Protein AF-0000000072933366 (afdb_homodimer)

Foldseek 3Di:
DPPCPDDPPDDPPDPPPDDPDPPCPDPPPPPCPPPPPPDQPQALAELLQAFWFFLFQQDTLQEPVVLVLLCVLLVHHQPCVSHHYHDNDPGDDDPPPLPPDQDDDPDLVLLVVLLVLLCVAVVCLLQVLDDPVCLVVLSCLLPVPPPPPLLRNLLSLLLSLLSCLSSLQPDPVVVSVDPDHSVVSLSNSVVSLVVNVPRADSSNLNSLSSSLVSCLLLSNSVVSVVSLLSSLVSLVQQPLQPLDPDPVPDDPSHDDDDPVVNLSSVLSNLLSLQVQLLSCLRHLDDGSDDVVRGPCPCLPVCVSHVLPLDRSVLSVLSNVLSCCQSDPVNVVDALVRLLVVLVVSVVVLVVVLVVDDPVQRADLADDALVRPDDDPPDDPSVSSSSLSHNLSSLSSLQSSLSSSSSHRRPVGFDDPVCVVSNVVSLVSNLRSLLRLLSSLQVVCVVNAQSSSSVCSNRNSNSLVSLLSVLSQAVPDPCNVVSLVSLLCLVVSLVSRDDPSGDPSSNVNSVSSNVSSVSSSSSSVSSNVCVVVVVDPNGPPPSPD/DPCCPDDPPDDPPDPPPDDPDPPCPDPPDPPCPPPPPPDQPQALAELLQAFWFFLFQQDTLQEPVVLVLLCVLLVHHFPCVSHHHHDNDPGDDDPPPLPPDQDDDPDLVLLVVLLVLLCVAVVCLLQVLDDPVCLVVLSCLLPVPPPPPLLRNLLSLLLSLLSCLSSLQPPPVVVSVDPDHSVVSLSNSVVSLVVNVPRADSSNLNSLSSSLVSCLLLSNSVVSVVSLLSSLVSLVQQPLQPLDPDPVPDDPSHDDDDPVVNLSSVLSNLLSLQVQLLSCLRHLDDGSDDVVRGPCPCLPVCVSHVSPLDRSLLSVLSNVLSCCCSDPVNVVDALVRLLVVLVVSVVVLVVVLVVDDPVQRADLADDALVRPDDDPPDDPSVSSSSLSHNLSSLSSLQSSLSSSSSHRRPVGFDDPVCPVSNVVSLVSNLRSLLRLLSSLQVVCVVNAQVSSSVCSNRNSNSLVSLLSVLSQAVPDPCNVVSLVSLLCLVVSLVSRDPPSGDPSSNVNSVSSNVSSVSSSSSSVSSNVCVVVVVDPNGPPPSPD

Sequence (1088 aa):
MSVGGPSPWSEPTSLRFASSPITRQPVISPIGVSPTTRSKPVYKLCRCHIGTNWYFKGIGILSNRGWQWISDGAGERVFLENFDIFGNPAPPLGSVSFSETPRVLPPRAICAHVVELFFKSKTAVIFPFLERGLFEGTLGRAFDEGVVDLGRRAPAEACLWAMIALIVRTIDAQQLGFSFEPGDCVNEASRLLGVVSGITSLDSLQGTLLLWASRKTRGQCREAAVSFASACRMVCDLGGHFPLSRPAIFPQHIPTFDDQTRLHLRRLFWICYCYDKDMSLRTDKPPLLTSDHCDISDAEDQTLWYSHPRDTNLARIKENASNILCSPRAFKYTEGELLAHVRQLDDELEEWRLSVDPRYRPRLSILSDLSFSLPAAMNLQDRTYLINLQLDYLFTIINIHTLVRKCGDLEENLPDDLHSVVHSSADLSIEASRSIFRILDTIVDLWKEDSLWIVSHYAPMAAMPLFMNILIHPLGSSADNDLHILSSISKITRKVPSDRLPMEEIEHIQEISEFVMELVRLSHSAAWKVKRGEREHDLDIIHTMSVGGPSPWSEPTSLRFASSPITRQPVISPIGVSPTTRSKPVYKLCRCHIGTNWYFKGIGILSNRGWQWISDGAGERVFLENFDIFGNPAPPLGSVSFSETPRVLPPRAICAHVVELFFKSKTAVIFPFLERGLFEGTLGRAFDEGVVDLGRRAPAEACLWAMIALIVRTIDAQQLGFSFEPGDCVNEASRLLGVVSGITSLDSLQGTLLLWASRKTRGQCREAAVSFASACRMVCDLGGHFPLSRPAIFPQHIPTFDDQTRLHLRRLFWICYCYDKDMSLRTDKPPLLTSDHCDISDAEDQTLWYSHPRDTNLARIKENASNILCSPRAFKYTEGELLAHVRQLDDELEEWRLSVDPRYRPRLSILSDLSFSLPAAMNLQDRTYLINLQLDYLFTIINIHTLVRKCGDLEENLPDDLHSVVHSSADLSIEASRSIFRILDTIVDLWKEDSLWIVSHYAPMAAMPLFMNILIHPLGSSADNDLHILSSISKITRKVPSDRLPMEEIEHIQEISEFVMELVRLSHSAAWKVKRGEREHDLDIIHT

InterPro domains:
  IPR007219 Xylanolytic transcriptional activator, regulatory domain [PF04082] (157-305)
  IPR007219 Xylanolytic transcriptional activator, regulatory domain [SM00906] (224-302)
  IPR050987 ABC-transporter-regulating transcription factor-like [PTHR46910] (63-524)

Secondary structure (DSSP, 8-state):
-------S--------------------------------------HHHH---EEETTEETTSHHHHHHHHHHHTS--GGGGSS-SS------------SSPPPPPPHHHHHHHHHHHHHSTHHHHS----HHHHHHHHHHHT-SS---HHHHHHHHHHHHHHHHHHTTTS-HHHHT--S-HHHHHHHHHHHHHHTTT---HHHHHHHHHHHHHHHHTT-HHHHHHHHHHHHHHHHHTTTT---S-GGG--TTSPP--HHHHHHHHHHHHHHHHHHHHHHHHH-PPPSS-TTTS--GGGG-HHHHTT-SS-HHHHHHHHHHHHHHTSGGGGG--HHHHHHHHHHHHHHHHHHHHHS-TTTPPPS----GGGSPPPTTS-HHHHHHHHHHHHHHHHHHHHHHHGGGG---SSSPPPHHHHHHHHHHHHHHHHHHHHHHHHHHHHHHHHGGGHHHHHHHHHHHHHHHHHHHHHH-TTSTTHHHHHHHHHTHHHHHHHS--TTS-HHHHHHHHHHHHHHHHHHHHHHHHHHHHHTTSS-SSSS----/-------S--------------------------------------HHHH---EEETTEETTSHHHHHHHHHHHTS--GGGGGT-SS------------SSPPPPPPHHHHHHHHHHHHHSSHHHHS----HHHHHHHHHHHT-SS---HHHHHHHHHHHHHHHHHHTTTS-HHHHT--S-HHHHHHHHHHHHHHTTT---HHHHHHHHHHHHHHHHTT-HHHHHHHHHHHHHHHHHTTTT---S-GGG--TTSPP--HHHHHHHHHHHHHHHHHHHHHHHHH-PPPSS-TTTS--GGGG-HHHHTT-SS-HHHHHHHHHHHHHHTSGGGGG--HHHHHHHHHHHHHHHHHHHHHS-TTTPPPS----GGGSPPPTTS-HHHHHHHHHHHHHHHHHHHHHHHGGGG---SSSPPPHHHHHHHHHHHHHHHHHHHHHHHHHHHHHHHHGGGHHHHHHHHHHHHHHHHHHHHHH-TTSTTHHHHHHHHHTHHHHHHHS--TTS-HHHHHHHHHHHHHHHHHHHHHHHHHHHHHTTSS-SSSS----

Radius of gyration: 31.81 Å; Cα contacts (8 Å, |Δi|>4): 1526; chains: 2; bounding box: 61×127×97 Å

Organism: Fusarium oxysporum f. sp. lycopersici (strain 4287 / CBS 123668 / FGSC 9935 / NRRL 34936) (NCBI:txid426428)

Structure (mmCIF, N/CA/C/O backbone):
data_AF-0000000072933366-model_v1
#
loop_
_entity.id
_entity.type
_entity.pdbx_description
1 polymer 'Transcription factor domain-containing protein'
#
loop_
_atom_site.group_PDB
_atom_site.id
_atom_site.type_symbol
_atom_site.label_atom_id
_atom_site.label_alt_id
_atom_site.label_comp_id
_atom_site.label_asym_id
_atom_site.label_entity_id
_atom_site.label_seq_id
_atom_site.pdbx_PDB_ins_code
_atom_site.Cartn_x
_atom_site.Cartn_y
_atom_site.Cartn_z
_atom_site.occupancy
_atom_site.B_iso_or_equiv
_atom_site.auth_seq_id
_atom_site.auth_comp_id
_atom_site.auth_asym_id
_atom_site.auth_atom_id
_atom_site.pdbx_PDB_model_num
ATOM 1 N N . MET A 1 1 ? -4.359 68.438 15.328 1 23.06 1 MET A N 1
ATOM 2 C CA . MET A 1 1 ? -3.955 67.938 16.625 1 23.06 1 MET A CA 1
ATOM 3 C C . MET A 1 1 ? -3.654 66.438 16.516 1 23.06 1 MET A C 1
ATOM 5 O O . MET A 1 1 ? -4.492 65.625 16.062 1 23.06 1 MET A O 1
ATOM 9 N N . SER A 1 2 ? -2.318 66.062 16.344 1 24.67 2 SER A N 1
ATOM 10 C CA . SER A 1 2 ? -1.59 64.875 15.875 1 24.67 2 SER A CA 1
ATOM 11 C C . SER A 1 2 ? -1.726 63.719 16.859 1 24.67 2 SER A C 1
ATOM 13 O O . SER A 1 2 ? -1.338 63.812 18.016 1 24.67 2 SER A O 1
ATOM 15 N N . VAL A 1 3 ? -2.826 63.062 16.984 1 27.72 3 VAL A N 1
ATOM 16 C CA . VAL A 1 3 ? -3.273 62.156 18.031 1 27.72 3 VAL A CA 1
ATOM 17 C C . VAL A 1 3 ? -2.348 60.938 18.078 1 27.72 3 VAL A C 1
ATOM 19 O O . VAL A 1 3 ? -2.295 60.156 17.125 1 27.72 3 VAL A O 1
ATOM 22 N N . GLY A 1 4 ? -1.086 61.125 18.562 1 25.27 4 GLY A N 1
ATOM 23 C CA . GLY A 1 4 ? 0.104 60.281 18.672 1 25.27 4 GLY A CA 1
ATOM 24 C C . GLY A 1 4 ? -0.117 59.031 19.469 1 25.27 4 GLY A C 1
ATOM 25 O O . GLY A 1 4 ? -0.176 59.062 20.703 1 25.27 4 GLY A O 1
ATOM 26 N N . GLY A 1 5 ? -1.077 58.219 19.25 1 28.55 5 GLY A N 1
ATOM 27 C CA . GLY A 1 5 ? -1.352 57.156 20.203 1 28.55 5 GLY A CA 1
ATOM 28 C C . GLY A 1 5 ? -0.159 56.25 20.453 1 28.55 5 GLY A C 1
ATOM 29 O O . GLY A 1 5 ? 0.769 56.219 19.641 1 28.55 5 GLY A O 1
ATOM 30 N N . PRO A 1 6 ? 0.234 55.969 21.734 1 28.64 6 PRO A N 1
ATOM 31 C CA . PRO A 1 6 ? 1.485 55.375 22.172 1 28.64 6 PRO A CA 1
ATOM 32 C C . PRO A 1 6 ? 1.741 54 21.531 1 28.64 6 PRO A C 1
ATOM 34 O O . PRO A 1 6 ? 0.8 53.344 21.078 1 28.64 6 PRO A O 1
ATOM 37 N N . SER A 1 7 ? 2.896 53.781 20.875 1 29.5 7 SER A N 1
ATOM 38 C CA . SER A 1 7 ? 3.416 52.688 20.078 1 29.5 7 SER A CA 1
ATOM 39 C C . SER A 1 7 ? 3.479 51.406 20.891 1 29.5 7 SER A C 1
ATOM 41 O O . SER A 1 7 ? 3.934 51.406 22.031 1 29.5 7 SER A O 1
ATOM 43 N N . PRO A 1 8 ? 2.635 50.406 20.719 1 30.78 8 PRO A N 1
ATOM 44 C CA . PRO A 1 8 ? 2.408 49.156 21.484 1 30.78 8 PRO A CA 1
ATOM 45 C C . PRO A 1 8 ? 3.691 48.375 21.719 1 30.78 8 PRO A C 1
ATOM 47 O O . PRO A 1 8 ? 3.645 47.25 22.25 1 30.78 8 PRO A O 1
ATOM 50 N N . TRP A 1 9 ? 4.898 48.812 21.156 1 32.97 9 TRP A N 1
ATOM 51 C CA . TRP A 1 9 ? 6.152 48.062 21.203 1 32.97 9 TRP A CA 1
ATOM 52 C C . TRP A 1 9 ? 6.785 48.156 22.578 1 32.97 9 TRP A C 1
ATOM 54 O O . TRP A 1 9 ? 8.008 48.125 22.719 1 32.97 9 TRP A O 1
ATOM 64 N N . SER A 1 10 ? 6.031 48.531 23.672 1 27.45 10 SER A N 1
ATOM 65 C CA . SER A 1 10 ? 6.734 48.719 24.938 1 27.45 10 SER A CA 1
ATOM 66 C C . SER A 1 10 ? 7.461 47.469 25.375 1 27.45 10 SER A C 1
ATOM 68 O O . SER A 1 10 ? 7.086 46.375 24.984 1 27.45 10 SER A O 1
ATOM 70 N N . GLU A 1 11 ? 8.531 47.625 26.125 1 28.88 11 GLU A N 1
ATOM 71 C CA . GLU A 1 11 ? 9.469 46.625 26.625 1 28.88 11 GLU A CA 1
ATOM 72 C C . GLU A 1 11 ? 8.781 45.625 27.531 1 28.88 11 GLU A C 1
ATOM 74 O O . GLU A 1 11 ? 8.062 46 28.453 1 28.88 11 GLU A O 1
ATOM 79 N N . PRO A 1 12 ? 8.32 44.5 27.234 1 27.52 12 PRO A N 1
ATOM 80 C CA . PRO A 1 12 ? 7.57 43.656 28.156 1 27.52 12 PRO A CA 1
ATOM 81 C C . PRO A 1 12 ? 8.281 43.5 29.5 1 27.52 12 PRO A C 1
ATOM 83 O O . PRO A 1 12 ? 9.508 43.375 29.547 1 27.52 12 PRO A O 1
ATOM 86 N N . THR A 1 13 ? 7.902 44.25 30.609 1 25.12 13 THR A N 1
ATOM 87 C CA . THR A 1 13 ? 8.398 44.094 31.984 1 25.12 13 THR A CA 1
ATOM 88 C C . THR A 1 13 ? 8.508 42.625 32.344 1 25.12 13 THR A C 1
ATOM 90 O O . THR A 1 13 ? 7.707 41.781 31.906 1 25.12 13 THR A O 1
ATOM 93 N N . SER A 1 14 ? 9.531 42.219 33.094 1 25.52 14 SER A N 1
ATOM 94 C CA . SER A 1 14 ? 9.969 40.906 33.594 1 25.52 14 SER A CA 1
ATOM 95 C C . SER A 1 14 ? 8.898 40.25 34.469 1 25.52 14 SER A C 1
ATOM 97 O O . SER A 1 14 ? 8.484 40.844 35.5 1 25.52 14 SER A O 1
ATOM 99 N N . LEU A 1 15 ? 7.812 39.75 34 1 23.88 15 LEU A N 1
ATOM 100 C CA . LEU A 1 15 ? 6.781 39.125 34.812 1 23.88 15 LEU A CA 1
ATOM 101 C C . LEU A 1 15 ? 7.406 38.219 35.875 1 23.88 15 LEU A C 1
ATOM 103 O O . LEU A 1 15 ? 7.836 37.094 35.562 1 23.88 15 LEU A O 1
ATOM 107 N N . ARG A 1 16 ? 8.078 38.844 36.938 1 24.89 16 ARG A N 1
ATOM 108 C CA . ARG A 1 16 ? 8.586 38.094 38.062 1 24.89 16 ARG A CA 1
ATOM 109 C C . ARG A 1 16 ? 7.457 37.375 38.781 1 24.89 16 ARG A C 1
ATOM 111 O O . ARG A 1 16 ? 6.551 38 39.344 1 24.89 16 ARG A O 1
ATOM 118 N N . PHE A 1 17 ? 7.156 36.156 38.438 1 23.31 17 PHE A N 1
ATOM 119 C CA . PHE A 1 17 ? 6.258 35.25 39.156 1 23.31 17 PHE A CA 1
ATOM 120 C C . PHE A 1 17 ? 6.625 35.219 40.625 1 23.31 17 PHE A C 1
ATOM 122 O O . PHE A 1 17 ? 7.781 34.969 41 1 23.31 17 PHE A O 1
ATOM 129 N N . ALA A 1 18 ? 6.074 35.906 41.531 1 23.12 18 ALA A N 1
ATOM 130 C CA . ALA A 1 18 ? 6.172 35.969 42.969 1 23.12 18 ALA A CA 1
ATOM 131 C C . ALA A 1 18 ? 6.203 34.562 43.562 1 23.12 18 ALA A C 1
ATOM 133 O O . ALA A 1 18 ? 5.438 33.688 43.156 1 23.12 18 ALA A O 1
ATOM 134 N N . SER A 1 19 ? 7.328 34.219 44.438 1 23.28 19 SER A N 1
ATOM 135 C CA . SER A 1 19 ? 7.738 33 45.156 1 23.28 19 SER A CA 1
ATOM 136 C C . SER A 1 19 ? 6.773 32.656 46.281 1 23.28 19 SER A C 1
ATOM 138 O O . SER A 1 19 ? 6.684 33.406 47.25 1 23.28 19 SER A O 1
ATOM 140 N N . SER A 1 20 ? 5.617 32.344 46.125 1 23.47 20 SER A N 1
ATOM 141 C CA . SER A 1 20 ? 4.789 32.094 47.281 1 23.47 20 SER A CA 1
ATOM 142 C C . SER A 1 20 ? 5.527 31.234 48.312 1 23.47 20 SER A C 1
ATOM 144 O O . SER A 1 20 ? 6.391 30.438 47.969 1 23.47 20 SER A O 1
ATOM 146 N N . PRO A 1 21 ? 5.523 31.609 49.594 1 24.66 21 PRO A N 1
ATOM 147 C CA . PRO A 1 21 ? 6.242 31.016 50.719 1 24.66 21 PRO A CA 1
ATOM 148 C C . PRO A 1 21 ? 6.121 29.484 50.75 1 24.66 21 PRO A C 1
ATOM 150 O O . PRO A 1 21 ? 5.098 28.938 50.344 1 24.66 21 PRO A O 1
ATOM 153 N N . ILE A 1 22 ? 7.258 28.828 50.75 1 25.28 22 ILE A N 1
ATOM 154 C CA . ILE A 1 22 ? 7.469 27.391 50.75 1 25.28 22 ILE A CA 1
ATOM 155 C C . ILE A 1 22 ? 6.961 26.812 52.062 1 25.28 22 ILE A C 1
ATOM 157 O O . ILE A 1 22 ? 7.512 27.094 53.156 1 25.28 22 ILE A O 1
ATOM 161 N N . THR A 1 23 ? 5.789 27.016 52.438 1 23.42 23 THR A N 1
ATOM 162 C CA . THR A 1 23 ? 5.395 26.422 53.719 1 23.42 23 THR A CA 1
ATOM 163 C C . THR A 1 23 ? 6.078 25.062 53.906 1 23.42 23 THR A C 1
ATOM 165 O O . THR A 1 23 ? 6.223 24.297 52.969 1 23.42 23 THR A O 1
ATOM 168 N N . ARG A 1 24 ? 6.621 24.922 55.219 1 26.77 24 ARG A N 1
ATOM 169 C CA . ARG A 1 24 ? 7.418 23.844 55.812 1 26.77 24 ARG A CA 1
ATOM 170 C C . ARG A 1 24 ? 6.766 22.484 55.562 1 26.77 24 ARG A C 1
ATOM 172 O O . ARG A 1 24 ? 5.754 22.156 56.188 1 26.77 24 ARG A O 1
ATOM 179 N N . GLN A 1 25 ? 6.258 22.125 54.469 1 23.81 25 GLN A N 1
ATOM 180 C CA . GLN A 1 25 ? 5.535 20.875 54.688 1 23.81 25 GLN A CA 1
ATOM 181 C C . GLN A 1 25 ? 6.422 19.828 55.344 1 23.81 25 GLN A C 1
ATOM 183 O O . GLN A 1 25 ? 7.637 19.828 55.156 1 23.81 25 GLN A O 1
ATOM 188 N N . PRO A 1 26 ? 6.027 19.172 56.406 1 29.03 26 PRO A N 1
ATOM 189 C CA . PRO A 1 26 ? 6.805 18.328 57.344 1 29.03 26 PRO A CA 1
ATOM 190 C C . PRO A 1 26 ? 7.895 17.531 56.625 1 29.03 26 PRO A C 1
ATOM 192 O O . PRO A 1 26 ? 7.805 17.297 55.406 1 29.03 26 PRO A O 1
ATOM 195 N N . VAL A 1 27 ? 9.078 17.406 57.219 1 27.11 27 VAL A N 1
ATOM 196 C CA . VAL A 1 27 ? 10.344 16.766 56.875 1 27.11 27 VAL A CA 1
ATOM 197 C C . VAL A 1 27 ? 10.094 15.312 56.438 1 27.11 27 VAL A C 1
ATOM 199 O O . VAL A 1 27 ? 9.883 14.438 57.281 1 27.11 27 VAL A O 1
ATOM 202 N N . ILE A 1 28 ? 9.055 14.977 55.844 1 27.3 28 ILE A N 1
ATOM 203 C CA . ILE A 1 28 ? 8.914 13.531 55.781 1 27.3 28 ILE A CA 1
ATOM 204 C C . ILE A 1 28 ? 10.234 12.898 55.344 1 27.3 28 ILE A C 1
ATOM 206 O O . ILE A 1 28 ? 10.938 13.469 54.5 1 27.3 28 ILE A O 1
ATOM 210 N N . SER A 1 29 ? 10.898 12.039 56.094 1 29 29 SER A N 1
ATOM 211 C CA . SER A 1 29 ? 12.18 11.367 55.938 1 29 29 SER A CA 1
ATOM 212 C C . SER A 1 29 ? 12.531 11.164 54.469 1 29 29 SER A C 1
ATOM 214 O O . SER A 1 29 ? 11.656 10.852 53.656 1 29 29 SER A O 1
ATOM 216 N N . PRO A 1 30 ? 13.711 11.688 53.938 1 27.09 30 PRO A N 1
ATOM 217 C CA . PRO A 1 30 ? 14.07 11.961 52.531 1 27.09 30 PRO A CA 1
ATOM 218 C C . PRO A 1 30 ? 13.977 10.719 51.656 1 27.09 30 PRO A C 1
ATOM 220 O O . PRO A 1 30 ? 14.766 9.789 51.781 1 27.09 30 PRO A O 1
ATOM 223 N N . ILE A 1 31 ? 12.961 9.969 51.625 1 30.39 31 ILE A N 1
ATOM 224 C CA . ILE A 1 31 ? 13.086 8.656 51 1 30.39 31 ILE A CA 1
ATOM 225 C C . ILE A 1 31 ? 13.766 8.805 49.625 1 30.39 31 ILE A C 1
ATOM 227 O O . ILE A 1 31 ? 13.352 9.617 48.812 1 30.39 31 ILE A O 1
ATOM 231 N N . GLY A 1 32 ? 15.07 8.531 49.406 1 29.36 32 GLY A N 1
ATOM 232 C CA . GLY A 1 32 ? 16.078 8.656 48.375 1 29.36 32 GLY A CA 1
ATOM 233 C C . GLY A 1 32 ? 15.539 8.391 46.969 1 29.36 32 GLY A C 1
ATOM 234 O O . GLY A 1 32 ? 15.633 7.273 46.469 1 29.36 32 GLY A O 1
ATOM 235 N N . VAL A 1 33 ? 14.398 8.883 46.625 1 29.2 33 VAL A N 1
ATOM 236 C CA . VAL A 1 33 ? 13.766 8.617 45.312 1 29.2 33 VAL A CA 1
ATOM 237 C C . VAL A 1 33 ? 14.594 9.25 44.219 1 29.2 33 VAL A C 1
ATOM 239 O O . VAL A 1 33 ? 14.812 10.461 44.188 1 29.2 33 VAL A O 1
ATOM 242 N N . SER A 1 34 ? 15.5 8.516 43.594 1 31.7 34 SER A N 1
ATOM 243 C CA . SER A 1 34 ? 16.359 9.047 42.562 1 31.7 34 SER A CA 1
ATOM 244 C C . SER A 1 34 ? 15.586 9.938 41.594 1 31.7 34 SER A C 1
ATOM 246 O O . SER A 1 34 ? 14.398 9.711 41.344 1 31.7 34 SER A O 1
ATOM 248 N N . PRO A 1 35 ? 15.969 11.242 41.438 1 32.84 35 PRO A N 1
ATOM 249 C CA . PRO A 1 35 ? 15.227 12.125 40.531 1 32.84 35 PRO A CA 1
ATOM 250 C C . PRO A 1 35 ? 14.797 11.422 39.25 1 32.84 35 PRO A C 1
ATOM 252 O O . PRO A 1 35 ? 15.633 10.859 38.531 1 32.84 35 PRO A O 1
ATOM 255 N N . THR A 1 36 ? 13.711 10.773 39.312 1 33.34 36 THR A N 1
ATOM 256 C CA . THR A 1 36 ? 13.164 10.164 38.125 1 33.34 36 THR A CA 1
ATOM 257 C C . THR A 1 36 ? 13.273 11.117 36.938 1 33.34 36 THR A C 1
ATOM 259 O O . THR A 1 36 ? 12.734 12.227 36.969 1 33.34 36 THR A O 1
ATOM 262 N N . THR A 1 37 ? 14.414 11.281 36.25 1 32.84 37 THR A N 1
ATOM 263 C CA . THR A 1 37 ? 14.531 11.93 34.969 1 32.84 37 THR A CA 1
ATOM 264 C C . THR A 1 37 ? 13.219 11.852 34.188 1 32.84 37 THR A C 1
ATOM 266 O O . THR A 1 37 ? 12.773 10.758 33.844 1 32.84 37 THR A O 1
ATOM 269 N N . ARG A 1 38 ? 12.406 12.727 34.469 1 36.41 38 ARG A N 1
ATOM 270 C CA . ARG A 1 38 ? 11.211 12.82 33.625 1 36.41 38 ARG A CA 1
ATOM 271 C C . ARG A 1 38 ? 11.539 12.586 32.156 1 36.41 38 ARG A C 1
ATOM 273 O O . ARG A 1 38 ? 12.383 13.273 31.594 1 36.41 38 ARG A O 1
ATOM 280 N N . SER A 1 39 ? 11.297 11.445 31.672 1 44.56 39 SER A N 1
ATOM 281 C CA . SER A 1 39 ? 11.461 11.078 30.266 1 44.56 39 SER A CA 1
ATOM 282 C C . SER A 1 39 ? 10.883 12.148 29.344 1 44.56 39 SER A C 1
ATOM 284 O O . SER A 1 39 ? 9.836 12.727 29.641 1 44.56 39 SER A O 1
ATOM 286 N N . LYS A 1 40 ? 11.609 12.977 28.625 1 49.47 40 LYS A N 1
ATOM 287 C CA . LYS A 1 40 ? 11.234 13.961 27.625 1 49.47 40 LYS A CA 1
ATOM 288 C C . LYS A 1 40 ? 9.945 13.547 26.906 1 49.47 40 LYS A C 1
ATOM 290 O O . LYS A 1 40 ? 9.773 12.383 26.547 1 49.47 40 LYS A O 1
ATOM 295 N N . PRO A 1 41 ? 8.953 14.477 27.109 1 53.16 41 PRO A N 1
ATOM 296 C CA . PRO A 1 41 ? 7.691 14.148 26.438 1 53.16 41 PRO A CA 1
ATOM 297 C C . PRO A 1 41 ? 7.895 13.734 24.984 1 53.16 41 PRO A C 1
ATOM 299 O O . PRO A 1 41 ? 8.758 14.281 24.281 1 53.16 41 PRO A O 1
ATOM 302 N N . VAL A 1 42 ? 7.492 12.586 24.625 1 61.22 42 VAL A N 1
ATOM 303 C CA . VAL A 1 42 ? 7.566 12.047 23.266 1 61.22 42 VAL A CA 1
ATOM 304 C C . VAL A 1 42 ? 6.488 12.695 22.406 1 61.22 42 VAL A C 1
ATOM 306 O O . VAL A 1 42 ? 5.293 12.484 22.625 1 61.22 42 VAL A O 1
ATOM 309 N N . TYR A 1 43 ? 6.836 13.836 21.641 1 64.69 43 TYR A N 1
ATOM 310 C CA . TYR A 1 43 ? 5.875 14.492 20.75 1 64.69 43 TYR A CA 1
ATOM 311 C C . TYR A 1 43 ? 5.578 13.633 19.531 1 64.69 43 TYR A C 1
ATOM 313 O O . TYR A 1 43 ? 6.473 12.977 19 1 64.69 43 TYR A O 1
ATOM 321 N N . LYS A 1 44 ? 4.328 13.633 19.172 1 71.5 44 LYS A N 1
ATOM 322 C CA . LYS A 1 44 ? 3.848 12.828 18.062 1 71.5 44 LYS A CA 1
ATOM 323 C C . LYS A 1 44 ? 3.754 13.656 16.781 1 71.5 44 LYS A C 1
ATOM 325 O O . LYS A 1 44 ? 3.67 13.109 15.68 1 71.5 44 LYS A O 1
ATOM 330 N N . LEU A 1 45 ? 3.73 14.984 17.016 1 77 45 LEU A N 1
ATOM 331 C CA . LEU A 1 45 ? 3.664 15.82 15.82 1 77 45 LEU A CA 1
ATOM 332 C C . LEU A 1 45 ? 4.863 15.578 14.914 1 77 45 LEU A C 1
ATOM 334 O O . LEU A 1 45 ? 6.008 15.562 15.375 1 77 45 LEU A O 1
ATOM 338 N N . CYS A 1 46 ? 4.543 15.234 13.648 1 76.81 46 CYS A N 1
ATOM 339 C CA . CYS A 1 46 ? 5.602 14.852 12.727 1 76.81 46 CYS A CA 1
ATOM 340 C C . CYS A 1 46 ? 5.41 15.523 11.367 1 76.81 46 CYS A C 1
ATOM 342 O O . CYS A 1 46 ? 4.562 16.406 11.227 1 76.81 46 CYS A O 1
ATOM 344 N N . ARG A 1 47 ? 6.152 15.219 10.469 1 76.56 47 ARG A N 1
ATOM 345 C CA . ARG A 1 47 ? 6.184 15.836 9.148 1 76.56 47 ARG A CA 1
ATOM 346 C C . ARG A 1 47 ? 4.879 15.594 8.398 1 76.56 47 ARG A C 1
ATOM 348 O O . ARG A 1 47 ? 4.492 16.391 7.543 1 76.56 47 ARG A O 1
ATOM 355 N N . CYS A 1 48 ? 4.27 14.602 8.797 1 80.81 48 CYS A N 1
ATOM 356 C CA . CYS A 1 48 ? 3.002 14.273 8.148 1 80.81 48 CYS A CA 1
ATOM 357 C C . CYS A 1 48 ? 1.953 15.344 8.438 1 80.81 48 CYS A C 1
ATOM 359 O O . CYS A 1 48 ? 1.019 15.523 7.656 1 80.81 48 CYS A O 1
ATOM 361 N N . HIS A 1 49 ? 2.117 16.031 9.547 1 83.38 49 HIS A N 1
ATOM 362 C CA . HIS A 1 49 ? 1.18 17.094 9.906 1 83.38 49 HIS A CA 1
ATOM 363 C C . HIS A 1 49 ? 1.553 18.406 9.234 1 83.38 49 HIS A C 1
ATOM 365 O O . HIS A 1 49 ? 0.675 19.203 8.867 1 83.38 49 HIS A O 1
ATOM 371 N N . ILE A 1 50 ? 2.816 18.609 9.094 1 87.88 50 ILE A N 1
ATOM 372 C CA . ILE A 1 50 ? 3.332 19.906 8.664 1 87.88 50 ILE A CA 1
ATOM 373 C C . ILE A 1 50 ? 3.402 19.953 7.137 1 87.88 50 ILE A C 1
ATOM 375 O O . ILE A 1 50 ? 3.139 21 6.531 1 87.88 50 ILE A O 1
ATOM 379 N N . GLY A 1 51 ? 3.701 18.844 6.527 1 84.88 51 GLY A N 1
ATOM 380 C CA . GLY A 1 51 ? 3.885 18.797 5.086 1 84.88 51 GLY A CA 1
ATOM 381 C C . GLY A 1 51 ? 5.273 19.234 4.645 1 84.88 51 GLY A C 1
ATOM 382 O O . GLY A 1 51 ? 6.129 19.531 5.48 1 84.88 51 GLY A O 1
ATOM 383 N N . THR A 1 52 ? 5.41 19.219 3.373 1 81.38 52 THR A N 1
ATOM 384 C CA . THR A 1 52 ? 6.707 19.578 2.812 1 81.38 52 THR A CA 1
ATOM 385 C C . THR A 1 52 ? 6.797 21.094 2.609 1 81.38 52 THR A C 1
ATOM 387 O O . THR A 1 52 ? 5.844 21.719 2.145 1 81.38 52 THR A O 1
ATOM 390 N N . ASN A 1 53 ? 7.883 21.625 3.162 1 82 53 ASN A N 1
ATOM 391 C CA . ASN A 1 53 ? 8.133 23.062 3.016 1 82 53 ASN A CA 1
ATOM 392 C C . ASN A 1 53 ? 9.57 23.344 2.59 1 82 53 ASN A C 1
ATOM 394 O O . ASN A 1 53 ? 10.477 22.578 2.926 1 82 53 ASN A O 1
ATOM 398 N N . TRP A 1 54 ? 9.648 24.422 1.805 1 79 54 TRP A N 1
ATOM 399 C CA . TRP A 1 54 ? 10.961 24.797 1.294 1 79 54 TRP A CA 1
ATOM 400 C C . TRP A 1 54 ? 11.258 26.266 1.604 1 79 54 TRP A C 1
ATOM 402 O O . TRP A 1 54 ? 10.344 27.094 1.637 1 79 54 TRP A O 1
ATOM 412 N N . TYR A 1 55 ? 12.383 26.625 2.039 1 72.19 55 TYR A N 1
ATOM 413 C CA . TYR A 1 55 ? 12.68 28.047 2.219 1 72.19 55 TYR A CA 1
ATOM 414 C C . TYR A 1 55 ? 13.375 28.609 0.992 1 72.19 55 TYR A C 1
ATOM 416 O O . TYR A 1 55 ? 13.344 29.828 0.759 1 72.19 55 TYR A O 1
ATOM 424 N N . PHE A 1 56 ? 14.047 28.031 0.273 1 63.72 56 PHE A N 1
ATOM 425 C CA . PHE A 1 56 ? 14.57 28.5 -1.005 1 63.72 56 PHE A CA 1
ATOM 426 C C . PHE A 1 56 ? 15.688 27.594 -1.501 1 63.72 56 PHE A C 1
ATOM 428 O O . PHE A 1 56 ? 16.312 26.891 -0.713 1 63.72 56 PHE A O 1
ATOM 435 N N . LYS A 1 57 ? 15.859 27.641 -2.707 1 64.38 57 LYS A N 1
ATOM 436 C CA . LYS A 1 57 ? 16.969 26.969 -3.379 1 64.38 57 LYS A CA 1
ATOM 437 C C . LYS A 1 57 ? 16.812 25.438 -3.316 1 64.38 57 LYS A C 1
ATOM 439 O O . LYS A 1 57 ? 17.797 24.719 -3.223 1 64.38 57 LYS A O 1
ATOM 444 N N . GLY A 1 58 ? 15.578 25.078 -3.059 1 68 58 GLY A N 1
ATOM 445 C CA . GLY A 1 58 ? 15.312 23.656 -3.07 1 68 58 GLY A CA 1
ATOM 446 C C . GLY A 1 58 ? 15.68 22.969 -1.768 1 68 58 GLY A C 1
ATOM 447 O O . GLY A 1 58 ? 15.82 21.734 -1.721 1 68 58 GLY A O 1
ATOM 448 N N . ILE A 1 59 ? 15.906 23.734 -0.775 1 74.19 59 ILE A N 1
ATOM 449 C CA . ILE A 1 59 ? 16.281 23.172 0.516 1 74.19 59 ILE A CA 1
ATOM 450 C C . ILE A 1 59 ? 15.039 23.031 1.396 1 74.19 59 ILE A C 1
ATOM 452 O O . ILE A 1 59 ? 14.289 24 1.573 1 74.19 59 ILE A O 1
ATOM 456 N N . GLY A 1 60 ? 14.922 21.875 1.92 1 79.25 60 GLY A N 1
ATOM 457 C CA . GLY A 1 60 ? 13.789 21.625 2.795 1 79.25 60 GLY A CA 1
ATOM 458 C C . GLY A 1 60 ? 13.938 22.266 4.16 1 79.25 60 GLY A C 1
ATOM 459 O O . GLY A 1 60 ? 15.016 22.25 4.754 1 79.25 60 GLY A O 1
ATOM 460 N N . ILE A 1 61 ? 12.914 22.812 4.645 1 80.31 61 ILE A N 1
ATOM 461 C CA . ILE A 1 61 ? 12.938 23.531 5.91 1 80.31 61 ILE A CA 1
ATOM 462 C C . ILE A 1 61 ? 13.164 22.562 7.062 1 80.31 61 ILE A C 1
ATOM 464 O O . ILE A 1 61 ? 13.695 22.938 8.109 1 80.31 61 ILE A O 1
ATOM 468 N N . LEU A 1 62 ? 12.719 21.375 6.836 1 80.06 62 LEU A N 1
ATOM 469 C CA . LEU A 1 62 ? 12.812 20.391 7.91 1 80.06 62 LEU A CA 1
ATOM 470 C C . LEU A 1 62 ? 14.094 19.562 7.781 1 80.06 62 LEU A C 1
ATOM 472 O O . LEU A 1 62 ? 14.289 18.594 8.508 1 80.06 62 LEU A O 1
ATOM 476 N N . SER A 1 63 ? 14.914 20 6.93 1 78.56 63 SER A N 1
ATOM 477 C CA . SER A 1 63 ? 16.266 19.438 6.836 1 78.56 63 SER A CA 1
ATOM 478 C C . SER A 1 63 ? 17.188 20.031 7.891 1 78.56 63 SER A C 1
ATOM 480 O O . SER A 1 63 ? 16.812 20.984 8.586 1 78.56 63 SER A O 1
ATOM 482 N N . ASN A 1 64 ? 18.422 19.469 8.031 1 76.75 64 ASN A N 1
ATOM 483 C CA . ASN A 1 64 ? 19.406 20.047 8.938 1 76.75 64 ASN A CA 1
ATOM 484 C C . ASN A 1 64 ? 19.766 21.484 8.531 1 76.75 64 ASN A C 1
ATOM 486 O O . ASN A 1 64 ? 19.984 22.344 9.391 1 76.75 64 ASN A O 1
ATOM 490 N N . ARG A 1 65 ? 19.875 21.672 7.305 1 78.31 65 ARG A N 1
ATOM 491 C CA . ARG A 1 65 ? 20.172 23.016 6.816 1 78.31 65 ARG A CA 1
ATOM 492 C C . ARG A 1 65 ? 19.016 23.969 7.098 1 78.31 65 ARG A C 1
ATOM 494 O O . ARG A 1 65 ? 19.219 25.141 7.359 1 78.31 65 ARG A O 1
ATOM 501 N N . GLY A 1 66 ? 17.844 23.391 6.922 1 81.69 66 GLY A N 1
ATOM 502 C CA . GLY A 1 66 ? 16.688 24.188 7.262 1 81.69 66 GLY A CA 1
ATOM 503 C C . GLY A 1 66 ? 16.641 24.594 8.727 1 81.69 66 GLY A C 1
ATOM 504 O O . GLY A 1 66 ? 16.281 25.719 9.055 1 81.69 66 GLY A O 1
ATOM 505 N N . TRP A 1 67 ? 17.031 23.688 9.531 1 83.31 67 TRP A N 1
ATOM 506 C CA . TRP A 1 67 ? 17.109 23.953 10.961 1 83.31 67 TRP A CA 1
ATOM 507 C C . TRP A 1 67 ? 18.094 25.078 11.25 1 83.31 67 TRP A C 1
ATOM 509 O O . TRP A 1 67 ? 17.812 25.984 12.047 1 83.31 67 TRP A O 1
ATOM 519 N N . GLN A 1 68 ? 19.219 25 10.617 1 83.19 68 GLN A N 1
ATOM 520 C CA . GLN A 1 68 ? 20.234 26.047 10.789 1 83.19 68 GLN A CA 1
ATOM 521 C C . GLN A 1 68 ? 19.734 27.391 10.273 1 83.19 68 GLN A C 1
ATOM 523 O O . GLN A 1 68 ? 20.016 28.438 10.867 1 83.19 68 GLN A O 1
ATOM 528 N N . TRP A 1 69 ? 19.078 27.281 9.227 1 84.69 69 TRP A N 1
ATOM 529 C CA . TRP A 1 69 ? 18.531 28.5 8.633 1 84.69 69 TRP A CA 1
ATOM 530 C C . TRP A 1 69 ? 17.547 29.188 9.578 1 84.69 69 TRP A C 1
ATOM 532 O O . TRP A 1 69 ? 17.562 30.406 9.727 1 84.69 69 TRP A O 1
ATOM 542 N N . ILE A 1 70 ? 16.703 28.438 10.172 1 88.69 70 ILE A N 1
ATOM 543 C CA . ILE A 1 70 ? 15.727 28.969 11.117 1 88.69 70 ILE A CA 1
ATOM 544 C C . ILE A 1 70 ? 16.438 29.531 12.344 1 88.69 70 ILE A C 1
ATOM 546 O O . ILE A 1 70 ? 16.109 30.609 12.82 1 88.69 70 ILE A O 1
ATOM 550 N N . SER A 1 71 ? 17.359 28.766 12.82 1 87.5 71 SER A N 1
ATOM 551 C CA . SER A 1 71 ? 18.109 29.188 14 1 87.5 71 SER A CA 1
ATOM 552 C C . SER A 1 71 ? 18.844 30.5 13.742 1 87.5 71 SER A C 1
ATOM 554 O O . SER A 1 71 ? 18.844 31.391 14.586 1 87.5 71 SER A O 1
ATOM 556 N N . ASP A 1 72 ? 19.453 30.531 12.641 1 86.69 72 ASP A N 1
ATOM 557 C CA . ASP A 1 72 ? 20.188 31.734 12.281 1 86.69 72 ASP A CA 1
ATOM 558 C C . ASP A 1 72 ? 19.25 32.906 12.086 1 86.69 72 ASP A C 1
ATOM 560 O O . ASP A 1 72 ? 19.578 34.062 12.453 1 86.69 72 ASP A O 1
ATOM 564 N N . GLY A 1 73 ? 18.188 32.625 11.477 1 89.56 73 GLY A N 1
ATOM 565 C CA . GLY A 1 73 ? 17.219 33.688 11.227 1 89.56 73 GLY A CA 1
ATOM 566 C C . GLY A 1 73 ? 16.594 34.25 12.492 1 89.56 73 GLY A C 1
ATOM 567 O O . GLY A 1 73 ? 16.344 35.438 12.609 1 89.56 73 GLY A O 1
ATOM 568 N N . ALA A 1 74 ? 16.281 33.375 13.375 1 91.12 74 ALA A N 1
ATOM 569 C CA . ALA A 1 74 ? 15.633 33.75 14.625 1 91.12 74 ALA A CA 1
ATOM 570 C C . ALA A 1 74 ? 16.656 34.188 15.672 1 91.12 74 ALA A C 1
ATOM 572 O O . ALA A 1 74 ? 16.328 34.938 16.609 1 91.12 74 ALA A O 1
ATOM 573 N N . GLY A 1 75 ? 17.891 33.75 15.531 1 85.19 75 GLY A N 1
ATOM 574 C CA . GLY A 1 75 ? 18.938 34.062 16.484 1 85.19 75 GLY A CA 1
ATOM 575 C C . GLY A 1 75 ? 18.828 33.281 17.781 1 85.19 75 GLY A C 1
ATOM 576 O O . GLY A 1 75 ? 19.359 33.719 18.812 1 85.19 75 GLY A O 1
ATOM 577 N N . GLU A 1 76 ? 17.969 32.375 17.828 1 82.44 76 GLU A N 1
ATOM 578 C CA . GLU A 1 76 ? 17.75 31.578 19.031 1 82.44 76 GLU A CA 1
ATOM 579 C C . GLU A 1 76 ? 17.781 30.094 18.703 1 82.44 76 GLU A C 1
ATOM 581 O O . GLU A 1 76 ? 17.609 29.703 17.547 1 82.44 76 GLU A O 1
ATOM 586 N N . ARG A 1 77 ? 17.953 29.5 19.812 1 74.69 77 ARG A N 1
ATOM 587 C CA . ARG A 1 77 ? 17.906 28.047 19.703 1 74.69 77 ARG A CA 1
ATOM 588 C C . ARG A 1 77 ? 16.516 27.562 19.312 1 74.69 77 ARG A C 1
ATOM 590 O O . ARG A 1 77 ? 15.516 28.078 19.828 1 74.69 77 ARG A O 1
ATOM 597 N N . VAL A 1 78 ? 16.484 26.719 18.297 1 71.94 78 VAL A N 1
ATOM 598 C CA . VAL A 1 78 ? 15.242 26.172 17.797 1 71.94 78 VAL A CA 1
ATOM 599 C C . VAL A 1 78 ? 14.82 24.969 18.641 1 71.94 78 VAL A C 1
ATOM 601 O O . VAL A 1 78 ? 15.531 23.969 18.703 1 71.94 78 VAL A O 1
ATOM 604 N N . PHE A 1 79 ? 13.742 25.094 19.406 1 66.31 79 PHE A N 1
ATOM 605 C CA . PHE A 1 79 ? 13.25 24.016 20.266 1 66.31 79 PHE A CA 1
ATOM 606 C C . PHE A 1 79 ? 12.352 23.078 19.469 1 66.31 79 PHE A C 1
ATOM 608 O O . PHE A 1 79 ? 11.711 22.188 20.047 1 66.31 79 PHE A O 1
ATOM 615 N N . LEU A 1 80 ? 12.383 23.281 18.328 1 68.5 80 LEU A N 1
ATOM 616 C CA . LEU A 1 80 ? 11.578 22.422 17.453 1 68.5 80 LEU A CA 1
ATOM 617 C C . LEU A 1 80 ? 12.141 21.016 17.406 1 68.5 80 LEU A C 1
ATOM 619 O O . LEU A 1 80 ? 11.453 20.078 16.984 1 68.5 80 LEU A O 1
ATOM 623 N N . GLU A 1 81 ? 13.188 20.891 18.016 1 64.56 81 GLU A N 1
ATOM 624 C CA . GLU A 1 81 ? 13.844 19.578 18 1 64.56 81 GLU A CA 1
ATOM 625 C C . GLU A 1 81 ? 13.086 18.578 18.844 1 64.56 81 GLU A C 1
ATOM 627 O O . GLU A 1 81 ? 13.258 17.359 18.688 1 64.56 81 GLU A O 1
ATOM 632 N N . ASN A 1 82 ? 12.234 19.156 19.703 1 68.56 82 ASN A N 1
ATOM 633 C CA . ASN A 1 82 ? 11.445 18.281 20.547 1 68.56 82 ASN A CA 1
ATOM 634 C C . ASN A 1 82 ? 10.344 17.578 19.766 1 68.56 82 ASN A C 1
ATOM 636 O O . ASN A 1 82 ? 9.797 16.562 20.219 1 68.56 82 ASN A O 1
ATOM 640 N N . PHE A 1 83 ? 10 18.125 18.562 1 70.38 83 PHE A N 1
ATOM 641 C CA . PHE A 1 83 ? 8.891 17.594 17.781 1 70.38 83 PHE A CA 1
ATOM 642 C C . PHE A 1 83 ? 9.398 16.609 16.734 1 70.38 83 PHE A C 1
ATOM 644 O O . PHE A 1 83 ? 8.625 15.805 16.203 1 70.38 83 PHE A O 1
ATOM 651 N N . ASP A 1 84 ? 9.953 15.758 16.828 1 68.5 84 ASP A N 1
ATOM 652 C CA . ASP A 1 84 ? 10.469 14.781 15.867 1 68.5 84 ASP A CA 1
ATOM 653 C C . ASP A 1 84 ? 10.211 15.234 14.43 1 68.5 84 ASP A C 1
ATOM 655 O O . ASP A 1 84 ? 9.609 14.5 13.648 1 68.5 84 ASP A O 1
ATOM 659 N N . ILE A 1 85 ? 10.594 16.422 14.016 1 73.81 85 ILE A N 1
ATOM 660 C CA . ILE A 1 85 ? 10.219 16.938 12.703 1 73.81 85 ILE A CA 1
ATOM 661 C C . ILE A 1 85 ? 11.477 17.141 11.859 1 73.81 85 ILE A C 1
ATOM 663 O O . ILE A 1 85 ? 11.398 17.203 10.625 1 73.81 85 ILE A O 1
ATOM 667 N N . PHE A 1 86 ? 12.633 17.297 12.594 1 64.5 86 PHE A N 1
ATOM 668 C CA . PHE A 1 86 ? 13.828 17.562 11.797 1 64.5 86 PHE A CA 1
ATOM 669 C C . PHE A 1 86 ? 14.609 16.281 11.539 1 64.5 86 PHE A C 1
ATOM 671 O O . PHE A 1 86 ? 14.664 15.406 12.398 1 64.5 86 PHE A O 1
ATOM 678 N N . GLY A 1 87 ? 15.203 16.266 10.547 1 59.59 87 GLY A N 1
ATOM 679 C CA . GLY A 1 87 ? 16.047 15.125 10.211 1 59.59 87 GLY A CA 1
ATOM 680 C C . GLY A 1 87 ? 15.273 13.82 10.141 1 59.59 87 GLY A C 1
ATOM 681 O O . GLY A 1 87 ? 14.109 13.797 9.727 1 59.59 87 GLY A O 1
ATOM 682 N N . ASN A 1 88 ? 15.883 12.695 10.148 1 54.88 88 ASN A N 1
ATOM 683 C CA . ASN A 1 88 ? 15.219 11.398 10.148 1 54.88 88 ASN A CA 1
ATOM 684 C C . ASN A 1 88 ? 15.023 10.867 11.57 1 54.88 88 ASN A C 1
ATOM 686 O O . ASN A 1 88 ? 15.742 9.961 12 1 54.88 88 ASN A O 1
ATOM 690 N N . PRO A 1 89 ? 14.117 11.695 12.336 1 52.44 89 PRO A N 1
ATOM 691 C CA . PRO A 1 89 ? 14.055 11.25 13.727 1 52.44 89 PRO A CA 1
ATOM 692 C C . PRO A 1 89 ? 13.383 9.883 13.875 1 52.44 89 PRO A C 1
ATOM 694 O O . PRO A 1 89 ? 12.438 9.57 13.141 1 52.44 89 PRO A O 1
ATOM 697 N N . ALA A 1 90 ? 14.094 8.781 14.227 1 53.44 90 ALA A N 1
ATOM 698 C CA . ALA A 1 90 ? 13.406 7.551 14.609 1 53.44 90 ALA A CA 1
ATOM 699 C C . ALA A 1 90 ? 12.539 7.77 15.852 1 53.44 90 ALA A C 1
ATOM 701 O O . ALA A 1 90 ? 13.055 8.094 16.922 1 53.44 90 ALA A O 1
ATOM 702 N N . PRO A 1 91 ? 11.195 7.91 15.68 1 55.75 91 PRO A N 1
ATOM 703 C CA . PRO A 1 91 ? 10.383 8.242 16.859 1 55.75 91 PRO A CA 1
ATOM 704 C C . PRO A 1 91 ? 10.523 7.203 17.969 1 55.75 91 PRO A C 1
ATOM 706 O O . PRO A 1 91 ? 10.727 6.02 17.703 1 55.75 91 PRO A O 1
ATOM 709 N N . PRO A 1 92 ? 10.711 7.684 19.203 1 53.97 92 PRO A N 1
ATOM 710 C CA . PRO A 1 92 ? 10.656 6.738 20.312 1 53.97 92 PRO A CA 1
ATOM 711 C C . PRO A 1 92 ? 9.336 5.969 20.375 1 53.97 92 PRO A C 1
ATOM 713 O O . PRO A 1 92 ? 8.289 6.512 20.016 1 53.97 92 PRO A O 1
ATOM 716 N N . LEU A 1 93 ? 9.367 4.668 20.172 1 53.81 93 LEU A N 1
ATOM 717 C CA . LEU A 1 93 ? 8.148 3.891 20.344 1 53.81 93 LEU A CA 1
ATOM 718 C C . LEU A 1 93 ? 7.715 3.883 21.812 1 53.81 93 LEU A C 1
ATOM 720 O O . LEU A 1 93 ? 8.523 3.611 22.703 1 53.81 93 LEU A O 1
ATOM 724 N N . GLY A 1 94 ? 6.723 4.715 22.141 1 48.53 94 GLY A N 1
ATOM 725 C CA . GLY A 1 94 ? 6.164 4.516 23.469 1 48.53 94 GLY A CA 1
ATOM 726 C C . GLY A 1 94 ? 5.891 3.059 23.797 1 48.53 94 GLY A C 1
ATOM 727 O O . GLY A 1 94 ? 6.105 2.182 22.953 1 48.53 94 GLY A O 1
ATOM 728 N N . SER A 1 95 ? 5.625 2.723 25.031 1 42.47 95 SER A N 1
ATOM 729 C CA . SER A 1 95 ? 5.312 1.387 25.531 1 42.47 9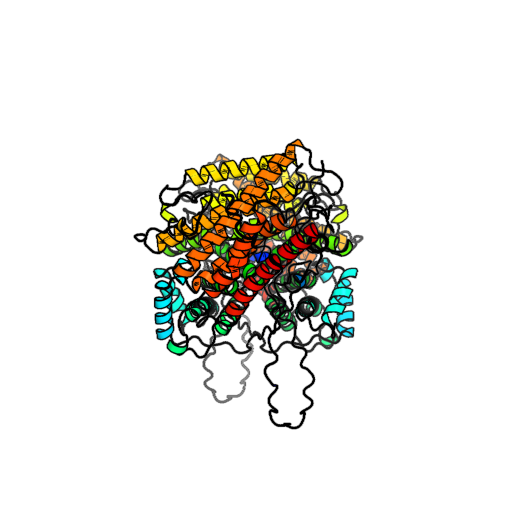5 SER A CA 1
ATOM 730 C C . SER A 1 95 ? 4.164 0.759 24.75 1 42.47 95 SER A C 1
ATOM 732 O O . SER A 1 95 ? 3.047 1.284 24.75 1 42.47 95 SER A O 1
ATOM 734 N N . VAL A 1 96 ? 4.355 0.354 23.516 1 47.44 96 VAL A N 1
ATOM 735 C CA . VAL A 1 96 ? 3.242 -0.361 22.891 1 47.44 96 VAL A CA 1
ATOM 736 C C . VAL A 1 96 ? 2.951 -1.637 23.688 1 47.44 96 VAL A C 1
ATOM 738 O O . VAL A 1 96 ? 3.824 -2.492 23.844 1 47.44 96 VAL A O 1
ATOM 741 N N . SER A 1 97 ? 2.051 -1.521 24.734 1 45.25 97 SER A N 1
ATOM 742 C CA . SER A 1 97 ? 1.649 -2.732 25.438 1 45.25 97 SER A CA 1
ATOM 743 C C . SER A 1 97 ? 0.629 -3.529 24.625 1 45.25 97 SER A C 1
ATOM 745 O O . SER A 1 97 ? -0.371 -2.977 24.156 1 45.25 97 SER A O 1
ATOM 747 N N . PHE A 1 98 ? 1.005 -4.395 23.797 1 49.22 98 PHE A N 1
ATOM 748 C CA . PHE A 1 98 ? -0.01 -5.305 23.281 1 49.22 98 PHE A CA 1
ATOM 749 C C . PHE A 1 98 ? -0.685 -6.066 24.422 1 49.22 98 PHE A C 1
ATOM 751 O O . PHE A 1 98 ? -0.011 -6.676 25.25 1 49.22 98 PHE A O 1
ATOM 758 N N . SER A 1 99 ? -1.688 -5.441 24.875 1 50.16 99 SER A N 1
ATOM 759 C CA . SER A 1 99 ? -2.359 -6.258 25.875 1 50.16 99 SER A CA 1
ATOM 760 C C . SER A 1 99 ? -2.525 -7.695 25.406 1 50.16 99 SER A C 1
ATOM 762 O O . SER A 1 99 ? -2.967 -7.934 24.281 1 50.16 99 SER A O 1
ATOM 764 N N . GLU A 1 100 ? -1.784 -8.602 26 1 55.56 100 GLU A N 1
ATOM 765 C CA . GLU A 1 100 ? -1.678 -10.047 25.812 1 55.56 100 GLU A CA 1
ATOM 766 C C . GLU A 1 100 ? -3.057 -10.695 25.719 1 55.56 100 GLU A C 1
ATOM 768 O O . GLU A 1 100 ? -3.221 -11.727 25.062 1 55.56 100 GLU A O 1
ATOM 773 N N . THR A 1 101 ? -4.133 -10.062 26.375 1 64.38 101 THR A N 1
ATOM 774 C CA . THR A 1 101 ? -5.352 -10.852 26.438 1 64.38 101 THR A CA 1
ATOM 775 C C . THR A 1 101 ? -6.438 -10.25 25.547 1 64.38 101 THR A C 1
ATOM 777 O O . THR A 1 101 ? -6.766 -9.07 25.672 1 64.38 101 THR A O 1
ATOM 780 N N . PRO A 1 102 ? -6.883 -11.008 24.578 1 77.44 102 PRO A N 1
ATOM 781 C CA . PRO A 1 102 ? -8.008 -10.547 23.75 1 77.44 102 PRO A CA 1
ATOM 782 C C . PRO A 1 102 ? -9.164 -10.016 24.594 1 77.44 102 PRO A C 1
ATOM 784 O O . PRO A 1 102 ? -9.453 -10.555 25.672 1 77.44 102 PRO A O 1
ATOM 787 N N . ARG A 1 103 ? -9.711 -8.891 24.266 1 85.69 103 ARG A N 1
ATOM 788 C CA . ARG A 1 103 ? -10.875 -8.328 24.953 1 85.69 103 ARG A CA 1
ATOM 789 C C . ARG A 1 103 ? -12.172 -8.828 24.312 1 85.69 103 ARG A C 1
ATOM 791 O O . ARG A 1 103 ? -12.188 -9.188 23.125 1 85.69 103 ARG A O 1
ATOM 798 N N . VAL A 1 104 ? -13.195 -8.859 25.188 1 88.38 104 VAL A N 1
ATOM 799 C CA . VAL A 1 104 ? -14.5 -9.32 24.734 1 88.38 104 VAL A CA 1
ATOM 800 C C . VAL A 1 104 ? -15.406 -8.133 24.438 1 88.38 104 VAL A C 1
ATOM 802 O O . VAL A 1 104 ? -15.445 -7.176 25.219 1 88.38 104 VAL A O 1
ATOM 805 N N . LEU A 1 105 ? -16.094 -8.219 23.344 1 92.38 105 LEU A N 1
ATOM 806 C CA . LEU A 1 105 ? -17.031 -7.168 22.969 1 92.38 105 LEU A CA 1
ATOM 807 C C . LEU A 1 105 ? -18.141 -7.047 24.016 1 92.38 105 LEU A C 1
ATOM 809 O O . LEU A 1 105 ? -18.562 -8.047 24.594 1 92.38 105 LEU A O 1
ATOM 813 N N . PRO A 1 106 ? -18.594 -5.828 24.203 1 92.19 106 PRO A N 1
ATOM 814 C CA . PRO A 1 106 ? -19.812 -5.711 25.016 1 92.19 106 PRO A CA 1
ATOM 815 C C . PRO A 1 106 ? -20.969 -6.508 24.438 1 92.19 106 PRO A C 1
ATOM 817 O O . PRO A 1 106 ? -20.938 -6.922 23.281 1 92.19 106 PRO A O 1
ATOM 820 N N . PRO A 1 107 ? -22 -6.789 25.344 1 92.81 107 PRO A N 1
ATOM 821 C CA . PRO A 1 107 ? -23.156 -7.535 24.844 1 92.81 107 PRO A CA 1
ATOM 822 C C . PRO A 1 107 ? -23.766 -6.926 23.578 1 92.81 107 PRO A C 1
ATOM 824 O O . PRO A 1 107 ? -23.703 -5.707 23.391 1 92.81 107 PRO A O 1
ATOM 827 N N . ARG A 1 108 ? -24.375 -7.715 22.781 1 94.25 108 ARG A N 1
ATOM 828 C CA . ARG A 1 108 ? -24.891 -7.328 21.484 1 94.25 108 ARG A CA 1
ATOM 829 C C . ARG A 1 108 ? -25.859 -6.145 21.609 1 94.25 108 ARG A C 1
ATOM 831 O O . ARG A 1 108 ? -25.844 -5.246 20.766 1 94.25 108 ARG A O 1
ATOM 838 N N . ALA A 1 109 ? -26.688 -6.16 22.609 1 93.75 109 ALA A N 1
ATOM 839 C CA . ALA A 1 109 ? -27.672 -5.098 22.781 1 93.75 109 ALA A CA 1
ATOM 840 C C . ALA A 1 109 ? -26.984 -3.748 23 1 93.75 109 ALA A C 1
ATOM 842 O O . ALA A 1 109 ? -27.438 -2.727 22.484 1 93.75 109 ALA A O 1
ATOM 843 N N . ILE A 1 110 ? -25.984 -3.744 23.75 1 92.69 110 ILE A N 1
ATOM 844 C CA . ILE A 1 110 ? -25.25 -2.518 24.016 1 92.69 110 ILE A CA 1
ATOM 845 C C . ILE A 1 110 ? -24.547 -2.049 22.734 1 92.69 110 ILE A C 1
ATOM 847 O O . ILE A 1 110 ? -24.547 -0.855 22.422 1 92.69 110 ILE A O 1
ATOM 851 N N . CYS A 1 111 ? -23.938 -2.994 22 1 94 111 CYS A N 1
ATOM 852 C CA . CYS A 1 111 ? -23.281 -2.641 20.75 1 94 111 CYS A CA 1
ATOM 853 C C . CYS A 1 111 ? -24.297 -2.041 19.766 1 94 111 CYS A C 1
ATOM 855 O O . CYS A 1 111 ? -23.984 -1.067 19.078 1 94 111 CYS A O 1
ATOM 857 N N . ALA A 1 112 ? -25.469 -2.65 19.75 1 94.5 112 ALA A N 1
ATOM 858 C CA . ALA A 1 112 ? -26.516 -2.131 18.875 1 94.5 112 ALA A CA 1
ATOM 859 C C . ALA A 1 112 ? -26.875 -0.694 19.25 1 94.5 112 ALA A C 1
ATOM 861 O O . ALA A 1 112 ? -27.125 0.137 18.375 1 94.5 112 ALA A O 1
ATOM 862 N N . HIS A 1 113 ? -26.922 -0.442 20.5 1 93.12 113 HIS A N 1
ATOM 863 C CA . HIS A 1 113 ? -27.203 0.909 20.969 1 93.12 113 HIS A CA 1
ATOM 864 C C . HIS A 1 113 ? -26.094 1.876 20.562 1 93.12 113 HIS A C 1
ATOM 866 O O . HIS A 1 113 ? -26.375 2.998 20.125 1 93.12 113 HIS A O 1
ATOM 872 N N . VAL A 1 114 ? -24.906 1.479 20.734 1 93.31 114 VAL A N 1
ATOM 873 C CA . VAL A 1 114 ? -23.766 2.318 20.391 1 93.31 114 VAL A CA 1
ATOM 874 C C . VAL A 1 114 ? -23.766 2.594 18.875 1 93.31 114 VAL A C 1
ATOM 876 O O . VAL A 1 114 ? -23.406 3.684 18.438 1 93.31 114 VAL A O 1
ATOM 879 N N . VAL A 1 115 ? -24.156 1.577 18.094 1 94.88 115 VAL A N 1
ATOM 880 C CA . VAL A 1 115 ? -24.25 1.752 16.641 1 94.88 115 VAL A CA 1
ATOM 881 C C . VAL A 1 115 ? -25.25 2.861 16.328 1 94.88 115 VAL A C 1
ATOM 883 O O . VAL A 1 115 ? -25 3.715 15.477 1 94.88 115 VAL A O 1
ATOM 886 N N . GLU A 1 116 ? -26.312 2.887 17 1 93.44 116 GLU A N 1
ATOM 887 C CA . GLU A 1 116 ? -27.312 3.932 16.812 1 93.44 116 GLU A CA 1
ATOM 888 C C . GLU A 1 116 ? -26.766 5.301 17.203 1 93.44 116 GLU A C 1
ATOM 890 O O . GLU A 1 116 ? -27.031 6.297 16.531 1 93.44 116 GLU A O 1
ATOM 895 N N . LEU A 1 117 ? -26.062 5.352 18.281 1 91.94 117 LEU A N 1
ATOM 896 C CA . LEU A 1 117 ? -25.438 6.602 18.719 1 91.94 117 LEU A CA 1
ATOM 897 C C . LEU A 1 117 ? -24.438 7.09 17.672 1 91.94 117 LEU A C 1
ATOM 899 O O . LEU A 1 117 ? -24.344 8.289 17.406 1 91.94 117 LEU A O 1
ATOM 903 N N . PHE A 1 118 ? -23.719 6.176 17.094 1 93.31 118 PHE A N 1
ATOM 904 C CA . PHE A 1 118 ? -22.734 6.531 16.078 1 93.31 118 PHE A CA 1
ATOM 905 C C . PHE A 1 118 ? -23.391 7.219 14.898 1 93.31 118 PHE A C 1
ATOM 907 O O . PHE A 1 118 ? -22.953 8.281 14.461 1 93.31 118 PHE A O 1
ATOM 914 N N . PHE A 1 119 ? -24.453 6.629 14.391 1 93.19 119 PHE A N 1
ATOM 915 C CA . PHE A 1 119 ? -25.078 7.137 13.172 1 93.19 119 PHE A CA 1
ATOM 916 C C . PHE A 1 119 ? -25.781 8.469 13.438 1 93.19 119 PHE A C 1
ATOM 918 O O . PHE A 1 119 ? -26.031 9.234 12.516 1 93.19 119 PHE A O 1
ATOM 925 N N . LYS A 1 120 ? -26 8.82 14.695 1 89.62 120 LYS A N 1
ATOM 926 C CA . LYS A 1 120 ? -26.625 10.094 15.055 1 89.62 120 LYS A CA 1
ATOM 927 C C . LYS A 1 120 ? -25.578 11.133 15.414 1 89.62 120 LYS A C 1
ATOM 929 O O . LYS A 1 120 ? -25.875 12.328 15.523 1 89.62 120 LYS A O 1
ATOM 934 N N . SER A 1 121 ? -24.391 10.672 15.523 1 88.19 121 SER A N 1
ATOM 935 C CA . SER A 1 121 ? -23.328 11.555 15.969 1 88.19 121 SER A CA 1
ATOM 936 C C . SER A 1 121 ? -22.75 12.359 14.812 1 88.19 121 SER A C 1
ATOM 938 O O . SER A 1 121 ? -22.922 11.992 13.648 1 88.19 121 SER A O 1
ATOM 940 N N . LYS A 1 122 ? -22.047 13.461 15.148 1 86.12 122 LYS A N 1
ATOM 941 C CA . LYS A 1 122 ? -21.312 14.242 14.156 1 86.12 122 LYS A CA 1
ATOM 942 C C . LYS A 1 122 ? -20.141 13.461 13.594 1 86.12 122 LYS A C 1
ATOM 944 O O . LYS A 1 122 ? -19.719 13.695 12.453 1 86.12 122 LYS A O 1
ATOM 949 N N . THR A 1 123 ? -19.688 12.484 14.398 1 89.25 123 THR A N 1
ATOM 950 C CA . THR A 1 123 ? -18.547 11.664 13.984 1 89.25 123 THR A CA 1
ATOM 951 C C . THR A 1 123 ? -18.859 10.922 12.688 1 89.25 123 THR A C 1
ATOM 953 O O . THR A 1 123 ? -18 10.789 11.82 1 89.25 123 THR A O 1
ATOM 956 N N . ALA A 1 124 ? -20.078 10.508 12.555 1 90.12 124 ALA A N 1
ATOM 957 C CA . ALA A 1 124 ? -20.5 9.75 11.375 1 90.12 124 ALA A CA 1
ATOM 958 C C . ALA A 1 124 ? -20.516 10.633 10.133 1 90.12 124 ALA A C 1
ATOM 960 O O . ALA A 1 124 ? -20.344 10.141 9.016 1 90.12 124 ALA A O 1
ATOM 961 N N . VAL A 1 125 ? -20.688 11.891 10.336 1 87.56 125 VAL A N 1
ATOM 962 C CA . VAL A 1 125 ? -20.719 12.836 9.227 1 87.56 125 VAL A CA 1
ATOM 963 C C . VAL A 1 125 ? -19.297 13.164 8.773 1 87.56 125 VAL A C 1
ATOM 965 O O . VAL A 1 125 ? -19.031 13.289 7.574 1 87.56 125 VAL A O 1
ATOM 968 N N . ILE A 1 126 ? -18.438 13.25 9.742 1 87.38 126 ILE A N 1
ATOM 969 C CA . ILE A 1 126 ? -17.047 13.594 9.453 1 87.38 126 ILE A CA 1
ATOM 970 C C . ILE A 1 126 ? -16.344 12.391 8.836 1 87.38 126 ILE A C 1
ATOM 972 O O . ILE A 1 126 ? -15.508 12.547 7.938 1 87.38 126 ILE A O 1
ATOM 976 N N . PHE A 1 127 ? -16.672 11.195 9.352 1 91.06 127 PHE A N 1
ATOM 977 C CA . PHE A 1 127 ? -16.078 9.945 8.875 1 91.06 127 PHE A CA 1
ATOM 978 C C . PHE A 1 127 ? -17.141 8.992 8.367 1 91.06 127 PHE A C 1
ATOM 980 O O . PHE A 1 127 ? -17.453 7.996 9.023 1 91.06 127 PHE A O 1
ATOM 987 N N . PRO A 1 128 ? -17.594 9.297 7.188 1 92.25 128 PRO A N 1
ATOM 988 C CA . PRO A 1 128 ? -18.703 8.5 6.668 1 92.25 128 PRO A CA 1
ATOM 989 C C . PRO A 1 128 ? -18.25 7.16 6.094 1 92.25 128 PRO A C 1
ATOM 991 O O . PRO A 1 128 ? -18.484 6.875 4.918 1 92.25 128 PRO A O 1
ATOM 994 N N . PHE A 1 129 ? -17.812 6.258 6.941 1 95.75 129 PHE A N 1
ATOM 995 C CA . PHE A 1 129 ? -17.219 5 6.492 1 95.75 129 PHE A CA 1
ATOM 996 C C . PHE A 1 129 ? -18.234 3.861 6.59 1 95.75 129 PHE A C 1
ATOM 998 O O . PHE A 1 129 ? -18 2.77 6.07 1 95.75 129 PHE A O 1
ATOM 1005 N N . LEU A 1 130 ? -19.328 4.121 7.27 1 96 130 LEU A N 1
ATOM 1006 C CA . LEU A 1 130 ? -20.312 3.066 7.488 1 96 130 LEU A CA 1
ATOM 1007 C C . LEU A 1 130 ? -21.625 3.393 6.789 1 96 130 LEU A C 1
ATOM 1009 O O . LEU A 1 130 ? -21.938 4.562 6.559 1 96 130 LEU A O 1
ATOM 1013 N N . GLU A 1 131 ? -22.25 2.389 6.391 1 94.19 131 GLU A N 1
ATOM 1014 C CA . GLU A 1 131 ? -23.609 2.471 5.859 1 94.19 131 GLU A CA 1
ATOM 1015 C C . GLU A 1 131 ? -24.594 1.744 6.766 1 94.19 131 GLU A C 1
ATOM 1017 O O . GLU A 1 131 ? -24.453 0.543 7.004 1 94.19 131 GLU A O 1
ATOM 1022 N N . ARG A 1 132 ? -25.594 2.463 7.191 1 92.25 132 ARG A N 1
ATOM 1023 C CA . ARG A 1 132 ? -26.516 1.973 8.219 1 92.25 132 ARG A CA 1
ATOM 1024 C C . ARG A 1 132 ? -27.156 0.65 7.801 1 92.25 132 ARG A C 1
ATOM 1026 O O . ARG A 1 132 ? -27.234 -0.285 8.602 1 92.25 132 ARG A O 1
ATOM 1033 N N . GLY A 1 133 ? -27.625 0.542 6.59 1 92.25 133 GLY A N 1
ATOM 1034 C CA . GLY A 1 133 ? -28.297 -0.664 6.125 1 92.25 133 GLY A CA 1
ATOM 1035 C C . GLY A 1 133 ? -27.391 -1.876 6.098 1 92.25 133 GLY A C 1
ATOM 1036 O O . GLY A 1 133 ? -27.828 -2.994 6.379 1 92.25 133 GLY A O 1
ATOM 1037 N N . LEU A 1 134 ? -26.172 -1.707 5.836 1 94.81 134 LEU A N 1
ATOM 1038 C CA . LEU A 1 134 ? -25.203 -2.793 5.715 1 94.81 134 LEU A CA 1
ATOM 1039 C C . LEU A 1 134 ? -24.609 -3.15 7.07 1 94.81 134 LEU A C 1
ATOM 1041 O O . LEU A 1 134 ? -24.188 -4.285 7.289 1 94.81 134 LEU A O 1
ATOM 1045 N N . PHE A 1 135 ? -24.609 -2.238 8.031 1 95.94 135 PHE A N 1
ATOM 1046 C CA . PHE A 1 135 ? -23.891 -2.428 9.281 1 95.94 135 PHE A CA 1
ATOM 1047 C C . PHE A 1 135 ? -24.641 -3.381 10.203 1 95.94 135 PHE A C 1
ATOM 1049 O O . PHE A 1 135 ? -24.062 -3.918 11.148 1 95.94 135 PHE A O 1
ATOM 1056 N N . GLU A 1 136 ? -25.922 -3.547 9.906 1 92.94 136 GLU A N 1
ATOM 1057 C CA . GLU A 1 136 ? -26.656 -4.586 10.625 1 92.94 136 GLU A CA 1
ATOM 1058 C C . GLU A 1 136 ? -26.062 -5.965 10.367 1 92.94 136 GLU A C 1
ATOM 1060 O O . GLU A 1 136 ? -26.047 -6.82 11.25 1 92.94 136 GLU A O 1
ATOM 1065 N N . GLY A 1 137 ? -25.609 -6.148 9.141 1 92.44 137 GLY A N 1
ATOM 1066 C CA . GLY A 1 137 ? -24.906 -7.383 8.82 1 92.44 137 GLY A CA 1
ATOM 1067 C C . GLY A 1 137 ? -23.609 -7.539 9.578 1 92.44 137 GLY A C 1
ATOM 1068 O O . GLY A 1 137 ? -23.281 -8.641 10.039 1 92.44 137 GLY A O 1
ATOM 1069 N N . THR A 1 138 ? -22.875 -6.469 9.68 1 94.81 138 THR A N 1
ATOM 1070 C CA . THR A 1 138 ? -21.609 -6.484 10.43 1 94.81 138 THR A CA 1
ATOM 1071 C C . THR A 1 138 ? -21.859 -6.867 11.883 1 94.81 138 THR A C 1
ATOM 1073 O O . THR A 1 138 ? -21.141 -7.691 12.445 1 94.81 138 THR A O 1
ATOM 1076 N N . LEU A 1 139 ? -22.875 -6.242 12.461 1 95.06 139 LEU A N 1
ATOM 1077 C CA . LEU A 1 139 ? -23.25 -6.551 13.836 1 95.06 139 LEU A CA 1
ATOM 1078 C C . LEU A 1 139 ? -23.609 -8.023 13.984 1 95.06 139 LEU A C 1
ATOM 1080 O O . LEU A 1 139 ? -23.203 -8.688 14.938 1 95.06 139 LEU A O 1
ATOM 1084 N N . GLY A 1 140 ? -24.391 -8.523 13.094 1 92.62 140 GLY A N 1
ATOM 1085 C CA . GLY A 1 140 ? -24.766 -9.93 13.117 1 92.62 140 GLY A CA 1
ATOM 1086 C C . GLY A 1 140 ? -23.578 -10.867 13.031 1 92.62 140 GLY A C 1
ATOM 1087 O O . GLY A 1 140 ? -23.5 -11.852 13.766 1 92.62 140 GLY A O 1
ATOM 1088 N N . ARG A 1 141 ? -22.594 -10.578 12.195 1 92 141 ARG A N 1
ATOM 1089 C CA . ARG A 1 141 ? -21.422 -11.414 11.992 1 92 141 ARG A CA 1
ATOM 1090 C C . ARG A 1 141 ? -20.516 -11.383 13.219 1 92 141 ARG A C 1
ATOM 1092 O O . ARG A 1 141 ? -19.875 -12.383 13.547 1 92 141 ARG A O 1
ATOM 1099 N N . ALA A 1 142 ? -20.422 -10.266 13.852 1 93.75 142 ALA A N 1
ATOM 1100 C CA . ALA A 1 142 ? -19.562 -10.133 15.031 1 93.75 142 ALA A CA 1
ATOM 1101 C C . ALA A 1 142 ? -20.047 -11.023 16.172 1 93.75 142 ALA A C 1
ATOM 1103 O O . ALA A 1 142 ? -19.266 -11.461 17 1 93.75 142 ALA A O 1
ATOM 1104 N N . PHE A 1 143 ? -21.359 -11.32 16.234 1 91.69 143 PHE A N 1
ATOM 1105 C CA . PHE A 1 143 ? -21.922 -12.094 17.328 1 91.69 143 PHE A CA 1
ATOM 1106 C C . PHE A 1 143 ? -22.422 -13.445 16.844 1 91.69 143 PHE A C 1
ATOM 1108 O O . PHE A 1 143 ? -23.156 -14.133 17.562 1 91.69 143 PHE A O 1
ATOM 1115 N N . ASP A 1 144 ? -22.047 -13.773 15.609 1 80.5 144 ASP A N 1
ATOM 1116 C CA . ASP A 1 144 ? -22.469 -15.055 15.062 1 80.5 144 ASP A CA 1
ATOM 1117 C C . ASP A 1 144 ? -21.75 -16.219 15.742 1 80.5 144 ASP A C 1
ATOM 1119 O O . ASP A 1 144 ? -20.531 -16.359 15.594 1 80.5 144 ASP A O 1
ATOM 1123 N N . GLU A 1 145 ? -22.328 -16.875 16.75 1 65.81 145 GLU A N 1
ATOM 1124 C CA . GLU A 1 145 ? -21.766 -17.969 17.531 1 65.81 145 GLU A CA 1
ATOM 1125 C C . GLU A 1 145 ? -21.625 -19.234 16.688 1 65.81 145 GLU A C 1
ATOM 1127 O O . GLU A 1 145 ? -20.812 -20.109 17.016 1 65.81 145 GLU A O 1
ATOM 1132 N N . GLY A 1 146 ? -22.422 -19.469 15.766 1 55.56 146 GLY A N 1
ATOM 1133 C CA . GLY A 1 146 ? -22.422 -20.719 15.016 1 55.56 146 GLY A CA 1
ATOM 1134 C C . GLY A 1 146 ? -21.219 -20.844 14.086 1 55.56 146 GLY A C 1
ATOM 1135 O O . GLY A 1 146 ? -20.938 -21.938 13.578 1 55.56 146 GLY A O 1
ATOM 1136 N N . VAL A 1 147 ? -20.906 -19.75 13.547 1 52.31 147 VAL A N 1
ATOM 1137 C CA . VAL A 1 147 ? -19.938 -19.891 12.477 1 52.31 147 VAL A CA 1
ATOM 1138 C C . VAL A 1 147 ? -18.531 -19.984 13.062 1 52.31 147 VAL A C 1
ATOM 1140 O O . VAL A 1 147 ? -18.094 -19.094 13.797 1 52.31 147 VAL A O 1
ATOM 1143 N N . VAL A 1 148 ? -18.078 -21.141 13.305 1 51.34 148 VAL A N 1
ATOM 1144 C CA . VAL A 1 148 ? -16.719 -21.547 13.609 1 51.34 148 VAL A CA 1
ATOM 1145 C C . VAL A 1 148 ? -15.734 -20.609 12.898 1 51.34 148 VAL A C 1
ATOM 1147 O O . VAL A 1 148 ? -14.547 -20.594 13.227 1 51.34 148 VAL A O 1
ATOM 1150 N N . ASP A 1 149 ? -16.188 -19.781 11.945 1 56.88 149 ASP A N 1
ATOM 1151 C CA . ASP A 1 149 ? -15.25 -19.141 11.023 1 56.88 149 ASP A CA 1
ATOM 1152 C C . ASP A 1 149 ? -14.703 -17.844 11.609 1 56.88 149 ASP A C 1
ATOM 1154 O O . ASP A 1 149 ? -15.383 -16.812 11.602 1 56.88 149 ASP A O 1
ATOM 1158 N N . LEU A 1 150 ? -13.695 -17.969 12.375 1 61.59 150 LEU A N 1
ATOM 1159 C CA . LEU A 1 150 ? -12.945 -16.844 12.922 1 61.59 150 LEU A CA 1
ATOM 1160 C C . LEU A 1 150 ? -12.625 -15.82 11.844 1 61.59 150 LEU A C 1
ATOM 1162 O O . LEU A 1 150 ? -12.539 -14.625 12.125 1 61.59 150 LEU A O 1
ATOM 1166 N N . GLY A 1 151 ? -12.672 -16.281 10.641 1 69.69 151 GLY A N 1
ATOM 1167 C CA . GLY A 1 151 ? -12.312 -15.391 9.555 1 69.69 151 GLY A CA 1
ATOM 1168 C C . GLY A 1 151 ? -13.375 -14.352 9.258 1 69.69 151 GLY A C 1
ATOM 1169 O O . GLY A 1 151 ? -13.07 -13.234 8.836 1 69.69 151 GLY A O 1
ATOM 1170 N N . ARG A 1 152 ? -14.562 -14.695 9.609 1 76.56 152 ARG A N 1
ATOM 1171 C CA . ARG A 1 152 ? -15.656 -13.758 9.359 1 76.56 152 ARG A CA 1
ATOM 1172 C C . ARG A 1 152 ? -15.969 -12.93 10.602 1 76.56 152 ARG A C 1
ATOM 1174 O O . ARG A 1 152 ? -16.281 -11.742 10.5 1 76.56 152 ARG A O 1
ATOM 1181 N N . ARG A 1 153 ? -15.82 -13.523 11.68 1 86.31 153 ARG A N 1
ATOM 1182 C CA . ARG A 1 153 ? -16.188 -12.859 12.922 1 86.31 153 ARG A CA 1
ATOM 1183 C C . ARG A 1 153 ? -15.156 -11.82 13.32 1 86.31 153 ARG A C 1
ATOM 1185 O O . ARG A 1 153 ? -15.508 -10.719 13.758 1 86.31 153 ARG A O 1
ATOM 1192 N N . ALA A 1 154 ? -13.898 -12.125 13.156 1 87.81 154 ALA A N 1
ATOM 1193 C CA . ALA A 1 154 ? -12.82 -11.273 13.648 1 87.81 154 ALA A CA 1
ATOM 1194 C C . ALA A 1 154 ? -12.828 -9.914 12.953 1 87.81 154 ALA A C 1
ATOM 1196 O O . ALA A 1 154 ? -12.703 -8.875 13.602 1 87.81 154 ALA A O 1
ATOM 1197 N N . PRO A 1 155 ? -13.039 -9.898 11.656 1 91.75 155 PRO A N 1
ATOM 1198 C CA . PRO A 1 155 ? -13.102 -8.586 11 1 91.75 155 PRO A CA 1
ATOM 1199 C C . PRO A 1 155 ? -14.289 -7.75 11.469 1 91.75 155 PRO A C 1
ATOM 1201 O O . PRO A 1 155 ? -14.172 -6.531 11.625 1 91.75 155 PRO A O 1
ATOM 1204 N N . ALA A 1 156 ? -15.359 -8.43 11.625 1 94.5 156 ALA A N 1
ATOM 1205 C CA . ALA A 1 156 ? -16.547 -7.727 12.102 1 94.5 156 ALA A CA 1
ATOM 1206 C C . ALA A 1 156 ? -16.344 -7.188 13.516 1 94.5 156 ALA A C 1
ATOM 1208 O O . ALA A 1 156 ? -16.734 -6.059 13.82 1 94.5 156 ALA A O 1
ATOM 1209 N N . GLU A 1 157 ? -15.75 -7.984 14.344 1 94.81 157 GLU A N 1
ATOM 1210 C CA . GLU A 1 157 ? -15.445 -7.539 15.703 1 94.81 157 GLU A CA 1
ATOM 1211 C C . GLU A 1 157 ? -14.484 -6.352 15.688 1 94.81 157 GLU A C 1
ATOM 1213 O O . GLU A 1 157 ? -14.656 -5.398 16.453 1 94.81 157 GLU A O 1
ATOM 1218 N N . ALA A 1 158 ? -13.477 -6.473 14.883 1 95 158 ALA A N 1
ATOM 1219 C CA . ALA A 1 158 ? -12.516 -5.379 14.766 1 95 158 ALA A CA 1
ATOM 1220 C C . ALA A 1 158 ? -13.211 -4.078 14.367 1 95 158 ALA A C 1
ATOM 1222 O O . ALA A 1 158 ? -12.891 -3.01 14.891 1 95 158 ALA A O 1
ATOM 1223 N N . CYS A 1 159 ? -14.117 -4.172 13.445 1 97.31 159 CYS A N 1
ATOM 1224 C CA . CYS A 1 159 ? -14.867 -3.01 12.984 1 97.31 159 CYS A CA 1
ATOM 1225 C C . CYS A 1 159 ? -15.672 -2.391 14.117 1 97.31 159 CYS A C 1
ATOM 1227 O O . CYS A 1 159 ? -15.688 -1.168 14.281 1 97.31 159 CYS A O 1
ATOM 1229 N N . LEU A 1 160 ? -16.297 -3.223 14.891 1 97.25 160 LEU A N 1
ATOM 1230 C CA . LEU A 1 160 ? -17.078 -2.734 16.016 1 97.25 160 LEU A CA 1
ATOM 1231 C C . LEU A 1 160 ? -16.188 -2.047 17.047 1 97.25 160 LEU A C 1
ATOM 1233 O O . LEU A 1 160 ? -16.516 -0.973 17.547 1 97.25 160 LEU A O 1
ATOM 1237 N N . TRP A 1 161 ? -15.055 -2.656 17.359 1 96.25 161 TRP A N 1
ATOM 1238 C CA . TRP A 1 161 ? -14.117 -2.053 18.312 1 96.25 161 TRP A CA 1
ATOM 1239 C C . TRP A 1 161 ? -13.656 -0.685 17.812 1 96.25 161 TRP A C 1
ATOM 1241 O O . TRP A 1 161 ? -13.562 0.263 18.609 1 96.25 161 TRP A O 1
ATOM 1251 N N . ALA A 1 162 ? -13.336 -0.607 16.547 1 97.19 162 ALA A N 1
ATOM 1252 C CA . ALA A 1 162 ? -12.891 0.663 15.984 1 97.19 162 ALA A CA 1
ATOM 1253 C C . ALA A 1 162 ? -13.992 1.715 16.047 1 97.19 162 ALA A C 1
ATOM 1255 O O . ALA A 1 162 ? -13.727 2.883 16.344 1 97.19 162 ALA A O 1
ATOM 1256 N N . MET A 1 163 ? -15.203 1.303 15.773 1 96.88 163 MET A N 1
ATOM 1257 C CA . MET A 1 163 ? -16.328 2.221 15.859 1 96.88 163 MET A CA 1
ATOM 1258 C C . MET A 1 163 ? -16.547 2.703 17.281 1 96.88 163 MET A C 1
ATOM 1260 O O . MET A 1 163 ? -16.75 3.895 17.531 1 96.88 163 MET A O 1
ATOM 1264 N N . ILE A 1 164 ? -16.453 1.803 18.219 1 95.19 164 ILE A N 1
ATOM 1265 C CA . ILE A 1 164 ? -16.641 2.141 19.625 1 95.19 164 ILE A CA 1
ATOM 1266 C C . ILE A 1 164 ? -15.562 3.121 20.062 1 95.19 164 ILE A C 1
ATOM 1268 O O . ILE A 1 164 ? -15.828 4.055 20.828 1 95.19 164 ILE A O 1
ATOM 1272 N N . ALA A 1 165 ? -14.352 2.918 19.562 1 93.5 165 ALA A N 1
ATOM 1273 C CA . ALA A 1 165 ? -13.25 3.811 19.906 1 93.5 165 ALA A CA 1
ATOM 1274 C C . ALA A 1 165 ? -13.578 5.254 19.547 1 93.5 165 ALA A C 1
ATOM 1276 O O . ALA A 1 165 ? -13.211 6.184 20.266 1 93.5 165 ALA A O 1
ATOM 1277 N N . LEU A 1 166 ? -14.289 5.504 18.5 1 92.75 166 LEU A N 1
ATOM 1278 C CA . LEU A 1 166 ? -14.602 6.848 18.031 1 92.75 166 LEU A CA 1
ATOM 1279 C C . LEU A 1 166 ? -15.773 7.438 18.797 1 92.75 166 LEU A C 1
ATOM 1281 O O . LEU A 1 166 ? -15.789 8.641 19.094 1 92.75 166 LEU A O 1
ATOM 1285 N N . ILE A 1 167 ? -16.688 6.586 19.188 1 89.38 167 ILE A N 1
ATOM 1286 C CA . ILE A 1 167 ? -17.906 7.082 19.812 1 89.38 167 ILE A CA 1
ATOM 1287 C C . ILE A 1 167 ? -17.641 7.375 21.297 1 89.38 167 ILE A C 1
ATOM 1289 O O . ILE A 1 167 ? -18.203 8.305 21.859 1 89.38 167 ILE A O 1
ATOM 1293 N N . VAL A 1 168 ? -16.844 6.598 21.875 1 86.62 168 VAL A N 1
ATOM 1294 C CA . VAL A 1 168 ? -16.625 6.734 23.312 1 86.62 168 VAL A CA 1
ATOM 1295 C C . VAL A 1 168 ? -15.789 7.984 23.594 1 86.62 168 VAL A C 1
ATOM 1297 O O . VAL A 1 168 ? -15.711 8.445 24.734 1 86.62 168 VAL A O 1
ATOM 1300 N N . ARG A 1 169 ? -15.273 8.602 22.609 1 83.75 169 ARG A N 1
ATOM 1301 C CA . ARG A 1 169 ? -14.562 9.867 22.75 1 83.75 169 ARG A CA 1
ATOM 1302 C C . ARG A 1 169 ? -15.516 11 23.094 1 83.75 169 ARG A C 1
ATOM 1304 O O . ARG A 1 169 ? -15.117 11.969 23.75 1 83.75 169 ARG A O 1
ATOM 1311 N N . THR A 1 170 ? -16.734 10.891 22.531 1 75.94 170 THR A N 1
ATOM 1312 C CA . THR A 1 170 ? -17.641 12.031 22.625 1 75.94 170 THR A CA 1
ATOM 1313 C C . THR A 1 170 ? -18.75 11.766 23.625 1 75.94 170 THR A C 1
ATOM 1315 O O . THR A 1 170 ? -19.469 12.688 24.031 1 75.94 170 THR A O 1
ATOM 1318 N N . ILE A 1 171 ? -18.828 10.516 23.875 1 73.56 171 ILE A N 1
ATOM 1319 C CA . ILE A 1 171 ? -19.875 10.164 24.828 1 73.56 171 ILE A CA 1
ATOM 1320 C C . ILE A 1 171 ? -19.25 9.57 26.078 1 73.56 171 ILE A C 1
ATOM 1322 O O . ILE A 1 171 ? -18.203 8.93 26.016 1 73.56 171 ILE A O 1
ATOM 1326 N N . ASP A 1 172 ? -19.75 9.93 27.125 1 64.56 172 ASP A N 1
ATOM 1327 C CA . ASP A 1 172 ? -19.234 9.383 28.375 1 64.56 172 ASP A CA 1
ATOM 1328 C C . ASP A 1 172 ? -19.359 7.859 28.391 1 64.56 172 ASP A C 1
ATOM 1330 O O . ASP A 1 172 ? -20.469 7.328 28.469 1 64.56 172 ASP A O 1
ATOM 1334 N N . ALA A 1 173 ? -18.25 7.23 28.172 1 62.41 173 ALA A N 1
ATOM 1335 C CA . ALA A 1 173 ? -18.172 5.77 28.156 1 62.41 173 ALA A CA 1
ATOM 1336 C C . ALA A 1 173 ? -18.797 5.172 29.422 1 62.41 173 ALA A C 1
ATOM 1338 O O . ALA A 1 173 ? -19.391 4.098 29.375 1 62.41 173 ALA A O 1
ATOM 1339 N N . GLN A 1 174 ? -18.594 5.848 30.484 1 63.47 174 GLN A N 1
ATOM 1340 C CA . GLN A 1 174 ? -19.125 5.367 31.75 1 63.47 174 GLN A CA 1
ATOM 1341 C C . GLN A 1 174 ? -20.656 5.293 31.703 1 63.47 174 GLN A C 1
ATOM 1343 O O . GLN A 1 174 ? -21.25 4.414 32.344 1 63.47 174 GLN A O 1
ATOM 1348 N N . GLN A 1 175 ? -21.109 6.117 30.938 1 69.44 175 GLN A N 1
ATOM 1349 C CA . GLN A 1 175 ? -22.562 6.098 30.797 1 69.44 175 GLN A CA 1
ATOM 1350 C C . GLN A 1 175 ? -23.031 4.852 30.047 1 69.44 175 GLN A C 1
ATOM 1352 O O . GLN A 1 175 ? -24.156 4.391 30.25 1 69.44 175 GLN A O 1
ATOM 1357 N N . LEU A 1 176 ? -22.047 4.363 29.312 1 77.56 176 LEU A N 1
ATOM 1358 C CA . LEU A 1 176 ? -22.391 3.172 28.547 1 77.56 176 LEU A CA 1
ATOM 1359 C C . LEU A 1 176 ? -22 1.905 29.297 1 77.56 176 LEU A C 1
ATOM 1361 O O . LEU A 1 176 ? -22.297 0.794 28.859 1 77.56 176 LEU A O 1
ATOM 1365 N N . GLY A 1 177 ? -21.344 2.055 30.469 1 75.56 177 GLY A N 1
ATOM 1366 C CA . GLY A 1 177 ? -20.969 0.933 31.312 1 75.56 177 GLY A CA 1
ATOM 1367 C C . GLY A 1 177 ? -19.703 0.238 30.844 1 75.56 177 GLY A C 1
ATOM 1368 O O . GLY A 1 177 ? -19.484 -0.931 31.172 1 75.56 177 GLY A O 1
ATOM 1369 N N . PHE A 1 178 ? -19 0.978 30.016 1 81.75 178 PHE A N 1
ATOM 1370 C CA . PHE A 1 178 ? -17.797 0.331 29.5 1 81.75 178 PHE A CA 1
ATOM 1371 C C . PHE A 1 178 ? -16.656 0.396 30.531 1 81.75 178 PHE A C 1
ATOM 1373 O O . PHE A 1 178 ? -16.5 1.404 31.219 1 81.75 178 PHE A O 1
ATOM 1380 N N . SER A 1 179 ? -15.953 -0.72 30.688 1 77.94 179 SER A N 1
ATOM 1381 C CA . SER A 1 179 ? -14.82 -0.788 31.609 1 77.94 179 SER A CA 1
ATOM 1382 C C . SER A 1 179 ? -13.5 -0.528 30.891 1 77.94 179 SER A C 1
ATOM 1384 O O . SER A 1 179 ? -12.43 -0.643 31.484 1 77.94 179 SER A O 1
ATOM 1386 N N . PHE A 1 180 ? -13.586 -0.199 29.578 1 82.44 180 PHE A N 1
ATOM 1387 C CA . PHE A 1 180 ? -12.359 0.02 28.828 1 82.44 180 PHE A CA 1
ATOM 1388 C C . PHE A 1 180 ? -12.266 1.463 28.344 1 82.44 180 PHE A C 1
ATOM 1390 O O . PHE A 1 180 ? -13.281 2.164 28.281 1 82.44 180 PHE A O 1
ATOM 1397 N N . GLU A 1 181 ? -11.031 1.849 28.109 1 82 181 GLU A N 1
ATOM 1398 C CA . GLU A 1 181 ? -10.75 3.178 27.578 1 82 181 GLU A CA 1
ATOM 1399 C C . GLU A 1 181 ? -10.672 3.158 26.047 1 82 181 GLU A C 1
ATOM 1401 O O . GLU A 1 181 ? -10.453 2.105 25.438 1 82 181 GLU A O 1
ATOM 1406 N N . PRO A 1 182 ? -10.859 4.32 25.469 1 86.38 182 PRO A N 1
ATOM 1407 C CA . PRO A 1 182 ? -10.773 4.383 24.016 1 86.38 182 PRO A CA 1
ATOM 1408 C C . PRO A 1 182 ? -9.484 3.787 23.469 1 86.38 182 PRO A C 1
ATOM 1410 O O . PRO A 1 182 ? -9.492 3.143 22.406 1 86.38 182 PRO A O 1
ATOM 1413 N N . GLY A 1 183 ? -8.406 3.984 24.156 1 86.75 183 GLY A N 1
ATOM 1414 C CA . GLY A 1 183 ? -7.137 3.416 23.734 1 86.75 183 GLY A CA 1
ATOM 1415 C C . GLY A 1 183 ? -7.156 1.9 23.656 1 86.75 183 GLY A C 1
ATOM 1416 O O . GLY A 1 183 ? -6.523 1.308 22.781 1 86.75 183 GLY A O 1
ATOM 1417 N N . ASP A 1 184 ? -7.898 1.34 24.578 1 88.56 184 ASP A N 1
ATOM 1418 C CA . ASP A 1 184 ? -8.047 -0.112 24.578 1 88.56 184 ASP A CA 1
ATOM 1419 C C . ASP A 1 184 ? -8.805 -0.587 23.344 1 88.56 184 ASP A C 1
ATOM 1421 O O . ASP A 1 184 ? -8.5 -1.646 22.781 1 88.56 184 ASP A O 1
ATOM 1425 N N . CYS A 1 185 ? -9.797 0.177 22.984 1 92.38 185 CYS A N 1
ATOM 1426 C CA . CYS A 1 185 ? -10.586 -0.166 21.797 1 92.38 185 CYS A CA 1
ATOM 1427 C C . CYS A 1 185 ? -9.734 -0.117 20.531 1 92.38 185 CYS A C 1
ATOM 1429 O O . CYS A 1 185 ? -9.836 -0.999 19.688 1 92.38 185 CYS A O 1
ATOM 1431 N N . VAL A 1 186 ? -8.891 0.913 20.5 1 92.25 186 VAL A N 1
ATOM 1432 C CA . VAL A 1 186 ? -8.008 1.074 19.344 1 92.25 186 VAL A CA 1
ATOM 1433 C C . VAL A 1 186 ? -7.027 -0.095 19.281 1 92.25 186 VAL A C 1
ATOM 1435 O O . VAL A 1 186 ? -6.797 -0.658 18.203 1 92.25 186 VAL A O 1
ATOM 1438 N N . ASN A 1 187 ? -6.508 -0.462 20.391 1 88.12 187 ASN A N 1
ATOM 1439 C CA . ASN A 1 187 ? -5.547 -1.561 20.453 1 88.12 187 ASN A CA 1
ATOM 1440 C C . ASN A 1 187 ? -6.191 -2.887 20.047 1 88.12 187 ASN A C 1
ATOM 1442 O O . ASN A 1 187 ? -5.578 -3.686 19.344 1 88.12 187 ASN A O 1
ATOM 1446 N N . GLU A 1 188 ? -7.383 -3.096 20.547 1 91 188 GLU A N 1
ATOM 1447 C CA . GLU A 1 188 ? -8.07 -4.34 20.219 1 91 188 GLU A CA 1
ATOM 1448 C C . GLU A 1 188 ? -8.438 -4.395 18.734 1 91 188 GLU A C 1
ATOM 1450 O O . GLU A 1 188 ? -8.312 -5.445 18.109 1 91 188 GLU A O 1
ATOM 1455 N N . ALA A 1 189 ? -8.953 -3.281 18.219 1 93.38 189 ALA A N 1
ATOM 1456 C CA . ALA A 1 189 ? -9.242 -3.221 16.781 1 93.38 189 ALA A CA 1
ATOM 1457 C C . ALA A 1 189 ? -7.988 -3.498 15.961 1 93.38 189 ALA A C 1
ATOM 1459 O O . ALA A 1 189 ? -8.023 -4.27 15 1 93.38 189 ALA A O 1
ATOM 1460 N N . SER A 1 190 ? -6.863 -2.896 16.375 1 89.94 190 SER A N 1
ATOM 1461 C CA . SER A 1 190 ? -5.59 -3.072 15.68 1 89.94 190 SER A CA 1
ATOM 1462 C C . SER A 1 190 ? -5.117 -4.52 15.758 1 89.94 190 SER A C 1
ATOM 1464 O O . SER A 1 190 ? -4.625 -5.07 14.773 1 89.94 190 SER A O 1
ATOM 1466 N N . ARG A 1 191 ? -5.207 -5.062 16.906 1 86 191 ARG A N 1
ATOM 1467 C CA . ARG A 1 191 ? -4.809 -6.449 17.094 1 86 191 ARG A CA 1
ATOM 1468 C C . ARG A 1 191 ? -5.613 -7.387 16.203 1 86 191 ARG A C 1
ATOM 1470 O O . ARG A 1 191 ? -5.043 -8.219 15.492 1 86 191 ARG A O 1
ATOM 1477 N N . LEU A 1 192 ? -6.941 -7.281 16.234 1 87.88 192 LEU A N 1
ATOM 1478 C CA . LEU A 1 192 ? -7.82 -8.148 15.453 1 87.88 192 LEU A CA 1
ATOM 1479 C C . LEU A 1 192 ? -7.566 -7.984 13.961 1 87.88 192 LEU A C 1
ATOM 1481 O O . LEU A 1 192 ? -7.535 -8.969 13.219 1 87.88 192 LEU A O 1
ATOM 1485 N N . LEU A 1 193 ? -7.395 -6.742 13.523 1 89.38 193 LEU A N 1
ATOM 1486 C CA . LEU A 1 193 ? -7.113 -6.504 12.109 1 89.38 193 LEU A CA 1
ATOM 1487 C C . LEU A 1 193 ? -5.754 -7.078 11.719 1 89.38 193 LEU A C 1
ATOM 1489 O O . LEU A 1 193 ? -5.559 -7.504 10.578 1 89.38 193 LEU A O 1
ATOM 1493 N N . GLY A 1 194 ? -4.836 -7.086 12.648 1 83 194 GLY A N 1
ATOM 1494 C CA . GLY A 1 194 ? -3.547 -7.719 12.422 1 83 194 GLY A CA 1
ATOM 1495 C C . GLY A 1 194 ? -3.643 -9.227 12.25 1 83 194 GLY A C 1
ATOM 1496 O O . GLY A 1 194 ? -2.99 -9.797 11.375 1 83 194 GLY A O 1
ATOM 1497 N N . VAL A 1 195 ? -4.488 -9.773 13.023 1 78.38 195 VAL A N 1
ATOM 1498 C CA . VAL A 1 195 ? -4.672 -11.219 12.992 1 78.38 195 VAL A CA 1
ATOM 1499 C C . VAL A 1 195 ? -5.309 -11.633 11.672 1 78.38 195 VAL A C 1
ATOM 1501 O O . VAL A 1 195 ? -4.949 -12.664 11.102 1 78.38 195 VAL A O 1
ATOM 1504 N N . VAL A 1 196 ? -6.148 -10.867 11.211 1 81.25 196 VAL A N 1
ATOM 1505 C CA . VAL A 1 196 ? -6.867 -11.25 10 1 81.25 196 VAL A CA 1
ATOM 1506 C C . VAL A 1 196 ? -6.246 -10.547 8.789 1 81.25 196 VAL A C 1
ATOM 1508 O O . VAL A 1 196 ? -6.934 -10.281 7.801 1 81.25 196 VAL A O 1
ATOM 1511 N N . SER A 1 197 ? -4.922 -10.297 9.086 1 79.69 197 SER A N 1
ATOM 1512 C CA . SER A 1 197 ? -4.242 -9.602 8 1 79.69 197 SER A CA 1
ATOM 1513 C C . SER A 1 197 ? -4.25 -10.43 6.723 1 79.69 197 SER A C 1
ATOM 1515 O O . SER A 1 197 ? -4.047 -11.641 6.758 1 79.69 197 SER A O 1
ATOM 1517 N N . GLY A 1 198 ? -4.902 -10.25 5.699 1 74.19 198 GLY A N 1
ATOM 1518 C CA . GLY A 1 198 ? -5 -10.969 4.441 1 74.19 198 GLY A CA 1
ATOM 1519 C C . GLY A 1 198 ? -6.434 -11.281 4.043 1 74.19 198 GLY A C 1
ATOM 1520 O O . GLY A 1 198 ? -6.691 -11.695 2.912 1 74.19 198 GLY A O 1
ATOM 1521 N N . ILE A 1 199 ? -7.16 -11.203 5.078 1 79.31 199 ILE A N 1
ATOM 1522 C CA . ILE A 1 199 ? -8.57 -11.414 4.766 1 79.31 199 ILE A CA 1
ATOM 1523 C C . ILE A 1 199 ? -9.25 -10.07 4.516 1 79.31 199 ILE A C 1
ATOM 1525 O O . ILE A 1 199 ? -9.492 -9.305 5.449 1 79.31 199 ILE A O 1
ATOM 1529 N N . THR A 1 200 ? -9.547 -9.875 3.354 1 88.5 200 THR A N 1
ATOM 1530 C CA . THR A 1 200 ? -10.188 -8.617 2.988 1 88.5 200 THR A CA 1
ATOM 1531 C C . THR A 1 200 ? -11.703 -8.797 2.885 1 88.5 200 THR A C 1
ATOM 1533 O O . THR A 1 200 ? -12.18 -9.695 2.195 1 88.5 200 THR A O 1
ATOM 1536 N N . SER A 1 201 ? -12.422 -8.125 3.617 1 90.62 201 SER A N 1
ATOM 1537 C CA . SER A 1 201 ? -13.883 -8.062 3.607 1 90.62 201 SER A CA 1
ATOM 1538 C C . SER A 1 201 ? -14.375 -6.633 3.818 1 90.62 201 SER A C 1
ATOM 1540 O O . SER A 1 201 ? -13.578 -5.734 4.098 1 90.62 201 SER A O 1
ATOM 1542 N N . LEU A 1 202 ? -15.648 -6.477 3.598 1 94.31 202 LEU A N 1
ATOM 1543 C CA . LEU A 1 202 ? -16.219 -5.16 3.859 1 94.31 202 LEU A CA 1
ATOM 1544 C C . LEU A 1 202 ? -15.984 -4.746 5.309 1 94.31 202 LEU A C 1
ATOM 1546 O O . LEU A 1 202 ? -15.664 -3.588 5.586 1 94.31 202 LEU A O 1
ATOM 1550 N N . ASP A 1 203 ? -16.094 -5.719 6.203 1 95.12 203 ASP A N 1
ATOM 1551 C CA . ASP A 1 203 ? -15.914 -5.445 7.625 1 95.12 203 ASP A CA 1
ATOM 1552 C C . ASP A 1 203 ? -14.484 -5.008 7.922 1 95.12 203 ASP A C 1
ATOM 1554 O O . ASP A 1 203 ? -14.258 -4.043 8.656 1 95.12 203 ASP A O 1
ATOM 1558 N N . SER A 1 204 ? -13.539 -5.758 7.422 1 94.81 204 SER A N 1
ATOM 1559 C CA . SER A 1 204 ? -12.148 -5.406 7.676 1 94.81 204 SER A CA 1
ATOM 1560 C C . SER A 1 204 ? -11.805 -4.051 7.07 1 94.81 204 SER A C 1
ATOM 1562 O O . SER A 1 204 ? -11.039 -3.279 7.652 1 94.81 204 SER A O 1
ATOM 1564 N N . LEU A 1 205 ? -12.32 -3.736 5.887 1 96.88 205 LEU A N 1
ATOM 1565 C CA . LEU A 1 205 ? -12.086 -2.443 5.254 1 96.88 205 LEU A CA 1
ATOM 1566 C C . LEU A 1 205 ? -12.656 -1.312 6.102 1 96.88 205 LEU A C 1
ATOM 1568 O O . LEU A 1 205 ? -11.953 -0.348 6.414 1 96.88 205 LEU A O 1
ATOM 1572 N N . GLN A 1 206 ? -13.906 -1.46 6.5 1 97.75 206 GLN A N 1
ATOM 1573 C CA . GLN A 1 206 ? -14.547 -0.458 7.348 1 97.75 206 GLN A CA 1
ATOM 1574 C C . GLN A 1 206 ? -13.805 -0.294 8.664 1 97.75 206 GLN A C 1
ATOM 1576 O O . GLN A 1 206 ? -13.578 0.828 9.125 1 97.75 206 GLN A O 1
ATOM 1581 N N . GLY A 1 207 ? -13.492 -1.406 9.227 1 97.62 207 GLY A N 1
ATOM 1582 C CA . GLY A 1 207 ? -12.734 -1.365 10.469 1 97.62 207 GLY A CA 1
ATOM 1583 C C . GLY A 1 207 ? -11.398 -0.66 10.336 1 97.62 207 GLY A C 1
ATOM 1584 O O . GLY A 1 207 ? -11.008 0.108 11.211 1 97.62 207 GLY A O 1
ATOM 1585 N N . THR A 1 208 ? -10.695 -0.897 9.242 1 97.62 208 THR A N 1
ATOM 1586 C CA . THR A 1 208 ? -9.391 -0.281 9 1 97.62 208 THR A CA 1
ATOM 1587 C C . THR A 1 208 ? -9.539 1.226 8.805 1 97.62 208 THR A C 1
ATOM 1589 O O . THR A 1 208 ? -8.703 2 9.289 1 97.62 208 THR A O 1
ATOM 1592 N N . LEU A 1 209 ? -10.539 1.672 8.148 1 98.12 209 LEU A N 1
ATOM 1593 C CA . LEU A 1 209 ? -10.781 3.098 7.945 1 98.12 209 LEU A CA 1
ATOM 1594 C C . LEU A 1 209 ? -11.156 3.777 9.258 1 98.12 209 LEU A C 1
ATOM 1596 O O . LEU A 1 209 ? -10.719 4.898 9.531 1 98.12 209 LEU A O 1
ATOM 1600 N N . LEU A 1 210 ? -12 3.066 10.016 1 97.94 210 LEU A N 1
ATOM 1601 C CA . LEU A 1 210 ? -12.344 3.613 11.328 1 97.94 210 LEU A CA 1
ATOM 1602 C C . LEU A 1 210 ? -11.109 3.705 12.219 1 97.94 210 LEU A C 1
ATOM 1604 O O . LEU A 1 210 ? -10.953 4.668 12.969 1 97.94 210 LEU A O 1
ATOM 1608 N N . LEU A 1 211 ? -10.297 2.693 12.172 1 96.81 211 LEU A N 1
ATOM 1609 C CA . LEU A 1 211 ? -9.039 2.725 12.914 1 96.81 211 LEU A CA 1
ATOM 1610 C C . LEU A 1 211 ? -8.164 3.887 12.445 1 96.81 211 LEU A C 1
ATOM 1612 O O . LEU A 1 211 ? -7.539 4.562 13.266 1 96.81 211 LEU A O 1
ATOM 1616 N N . TRP A 1 212 ? -8.086 4.086 11.148 1 96.38 212 TRP A N 1
ATOM 1617 C CA . TRP A 1 212 ? -7.367 5.227 10.586 1 96.38 212 TRP A CA 1
ATOM 1618 C C . TRP A 1 212 ? -7.867 6.535 11.188 1 96.38 212 TRP A C 1
ATOM 1620 O O . TRP A 1 212 ? -7.07 7.375 11.609 1 96.38 212 TRP A O 1
ATOM 1630 N N . ALA A 1 213 ? -9.156 6.691 11.25 1 95.44 213 ALA A N 1
ATOM 1631 C CA . ALA A 1 213 ? -9.758 7.906 11.805 1 95.44 213 ALA A CA 1
ATOM 1632 C C . ALA A 1 213 ? -9.375 8.086 13.273 1 95.44 213 ALA A C 1
ATOM 1634 O O . ALA A 1 213 ? -9.055 9.195 13.703 1 95.44 213 ALA A O 1
ATOM 1635 N N . SER A 1 214 ? -9.414 7.016 13.992 1 94.62 214 SER A N 1
ATOM 1636 C CA . SER A 1 214 ? -9.062 7.07 15.406 1 94.62 214 SER A CA 1
ATOM 1637 C C . SER A 1 214 ? -7.605 7.48 15.594 1 94.62 214 SER A C 1
ATOM 1639 O O . SER A 1 214 ? -7.285 8.258 16.5 1 94.62 214 SER A O 1
ATOM 1641 N N . ARG A 1 215 ? -6.762 6.984 14.789 1 92.38 215 ARG A N 1
ATOM 1642 C CA . ARG A 1 215 ? -5.344 7.309 14.883 1 92.38 215 ARG A CA 1
ATOM 1643 C C . ARG A 1 215 ? -5.082 8.758 14.477 1 92.38 215 ARG A C 1
ATOM 1645 O O . ARG A 1 215 ? -4.254 9.438 15.086 1 92.38 215 ARG A O 1
ATOM 1652 N N . LYS A 1 216 ? -5.785 9.211 13.5 1 92.06 216 LYS A N 1
ATOM 1653 C CA . LYS A 1 216 ? -5.637 10.594 13.055 1 92.06 216 LYS A CA 1
ATOM 1654 C C . LYS A 1 216 ? -6.043 11.57 14.148 1 92.06 216 LYS A C 1
ATOM 1656 O O . LYS A 1 216 ? -5.379 12.586 14.359 1 92.06 216 LYS A O 1
ATOM 1661 N N . THR A 1 217 ? -7.113 11.273 14.844 1 91.44 217 THR A N 1
ATOM 1662 C CA . THR A 1 217 ? -7.586 12.164 15.898 1 91.44 217 THR A CA 1
ATOM 1663 C C . THR A 1 217 ? -6.613 12.164 17.078 1 91.44 217 THR A C 1
ATOM 1665 O O . THR A 1 217 ? -6.531 13.148 17.812 1 91.44 217 THR A O 1
ATOM 1668 N N . ARG A 1 218 ? -5.809 11.141 17.188 1 89.06 218 ARG A N 1
ATOM 1669 C CA . ARG A 1 218 ? -4.871 11 18.297 1 89.06 218 ARG A CA 1
ATOM 1670 C C . ARG A 1 218 ? -3.488 11.523 17.906 1 89.06 218 ARG A C 1
ATOM 1672 O O . ARG A 1 218 ? -2.559 11.484 18.719 1 89.06 218 ARG A O 1
ATOM 1679 N N . GLY A 1 219 ? -3.367 11.953 16.734 1 87.88 219 GLY A N 1
ATOM 1680 C CA . GLY A 1 219 ? -2.098 12.492 16.266 1 87.88 219 GLY A CA 1
ATOM 1681 C C . GLY A 1 219 ? -1.11 11.422 15.852 1 87.88 219 GLY A C 1
ATOM 1682 O O . GLY A 1 219 ? 0.069 11.711 15.633 1 87.88 219 GLY A O 1
ATOM 1683 N N . GLN A 1 220 ? -1.585 10.203 15.734 1 87.81 220 GLN A N 1
ATOM 1684 C CA . GLN A 1 220 ? -0.73 9.094 15.32 1 87.81 220 GLN A CA 1
ATOM 1685 C C . GLN A 1 220 ? -0.656 8.992 13.797 1 87.81 220 GLN A C 1
ATOM 1687 O O . GLN A 1 220 ? -1.109 8.008 13.211 1 87.81 220 GLN A O 1
ATOM 1692 N N . CYS A 1 221 ? 0.018 9.945 13.25 1 87.56 221 CYS A N 1
ATOM 1693 C CA . CYS A 1 221 ? -0.009 10.148 11.805 1 87.56 221 CYS A CA 1
ATOM 1694 C C . CYS A 1 221 ? 0.706 9.016 11.078 1 87.56 221 CYS A C 1
ATOM 1696 O O . CYS A 1 221 ? 0.272 8.586 10.008 1 87.56 221 CYS A O 1
ATOM 1698 N N . ARG A 1 222 ? 1.764 8.5 11.602 1 84.62 222 ARG A N 1
ATOM 1699 C CA . ARG A 1 222 ? 2.521 7.438 10.953 1 84.62 222 ARG A CA 1
ATOM 1700 C C . ARG A 1 222 ? 1.734 6.133 10.945 1 84.62 222 ARG A C 1
ATOM 1702 O O . ARG A 1 222 ? 1.65 5.461 9.914 1 84.62 222 ARG A O 1
ATOM 1709 N N . GLU A 1 223 ? 1.197 5.82 12.109 1 87.94 223 GLU A N 1
ATOM 1710 C CA . GLU A 1 223 ? 0.357 4.629 12.195 1 87.94 223 GLU A CA 1
ATOM 1711 C C . GLU A 1 223 ? -0.874 4.754 11.305 1 87.94 223 GLU A C 1
ATOM 1713 O O . GLU A 1 223 ? -1.307 3.777 10.695 1 87.94 223 GLU A O 1
ATOM 1718 N N . ALA A 1 224 ? -1.39 5.98 11.312 1 92.56 224 ALA A N 1
ATOM 1719 C CA . ALA A 1 224 ? -2.555 6.227 10.469 1 92.56 224 ALA A CA 1
ATOM 1720 C C . ALA A 1 224 ? -2.223 5.992 8.992 1 92.56 224 ALA A C 1
ATOM 1722 O O . ALA A 1 224 ? -3.043 5.457 8.242 1 92.56 224 ALA A O 1
ATOM 1723 N N . ALA A 1 225 ? -1.025 6.359 8.586 1 91.69 225 ALA A N 1
ATOM 1724 C CA . ALA A 1 225 ? -0.617 6.188 7.195 1 91.69 225 ALA A CA 1
ATOM 1725 C C . ALA A 1 225 ? -0.564 4.707 6.82 1 91.69 225 ALA A C 1
ATOM 1727 O O . ALA A 1 225 ? -0.91 4.332 5.695 1 91.69 225 ALA A O 1
ATOM 1728 N N . VAL A 1 226 ? -0.134 3.879 7.742 1 91.44 226 VAL A N 1
ATOM 1729 C CA . VAL A 1 226 ? -0.071 2.441 7.5 1 91.44 226 VAL A CA 1
ATOM 1730 C C . VAL A 1 226 ? -1.481 1.883 7.332 1 91.44 226 VAL A C 1
ATOM 1732 O O . VAL A 1 226 ? -1.752 1.134 6.391 1 91.44 226 VAL A O 1
ATOM 1735 N N . SER A 1 227 ? -2.389 2.244 8.242 1 93.56 227 SER A N 1
ATOM 1736 C CA . SER A 1 227 ? -3.777 1.809 8.148 1 93.56 227 SER A CA 1
ATOM 1737 C C . SER A 1 227 ? -4.414 2.281 6.84 1 93.56 227 SER A C 1
ATOM 1739 O O . SER A 1 227 ? -5.152 1.532 6.199 1 93.56 227 SER A O 1
ATOM 1741 N N . PHE A 1 228 ? -4.094 3.443 6.527 1 95.75 228 PHE A N 1
ATOM 1742 C CA . PHE A 1 228 ? -4.688 4.012 5.324 1 95.75 228 PHE A CA 1
ATOM 1743 C C . PHE A 1 228 ? -4.211 3.266 4.082 1 95.75 228 PHE A C 1
ATOM 1745 O O . PHE A 1 228 ? -5 3 3.172 1 95.75 228 PHE A O 1
ATOM 1752 N N . ALA A 1 229 ? -2.941 2.982 3.992 1 94.94 229 ALA A N 1
ATOM 1753 C CA . ALA A 1 229 ? -2.406 2.223 2.865 1 94.94 229 ALA A CA 1
ATOM 1754 C C . ALA A 1 229 ? -3.084 0.861 2.75 1 94.94 229 ALA A C 1
ATOM 1756 O O . ALA A 1 229 ? -3.398 0.409 1.646 1 94.94 229 ALA A O 1
ATOM 1757 N N . SER A 1 230 ? -3.289 0.254 3.85 1 94.56 230 SER A N 1
ATOM 1758 C CA . SER A 1 230 ? -3.986 -1.027 3.859 1 94.56 230 SER A CA 1
ATOM 1759 C C . SER A 1 230 ? -5.414 -0.884 3.346 1 94.56 230 SER A C 1
ATOM 1761 O O . SER A 1 230 ? -5.891 -1.72 2.572 1 94.56 230 SER A O 1
ATOM 1763 N N . ALA A 1 231 ? -6.074 0.142 3.801 1 97.19 231 ALA A N 1
ATOM 1764 C CA . ALA A 1 231 ? -7.445 0.373 3.359 1 97.19 231 ALA A CA 1
ATOM 1765 C C . ALA A 1 231 ? -7.516 0.556 1.847 1 97.19 231 ALA A C 1
ATOM 1767 O O . ALA A 1 231 ? -8.438 0.062 1.196 1 97.19 231 ALA A O 1
ATOM 1768 N N . CYS A 1 232 ? -6.578 1.277 1.28 1 97.12 232 CYS A N 1
ATOM 1769 C CA . CYS A 1 232 ? -6.555 1.506 -0.161 1 97.12 232 CYS A CA 1
ATOM 1770 C C . CYS A 1 232 ? -6.398 0.193 -0.919 1 97.12 232 CYS A C 1
ATOM 1772 O O . CYS A 1 232 ? -7.027 -0.007 -1.959 1 97.12 232 CYS A O 1
ATOM 1774 N N . ARG A 1 233 ? -5.59 -0.691 -0.373 1 94.88 233 ARG A N 1
ATOM 1775 C CA . ARG A 1 233 ? -5.438 -1.991 -1.019 1 94.88 233 ARG A CA 1
ATOM 1776 C C . ARG A 1 233 ? -6.707 -2.826 -0.875 1 94.88 233 ARG A C 1
ATOM 1778 O O . ARG A 1 233 ? -7.121 -3.498 -1.819 1 94.88 233 ARG A O 1
ATOM 1785 N N . MET A 1 234 ? -7.305 -2.781 0.28 1 94.62 234 MET A N 1
ATOM 1786 C CA . MET A 1 234 ? -8.508 -3.564 0.547 1 94.62 234 MET A CA 1
ATOM 1787 C C . MET A 1 234 ? -9.648 -3.143 -0.373 1 94.62 234 MET A C 1
ATOM 1789 O O . MET A 1 234 ? -10.406 -3.984 -0.856 1 94.62 234 MET A O 1
ATOM 1793 N N . VAL A 1 235 ? -9.797 -1.825 -0.543 1 95.62 235 VAL A N 1
ATOM 1794 C CA . VAL A 1 235 ? -10.906 -1.349 -1.36 1 95.62 235 VAL A CA 1
ATOM 1795 C C . VAL A 1 235 ? -10.727 -1.812 -2.805 1 95.62 235 VAL A C 1
ATOM 1797 O O . VAL A 1 235 ? -11.703 -2.107 -3.496 1 95.62 235 VAL A O 1
ATOM 1800 N N . CYS A 1 236 ? -9.5 -1.946 -3.285 1 92.94 236 CYS A N 1
ATOM 1801 C CA . CYS A 1 236 ? -9.219 -2.48 -4.613 1 92.94 236 CYS A CA 1
ATOM 1802 C C . CYS A 1 236 ? -9.492 -3.979 -4.668 1 92.94 236 CYS A C 1
ATOM 1804 O O . CYS A 1 236 ? -10.023 -4.48 -5.66 1 92.94 236 CYS A O 1
ATOM 1806 N N . ASP A 1 237 ? -9.109 -4.684 -3.584 1 89 237 ASP A N 1
ATOM 1807 C CA . ASP A 1 237 ? -9.352 -6.121 -3.518 1 89 237 ASP A CA 1
ATOM 1808 C C . ASP A 1 237 ? -10.852 -6.426 -3.607 1 89 237 ASP A C 1
ATOM 1810 O O . ASP A 1 237 ? -11.242 -7.48 -4.113 1 89 237 ASP A O 1
ATOM 1814 N N . LEU A 1 238 ? -11.609 -5.496 -3.146 1 90.44 238 LEU A N 1
ATOM 1815 C CA . LEU A 1 238 ? -13.055 -5.707 -3.115 1 90.44 238 LEU A CA 1
ATOM 1816 C C . LEU A 1 238 ? -13.711 -5.152 -4.375 1 90.44 238 LEU A C 1
ATOM 1818 O O . LEU A 1 238 ? -14.938 -5.199 -4.512 1 90.44 238 LEU A O 1
ATOM 1822 N N . GLY A 1 239 ? -12.953 -4.543 -5.246 1 88.94 239 GLY A N 1
ATOM 1823 C CA . GLY A 1 239 ? -13.438 -4.121 -6.551 1 88.94 239 GLY A CA 1
ATOM 1824 C C . GLY A 1 239 ? -13.945 -2.691 -6.562 1 88.94 239 GLY A C 1
ATOM 1825 O O . GLY A 1 239 ? -14.531 -2.244 -7.555 1 88.94 239 GLY A O 1
ATOM 1826 N N . GLY A 1 240 ? -13.711 -1.93 -5.508 1 91.88 240 GLY A N 1
ATOM 1827 C CA . GLY A 1 240 ? -14.203 -0.562 -5.441 1 91.88 240 GLY A CA 1
ATOM 1828 C C . GLY A 1 240 ? -13.578 0.346 -6.488 1 91.88 240 GLY A C 1
ATOM 1829 O O . GLY A 1 240 ? -14.188 1.34 -6.891 1 91.88 240 GLY A O 1
ATOM 1830 N N . HIS A 1 241 ? -12.391 0.056 -6.957 1 91.25 241 HIS A N 1
ATOM 1831 C CA . HIS A 1 241 ? -11.664 0.914 -7.887 1 91.25 241 HIS A CA 1
ATOM 1832 C C . HIS A 1 241 ? -12.164 0.732 -9.312 1 91.25 241 HIS A C 1
ATOM 1834 O O . HIS A 1 241 ? -11.828 1.517 -10.203 1 91.25 241 HIS A O 1
ATOM 1840 N N . PHE A 1 242 ? -12.914 -0.356 -9.406 1 86.62 242 PHE A N 1
ATOM 1841 C CA . PHE A 1 242 ? -13.344 -0.713 -10.75 1 86.62 242 PHE A CA 1
ATOM 1842 C C . PHE A 1 242 ? -14.766 -1.265 -10.734 1 86.62 242 PHE A C 1
ATOM 1844 O O . PHE A 1 242 ? -14.969 -2.48 -10.711 1 86.62 242 PHE A O 1
ATOM 1851 N N . PRO A 1 243 ? -15.742 -0.329 -10.828 1 77.06 243 PRO A N 1
ATOM 1852 C CA . PRO A 1 243 ? -17.109 -0.857 -10.797 1 77.06 243 PRO A CA 1
ATOM 1853 C C . PRO A 1 243 ? -17.531 -1.472 -12.133 1 77.06 243 PRO A C 1
ATOM 1855 O O . PRO A 1 243 ? -17.469 -0.808 -13.172 1 77.06 243 PRO A O 1
ATOM 1858 N N . LEU A 1 244 ? -17.375 -2.746 -12.328 1 68.12 244 LEU A N 1
ATOM 1859 C CA . LEU A 1 244 ? -17.703 -3.377 -13.602 1 68.12 244 LEU A CA 1
ATOM 1860 C C . LEU A 1 244 ? -19.203 -3.662 -13.695 1 68.12 244 LEU A C 1
ATOM 1862 O O . LEU A 1 244 ? -19.812 -4.082 -12.719 1 68.12 244 LEU A O 1
ATOM 1866 N N . SER A 1 245 ? -19.734 -3.098 -14.719 1 59.47 245 SER A N 1
ATOM 1867 C CA . SER A 1 245 ? -21.156 -3.291 -14.992 1 59.47 245 SER A CA 1
ATOM 1868 C C . SER A 1 245 ? -21.438 -4.727 -15.422 1 59.47 245 SER A C 1
ATOM 1870 O O . SER A 1 245 ? -22.547 -5.223 -15.234 1 59.47 245 SER A O 1
ATOM 1872 N N . ARG A 1 246 ? -20.469 -5.246 -16.062 1 59.16 246 ARG A N 1
ATOM 1873 C CA . ARG A 1 246 ? -20.766 -6.582 -16.562 1 59.16 246 ARG A CA 1
ATOM 1874 C C . ARG A 1 246 ? -20.047 -7.648 -15.758 1 59.16 246 ARG A C 1
ATOM 1876 O O . ARG A 1 246 ? -18.828 -7.793 -15.852 1 59.16 246 ARG A O 1
ATOM 1883 N N . PRO A 1 247 ? -20.812 -8.305 -15.023 1 55.25 247 PRO A N 1
ATOM 1884 C CA . PRO A 1 247 ? -20.219 -9.289 -14.117 1 55.25 247 PRO A CA 1
ATOM 1885 C C . PRO A 1 247 ? -19.375 -10.328 -14.852 1 55.25 247 PRO A C 1
ATOM 1887 O O . PRO A 1 247 ? -18.438 -10.891 -14.273 1 55.25 247 PRO A O 1
ATOM 1890 N N . ALA A 1 248 ? -19.797 -10.57 -16.062 1 51.75 248 ALA A N 1
ATOM 1891 C CA . ALA A 1 248 ? -19.125 -11.664 -16.766 1 51.75 248 ALA A CA 1
ATOM 1892 C C . ALA A 1 248 ? -17.641 -11.383 -16.938 1 51.75 248 ALA A C 1
ATOM 1894 O O . ALA A 1 248 ? -16.844 -12.312 -17.062 1 51.75 248 ALA A O 1
ATOM 1895 N N . ILE A 1 249 ? -17.297 -10.156 -16.828 1 59.06 249 ILE A N 1
ATOM 1896 C CA . ILE A 1 249 ? -15.914 -9.844 -17.156 1 59.06 249 ILE A CA 1
ATOM 1897 C C . ILE A 1 249 ? -15.164 -9.406 -15.898 1 59.06 249 ILE A C 1
ATOM 1899 O O . ILE A 1 249 ? -14.031 -8.93 -15.977 1 59.06 249 ILE A O 1
ATOM 1903 N N . PHE A 1 250 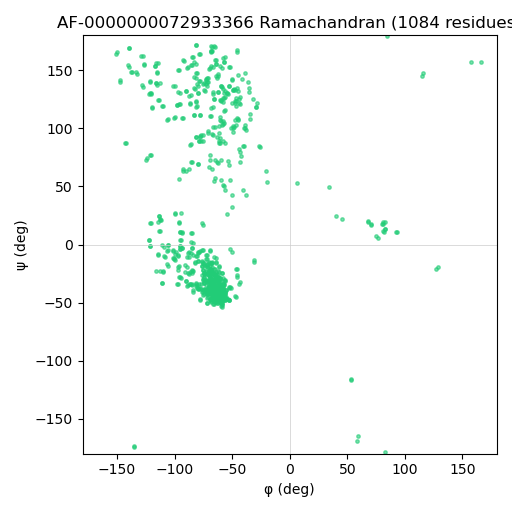? -15.688 -9.781 -14.867 1 61.34 250 PHE A N 1
ATOM 1904 C CA . PHE A 1 250 ? -15.062 -9.352 -13.625 1 61.34 250 PHE A CA 1
ATOM 1905 C C . PHE A 1 250 ? -13.781 -10.133 -13.367 1 61.34 250 PHE A C 1
ATOM 1907 O O . PHE A 1 250 ? -13.742 -11.352 -13.562 1 61.34 250 PHE A O 1
ATOM 1914 N N . PRO A 1 251 ? -12.844 -9.297 -13.039 1 59.44 251 PRO A N 1
ATOM 1915 C CA . PRO A 1 251 ? -11.672 -10.023 -12.555 1 59.44 251 PRO A CA 1
ATOM 1916 C C . PRO A 1 251 ? -12.016 -11.016 -11.445 1 59.44 251 PRO A C 1
ATOM 1918 O O . PRO A 1 251 ? -12.828 -10.711 -10.57 1 59.44 251 PRO A O 1
ATOM 1921 N N . GLN A 1 252 ? -11.508 -12.094 -11.516 1 65.06 252 GLN A N 1
ATOM 1922 C CA . GLN A 1 252 ? -11.875 -13.234 -10.68 1 65.06 252 GLN A CA 1
ATOM 1923 C C . GLN A 1 252 ? -11.539 -12.977 -9.211 1 65.06 252 GLN A C 1
ATOM 1925 O O . GLN A 1 252 ? -12.125 -13.578 -8.32 1 65.06 252 GLN A O 1
ATOM 1930 N N . HIS A 1 253 ? -10.641 -12.047 -9.078 1 65.25 253 HIS A N 1
ATOM 1931 C CA . HIS A 1 253 ? -10.219 -11.844 -7.695 1 65.25 253 HIS A CA 1
ATOM 1932 C C . HIS A 1 253 ? -11.219 -10.969 -6.941 1 65.25 253 HIS A C 1
ATOM 1934 O O . HIS A 1 253 ? -11.156 -10.875 -5.715 1 65.25 253 HIS A O 1
ATOM 1940 N N . ILE A 1 254 ? -12.148 -10.383 -7.598 1 72.31 254 ILE A N 1
ATOM 1941 C CA . ILE A 1 254 ? -13.117 -9.484 -6.965 1 72.31 254 ILE A CA 1
ATOM 1942 C C . ILE A 1 254 ? -14.391 -10.258 -6.625 1 72.31 254 ILE A C 1
ATOM 1944 O O . ILE A 1 254 ? -15.008 -10.859 -7.504 1 72.31 254 ILE A O 1
ATOM 1948 N N . PRO A 1 255 ? -14.711 -10.258 -5.363 1 73.75 255 PRO A N 1
ATOM 1949 C CA . PRO A 1 255 ? -15.938 -10.953 -4.977 1 73.75 255 PRO A CA 1
ATOM 1950 C C . PRO A 1 255 ? -17.188 -10.305 -5.57 1 73.75 255 PRO A C 1
ATOM 1952 O O . PRO A 1 255 ? -17.172 -9.125 -5.93 1 73.75 255 PRO A O 1
ATOM 1955 N N . THR A 1 256 ? -18.234 -11.047 -5.652 1 74.88 256 THR A N 1
ATOM 1956 C CA . THR A 1 256 ? -19.516 -10.531 -6.125 1 74.88 256 THR A CA 1
ATOM 1957 C C . THR A 1 256 ? -20.344 -10 -4.961 1 74.88 256 THR A C 1
ATOM 1959 O O . THR A 1 256 ? -20.469 -10.656 -3.928 1 74.88 256 THR A O 1
ATOM 1962 N N . PHE A 1 257 ? -20.875 -8.781 -5.16 1 82.88 257 PHE A N 1
ATOM 1963 C CA . PHE A 1 257 ? -21.656 -8.141 -4.109 1 82.88 257 PHE A CA 1
ATOM 1964 C C . PHE A 1 257 ? -23.016 -7.719 -4.633 1 82.88 257 PHE A C 1
ATOM 1966 O O . PHE A 1 257 ? -23.219 -7.59 -5.844 1 82.88 257 PHE A O 1
ATOM 1973 N N . ASP A 1 258 ? -23.953 -7.625 -3.697 1 87.12 258 ASP A N 1
ATOM 1974 C CA . ASP A 1 258 ? -25.219 -6.996 -4.059 1 87.12 258 ASP A CA 1
ATOM 1975 C C . ASP A 1 258 ? -25.031 -5.52 -4.387 1 87.12 258 ASP A C 1
ATOM 1977 O O . ASP A 1 258 ? -23.969 -4.949 -4.117 1 87.12 258 ASP A O 1
ATOM 1981 N N . ASP A 1 259 ? -26.031 -4.883 -4.906 1 87.62 259 ASP A N 1
ATOM 1982 C CA . ASP A 1 259 ? -25.938 -3.52 -5.41 1 87.62 259 ASP A CA 1
ATOM 1983 C C . ASP A 1 259 ? -25.641 -2.535 -4.281 1 87.62 259 ASP A C 1
ATOM 1985 O O . ASP A 1 259 ? -24.875 -1.591 -4.465 1 87.62 259 ASP A O 1
ATOM 1989 N N . GLN A 1 260 ? -26.266 -2.779 -3.223 1 91.56 260 GLN A N 1
ATOM 1990 C CA . GLN A 1 260 ? -26.047 -1.874 -2.098 1 91.56 260 GLN A CA 1
ATOM 1991 C C . GLN A 1 260 ? -24.609 -1.919 -1.616 1 91.56 260 GLN A C 1
ATOM 1993 O O . GLN A 1 260 ? -24 -0.878 -1.349 1 91.56 260 GLN A O 1
ATOM 1998 N N . THR A 1 261 ? -24.109 -3.109 -1.491 1 92.62 261 THR A N 1
ATOM 1999 C CA . THR A 1 261 ? -22.719 -3.283 -1.062 1 92.62 261 THR A CA 1
ATOM 2000 C C . THR A 1 261 ? -21.766 -2.719 -2.102 1 92.62 261 THR A C 1
ATOM 2002 O O . THR A 1 261 ? -20.766 -2.084 -1.752 1 92.62 261 THR A O 1
ATOM 2005 N N . ARG A 1 262 ? -22.062 -2.924 -3.322 1 90 262 ARG A N 1
ATOM 2006 C CA . ARG A 1 262 ? -21.234 -2.4 -4.398 1 90 262 ARG A CA 1
ATOM 2007 C C . ARG A 1 262 ? -21.188 -0.876 -4.367 1 90 262 ARG A C 1
ATOM 2009 O O . ARG A 1 262 ? -20.125 -0.276 -4.547 1 90 262 ARG A O 1
ATOM 2016 N N . LEU A 1 263 ? -22.312 -0.291 -4.203 1 90.81 263 LEU A N 1
ATOM 2017 C CA . LEU A 1 263 ? -22.391 1.163 -4.125 1 90.81 263 LEU A CA 1
ATOM 2018 C C . LEU A 1 263 ? -21.594 1.688 -2.934 1 90.81 263 LEU A C 1
ATOM 2020 O O . LEU A 1 263 ? -20.906 2.705 -3.041 1 90.81 263 LEU A O 1
ATOM 2024 N N . HIS A 1 264 ? -21.703 1.034 -1.836 1 93.69 264 HIS A N 1
ATOM 2025 C CA . HIS A 1 264 ? -20.984 1.455 -0.64 1 93.69 264 HIS A CA 1
ATOM 2026 C C . HIS A 1 264 ? -19.469 1.319 -0.83 1 93.69 264 HIS A C 1
ATOM 2028 O O . HIS A 1 264 ? -18.719 2.191 -0.409 1 93.69 264 HIS A O 1
ATOM 2034 N N . LEU A 1 265 ? -19.062 0.188 -1.478 1 94.19 265 LEU A N 1
ATOM 2035 C CA . LEU A 1 265 ? -17.656 -0.008 -1.771 1 94.19 265 LEU A CA 1
ATOM 2036 C C . LEU A 1 265 ? -17.125 1.097 -2.684 1 94.19 265 LEU A C 1
ATOM 2038 O O . LEU A 1 265 ? -16 1.566 -2.512 1 94.19 265 LEU A O 1
ATOM 2042 N N . ARG A 1 266 ? -17.953 1.476 -3.631 1 93.25 266 ARG A N 1
ATOM 2043 C CA . ARG A 1 266 ? -17.562 2.566 -4.523 1 93.25 266 ARG A CA 1
ATOM 2044 C C . ARG A 1 266 ? -17.438 3.879 -3.758 1 93.25 266 ARG A C 1
ATOM 2046 O O . ARG A 1 266 ? -16.547 4.68 -4.039 1 93.25 266 ARG A O 1
ATOM 2053 N N . ARG A 1 267 ? -18.281 4.125 -2.844 1 93.12 267 ARG A N 1
ATOM 2054 C CA . ARG A 1 267 ? -18.203 5.305 -1.989 1 93.12 267 ARG A CA 1
ATOM 2055 C C . ARG A 1 267 ? -16.906 5.305 -1.185 1 93.12 267 ARG A C 1
ATOM 2057 O O . ARG A 1 267 ? -16.234 6.336 -1.08 1 93.12 267 ARG A O 1
ATOM 2064 N N . LEU A 1 268 ? -16.609 4.168 -0.611 1 95.31 268 LEU A N 1
ATOM 2065 C CA . LEU A 1 268 ? -15.383 4.047 0.173 1 95.31 268 LEU A CA 1
ATOM 2066 C C . LEU A 1 268 ? -14.148 4.258 -0.704 1 95.31 268 LEU A C 1
ATOM 2068 O O . LEU A 1 268 ? -13.148 4.812 -0.251 1 95.31 268 LEU A O 1
ATOM 2072 N N . PHE A 1 269 ? -14.195 3.809 -1.971 1 96.38 269 PHE A N 1
ATOM 2073 C CA . PHE A 1 269 ? -13.102 4.059 -2.906 1 96.38 269 PHE A CA 1
ATOM 2074 C C . PHE A 1 269 ? -12.867 5.555 -3.072 1 96.38 269 PHE A C 1
ATOM 2076 O O . PHE A 1 269 ? -11.727 6.016 -3.002 1 96.38 269 PHE A O 1
ATOM 2083 N N . TRP A 1 270 ? -13.914 6.273 -3.266 1 94.75 270 TRP A N 1
ATOM 2084 C CA . TRP A 1 270 ? -13.758 7.707 -3.488 1 94.75 270 TRP A CA 1
ATOM 2085 C C . TRP A 1 270 ? -13.227 8.398 -2.24 1 94.75 270 TRP A C 1
ATOM 2087 O O . TRP A 1 270 ? -12.445 9.352 -2.336 1 94.75 270 TRP A O 1
ATOM 2097 N N . ILE A 1 271 ? -13.648 7.945 -1.094 1 94.75 271 ILE A N 1
ATOM 2098 C CA . ILE A 1 271 ? -13.102 8.484 0.144 1 94.75 271 ILE A CA 1
ATOM 2099 C C . ILE A 1 271 ? -11.594 8.234 0.201 1 94.75 271 ILE A C 1
ATOM 2101 O O . ILE A 1 271 ? -10.812 9.148 0.473 1 94.75 271 ILE A O 1
ATOM 2105 N N . CYS A 1 272 ? -11.203 7 -0.113 1 96.62 272 CYS A N 1
ATOM 2106 C CA . CYS A 1 272 ? -9.781 6.648 -0.128 1 96.62 272 CYS A CA 1
ATOM 2107 C C . CYS A 1 272 ? -9.031 7.465 -1.174 1 96.62 272 CYS A C 1
ATOM 2109 O O . CYS A 1 272 ? -7.934 7.961 -0.911 1 96.62 272 CYS A O 1
ATOM 2111 N N . TYR A 1 273 ? -9.664 7.578 -2.355 1 96.25 273 TYR A N 1
ATOM 2112 C CA . TYR A 1 273 ? -9.039 8.328 -3.443 1 96.25 273 TYR A CA 1
ATOM 2113 C C . TYR A 1 273 ? -8.781 9.773 -3.035 1 96.25 273 TYR A C 1
ATOM 2115 O O . TYR A 1 273 ? -7.695 10.305 -3.271 1 96.25 273 TYR A O 1
ATOM 2123 N N . CYS A 1 274 ? -9.68 10.375 -2.381 1 95.06 274 CYS A N 1
ATOM 2124 C CA . CYS A 1 274 ? -9.562 11.773 -1.975 1 95.06 274 CYS A CA 1
ATOM 2125 C C . CYS A 1 274 ? -8.477 11.945 -0.918 1 95.06 274 CYS A C 1
ATOM 2127 O O . CYS A 1 274 ? -7.613 12.82 -1.046 1 95.06 274 CYS A O 1
ATOM 2129 N N . TYR A 1 275 ? -8.516 11.141 0.074 1 94.94 275 TYR A N 1
ATOM 2130 C CA . TYR A 1 275 ? -7.535 11.273 1.142 1 94.94 275 TYR A CA 1
ATOM 2131 C C . TYR A 1 275 ? -6.141 10.898 0.649 1 94.94 275 TYR A C 1
ATOM 2133 O O . TYR A 1 275 ? -5.141 11.453 1.114 1 94.94 275 TYR A O 1
ATOM 2141 N N . ASP A 1 276 ? -6.09 9.953 -0.265 1 96.44 276 ASP A N 1
ATOM 2142 C CA . ASP A 1 276 ? -4.812 9.562 -0.86 1 96.44 276 ASP A CA 1
ATOM 2143 C C . ASP A 1 276 ? -4.145 10.758 -1.542 1 96.44 276 ASP A C 1
ATOM 2145 O O . ASP A 1 276 ? -2.932 10.945 -1.423 1 96.44 276 ASP A O 1
ATOM 2149 N N . LYS A 1 277 ? -4.891 11.562 -2.195 1 95.88 277 LYS A N 1
ATOM 2150 C CA . LYS A 1 277 ? -4.332 12.727 -2.879 1 95.88 277 LYS A CA 1
ATOM 2151 C C . LYS A 1 277 ? -3.873 13.781 -1.88 1 95.88 277 LYS A C 1
ATOM 2153 O O . LYS A 1 277 ? -2.848 14.438 -2.086 1 95.88 277 LYS A O 1
ATOM 2158 N N . ASP A 1 278 ? -4.641 13.922 -0.833 1 93.56 278 ASP A N 1
ATOM 2159 C CA . ASP A 1 278 ? -4.227 14.852 0.212 1 93.56 278 ASP A CA 1
ATOM 2160 C C . ASP A 1 278 ? -2.869 14.453 0.792 1 93.56 278 ASP A C 1
ATOM 2162 O O . ASP A 1 278 ? -1.985 15.297 0.948 1 93.56 278 ASP A O 1
ATOM 2166 N N . MET A 1 279 ? -2.781 13.25 1.054 1 92.56 279 MET A N 1
ATOM 2167 C CA . MET A 1 279 ? -1.551 12.758 1.666 1 92.56 279 MET A CA 1
ATOM 2168 C C . MET A 1 279 ? -0.374 12.891 0.705 1 92.56 279 MET A C 1
ATOM 2170 O O . MET A 1 279 ? 0.713 13.312 1.102 1 92.56 279 MET A O 1
ATOM 2174 N N . SER A 1 280 ? -0.623 12.5 -0.521 1 92.12 280 SER A N 1
ATOM 2175 C CA . SER A 1 280 ? 0.447 12.531 -1.513 1 92.12 280 SER A CA 1
ATOM 2176 C C . SER A 1 280 ? 0.923 13.961 -1.767 1 92.12 280 SER A C 1
ATOM 2178 O O . SER A 1 280 ? 2.127 14.219 -1.824 1 92.12 280 SER A O 1
ATOM 2180 N N . LEU A 1 281 ? 0.044 14.883 -1.89 1 91.62 281 LEU A N 1
ATOM 2181 C CA . LEU A 1 281 ? 0.392 16.266 -2.172 1 91.62 281 LEU A CA 1
ATOM 2182 C C . LEU A 1 281 ? 1.099 16.906 -0.98 1 91.62 281 LEU A C 1
ATOM 2184 O O . LEU A 1 281 ? 1.987 17.75 -1.155 1 91.62 281 LEU A O 1
ATOM 2188 N N . ARG A 1 282 ? 0.706 16.5 0.194 1 90.38 282 ARG A N 1
ATOM 2189 C CA . ARG A 1 282 ? 1.265 17.078 1.41 1 90.38 282 ARG A CA 1
ATOM 2190 C C . ARG A 1 282 ? 2.654 16.531 1.696 1 90.38 282 ARG A C 1
ATOM 2192 O O . ARG A 1 282 ? 3.543 17.25 2.143 1 90.38 282 ARG A O 1
ATOM 2199 N N . THR A 1 283 ? 2.848 15.273 1.449 1 86.62 283 THR A N 1
ATOM 2200 C CA . THR A 1 283 ? 4.059 14.609 1.918 1 86.62 283 THR A CA 1
ATOM 2201 C C . THR A 1 283 ? 4.988 14.297 0.75 1 86.62 283 THR A C 1
ATOM 2203 O O . THR A 1 283 ? 6.121 13.852 0.953 1 86.62 283 THR A O 1
ATOM 2206 N N . ASP A 1 284 ? 4.555 14.43 -0.497 1 84.44 284 ASP A N 1
ATOM 2207 C CA . ASP A 1 284 ? 5.312 14.133 -1.708 1 84.44 284 ASP A CA 1
ATOM 2208 C C . ASP A 1 284 ? 5.516 12.625 -1.87 1 84.44 284 ASP A C 1
ATOM 2210 O O . ASP A 1 284 ? 6.41 12.195 -2.596 1 84.44 284 ASP A O 1
ATOM 2214 N N . LYS A 1 285 ? 4.727 11.875 -1.167 1 88.31 285 LYS A N 1
ATOM 2215 C CA . LYS A 1 285 ? 4.781 10.43 -1.337 1 88.31 285 LYS A CA 1
ATOM 2216 C C . LYS A 1 285 ? 3.98 9.992 -2.559 1 88.31 285 LYS A C 1
ATOM 2218 O O . LYS A 1 285 ? 2.963 10.602 -2.895 1 88.31 285 LYS A O 1
ATOM 2223 N N . PRO A 1 286 ? 4.449 8.898 -3.213 1 92 286 PRO A N 1
ATOM 2224 C CA . PRO A 1 286 ? 3.652 8.406 -4.34 1 92 286 PRO A CA 1
ATOM 2225 C C . PRO A 1 286 ? 2.236 8 -3.93 1 92 286 PRO A C 1
ATOM 2227 O O . PRO A 1 286 ? 2.045 7.402 -2.869 1 92 286 PRO A O 1
ATOM 2230 N N . PRO A 1 287 ? 1.264 8.398 -4.742 1 95.5 287 PRO A N 1
ATOM 2231 C CA . PRO A 1 287 ? -0.112 8.016 -4.414 1 95.5 287 PRO A CA 1
ATOM 2232 C C . PRO A 1 287 ? -0.327 6.504 -4.453 1 95.5 287 PRO A C 1
ATOM 2234 O O . PRO A 1 287 ? 0.406 5.789 -5.141 1 95.5 287 PRO A O 1
ATOM 2237 N N . LEU A 1 288 ? -1.322 6.051 -3.719 1 96.06 288 LEU A N 1
ATOM 2238 C CA . LEU A 1 288 ? -1.676 4.637 -3.631 1 96.06 288 LEU A CA 1
ATOM 2239 C C . LEU A 1 288 ? -2.697 4.266 -4.703 1 96.06 288 LEU A C 1
ATOM 2241 O O . LEU A 1 288 ? -2.758 3.111 -5.133 1 96.06 288 LEU A O 1
ATOM 2245 N N . LEU A 1 289 ? -3.539 5.184 -5.062 1 96.38 289 LEU A N 1
ATOM 2246 C CA . LEU A 1 289 ? -4.574 5.016 -6.078 1 96.38 289 LEU A CA 1
ATOM 2247 C C . LEU A 1 289 ? -4.375 6 -7.227 1 96.38 289 LEU A C 1
ATOM 2249 O O . LEU A 1 289 ? -4.395 7.215 -7.016 1 96.38 289 LEU A O 1
ATOM 2253 N N . THR A 1 290 ? -4.16 5.484 -8.375 1 94.5 290 THR A N 1
ATOM 2254 C CA . THR A 1 290 ? -3.918 6.371 -9.508 1 94.5 290 THR A CA 1
ATOM 2255 C C . THR A 1 290 ? -5.012 6.215 -10.562 1 94.5 290 THR A C 1
ATOM 2257 O O . THR A 1 290 ? -5.582 5.133 -10.719 1 94.5 290 THR A O 1
ATOM 2260 N N . SER A 1 291 ? -5.215 7.23 -11.289 1 92.62 291 SER A N 1
ATOM 2261 C CA . SER A 1 291 ? -6.266 7.242 -12.297 1 92.62 291 SER A CA 1
ATOM 2262 C C . SER A 1 291 ? -5.945 6.285 -13.438 1 92.62 291 SER A C 1
ATOM 2264 O O . SER A 1 291 ? -6.844 5.875 -14.18 1 92.62 291 SER A O 1
ATOM 2266 N N . ASP A 1 292 ? -4.758 5.875 -13.547 1 89.75 292 ASP A N 1
ATOM 2267 C CA . ASP A 1 292 ? -4.379 4.91 -14.578 1 89.75 292 ASP A CA 1
ATOM 2268 C C . ASP A 1 292 ? -4.891 3.512 -14.234 1 89.75 292 ASP A C 1
ATOM 2270 O O . ASP A 1 292 ? -5.141 2.699 -15.125 1 89.75 292 ASP A O 1
ATOM 2274 N N . HIS A 1 293 ? -5.07 3.312 -13.008 1 91.56 293 HIS A N 1
ATOM 2275 C CA . HIS A 1 293 ? -5.422 1.959 -12.594 1 91.56 293 HIS A CA 1
ATOM 2276 C C . HIS A 1 293 ? -6.758 1.938 -11.859 1 91.56 293 HIS A C 1
ATOM 2278 O O . HIS A 1 293 ? -7.203 0.883 -11.398 1 91.56 293 HIS A O 1
ATOM 2284 N N . CYS A 1 294 ? -7.352 3.045 -11.68 1 92.62 294 CYS A N 1
ATOM 2285 C CA . CYS A 1 294 ? -8.68 3.17 -11.086 1 92.62 294 CYS A CA 1
ATOM 2286 C C . CYS A 1 294 ? -9.641 3.863 -12.047 1 92.62 294 CYS A C 1
ATOM 2288 O O . CYS A 1 294 ? -9.258 4.793 -12.758 1 92.62 294 CYS A O 1
ATOM 2290 N N . ASP A 1 295 ? -10.82 3.391 -12.078 1 90.94 295 ASP A N 1
ATOM 2291 C CA . ASP A 1 295 ? -11.844 4.051 -12.883 1 90.94 295 ASP A CA 1
ATOM 2292 C C . ASP A 1 295 ? -12.375 5.297 -12.18 1 90.94 295 ASP A C 1
ATOM 2294 O O . ASP A 1 295 ? -13.07 5.195 -11.164 1 90.94 295 ASP A O 1
ATOM 2298 N N . ILE A 1 296 ? -12.07 6.422 -12.727 1 90.75 296 ILE A N 1
ATOM 2299 C CA . ILE A 1 296 ? -12.508 7.664 -12.094 1 90.75 296 ILE A CA 1
ATOM 2300 C C . ILE A 1 296 ? -13.531 8.359 -12.984 1 90.75 296 ILE A C 1
ATOM 2302 O O . ILE A 1 296 ? -13.719 9.57 -12.898 1 90.75 296 ILE A O 1
ATOM 2306 N N . SER A 1 297 ? -14.203 7.648 -13.797 1 84.38 297 SER A N 1
ATOM 2307 C CA . SER A 1 297 ? -15.102 8.203 -14.805 1 84.38 297 SER A CA 1
ATOM 2308 C C . SER A 1 297 ? -16.344 8.828 -14.156 1 84.38 297 SER A C 1
ATOM 2310 O O . SER A 1 297 ? -16.938 9.75 -14.711 1 84.38 297 SER A O 1
ATOM 2312 N N . ASP A 1 298 ? -16.703 8.312 -13 1 83.88 298 ASP A N 1
ATOM 2313 C CA . ASP A 1 298 ? -17.922 8.82 -12.375 1 83.88 298 ASP A CA 1
ATOM 2314 C C . ASP A 1 298 ? -17.594 9.906 -11.352 1 83.88 298 ASP A C 1
ATOM 2316 O O . ASP A 1 298 ? -18.422 10.219 -10.492 1 83.88 298 ASP A O 1
ATOM 2320 N N . ALA A 1 299 ? -16.5 10.438 -11.422 1 77 299 ALA A N 1
ATOM 2321 C CA . ALA A 1 299 ? -16.078 11.469 -10.484 1 77 299 ALA A CA 1
ATOM 2322 C C . ALA A 1 299 ? -16.984 12.695 -10.57 1 77 299 ALA A C 1
ATOM 2324 O O . ALA A 1 299 ? -17.25 13.352 -9.562 1 77 299 ALA A O 1
ATOM 2325 N N . GLU A 1 300 ? -17.484 12.906 -11.734 1 74.06 300 GLU A N 1
ATOM 2326 C CA . GLU A 1 300 ? -18.25 14.125 -11.953 1 74.06 300 GLU A CA 1
ATOM 2327 C C . GLU A 1 300 ? -19.719 13.914 -11.602 1 74.06 300 GLU A C 1
ATOM 2329 O O . GLU A 1 300 ? -20.5 14.867 -11.594 1 74.06 300 GLU A O 1
ATOM 2334 N N . ASP A 1 301 ? -19.969 12.688 -11.336 1 69.62 301 ASP A N 1
ATOM 2335 C CA . ASP A 1 301 ? -21.375 12.43 -10.984 1 69.62 301 ASP A CA 1
ATOM 2336 C C . ASP A 1 301 ? -21.656 12.836 -9.547 1 69.62 301 ASP A C 1
ATOM 2338 O O . ASP A 1 301 ? -21.625 12.008 -8.641 1 69.62 301 ASP A O 1
ATOM 2342 N N . GLN A 1 302 ? -22.031 14.047 -9.367 1 62.97 302 GLN A N 1
ATOM 2343 C CA . GLN A 1 302 ? -22.203 14.617 -8.039 1 62.97 302 GLN A CA 1
ATOM 2344 C C . GLN A 1 302 ? -23.531 14.188 -7.426 1 62.97 302 GLN A C 1
ATOM 2346 O O . GLN A 1 302 ? -23.75 14.344 -6.223 1 62.97 302 GLN A O 1
ATOM 2351 N N . THR A 1 303 ? -24.25 13.555 -8.188 1 56.47 303 THR A N 1
ATOM 2352 C CA . THR A 1 303 ? -25.484 13.023 -7.617 1 56.47 303 THR A CA 1
ATOM 2353 C C . THR A 1 303 ? -25.203 11.828 -6.719 1 56.47 303 THR A C 1
ATOM 2355 O O . THR A 1 303 ? -25.875 11.617 -5.711 1 56.47 303 THR A O 1
ATOM 2358 N N . LEU A 1 304 ? -24.219 11.234 -7.062 1 60.94 304 LEU A N 1
ATOM 2359 C CA . LEU A 1 304 ? -23.906 10.023 -6.32 1 60.94 304 LEU A CA 1
ATOM 2360 C C . LEU A 1 304 ? -22.984 10.344 -5.137 1 60.94 304 LEU A C 1
ATOM 2362 O O . LEU A 1 304 ? -23.094 9.703 -4.086 1 60.94 304 LEU A O 1
ATOM 2366 N N . TRP A 1 305 ? -22.328 11.406 -5.309 1 64.5 305 TRP A N 1
ATOM 2367 C CA . TRP A 1 305 ? -21.25 11.57 -4.332 1 64.5 305 TRP A CA 1
ATOM 2368 C C . TRP A 1 305 ? -21.422 12.867 -3.553 1 64.5 305 TRP A C 1
ATOM 2370 O O . TRP A 1 305 ? -20.484 13.336 -2.9 1 64.5 305 TRP A O 1
ATOM 2380 N N . TYR A 1 306 ? -22.594 13.383 -3.596 1 55.09 306 TYR A N 1
ATOM 2381 C CA . TYR A 1 306 ? -22.891 14.664 -2.955 1 55.09 306 TYR A CA 1
ATOM 2382 C C . TYR A 1 306 ? -22.672 14.578 -1.448 1 55.09 306 TYR A C 1
ATOM 2384 O O . TYR A 1 306 ? -22.328 15.57 -0.81 1 55.09 306 TYR A O 1
ATOM 2392 N N . SER A 1 307 ? -22.734 13.469 -0.988 1 61.53 307 SER A N 1
ATOM 2393 C CA . SER A 1 307 ? -22.641 13.344 0.463 1 61.53 307 SER A CA 1
ATOM 2394 C C . SER A 1 307 ? -21.219 13.055 0.903 1 61.53 307 SER A C 1
ATOM 2396 O O . SER A 1 307 ? -20.938 12.906 2.098 1 61.53 307 SER A O 1
ATOM 2398 N N . HIS A 1 308 ? -20.359 13.195 -0.026 1 69.62 308 HIS A N 1
ATOM 2399 C CA . HIS A 1 308 ? -18.969 12.883 0.313 1 69.62 308 HIS A CA 1
ATOM 2400 C C . HIS A 1 308 ? -18.297 14.07 1 1 69.62 308 HIS A C 1
ATOM 2402 O O . HIS A 1 308 ? -18.562 15.227 0.662 1 69.62 308 HIS A O 1
ATOM 2408 N N . PRO A 1 309 ? -17.484 13.703 1.888 1 68 309 PRO A N 1
ATOM 2409 C CA . PRO A 1 309 ? -16.781 14.758 2.619 1 68 309 PRO A CA 1
ATOM 2410 C C . PRO A 1 309 ? -15.797 15.523 1.741 1 68 309 PRO A C 1
ATOM 2412 O O . PRO A 1 309 ? -15.383 16.641 2.096 1 68 309 PRO A O 1
ATOM 2415 N N . ARG A 1 310 ? -15.523 14.93 0.619 1 80.94 310 ARG A N 1
ATOM 2416 C CA . ARG A 1 310 ? -14.555 15.594 -0.253 1 80.94 310 ARG A CA 1
ATOM 2417 C C . ARG A 1 310 ? -15.008 15.539 -1.709 1 80.94 310 ARG A C 1
ATOM 2419 O O . ARG A 1 310 ? -15.695 14.609 -2.119 1 80.94 310 ARG A O 1
ATOM 2426 N N . ASP A 1 311 ? -14.602 16.578 -2.34 1 87.5 311 ASP A N 1
ATOM 2427 C CA . ASP A 1 311 ? -14.984 16.688 -3.742 1 87.5 311 ASP A CA 1
ATOM 2428 C C . ASP A 1 311 ? -14.078 15.828 -4.629 1 87.5 311 ASP A C 1
ATOM 2430 O O . ASP A 1 311 ? -12.859 15.961 -4.578 1 87.5 311 ASP A O 1
ATOM 2434 N N . THR A 1 312 ? -14.688 15.062 -5.461 1 91.31 312 THR A N 1
ATOM 2435 C CA . THR A 1 312 ? -13.945 14.102 -6.27 1 91.31 312 THR A CA 1
ATOM 2436 C C . THR A 1 312 ? -13.211 14.805 -7.41 1 91.31 312 THR A C 1
ATOM 2438 O O . THR A 1 312 ? -12.133 14.383 -7.82 1 91.31 312 THR A O 1
ATOM 2441 N N . ASN A 1 313 ? -13.727 15.891 -7.902 1 91.44 313 ASN A N 1
ATOM 2442 C CA . ASN A 1 313 ? -13.047 16.641 -8.961 1 91.44 313 ASN A CA 1
ATOM 2443 C C . ASN A 1 313 ? -11.812 17.359 -8.43 1 91.44 313 ASN A C 1
ATOM 2445 O O . ASN A 1 313 ? -10.805 17.469 -9.125 1 91.44 313 ASN A O 1
ATOM 2449 N N . LEU A 1 314 ? -12 17.922 -7.289 1 94.25 314 LEU A N 1
ATOM 2450 C CA . LEU A 1 314 ? -10.836 18.547 -6.664 1 94.25 314 LEU A CA 1
ATOM 2451 C C . LEU A 1 314 ? -9.742 17.516 -6.414 1 94.25 314 LEU A C 1
ATOM 2453 O O . LEU A 1 314 ? -8.555 17.828 -6.535 1 94.25 314 LEU A O 1
ATOM 2457 N N . ALA A 1 315 ? -10.148 16.312 -6.086 1 95.06 315 ALA A N 1
ATOM 2458 C CA . ALA A 1 315 ? -9.18 15.242 -5.887 1 95.06 315 ALA A CA 1
ATOM 2459 C C . ALA A 1 315 ? -8.43 14.945 -7.18 1 95.06 315 ALA A C 1
ATOM 2461 O O . ALA A 1 315 ? -7.227 14.664 -7.152 1 95.06 315 ALA A O 1
ATOM 2462 N N . ARG A 1 316 ? -9.07 14.984 -8.289 1 95.06 316 ARG A N 1
ATOM 2463 C CA . ARG A 1 316 ? -8.43 14.781 -9.578 1 95.06 316 ARG A CA 1
ATOM 2464 C C . ARG A 1 316 ? -7.391 15.859 -9.852 1 95.06 316 ARG A C 1
ATOM 2466 O O . ARG A 1 316 ? -6.309 15.578 -10.375 1 95.06 316 ARG A O 1
ATOM 2473 N N . ILE A 1 317 ? -7.738 17.016 -9.508 1 96.06 317 ILE A N 1
ATOM 2474 C CA . ILE A 1 317 ? -6.805 18.141 -9.68 1 96.06 317 ILE A CA 1
ATOM 2475 C C . ILE A 1 317 ? -5.586 17.922 -8.789 1 96.06 317 ILE A C 1
ATOM 2477 O O . ILE A 1 317 ? -4.453 18.172 -9.211 1 96.06 317 ILE A O 1
ATOM 2481 N N . LYS A 1 318 ? -5.848 17.516 -7.602 1 96.38 318 LYS A N 1
ATOM 2482 C CA . LYS A 1 318 ? -4.742 17.25 -6.688 1 96.38 318 LYS A CA 1
ATOM 2483 C C . LYS A 1 318 ? -3.852 16.125 -7.219 1 96.38 318 LYS A C 1
ATOM 2485 O O . LYS A 1 318 ? -2.637 16.141 -7.012 1 96.38 318 LYS A O 1
ATOM 2490 N N . GLU A 1 319 ? -4.457 15.078 -7.812 1 95.75 319 GLU A N 1
ATOM 2491 C CA . GLU A 1 319 ? -3.639 14.039 -8.43 1 95.75 319 GLU A CA 1
ATOM 2492 C C . GLU A 1 319 ? -2.75 14.617 -9.531 1 95.75 319 GLU A C 1
ATOM 2494 O O . GLU A 1 319 ? -1.565 14.281 -9.617 1 95.75 319 GLU A O 1
ATOM 2499 N N . ASN A 1 320 ? -3.312 15.445 -10.367 1 95.06 320 ASN A N 1
ATOM 2500 C CA . ASN A 1 320 ? -2.539 16.094 -11.422 1 95.06 320 ASN A CA 1
ATOM 2501 C C . ASN A 1 320 ? -1.397 16.938 -10.836 1 95.06 320 ASN A C 1
ATOM 2503 O O . ASN A 1 320 ? -0.276 16.891 -11.352 1 95.06 320 ASN A O 1
ATOM 2507 N N . ALA A 1 321 ? -1.753 17.672 -9.805 1 94.88 321 ALA A N 1
ATOM 2508 C CA . ALA A 1 321 ? -0.74 18.5 -9.141 1 94.88 321 ALA A CA 1
ATOM 2509 C C . ALA A 1 321 ? 0.394 17.625 -8.602 1 94.88 321 ALA A C 1
ATOM 2511 O O . ALA A 1 321 ? 1.569 17.969 -8.75 1 94.88 321 ALA A O 1
ATOM 2512 N N . SER A 1 322 ? 0.051 16.516 -7.949 1 92 322 SER A N 1
ATOM 2513 C CA . SER A 1 322 ? 1.055 15.602 -7.414 1 92 322 SER A CA 1
ATOM 2514 C C . SER A 1 322 ? 1.927 15.023 -8.523 1 92 322 SER A C 1
ATOM 2516 O O . SER A 1 322 ? 3.137 14.859 -8.352 1 92 322 SER A O 1
ATOM 2518 N N . ASN A 1 323 ? 1.347 14.695 -9.656 1 91.69 323 ASN A N 1
ATOM 2519 C CA . ASN A 1 323 ? 2.072 14.141 -10.797 1 91.69 323 ASN A CA 1
ATOM 2520 C C . ASN A 1 323 ? 3.057 15.148 -11.383 1 91.69 323 ASN A C 1
ATOM 2522 O O . ASN A 1 323 ? 4.168 14.781 -11.773 1 91.69 323 ASN A O 1
ATOM 2526 N N . ILE A 1 324 ? 2.672 16.344 -11.391 1 91.38 324 ILE A N 1
ATOM 2527 C CA . ILE A 1 324 ? 3.443 17.375 -12.062 1 91.38 324 ILE A CA 1
ATOM 2528 C C . ILE A 1 324 ? 4.504 17.938 -11.117 1 91.38 324 ILE A C 1
ATOM 2530 O O . ILE A 1 324 ? 5.617 18.25 -11.539 1 91.38 324 ILE A O 1
ATOM 2534 N N . LEU A 1 325 ? 4.148 17.984 -9.859 1 88.06 325 LEU A N 1
ATOM 2535 C CA . LEU A 1 325 ? 5.004 18.75 -8.969 1 88.06 325 LEU A CA 1
ATOM 2536 C C . LEU A 1 325 ? 5.762 17.844 -8.008 1 88.06 325 LEU A C 1
ATOM 2538 O O . LEU A 1 325 ? 6.777 18.25 -7.438 1 88.06 325 LEU A O 1
ATOM 2542 N N . CYS A 1 326 ? 5.246 16.656 -7.766 1 85.44 326 CYS A N 1
ATOM 2543 C CA . CYS A 1 326 ? 5.824 15.828 -6.707 1 85.44 326 CYS A CA 1
ATOM 2544 C C . CYS A 1 326 ? 6.457 14.562 -7.285 1 85.44 326 CYS A C 1
ATOM 2546 O O . CYS A 1 326 ? 7.156 13.836 -6.574 1 85.44 326 CYS A O 1
ATOM 2548 N N . SER A 1 327 ? 6.277 14.25 -8.57 1 86.19 327 SER A N 1
ATOM 2549 C CA . SER A 1 327 ? 6.863 13.07 -9.188 1 86.19 327 SER A CA 1
ATOM 2550 C C . SER A 1 327 ? 8.344 13.281 -9.5 1 86.19 327 SER A C 1
ATOM 2552 O O . SER A 1 327 ? 8.828 14.406 -9.461 1 86.19 327 SER A O 1
ATOM 2554 N N . PRO A 1 328 ? 9.055 12.188 -9.75 1 81.69 328 PRO A N 1
ATOM 2555 C CA . PRO A 1 328 ? 10.477 12.328 -10.07 1 81.69 328 PRO A CA 1
ATOM 2556 C C . PRO A 1 328 ? 10.727 13.25 -11.266 1 81.69 328 PRO A C 1
ATOM 2558 O O . PRO A 1 328 ? 11.734 13.961 -11.305 1 81.69 328 PRO A O 1
ATOM 2561 N N . ARG A 1 329 ? 9.883 13.336 -12.164 1 81.5 329 ARG A N 1
ATOM 2562 C CA . ARG A 1 329 ? 10.016 14.195 -13.336 1 81.5 329 ARG A CA 1
ATOM 2563 C C . ARG A 1 329 ? 10.039 15.672 -12.93 1 81.5 329 ARG A C 1
ATOM 2565 O O . ARG A 1 329 ? 10.664 16.5 -13.594 1 81.5 329 ARG A O 1
ATOM 2572 N N . ALA A 1 330 ? 9.359 15.977 -11.867 1 81.75 330 ALA A N 1
ATOM 2573 C CA . ALA A 1 330 ? 9.25 17.359 -11.414 1 81.75 330 ALA A CA 1
ATOM 2574 C C . ALA A 1 330 ? 10.609 17.906 -10.984 1 81.75 330 ALA A C 1
ATOM 2576 O O . ALA A 1 330 ? 10.852 19.109 -11.055 1 81.75 330 ALA A O 1
ATOM 2577 N N . PHE A 1 331 ? 11.469 17.016 -10.578 1 76.81 331 PHE A N 1
ATOM 2578 C CA . PHE A 1 331 ? 12.758 17.453 -10.062 1 76.81 331 PHE A CA 1
ATOM 2579 C C . PHE A 1 331 ? 13.75 17.656 -11.195 1 76.81 331 PHE A C 1
ATOM 2581 O O . PHE A 1 331 ? 14.875 18.125 -10.977 1 76.81 331 PHE A O 1
ATOM 2588 N N . LYS A 1 332 ? 13.258 17.453 -12.344 1 77.38 332 LYS A N 1
ATOM 2589 C CA . LYS A 1 332 ? 14.094 17.688 -13.523 1 77.38 332 LYS A CA 1
ATOM 2590 C C . LYS A 1 332 ? 13.68 18.969 -14.25 1 77.38 332 LYS A C 1
ATOM 2592 O O . LYS A 1 332 ? 14.359 19.391 -15.18 1 77.38 332 LYS A O 1
ATOM 2597 N N . TYR A 1 333 ? 12.695 19.594 -13.719 1 81.94 333 TYR A N 1
ATOM 2598 C CA . TYR A 1 333 ? 12.203 20.828 -14.344 1 81.94 333 TYR A CA 1
ATOM 2599 C C . TYR A 1 333 ? 13.18 21.969 -14.125 1 81.94 333 TYR A C 1
ATOM 2601 O O . TYR A 1 333 ? 13.797 22.078 -13.07 1 81.94 333 TYR A O 1
ATOM 2609 N N . THR A 1 334 ? 13.273 22.734 -15.156 1 81.75 334 THR A N 1
ATOM 2610 C CA . THR A 1 334 ? 13.867 24.047 -14.922 1 81.75 334 THR A CA 1
ATOM 2611 C C . THR A 1 334 ? 12.938 24.906 -14.07 1 81.75 334 THR A C 1
ATOM 2613 O O . THR A 1 334 ? 11.766 24.578 -13.891 1 81.75 334 THR A O 1
ATOM 2616 N N . GLU A 1 335 ? 13.445 26 -13.555 1 81.75 335 GLU A N 1
ATOM 2617 C CA . GLU A 1 335 ? 12.625 26.906 -12.75 1 81.75 335 GLU A CA 1
ATOM 2618 C C . GLU A 1 335 ? 11.461 27.469 -13.562 1 81.75 335 GLU A C 1
ATOM 2620 O O . GLU A 1 335 ? 10.336 27.562 -13.062 1 81.75 335 GLU A O 1
ATOM 2625 N N . GLY A 1 336 ? 11.797 27.812 -14.781 1 83.44 336 GLY A N 1
ATOM 2626 C CA . GLY A 1 336 ? 10.75 28.312 -15.648 1 83.44 336 GLY A CA 1
ATOM 2627 C C . GLY A 1 336 ? 9.656 27.297 -15.914 1 83.44 336 GLY A C 1
ATOM 2628 O O . GLY A 1 336 ? 8.469 27.656 -15.953 1 83.44 336 GLY A O 1
ATOM 2629 N N . GLU A 1 337 ? 10.047 26.078 -16.078 1 87.06 337 GLU A N 1
ATOM 2630 C CA . GLU A 1 337 ? 9.078 25.016 -16.328 1 87.06 337 GLU A CA 1
ATOM 2631 C C . GLU A 1 337 ? 8.211 24.766 -15.094 1 87.06 337 GLU A C 1
ATOM 2633 O O . GLU A 1 337 ? 7 24.562 -15.211 1 87.06 337 GLU A O 1
ATOM 2638 N N . LEU A 1 338 ? 8.836 24.766 -13.977 1 86.56 338 LEU A N 1
ATOM 2639 C CA . LEU A 1 338 ? 8.109 24.547 -12.727 1 86.56 338 LEU A CA 1
ATOM 2640 C C . LEU A 1 338 ? 7.051 25.625 -12.523 1 86.56 338 LEU A C 1
ATOM 2642 O O . LEU A 1 338 ? 5.906 25.328 -12.172 1 86.56 338 LEU A O 1
ATOM 2646 N N . LEU A 1 339 ? 7.391 26.891 -12.742 1 88.19 339 LEU A N 1
ATOM 2647 C CA . LEU A 1 339 ? 6.469 28 -12.547 1 88.19 339 LEU A CA 1
ATOM 2648 C C . LEU A 1 339 ? 5.344 27.953 -13.57 1 88.19 339 LEU A C 1
ATOM 2650 O O . LEU A 1 339 ? 4.211 28.344 -13.273 1 88.19 339 LEU A O 1
ATOM 2654 N N . ALA A 1 340 ? 5.723 27.5 -14.758 1 91.31 340 ALA A N 1
ATOM 2655 C CA . ALA A 1 340 ? 4.695 27.344 -15.789 1 91.31 340 ALA A CA 1
ATOM 2656 C C . ALA A 1 340 ? 3.674 26.281 -15.383 1 91.31 340 ALA A C 1
ATOM 2658 O O . ALA A 1 340 ? 2.475 26.438 -15.633 1 91.31 340 ALA A O 1
ATOM 2659 N N . HIS A 1 341 ? 4.129 25.234 -14.812 1 92.56 341 HIS A N 1
ATOM 2660 C CA . HIS A 1 341 ? 3.242 24.156 -14.352 1 92.56 341 HIS A CA 1
ATOM 2661 C C . HIS A 1 341 ? 2.371 24.641 -13.188 1 92.56 341 HIS A C 1
ATOM 2663 O O . HIS A 1 341 ? 1.193 24.281 -13.109 1 92.56 341 HIS A O 1
ATOM 2669 N N . VAL A 1 342 ? 2.91 25.391 -12.289 1 92.62 342 VAL A N 1
ATOM 2670 C CA . VAL A 1 342 ? 2.139 25.922 -11.172 1 92.62 342 VAL A CA 1
ATOM 2671 C C . VAL A 1 342 ? 1.016 26.812 -11.703 1 92.62 342 VAL A C 1
ATOM 2673 O O . VAL A 1 342 ? -0.119 26.75 -11.227 1 92.62 342 VAL A O 1
ATOM 2676 N N . ARG A 1 343 ? 1.346 27.625 -12.695 1 92.56 343 ARG A N 1
ATOM 2677 C CA . ARG A 1 343 ? 0.339 28.484 -13.305 1 92.56 343 ARG A CA 1
ATOM 2678 C C . ARG A 1 343 ? -0.774 27.672 -13.945 1 92.56 343 ARG A C 1
ATOM 2680 O O . ARG A 1 343 ? -1.952 28.016 -13.836 1 92.56 343 ARG A O 1
ATOM 2687 N N . GLN A 1 344 ? -0.372 26.656 -14.609 1 95.31 344 GLN A N 1
ATOM 2688 C CA . GLN A 1 344 ? -1.354 25.781 -15.234 1 95.31 344 GLN A CA 1
ATOM 2689 C C . GLN A 1 344 ? -2.285 25.156 -14.195 1 95.31 344 GLN A C 1
ATOM 2691 O O . GLN A 1 344 ? -3.496 25.078 -14.414 1 95.31 344 GLN A O 1
ATOM 2696 N N . LEU A 1 345 ? -1.767 24.719 -13.148 1 95.56 345 LEU A N 1
ATOM 2697 C CA . LEU A 1 345 ? -2.555 24.125 -12.07 1 95.56 345 LEU A CA 1
ATOM 2698 C C . LEU A 1 345 ? -3.482 25.156 -11.445 1 95.56 345 LEU A C 1
ATOM 2700 O O . LEU A 1 345 ? -4.617 24.844 -11.078 1 95.56 345 LEU A O 1
ATOM 2704 N N . ASP A 1 346 ? -3.021 26.359 -11.305 1 94.06 346 ASP A N 1
ATOM 2705 C CA . ASP A 1 346 ? -3.852 27.438 -10.789 1 94.06 346 ASP A CA 1
ATOM 2706 C C . ASP A 1 346 ? -5.066 27.688 -11.688 1 94.06 346 ASP A C 1
ATOM 2708 O O . ASP A 1 346 ? -6.172 27.906 -11.195 1 94.06 346 ASP A O 1
ATOM 2712 N N . ASP A 1 347 ? -4.754 27.656 -12.938 1 96.12 347 ASP A N 1
ATOM 2713 C CA . ASP A 1 347 ? -5.844 27.844 -13.891 1 96.12 347 ASP A CA 1
ATOM 2714 C C . ASP A 1 347 ? -6.867 26.719 -13.789 1 96.12 347 ASP A C 1
ATOM 2716 O O . ASP A 1 347 ? -8.078 26.953 -13.828 1 96.12 347 ASP A O 1
ATOM 2720 N N . GLU A 1 348 ? -6.383 25.547 -13.648 1 96.69 348 GLU A N 1
ATOM 2721 C CA . GLU A 1 348 ? -7.262 24.391 -13.492 1 96.69 348 GLU A CA 1
ATOM 2722 C C . GLU A 1 348 ? -8.086 24.484 -12.211 1 96.69 348 GLU A C 1
ATOM 2724 O O . GLU A 1 348 ? -9.273 24.141 -12.211 1 96.69 348 GLU A O 1
ATOM 2729 N N . LEU A 1 349 ? -7.504 24.891 -11.156 1 96.5 349 LEU A N 1
ATOM 2730 C CA . LEU A 1 349 ? -8.172 25.031 -9.867 1 96.5 349 LEU A CA 1
ATOM 2731 C C . LEU A 1 349 ? -9.242 26.125 -9.93 1 96.5 349 LEU A C 1
ATOM 2733 O O . LEU A 1 349 ? -10.328 25.953 -9.375 1 96.5 349 LEU A O 1
ATOM 2737 N N . GLU A 1 350 ? -8.914 27.188 -10.602 1 96 350 GLU A N 1
ATOM 2738 C CA . GLU A 1 350 ? -9.875 28.266 -10.734 1 96 350 GLU A CA 1
ATOM 2739 C C . GLU A 1 350 ? -11.07 27.859 -11.594 1 96 350 GLU A C 1
ATOM 2741 O O . GLU A 1 350 ? -12.211 28.219 -11.297 1 96 350 GLU A O 1
ATOM 2746 N N . GLU A 1 351 ? -10.766 27.141 -12.609 1 97.06 351 GLU A N 1
ATOM 2747 C CA . GLU A 1 351 ? -11.852 26.641 -13.438 1 97.06 351 GLU A CA 1
ATOM 2748 C C . GLU A 1 351 ? -12.773 25.719 -12.641 1 97.06 351 GLU A C 1
ATOM 2750 O O . GLU A 1 351 ? -14 25.797 -12.766 1 97.06 351 GLU A O 1
ATOM 2755 N N . TRP A 1 352 ? -12.219 24.859 -11.891 1 95.62 352 TRP A N 1
ATOM 2756 C CA . TRP A 1 352 ? -13 24 -11.016 1 95.62 352 TRP A CA 1
ATOM 2757 C C . TRP A 1 352 ? -13.805 24.828 -10.016 1 95.62 352 TRP A C 1
ATOM 2759 O O . TRP A 1 352 ? -15 24.594 -9.82 1 95.62 352 TRP A O 1
ATOM 2769 N N . ARG A 1 353 ? -13.18 25.781 -9.328 1 96.12 353 ARG A N 1
ATOM 2770 C CA . ARG A 1 353 ? -13.844 26.609 -8.32 1 96.12 353 ARG A CA 1
ATOM 2771 C C . ARG A 1 353 ? -15.07 27.297 -8.906 1 96.12 353 ARG A C 1
ATOM 2773 O O . ARG A 1 353 ? -16.125 27.344 -8.273 1 96.12 353 ARG A O 1
ATOM 2780 N N . LEU A 1 354 ? -14.906 27.734 -10.148 1 95.81 354 LEU A N 1
ATOM 2781 C CA . LEU A 1 354 ? -15.992 28.469 -10.812 1 95.81 354 LEU A CA 1
ATOM 2782 C C . LEU A 1 354 ? -17.094 27.5 -11.25 1 95.81 354 LEU A C 1
ATOM 2784 O O . LEU A 1 354 ? -18.234 27.922 -11.445 1 95.81 354 LEU A O 1
ATOM 2788 N N . SER A 1 355 ? -16.75 26.234 -11.391 1 93.25 355 SER A N 1
ATOM 2789 C CA . SER A 1 355 ? -17.734 25.25 -11.805 1 93.25 355 SER A CA 1
ATOM 2790 C C . SER A 1 355 ? -18.578 24.766 -10.625 1 93.25 355 SER A C 1
ATOM 2792 O O . SER A 1 355 ? -19.641 24.172 -10.812 1 93.25 355 SER A O 1
ATOM 2794 N N . VAL A 1 356 ? -18.125 25.031 -9.461 1 91 356 VAL A N 1
ATOM 2795 C CA . VAL A 1 356 ? -18.844 24.625 -8.258 1 91 356 VAL A CA 1
ATOM 2796 C C . VAL A 1 356 ? -20.094 25.484 -8.094 1 91 356 VAL A C 1
ATOM 2798 O O . VAL A 1 356 ? -20.094 26.672 -8.422 1 91 356 VAL A O 1
ATOM 2801 N N . ASP A 1 357 ? -21.172 24.844 -7.602 1 88.69 357 ASP A N 1
ATOM 2802 C CA . ASP A 1 357 ? -22.391 25.578 -7.27 1 88.69 357 ASP A CA 1
ATOM 2803 C C . ASP A 1 357 ? -22.078 26.797 -6.41 1 88.69 357 ASP A C 1
ATOM 2805 O O . ASP A 1 357 ? -21.375 26.688 -5.395 1 88.69 357 ASP A O 1
ATOM 2809 N N . PRO A 1 358 ? -22.625 27.938 -6.73 1 89.31 358 PRO A N 1
ATOM 2810 C CA . PRO A 1 358 ? -22.297 29.172 -6.012 1 89.31 358 PRO A CA 1
ATOM 2811 C C . PRO A 1 358 ? -22.594 29.078 -4.52 1 89.31 358 PRO A C 1
ATOM 2813 O O . PRO A 1 358 ? -21.953 29.766 -3.713 1 89.31 358 PRO A O 1
ATOM 2816 N N . ARG A 1 359 ? -23.625 28.344 -4.191 1 87.25 359 ARG A N 1
ATOM 2817 C CA . ARG A 1 359 ? -24 28.203 -2.787 1 87.25 359 ARG A CA 1
ATOM 2818 C C . ARG A 1 359 ? -22.844 27.609 -1.978 1 87.25 359 ARG A C 1
ATOM 2820 O O . ARG A 1 359 ? -22.766 27.812 -0.763 1 87.25 359 ARG A O 1
ATOM 2827 N N . TYR A 1 360 ? -21.859 26.797 -2.684 1 87 360 TYR A N 1
ATOM 2828 C CA . TYR A 1 360 ? -20.797 26.062 -2.006 1 87 360 TYR A CA 1
ATOM 2829 C C . TYR A 1 360 ? -19.422 26.484 -2.514 1 87 360 TYR A C 1
ATOM 2831 O O . TYR A 1 360 ? -18.406 25.984 -2.047 1 87 360 TYR A O 1
ATOM 2839 N N . ARG A 1 361 ? -19.328 27.422 -3.352 1 91.75 361 ARG A N 1
ATOM 2840 C CA . ARG A 1 361 ? -18.078 27.812 -3.994 1 91.75 361 ARG A CA 1
ATOM 2841 C C . ARG A 1 361 ? -17.094 28.375 -2.975 1 91.75 361 ARG A C 1
ATOM 2843 O O . ARG A 1 361 ? -17.422 29.312 -2.238 1 91.75 361 ARG A O 1
ATOM 2850 N N . PRO A 1 362 ? -15.945 27.781 -2.975 1 93.44 362 PRO A N 1
ATOM 2851 C CA . PRO A 1 362 ? -14.938 28.281 -2.033 1 93.44 362 PRO A CA 1
ATOM 2852 C C . PRO A 1 362 ? -14.531 29.719 -2.328 1 93.44 362 PRO A C 1
ATOM 2854 O O . PRO A 1 362 ? -14.406 30.109 -3.494 1 93.44 362 PRO A O 1
ATOM 2857 N N . ARG A 1 363 ? -14.297 30.438 -1.301 1 91.62 363 ARG A N 1
ATOM 2858 C CA . ARG A 1 363 ? -13.781 31.797 -1.422 1 91.62 363 ARG A CA 1
ATOM 2859 C C . ARG A 1 363 ? -12.266 31.812 -1.549 1 91.62 363 ARG A C 1
ATOM 2861 O O . ARG A 1 363 ? -11.586 30.938 -1.007 1 91.62 363 ARG A O 1
ATOM 2868 N N . LEU A 1 364 ? -11.82 32.844 -2.16 1 87.56 364 LEU A N 1
ATOM 2869 C CA . LEU A 1 364 ? -10.375 32.938 -2.361 1 87.56 364 LEU A CA 1
ATOM 2870 C C . LEU A 1 364 ? -9.672 33.281 -1.053 1 87.56 364 LEU A C 1
ATOM 2872 O O . LEU A 1 364 ? -8.531 32.875 -0.834 1 87.56 364 LEU A O 1
ATOM 2876 N N . SER A 1 365 ? -10.352 34.125 -0.343 1 84.19 365 SER A N 1
ATOM 2877 C CA . SER A 1 365 ? -9.789 34.531 0.94 1 84.19 365 SER A CA 1
ATOM 2878 C C . SER A 1 365 ? -10.891 34.812 1.963 1 84.19 365 SER A C 1
ATOM 2880 O O . SER A 1 365 ? -11.969 35.312 1.608 1 84.19 365 SER A O 1
ATOM 2882 N N . ILE A 1 366 ? -10.578 34.406 3.139 1 80.25 366 ILE A N 1
ATOM 2883 C CA . ILE A 1 366 ? -11.453 34.719 4.262 1 80.25 366 ILE A CA 1
ATOM 2884 C C . ILE A 1 366 ? -10.883 35.906 5.055 1 80.25 366 ILE A C 1
ATOM 2886 O O . ILE A 1 366 ? -9.844 35.75 5.703 1 80.25 366 ILE A O 1
ATOM 2890 N N . LEU A 1 367 ? -11.5 37.031 4.965 1 72.62 367 LEU A N 1
ATOM 2891 C CA . LEU A 1 367 ? -10.922 38.281 5.453 1 72.62 367 LEU A CA 1
ATOM 2892 C C . LEU A 1 367 ? -11.172 38.438 6.949 1 72.62 367 LEU A C 1
ATOM 2894 O O . LEU A 1 367 ? -10.367 39.062 7.652 1 72.62 367 LEU A O 1
ATOM 2898 N N . SER A 1 368 ? -12.32 38.094 7.344 1 65.25 368 SER A N 1
ATOM 2899 C CA . SER A 1 368 ? -12.594 38.219 8.773 1 65.25 368 SER A CA 1
ATOM 2900 C C . SER A 1 368 ? -13.391 37.031 9.297 1 65.25 368 SER A C 1
ATOM 2902 O O . SER A 1 368 ? -13.984 36.281 8.508 1 65.25 368 SER A O 1
ATOM 2904 N N . ASP A 1 369 ? -13.227 36.75 10.562 1 56.31 369 ASP A N 1
ATOM 2905 C CA . ASP A 1 369 ? -13.992 35.688 11.219 1 56.31 369 ASP A CA 1
ATOM 2906 C C . ASP A 1 369 ? -15.477 35.781 10.867 1 56.31 369 ASP A C 1
ATOM 2908 O O . ASP A 1 369 ? -16.125 34.75 10.656 1 56.31 369 ASP A O 1
ATOM 2912 N N . LEU A 1 370 ? -15.805 37 10.969 1 47.59 370 LEU A N 1
ATOM 2913 C CA . LEU A 1 370 ? -17.219 37.281 10.75 1 47.59 370 LEU A CA 1
ATOM 2914 C C . LEU A 1 370 ? -17.625 36.938 9.32 1 47.59 370 LEU A C 1
ATOM 2916 O O . LEU A 1 370 ? -18.797 36.688 9.039 1 47.59 370 LEU A O 1
ATOM 2920 N N . SER A 1 371 ? -16.578 36.812 8.625 1 55.69 371 SER A N 1
ATOM 2921 C CA . SER A 1 371 ? -16.844 36.688 7.195 1 55.69 371 SER A CA 1
ATOM 2922 C C . SER A 1 371 ? -17.141 35.219 6.816 1 55.69 371 SER A C 1
ATOM 2924 O O . SER A 1 371 ? -17.812 34.969 5.82 1 55.69 371 SER A O 1
ATOM 2926 N N . PHE A 1 372 ? -16.656 34.281 7.602 1 64.19 372 PHE A N 1
ATOM 2927 C CA . PHE A 1 372 ? -17.016 32.906 7.27 1 64.19 372 PHE A CA 1
ATOM 2928 C C . PHE A 1 372 ? -18.328 32.5 7.922 1 64.19 372 PHE A C 1
ATOM 2930 O O . PHE A 1 372 ? -18.344 32 9.047 1 64.19 372 PHE A O 1
ATOM 2937 N N . SER A 1 373 ? -19.391 33.188 7.488 1 66.56 373 SER A N 1
ATOM 2938 C CA . SER A 1 373 ? -20.734 32.969 8.047 1 66.56 373 SER A CA 1
ATOM 2939 C C . SER A 1 373 ? -21.406 31.75 7.426 1 66.56 373 SER A C 1
ATOM 2941 O O . SER A 1 373 ? -21.375 31.578 6.207 1 66.56 373 SER A O 1
ATOM 2943 N N . LEU A 1 374 ? -21.672 30.828 8.297 1 71.94 374 LEU A N 1
ATOM 2944 C CA . LEU A 1 374 ? -22.438 29.672 7.871 1 71.94 374 LEU A CA 1
ATOM 2945 C C . LEU A 1 374 ? -23.938 29.938 7.984 1 71.94 374 LEU A C 1
ATOM 2947 O O . LEU A 1 374 ? -24.422 30.359 9.039 1 71.94 374 LEU A O 1
ATOM 2951 N N . PRO A 1 375 ? -24.531 29.797 6.852 1 70.62 375 PRO A N 1
ATOM 2952 C CA . PRO A 1 375 ? -25.969 30.047 6.941 1 70.62 375 PRO A CA 1
ATOM 2953 C C . PRO A 1 375 ? -26.656 29.188 8.008 1 70.62 375 PRO A C 1
ATOM 2955 O O . PRO A 1 375 ? -26.422 27.984 8.078 1 70.62 375 PRO A O 1
ATOM 2958 N N . ALA A 1 376 ? -27.359 29.812 8.758 1 68.56 376 ALA A N 1
ATOM 2959 C CA . ALA A 1 376 ? -28.031 29.156 9.875 1 68.56 376 ALA A CA 1
ATOM 2960 C C . ALA A 1 376 ? -29.016 28.094 9.383 1 68.56 376 ALA A C 1
ATOM 2962 O O . ALA A 1 376 ? -29.234 27.094 10.062 1 68.56 376 ALA A O 1
ATOM 2963 N N . ALA A 1 377 ? -29.5 28.266 8.273 1 76.88 377 ALA A N 1
ATOM 2964 C CA . ALA A 1 377 ? -30.562 27.391 7.793 1 76.88 377 ALA A CA 1
ATOM 2965 C C . ALA A 1 377 ? -29.984 26.125 7.168 1 76.88 377 ALA A C 1
ATOM 2967 O O . ALA A 1 377 ? -30.719 25.172 6.898 1 76.88 377 ALA A O 1
ATOM 2968 N N . MET A 1 378 ? -28.812 26.078 7.113 1 80.38 378 MET A N 1
ATOM 2969 C CA . MET A 1 378 ? -28.203 24.938 6.434 1 80.38 378 MET A CA 1
ATOM 2970 C C . MET A 1 378 ? -28.109 23.734 7.363 1 80.38 378 MET A C 1
ATOM 2972 O O . MET A 1 378 ? -27.812 23.875 8.547 1 80.38 378 MET A O 1
ATOM 2976 N N . ASN A 1 379 ? -28.5 22.609 6.809 1 81.69 379 ASN A N 1
ATOM 2977 C CA . ASN A 1 379 ? -28.375 21.391 7.609 1 81.69 379 ASN A CA 1
ATOM 2978 C C . ASN A 1 379 ? -26.922 21.031 7.852 1 81.69 379 ASN A C 1
ATOM 2980 O O . ASN A 1 379 ? -26.016 21.625 7.254 1 81.69 379 ASN A O 1
ATOM 2984 N N . LEU A 1 380 ? -26.688 20.156 8.75 1 80.19 380 LEU A N 1
ATOM 2985 C CA . LEU A 1 380 ? -25.344 19.797 9.188 1 80.19 380 LEU A CA 1
ATOM 2986 C C . LEU A 1 380 ? -24.516 19.234 8.031 1 80.19 380 LEU A C 1
ATOM 2988 O O . LEU A 1 380 ? -23.328 19.531 7.914 1 80.19 380 LEU A O 1
ATOM 2992 N N . GLN A 1 381 ? -25.125 18.469 7.227 1 81.38 381 GLN A N 1
ATOM 2993 C CA . GLN A 1 381 ? -24.438 17.859 6.098 1 81.38 381 GLN A CA 1
ATOM 2994 C C . GLN A 1 381 ? -23.953 18.906 5.109 1 81.38 381 GLN A C 1
ATOM 2996 O O . GLN A 1 381 ? -22.812 18.859 4.637 1 81.38 381 GLN A O 1
ATOM 3001 N N . ASP A 1 382 ? -24.766 19.797 4.844 1 82.75 382 ASP A N 1
ATOM 3002 C CA . ASP A 1 382 ? -24.406 20.875 3.912 1 82.75 382 ASP A CA 1
ATOM 3003 C C . ASP A 1 382 ? -23.344 21.797 4.504 1 82.75 382 ASP A C 1
ATOM 3005 O O . ASP A 1 382 ? -22.469 22.266 3.789 1 82.75 382 ASP A O 1
ATOM 3009 N N . ARG A 1 383 ? -23.516 22.031 5.75 1 83.44 383 ARG A N 1
ATOM 3010 C CA . ARG A 1 383 ? -22.516 22.859 6.418 1 83.44 383 ARG A CA 1
ATOM 3011 C C . ARG A 1 383 ? -21.156 22.188 6.387 1 83.44 383 ARG A C 1
ATOM 3013 O O . ARG A 1 383 ? -20.141 22.859 6.137 1 83.44 383 ARG A O 1
ATOM 3020 N N . THR A 1 384 ? -21.219 20.938 6.703 1 84.06 384 THR A N 1
ATOM 3021 C CA . THR A 1 384 ? -19.969 20.188 6.688 1 84.06 384 THR A CA 1
ATOM 3022 C C . THR A 1 384 ? -19.344 20.188 5.289 1 84.06 384 THR A C 1
ATOM 3024 O O . THR A 1 384 ? -18.141 20.344 5.141 1 84.06 384 THR A O 1
ATOM 3027 N N . TYR A 1 385 ? -20.172 20.031 4.34 1 85.75 385 TYR A N 1
ATOM 3028 C CA . TYR A 1 385 ? -19.688 20.031 2.959 1 85.75 385 TYR A CA 1
ATOM 3029 C C . TYR A 1 385 ? -19.062 21.375 2.604 1 85.75 385 TYR A C 1
ATOM 3031 O O . TYR A 1 385 ? -18 21.422 1.98 1 85.75 385 TYR A O 1
ATOM 3039 N N . LEU A 1 386 ? -19.734 22.422 2.965 1 87.81 386 LEU A N 1
ATOM 3040 C CA . LEU A 1 386 ? -19.25 23.766 2.689 1 87.81 386 LEU A CA 1
ATOM 3041 C C . LEU A 1 386 ? -17.891 24 3.342 1 87.81 386 LEU A C 1
ATOM 3043 O O . LEU A 1 386 ? -16.969 24.516 2.705 1 87.81 386 LEU A O 1
ATOM 3047 N N . ILE A 1 387 ? -17.797 23.625 4.566 1 88.81 387 ILE A N 1
ATOM 3048 C CA . ILE A 1 387 ? -16.562 23.812 5.32 1 88.81 387 ILE A CA 1
ATOM 3049 C C . ILE A 1 387 ? -15.453 22.984 4.695 1 88.81 387 ILE A C 1
ATOM 3051 O O . ILE A 1 387 ? -14.344 23.484 4.469 1 88.81 387 ILE A O 1
ATOM 3055 N N . ASN A 1 388 ? -15.766 21.734 4.41 1 90.12 388 ASN A N 1
ATOM 3056 C CA . ASN A 1 388 ? -14.766 20.828 3.848 1 90.12 388 ASN A CA 1
ATOM 3057 C C . ASN A 1 388 ? -14.281 21.312 2.482 1 90.12 388 ASN A C 1
ATOM 3059 O O . ASN A 1 388 ? -13.094 21.203 2.166 1 90.12 388 ASN A O 1
ATOM 3063 N N . LEU A 1 389 ? -15.172 21.766 1.733 1 92.19 389 LEU A N 1
ATOM 3064 C CA . LEU A 1 389 ? -14.812 22.25 0.401 1 92.19 389 LEU A CA 1
ATOM 3065 C C . LEU A 1 389 ? -13.891 23.453 0.487 1 92.19 389 LEU A C 1
ATOM 3067 O O . LEU A 1 389 ? -12.922 23.562 -0.264 1 92.19 389 LEU A O 1
ATOM 3071 N N . GLN A 1 390 ? -14.227 24.375 1.343 1 93.38 390 GLN A N 1
ATOM 3072 C CA . GLN A 1 390 ? -13.406 25.562 1.535 1 93.38 390 GLN A CA 1
ATOM 3073 C C . GLN A 1 390 ? -12.016 25.203 2.035 1 93.38 390 GLN A C 1
ATOM 3075 O O . GLN A 1 390 ? -11.016 25.688 1.515 1 93.38 390 GLN A O 1
ATOM 3080 N N . LEU A 1 391 ? -11.945 24.359 3.018 1 94.38 391 LEU A N 1
ATOM 3081 C CA . LEU A 1 391 ? -10.672 23.953 3.586 1 94.38 391 LEU A CA 1
ATOM 3082 C C . LEU A 1 391 ? -9.844 23.172 2.564 1 94.38 391 LEU A C 1
ATOM 3084 O O . LEU A 1 391 ? -8.625 23.375 2.469 1 94.38 391 LEU A O 1
ATOM 3088 N N . ASP A 1 392 ? -10.484 22.312 1.887 1 95.19 392 ASP A N 1
ATOM 3089 C CA . ASP A 1 392 ? -9.805 21.5 0.883 1 95.19 392 ASP A CA 1
ATOM 3090 C C . ASP A 1 392 ? -9.234 22.375 -0.234 1 95.19 392 ASP A C 1
ATOM 3092 O O . ASP A 1 392 ? -8.156 22.094 -0.762 1 95.19 392 ASP A O 1
ATOM 3096 N N . TYR A 1 393 ? -10.016 23.344 -0.626 1 96.5 393 TYR A N 1
ATOM 3097 C CA . TYR A 1 393 ? -9.539 24.312 -1.618 1 96.5 393 TYR A CA 1
ATOM 3098 C C . TYR A 1 393 ? -8.297 25.031 -1.124 1 96.5 393 TYR A C 1
ATOM 3100 O O . TYR A 1 393 ? -7.289 25.094 -1.833 1 96.5 393 TYR A O 1
ATOM 3108 N N . LEU A 1 394 ? -8.328 25.547 0.024 1 96.81 394 LEU A N 1
ATOM 3109 C CA . LEU A 1 394 ? -7.211 26.297 0.597 1 96.81 394 LEU A CA 1
ATOM 3110 C C . LEU A 1 394 ? -6 25.375 0.788 1 96.81 394 LEU A C 1
ATOM 3112 O O . LEU A 1 394 ? -4.863 25.797 0.544 1 96.81 394 LEU A O 1
ATOM 3116 N N . PHE A 1 395 ? -6.273 24.188 1.239 1 96.38 395 PHE A N 1
ATOM 3117 C CA . PHE A 1 395 ? -5.234 23.172 1.346 1 96.38 395 PHE A CA 1
ATOM 3118 C C . PHE A 1 395 ? -4.508 23 0.017 1 96.38 395 PHE A C 1
ATOM 3120 O O . PHE A 1 395 ? -3.279 22.953 -0.022 1 96.38 395 PHE A O 1
ATOM 3127 N N . THR A 1 396 ? -5.246 22.891 -1.017 1 96.56 396 THR A N 1
ATOM 3128 C CA . THR A 1 396 ? -4.695 22.672 -2.35 1 96.56 396 THR A CA 1
ATOM 3129 C C . THR A 1 396 ? -3.852 23.859 -2.789 1 96.56 396 THR A C 1
ATOM 3131 O O . THR A 1 396 ? -2.76 23.688 -3.336 1 96.56 396 THR A O 1
ATOM 3134 N N . ILE A 1 397 ? -4.328 25.062 -2.48 1 96.25 397 ILE A N 1
ATOM 3135 C CA . ILE A 1 397 ? -3.596 26.281 -2.811 1 96.25 397 ILE A CA 1
ATOM 3136 C C . ILE A 1 397 ? -2.25 26.281 -2.09 1 96.25 397 ILE A C 1
ATOM 3138 O O . ILE A 1 397 ? -1.21 26.531 -2.707 1 96.25 397 ILE A O 1
ATOM 3142 N N . ILE A 1 398 ? -2.258 25.984 -0.887 1 95.31 398 ILE A N 1
ATOM 3143 C CA . ILE A 1 398 ? -1.043 26.031 -0.08 1 95.31 398 ILE A CA 1
ATOM 3144 C C . ILE A 1 398 ? -0.021 25.031 -0.63 1 95.31 398 ILE A C 1
ATOM 3146 O O . ILE A 1 398 ? 1.139 25.391 -0.855 1 95.31 398 ILE A O 1
ATOM 3150 N N . ASN A 1 399 ? -0.409 23.859 -0.888 1 93.19 399 ASN A N 1
ATOM 3151 C CA . ASN A 1 399 ? 0.54 22.812 -1.247 1 93.19 399 ASN A CA 1
ATOM 3152 C C . ASN A 1 399 ? 1.033 22.969 -2.684 1 93.19 399 ASN A C 1
ATOM 3154 O O . ASN A 1 399 ? 2.156 22.578 -3.006 1 93.19 399 ASN A O 1
ATOM 3158 N N . ILE A 1 400 ? 0.251 23.578 -3.547 1 92.62 400 ILE A N 1
ATOM 3159 C CA . ILE A 1 400 ? 0.718 23.859 -4.898 1 92.62 400 ILE A CA 1
ATOM 3160 C C . ILE A 1 400 ? 1.751 24.984 -4.855 1 92.62 400 ILE A C 1
ATOM 3162 O O . ILE A 1 400 ? 2.818 24.875 -5.465 1 92.62 400 ILE A O 1
ATOM 3166 N N . HIS A 1 401 ? 1.52 25.938 -4.109 1 90.62 401 HIS A N 1
ATOM 3167 C CA . HIS A 1 401 ? 2.318 27.156 -4.184 1 90.62 401 HIS A CA 1
ATOM 3168 C C . HIS A 1 401 ? 3.529 27.078 -3.258 1 90.62 401 HIS A C 1
ATOM 3170 O O . HIS A 1 401 ? 4.488 27.844 -3.42 1 90.62 401 HIS A O 1
ATOM 3176 N N . THR A 1 402 ? 3.488 26.234 -2.34 1 83.62 402 THR A N 1
ATOM 3177 C CA . THR A 1 402 ? 4.676 26 -1.521 1 83.62 402 THR A CA 1
ATOM 3178 C C . THR A 1 402 ? 5.797 25.391 -2.357 1 83.62 402 THR A C 1
ATOM 3180 O O . THR A 1 402 ? 6.977 25.609 -2.066 1 83.62 402 THR A O 1
ATOM 3183 N N . LEU A 1 403 ? 5.496 24.734 -3.377 1 77.5 403 LEU A N 1
ATOM 3184 C CA . LEU A 1 403 ? 6.473 23.984 -4.172 1 77.5 403 LEU A CA 1
ATOM 3185 C C . LEU A 1 403 ? 7.309 24.938 -5.023 1 77.5 403 LEU A C 1
ATOM 3187 O O . LEU A 1 403 ? 8.391 24.578 -5.496 1 77.5 403 LEU A O 1
ATOM 3191 N N . VAL A 1 404 ? 6.855 26.172 -5.176 1 75.88 404 VAL A N 1
ATOM 3192 C CA . VAL A 1 404 ? 7.605 27.172 -5.945 1 75.88 404 VAL A CA 1
ATOM 3193 C C . VAL A 1 404 ? 8.891 27.531 -5.207 1 75.88 404 VAL A C 1
ATOM 3195 O O . VAL A 1 404 ? 9.867 27.969 -5.824 1 75.88 404 VAL A O 1
ATOM 3198 N N . ARG A 1 405 ? 8.836 27.219 -3.99 1 73.12 405 ARG A N 1
ATOM 3199 C CA . ARG A 1 405 ? 10.016 27.547 -3.189 1 73.12 405 ARG A CA 1
ATOM 3200 C C . ARG A 1 405 ? 11.148 26.562 -3.451 1 73.12 405 ARG A C 1
ATOM 3202 O O . ARG A 1 405 ? 12.266 26.766 -2.984 1 73.12 405 ARG A O 1
ATOM 3209 N N . LYS A 1 406 ? 10.836 25.547 -4.27 1 74 406 LYS A N 1
ATOM 3210 C CA . LYS A 1 406 ? 11.867 24.625 -4.734 1 74 406 LYS A CA 1
ATOM 3211 C C . LYS A 1 406 ? 12.797 25.312 -5.734 1 74 406 LYS A C 1
ATOM 3213 O O . LYS A 1 406 ? 13.906 24.828 -5.977 1 74 406 LYS A O 1
ATOM 3218 N N . CYS A 1 407 ? 12.305 26.375 -6.258 1 68.62 407 CYS A N 1
ATOM 3219 C CA . CYS A 1 407 ? 13.047 27.062 -7.312 1 68.62 407 CYS A CA 1
ATOM 3220 C C . CYS A 1 407 ? 14.273 27.766 -6.746 1 68.62 407 CYS A C 1
ATOM 3222 O O . CYS A 1 407 ? 14.227 28.312 -5.645 1 68.62 407 CYS A O 1
ATOM 3224 N N . GLY A 1 408 ? 15.336 27.594 -7.492 1 64.31 408 GLY A N 1
ATOM 3225 C CA . GLY A 1 408 ? 16.594 28.25 -7.133 1 64.31 408 GLY A CA 1
ATOM 3226 C C . GLY A 1 408 ? 17.688 27.266 -6.777 1 64.31 408 GLY A C 1
ATOM 3227 O O . GLY A 1 408 ? 17.469 26.062 -6.727 1 64.31 408 GLY A O 1
ATOM 3228 N N . ASP A 1 409 ? 18.844 27.547 -7.027 1 61.81 409 ASP A N 1
ATOM 3229 C CA . ASP A 1 409 ? 20 26.719 -6.699 1 61.81 409 ASP A CA 1
ATOM 3230 C C . ASP A 1 409 ? 20.906 27.438 -5.691 1 61.81 409 ASP A C 1
ATOM 3232 O O . ASP A 1 409 ? 20.891 28.656 -5.594 1 61.81 409 ASP A O 1
ATOM 3236 N N . LEU A 1 410 ? 21.328 26.641 -4.832 1 59.09 410 LEU A N 1
ATOM 3237 C CA . LEU A 1 410 ? 22.266 27.188 -3.859 1 59.09 410 LEU A CA 1
ATOM 3238 C C . LEU A 1 410 ? 23.297 28.078 -4.543 1 59.09 410 LEU A C 1
ATOM 3240 O O . LEU A 1 410 ? 23.688 29.109 -3.998 1 59.09 410 LEU A O 1
ATOM 3244 N N . GLU A 1 411 ? 23.578 27.656 -5.773 1 59.81 411 GLU A N 1
ATOM 3245 C CA . GLU A 1 411 ? 24.688 28.328 -6.445 1 59.81 411 GLU A CA 1
ATOM 3246 C C . GLU A 1 411 ? 24.188 29.453 -7.348 1 59.81 411 GLU A C 1
ATOM 3248 O O . GLU A 1 411 ? 24.906 30.422 -7.59 1 59.81 411 GLU A O 1
ATOM 3253 N N . GLU A 1 412 ? 22.953 29.219 -7.805 1 62.75 412 GLU A N 1
ATOM 3254 C CA . GLU A 1 412 ? 22.469 30.188 -8.781 1 62.75 412 GLU A CA 1
ATOM 3255 C C . GLU A 1 412 ? 21.188 30.859 -8.297 1 62.75 412 GLU A C 1
ATOM 3257 O O . GLU A 1 412 ? 20.281 30.203 -7.773 1 62.75 412 GLU A O 1
ATOM 3262 N N . ASN A 1 413 ? 21.25 32.156 -8.383 1 63.25 413 ASN A N 1
ATOM 3263 C CA . ASN A 1 413 ? 20.047 32.938 -8.031 1 63.25 413 ASN A CA 1
ATOM 3264 C C . ASN A 1 413 ? 18.953 32.75 -9.07 1 63.25 413 ASN A C 1
ATOM 3266 O O . ASN A 1 413 ? 19.219 32.469 -10.234 1 63.25 413 ASN A O 1
ATOM 3270 N N . LEU A 1 414 ? 17.766 32.875 -8.57 1 71.81 414 LEU A N 1
ATOM 3271 C CA . LEU A 1 414 ? 16.609 32.875 -9.453 1 71.81 414 LEU A CA 1
ATOM 3272 C C . LEU A 1 414 ? 16.656 34.062 -10.422 1 71.81 414 LEU A C 1
ATOM 3274 O O . LEU A 1 414 ? 17 35.188 -10.023 1 71.81 414 LEU A O 1
ATOM 3278 N N . PRO A 1 415 ? 16.453 33.75 -11.664 1 70.5 415 PRO A N 1
ATOM 3279 C CA . PRO A 1 415 ? 16.375 34.875 -12.602 1 70.5 415 PRO A CA 1
ATOM 3280 C C . PRO A 1 415 ? 15.414 35.969 -12.133 1 70.5 415 PRO A C 1
ATOM 3282 O O . PRO A 1 415 ? 14.359 35.656 -11.578 1 70.5 415 PRO A O 1
ATOM 3285 N N . ASP A 1 416 ? 15.742 37.188 -12.359 1 70.06 416 ASP A N 1
ATOM 3286 C CA . ASP A 1 416 ? 15.016 38.344 -11.852 1 70.06 416 ASP A CA 1
ATOM 3287 C C . ASP A 1 416 ? 13.562 38.344 -12.312 1 70.06 416 ASP A C 1
ATOM 3289 O O . ASP A 1 416 ? 12.672 38.75 -11.578 1 70.06 416 ASP A O 1
ATOM 3293 N N . ASP A 1 417 ? 13.422 37.875 -13.422 1 73.75 417 ASP A N 1
ATOM 3294 C CA . ASP A 1 417 ? 12.078 37.906 -14 1 73.75 417 ASP A CA 1
ATOM 3295 C C . ASP A 1 417 ? 11.148 36.906 -13.297 1 73.75 417 ASP A C 1
ATOM 3297 O O . ASP A 1 417 ? 9.93 37.031 -13.406 1 73.75 417 ASP A O 1
ATOM 3301 N N . LEU A 1 418 ? 11.766 36.094 -12.547 1 76.44 418 LEU A N 1
ATOM 3302 C CA . LEU A 1 418 ? 10.953 35.062 -11.914 1 76.44 418 LEU A CA 1
ATOM 3303 C C . LEU A 1 418 ? 10.664 35.406 -10.461 1 76.44 418 LEU A C 1
ATOM 3305 O O . LEU A 1 418 ? 9.789 34.812 -9.828 1 76.44 418 LEU A O 1
ATOM 3309 N N . HIS A 1 419 ? 11.203 36.406 -10 1 74.56 419 HIS A N 1
ATOM 3310 C CA . HIS A 1 419 ? 11.047 36.812 -8.602 1 74.56 419 HIS A CA 1
ATOM 3311 C C . HIS A 1 419 ? 9.609 37.188 -8.297 1 74.56 419 HIS A C 1
ATOM 3313 O O . HIS A 1 419 ? 9.055 36.781 -7.273 1 74.56 419 HIS A O 1
ATOM 3319 N N . SER A 1 420 ? 9.102 37.906 -9.227 1 79.06 420 SER A N 1
ATOM 3320 C CA . SER A 1 420 ? 7.738 38.375 -9.016 1 79.06 420 SER A CA 1
ATOM 3321 C C . SER A 1 420 ? 6.746 37.219 -8.984 1 79.06 420 SER A C 1
ATOM 3323 O O . SER A 1 420 ? 5.785 37.25 -8.211 1 79.06 420 SER A O 1
ATOM 3325 N N . VAL A 1 421 ? 7.035 36.281 -9.781 1 81.31 421 VAL A N 1
ATOM 3326 C CA . VAL A 1 421 ? 6.145 35.125 -9.859 1 81.31 421 VAL A CA 1
ATOM 3327 C C . VAL A 1 421 ? 6.238 34.312 -8.578 1 81.31 421 VAL A C 1
ATOM 3329 O O . VAL A 1 421 ? 5.219 33.875 -8.047 1 81.31 421 VAL A O 1
ATOM 3332 N N . VAL A 1 422 ? 7.395 34.156 -8.141 1 80.81 422 VAL A N 1
ATOM 3333 C CA . VAL A 1 422 ? 7.629 33.406 -6.922 1 80.81 422 VAL A CA 1
ATOM 3334 C C . VAL A 1 422 ? 6.984 34.125 -5.734 1 80.81 422 VAL A C 1
ATOM 3336 O O . VAL A 1 422 ? 6.363 33.469 -4.879 1 80.81 422 VAL A O 1
ATOM 3339 N N . HIS A 1 423 ? 7.07 35.406 -5.738 1 81.75 423 HIS A N 1
ATOM 3340 C CA . HIS A 1 423 ? 6.492 36.188 -4.648 1 81.75 423 HIS A CA 1
ATOM 3341 C C . HIS A 1 423 ? 4.969 36.125 -4.664 1 81.75 423 HIS A C 1
ATOM 3343 O O . HIS A 1 423 ? 4.336 36 -3.613 1 81.75 423 HIS A O 1
ATOM 3349 N N . SER A 1 424 ? 4.461 36.219 -5.824 1 85.5 424 SER A N 1
ATOM 3350 C CA . SER A 1 424 ? 3.008 36.125 -5.949 1 85.5 424 SER A CA 1
ATOM 3351 C C . SER A 1 424 ? 2.488 34.75 -5.508 1 85.5 424 SER A C 1
ATOM 3353 O O . SER A 1 424 ? 1.43 34.656 -4.883 1 85.5 424 SER A O 1
ATOM 3355 N N . SER A 1 425 ? 3.215 33.812 -5.863 1 86.75 425 SER A N 1
ATOM 3356 C CA . SER A 1 425 ? 2.848 32.438 -5.457 1 86.75 425 SER A CA 1
ATOM 3357 C C . SER A 1 425 ? 2.93 32.281 -3.943 1 86.75 425 SER A C 1
ATOM 3359 O O . SER A 1 425 ? 2.068 31.641 -3.336 1 86.75 425 SER A O 1
ATOM 3361 N N . ALA A 1 426 ? 3.949 32.75 -3.414 1 84.75 426 ALA A N 1
ATOM 3362 C CA . ALA A 1 426 ? 4.094 32.719 -1.962 1 84.75 426 ALA A CA 1
ATOM 3363 C C . ALA A 1 426 ? 2.945 33.438 -1.27 1 84.75 426 ALA A C 1
ATOM 3365 O O . ALA A 1 426 ? 2.451 33 -0.235 1 84.75 426 ALA A O 1
ATOM 3366 N N . ASP A 1 427 ? 2.523 34.531 -1.829 1 90.62 427 ASP A N 1
ATOM 3367 C CA . ASP A 1 427 ? 1.442 35.312 -1.251 1 90.62 427 ASP A CA 1
ATOM 3368 C C . ASP A 1 427 ? 0.133 34.531 -1.232 1 90.62 427 ASP A C 1
ATOM 3370 O O . ASP A 1 427 ? -0.671 34.688 -0.31 1 90.62 427 ASP A O 1
ATOM 3374 N N . LEU A 1 428 ? -0.037 33.781 -2.273 1 93.06 428 LEU A N 1
ATOM 3375 C CA . LEU A 1 428 ? -1.249 33 -2.336 1 93.06 428 LEU A CA 1
ATOM 3376 C C . LEU A 1 428 ? -1.278 31.969 -1.205 1 93.06 428 LEU A C 1
ATOM 3378 O O . LEU A 1 428 ? -2.322 31.75 -0.583 1 93.06 428 LEU A O 1
ATOM 3382 N N . SER A 1 429 ? -0.187 31.344 -0.976 1 93.38 429 SER A N 1
ATOM 3383 C CA . SER A 1 429 ? -0.11 30.359 0.105 1 93.38 429 SER A CA 1
ATOM 3384 C C . SER A 1 429 ? -0.285 31.031 1.466 1 93.38 429 SER A C 1
ATOM 3386 O O . SER A 1 429 ? -0.909 30.453 2.365 1 93.38 429 SER A O 1
ATOM 3388 N N . ILE A 1 430 ? 0.243 32.219 1.663 1 94.19 430 ILE A N 1
ATOM 3389 C CA . ILE A 1 430 ? 0.145 32.969 2.918 1 94.19 430 ILE A CA 1
ATOM 3390 C C . ILE A 1 430 ? -1.31 33.344 3.174 1 94.19 430 ILE A C 1
ATOM 3392 O O . ILE A 1 430 ? -1.826 33.156 4.277 1 94.19 430 ILE A O 1
ATOM 3396 N N . GLU A 1 431 ? -1.919 33.844 2.146 1 95.25 431 GLU A N 1
ATOM 3397 C CA . GLU A 1 431 ? -3.314 34.25 2.299 1 95.25 431 GLU A CA 1
ATOM 3398 C C . GLU A 1 431 ? -4.203 33.062 2.596 1 95.25 431 GLU A C 1
ATOM 3400 O O . GLU A 1 431 ? -5.156 33.156 3.371 1 95.25 431 GLU A O 1
ATOM 3405 N N . ALA A 1 432 ? -3.945 31.984 1.896 1 96.5 432 ALA A N 1
ATOM 3406 C CA . ALA A 1 432 ? -4.688 30.75 2.172 1 96.5 432 ALA A CA 1
ATOM 3407 C C . ALA A 1 432 ? -4.488 30.312 3.617 1 96.5 432 ALA A C 1
ATOM 3409 O O . ALA A 1 432 ? -5.43 29.844 4.27 1 96.5 432 ALA A O 1
ATOM 3410 N N . SER A 1 433 ? -3.311 30.438 4.125 1 96.5 433 SER A N 1
ATOM 3411 C CA . SER A 1 433 ? -2.99 30.062 5.5 1 96.5 433 SER A CA 1
ATOM 3412 C C . SER A 1 433 ? -3.734 30.953 6.496 1 96.5 433 SER A C 1
ATOM 3414 O O . SER A 1 433 ? -4.285 30.453 7.48 1 96.5 433 SER A O 1
ATOM 3416 N N . ARG A 1 434 ? -3.77 32.281 6.227 1 95.94 434 ARG A N 1
ATOM 3417 C CA . ARG A 1 434 ? -4.543 33.188 7.059 1 95.94 434 ARG A CA 1
ATOM 3418 C C . ARG A 1 434 ? -6.004 32.781 7.125 1 95.94 434 ARG A C 1
ATOM 3420 O O . ARG A 1 434 ? -6.605 32.75 8.203 1 95.94 434 ARG A O 1
ATOM 3427 N N . SER A 1 435 ? -6.484 32.438 5.973 1 95.88 435 SER A N 1
ATOM 3428 C CA . SER A 1 435 ? -7.891 32.062 5.859 1 95.88 435 SER A CA 1
ATOM 3429 C C . SER A 1 435 ? -8.188 30.812 6.668 1 95.88 435 SER A C 1
ATOM 3431 O O . SER A 1 435 ? -9.25 30.703 7.293 1 95.88 435 SER A O 1
ATOM 3433 N N . ILE A 1 436 ? -7.316 29.812 6.652 1 96.25 436 ILE A N 1
ATOM 3434 C CA . ILE A 1 436 ? -7.527 28.578 7.379 1 96.25 436 ILE A CA 1
ATOM 3435 C C . ILE A 1 436 ? -7.629 28.859 8.875 1 96.25 436 ILE A C 1
ATOM 3437 O O . ILE A 1 436 ? -8.523 28.344 9.555 1 96.25 436 ILE A O 1
ATOM 3441 N N . PHE A 1 437 ? -6.785 29.688 9.43 1 95.31 437 PHE A N 1
ATOM 3442 C CA . PHE A 1 437 ? -6.82 30.016 10.852 1 95.31 437 PHE A CA 1
ATOM 3443 C C . PHE A 1 437 ? -8.133 30.703 11.219 1 95.31 437 PHE A C 1
ATOM 3445 O O . PHE A 1 437 ? -8.695 30.438 12.281 1 95.31 437 PHE A O 1
ATOM 3452 N N . ARG A 1 438 ? -8.602 31.516 10.344 1 92.38 438 ARG A N 1
ATOM 3453 C CA . ARG A 1 438 ? -9.867 32.188 10.594 1 92.38 438 ARG A CA 1
ATOM 3454 C C . ARG A 1 438 ? -11.031 31.203 10.594 1 92.38 438 ARG A C 1
ATOM 3456 O O . ARG A 1 438 ? -11.977 31.344 11.367 1 92.38 438 ARG A O 1
ATOM 3463 N N . ILE A 1 439 ? -10.945 30.266 9.688 1 92.56 439 ILE A N 1
ATOM 3464 C CA . ILE A 1 439 ? -11.984 29.234 9.594 1 92.56 439 ILE A CA 1
ATOM 3465 C C . ILE A 1 439 ? -11.938 28.344 10.82 1 92.56 439 ILE A C 1
ATOM 3467 O O . ILE A 1 439 ? -12.977 27.938 11.352 1 92.56 439 ILE A O 1
ATOM 3471 N N . LEU A 1 440 ? -10.719 27.969 11.258 1 92.75 440 LEU A N 1
ATOM 3472 C CA . LEU A 1 440 ? -10.57 27.062 12.391 1 92.75 440 LEU A CA 1
ATOM 3473 C C . LEU A 1 440 ? -11.219 27.656 13.641 1 92.75 440 LEU A C 1
ATOM 3475 O O . LEU A 1 440 ? -11.828 26.922 14.43 1 92.75 440 LEU A O 1
ATOM 3479 N N . ASP A 1 441 ? -11.133 28.906 13.82 1 85.75 441 ASP A N 1
ATOM 3480 C CA . ASP A 1 441 ? -11.727 29.562 14.969 1 85.75 441 ASP A CA 1
ATOM 3481 C C . ASP A 1 441 ? -13.242 29.375 15 1 85.75 441 ASP A C 1
ATOM 3483 O O . ASP A 1 441 ? -13.828 29.188 16.062 1 85.75 441 ASP A O 1
ATOM 3487 N N . THR A 1 442 ? -13.828 29.375 13.828 1 83.94 442 THR A N 1
ATOM 3488 C CA . THR A 1 442 ? -15.273 29.219 13.695 1 83.94 442 THR A CA 1
ATOM 3489 C C . THR A 1 442 ? -15.672 27.75 13.828 1 83.94 442 THR A C 1
ATOM 3491 O O . THR A 1 442 ? -16.688 27.438 14.438 1 83.94 442 THR A O 1
ATOM 3494 N N . ILE A 1 443 ? -14.898 26.922 13.305 1 87.69 443 ILE A N 1
ATOM 3495 C CA . ILE A 1 443 ? -15.258 25.516 13.18 1 87.69 443 ILE A CA 1
ATOM 3496 C C . ILE A 1 443 ? -15.211 24.844 14.555 1 87.69 443 ILE A C 1
ATOM 3498 O O . ILE A 1 443 ? -15.992 23.938 14.836 1 87.69 443 ILE A O 1
ATOM 3502 N N . VAL A 1 444 ? -14.328 25.219 15.398 1 88.94 444 VAL A N 1
ATOM 3503 C CA . VAL A 1 444 ? -14.188 24.609 16.719 1 88.94 444 VAL A CA 1
ATOM 3504 C C . VAL A 1 444 ? -15.477 24.797 17.516 1 88.94 444 VAL A C 1
ATOM 3506 O O . VAL A 1 444 ? -15.875 23.922 18.281 1 88.94 444 VAL A O 1
ATOM 3509 N N . ASP A 1 445 ? -16.156 25.859 17.281 1 84.69 445 ASP A N 1
ATOM 3510 C CA . ASP A 1 445 ? -17.438 26.109 17.969 1 84.69 445 ASP A CA 1
ATOM 3511 C C . ASP A 1 445 ? -18.531 25.234 17.406 1 84.69 445 ASP A C 1
ATOM 3513 O O . ASP A 1 445 ? -19.453 24.828 18.125 1 84.69 445 ASP A O 1
ATOM 3517 N N . LEU A 1 446 ? -18.422 24.969 16.172 1 83 446 LEU A N 1
ATOM 3518 C CA . LEU A 1 446 ? -19.453 24.188 15.492 1 83 446 LEU A CA 1
ATOM 3519 C C . LEU A 1 446 ? -19.312 22.703 15.805 1 83 446 LEU A C 1
ATOM 3521 O O . LEU A 1 446 ? -20.297 22.031 16.141 1 83 446 LEU A O 1
ATOM 3525 N N . TRP A 1 447 ? -18.078 22.172 15.703 1 86.12 447 TRP A N 1
ATOM 3526 C CA . TRP A 1 447 ? -17.859 20.734 15.75 1 86.12 447 TRP A CA 1
ATOM 3527 C C . TRP A 1 447 ? -17.391 20.297 17.125 1 86.12 447 TRP A C 1
ATOM 3529 O O . TRP A 1 447 ? -17.359 19.094 17.422 1 86.12 447 TRP A O 1
ATOM 3539 N N . LYS A 1 448 ? -17.031 21.141 17.906 1 87.12 448 LYS A N 1
ATOM 3540 C CA . LYS A 1 448 ? -16.625 20.875 19.281 1 87.12 448 LYS A CA 1
ATOM 3541 C C . LYS A 1 448 ? -15.539 19.812 19.328 1 87.12 448 LYS A C 1
ATOM 3543 O O . LYS A 1 448 ? -14.523 19.906 18.641 1 87.12 448 LYS A O 1
ATOM 3548 N N . GLU A 1 449 ? -15.773 18.656 19.922 1 84.88 449 GLU A N 1
ATOM 3549 C CA . GLU A 1 449 ? -14.75 17.625 20.078 1 84.88 449 GLU A CA 1
ATOM 3550 C C . GLU A 1 449 ? -14.281 17.078 18.734 1 84.88 449 GLU A C 1
ATOM 3552 O O . GLU A 1 449 ? -13.109 16.734 18.562 1 84.88 449 GLU A O 1
ATOM 3557 N N . ASP A 1 450 ? -15.125 17.078 17.812 1 86.31 450 ASP A N 1
ATOM 3558 C CA . ASP A 1 450 ? -14.812 16.5 16.516 1 86.31 450 ASP A CA 1
ATOM 3559 C C . ASP A 1 450 ? -13.961 17.453 15.68 1 86.31 450 ASP A C 1
ATOM 3561 O O . ASP A 1 450 ? -13.422 17.062 14.641 1 86.31 450 ASP A O 1
ATOM 3565 N N . SER A 1 451 ? -13.781 18.625 16.203 1 89.38 451 SER A N 1
ATOM 3566 C CA . SER A 1 451 ? -12.953 19.578 15.469 1 89.38 451 SER A CA 1
ATOM 3567 C C . SER A 1 451 ? -11.477 19.25 15.594 1 89.38 451 SER A C 1
ATOM 3569 O O . SER A 1 451 ? -10.648 19.766 14.844 1 89.38 451 SER A O 1
ATOM 3571 N N . LEU A 1 452 ? -11.164 18.422 16.5 1 90.19 452 LEU A N 1
ATOM 3572 C CA . LEU A 1 452 ? -9.773 18.094 16.766 1 90.19 452 LEU A CA 1
ATOM 3573 C C . LEU A 1 452 ? -9.078 17.594 15.5 1 90.19 452 LEU A C 1
ATOM 3575 O O . LEU A 1 452 ? -7.938 17.984 15.219 1 90.19 452 LEU A O 1
ATOM 3579 N N . TRP A 1 453 ? -9.695 16.719 14.812 1 89.75 453 TRP A N 1
ATOM 3580 C CA . TRP A 1 453 ? -9.07 16.188 13.602 1 89.75 453 TRP A CA 1
ATOM 3581 C C . TRP A 1 453 ? -8.805 17.297 12.602 1 89.75 453 TRP A C 1
ATOM 3583 O O . TRP A 1 453 ? -7.777 17.297 11.914 1 89.75 453 TRP A O 1
ATOM 3593 N N . ILE A 1 454 ? -9.625 18.266 12.5 1 91.94 454 ILE A N 1
ATOM 3594 C CA . ILE A 1 454 ? -9.492 19.359 11.555 1 91.94 454 ILE A CA 1
ATOM 3595 C C . ILE A 1 454 ? -8.344 20.281 11.984 1 91.94 454 ILE A C 1
ATOM 3597 O O . ILE A 1 454 ? -7.527 20.703 11.156 1 91.94 454 ILE A O 1
ATOM 3601 N N . VAL A 1 455 ? -8.352 20.578 13.242 1 93.69 455 VAL A N 1
ATOM 3602 C CA . VAL A 1 455 ? -7.293 21.422 13.766 1 93.69 455 VAL A CA 1
ATOM 3603 C C . VAL A 1 455 ? -5.934 20.75 13.562 1 93.69 455 VAL A C 1
ATOM 3605 O O . VAL A 1 455 ? -4.98 21.391 13.117 1 93.69 455 VAL A O 1
ATOM 3608 N N . SER A 1 456 ? -5.926 19.5 13.867 1 92.94 456 SER A N 1
ATOM 3609 C CA . SER A 1 456 ? -4.695 18.734 13.727 1 92.94 456 SER A CA 1
ATOM 3610 C C . SER A 1 456 ? -4.242 18.672 12.273 1 92.94 456 SER A C 1
ATOM 3612 O O . SER A 1 456 ? -3.045 18.75 11.984 1 92.94 456 SER A O 1
ATOM 3614 N N . HIS A 1 457 ? -5.152 18.547 11.406 1 92.75 457 HIS A N 1
ATOM 3615 C CA . HIS A 1 457 ? -4.859 18.344 9.992 1 92.75 457 HIS A CA 1
ATOM 3616 C C . HIS A 1 457 ? -4.438 19.641 9.32 1 92.75 457 HIS A C 1
ATOM 3618 O O . HIS A 1 457 ? -3.553 19.641 8.461 1 92.75 457 HIS A O 1
ATOM 3624 N N . TYR A 1 458 ? -4.977 20.766 9.719 1 95.56 458 TYR A N 1
ATOM 3625 C CA . TYR A 1 458 ? -4.809 21.969 8.914 1 95.56 458 TYR A CA 1
ATOM 3626 C C . TYR A 1 458 ? -3.914 22.984 9.625 1 95.56 458 TYR A C 1
ATOM 3628 O O . TYR A 1 458 ? -3.16 23.719 8.977 1 95.56 458 TYR A O 1
ATOM 3636 N N . ALA A 1 459 ? -3.945 23.062 10.898 1 96.25 459 ALA A N 1
ATOM 3637 C CA . ALA A 1 459 ? -3.312 24.156 11.617 1 96.25 459 ALA A CA 1
ATOM 3638 C C . ALA A 1 459 ? -1.795 24.125 11.461 1 96.25 459 ALA A C 1
ATOM 3640 O O . ALA A 1 459 ? -1.178 25.125 11.078 1 96.25 459 ALA A O 1
ATOM 3641 N N . PRO A 1 460 ? -1.161 22.938 11.734 1 94.44 460 PRO A N 1
ATOM 3642 C CA . PRO A 1 460 ? 0.296 22.922 11.586 1 94.44 460 PRO A CA 1
ATOM 3643 C C . PRO A 1 460 ? 0.745 23.234 10.164 1 94.44 460 PRO A C 1
ATOM 3645 O O . PRO A 1 460 ? 1.739 23.938 9.969 1 94.44 460 PRO A O 1
ATOM 3648 N N . MET A 1 461 ? 0.065 22.719 9.211 1 94.44 461 MET A N 1
ATOM 3649 C CA . MET A 1 461 ? 0.406 22.953 7.809 1 94.44 461 MET A CA 1
ATOM 3650 C C . MET A 1 461 ? 0.256 24.438 7.453 1 94.44 461 MET A C 1
ATOM 3652 O O . MET A 1 461 ? 1.125 25 6.797 1 94.44 461 MET A O 1
ATOM 3656 N N . ALA A 1 462 ? -0.814 25.047 7.898 1 96.44 462 ALA A N 1
ATOM 3657 C CA . ALA A 1 462 ? -1.095 26.438 7.57 1 96.44 462 ALA A CA 1
ATOM 3658 C C . ALA A 1 462 ? -0.156 27.375 8.32 1 96.44 462 ALA A C 1
ATOM 3660 O O . ALA A 1 462 ? 0.092 28.5 7.875 1 96.44 462 ALA A O 1
ATOM 3661 N N . ALA A 1 463 ? 0.377 26.969 9.391 1 96.75 463 ALA A N 1
ATOM 3662 C CA . ALA A 1 463 ? 1.254 27.797 10.203 1 96.75 463 ALA A CA 1
ATOM 3663 C C . ALA A 1 463 ? 2.598 28.016 9.516 1 96.75 463 ALA A C 1
ATOM 3665 O O . ALA A 1 463 ? 3.238 29.062 9.703 1 96.75 463 ALA A O 1
ATOM 3666 N N . MET A 1 464 ? 2.973 27.109 8.672 1 93.69 464 MET A N 1
ATOM 3667 C CA . MET A 1 464 ? 4.336 27.094 8.156 1 93.69 464 MET A CA 1
ATOM 3668 C C . MET A 1 464 ? 4.562 28.25 7.18 1 93.69 464 MET A C 1
ATOM 3670 O O . MET A 1 464 ? 5.547 28.984 7.289 1 93.69 464 MET A O 1
ATOM 3674 N N . PRO A 1 465 ? 3.691 28.422 6.203 1 93.19 465 PRO A N 1
ATOM 3675 C CA . PRO A 1 465 ? 3.918 29.547 5.305 1 93.19 465 PRO A CA 1
ATOM 3676 C C . PRO A 1 465 ? 3.932 30.891 6.035 1 93.19 465 PRO A C 1
ATOM 3678 O O . PRO A 1 465 ? 4.699 31.797 5.676 1 93.19 465 PRO A O 1
ATOM 3681 N N . LEU A 1 466 ? 3.109 31.047 7.07 1 95.56 466 LEU A N 1
ATOM 3682 C CA . LEU A 1 466 ? 3.09 32.281 7.855 1 95.56 466 LEU A CA 1
ATOM 3683 C C . LEU A 1 466 ? 4.41 32.469 8.594 1 95.56 466 LEU A C 1
ATOM 3685 O O . LEU A 1 466 ? 4.996 33.562 8.547 1 95.56 466 LEU A O 1
ATOM 3689 N N . PHE A 1 467 ? 4.82 31.469 9.211 1 95 467 PHE A N 1
ATOM 3690 C CA . PHE A 1 467 ? 6.078 31.516 9.953 1 95 467 PHE A CA 1
ATOM 3691 C C . PHE A 1 467 ? 7.238 31.859 9.031 1 95 467 PHE A C 1
ATOM 3693 O O . PHE A 1 467 ? 8.062 32.719 9.352 1 95 467 PHE A O 1
ATOM 3700 N N . MET A 1 468 ? 7.289 31.156 7.926 1 90.25 468 MET A N 1
ATOM 3701 C CA . MET A 1 468 ? 8.383 31.375 6.988 1 90.25 468 MET A CA 1
ATOM 3702 C C . MET A 1 468 ? 8.383 32.812 6.473 1 90.25 468 MET A C 1
ATOM 3704 O O . MET A 1 468 ? 9.438 33.438 6.32 1 90.25 468 MET A O 1
ATOM 3708 N N . ASN A 1 469 ? 7.246 33.281 6.199 1 90.62 469 ASN A N 1
ATOM 3709 C CA . ASN A 1 469 ? 7.156 34.656 5.738 1 90.62 469 ASN A CA 1
ATOM 3710 C C . ASN A 1 469 ? 7.672 35.625 6.793 1 90.62 469 ASN A C 1
ATOM 3712 O O . ASN A 1 469 ? 8.367 36.594 6.465 1 90.62 469 ASN A O 1
ATOM 3716 N N . ILE A 1 470 ? 7.348 35.406 8.031 1 94.19 470 ILE A N 1
ATOM 3717 C CA . ILE A 1 470 ? 7.797 36.281 9.117 1 94.19 470 ILE A CA 1
ATOM 3718 C C . ILE A 1 470 ? 9.305 36.156 9.297 1 94.19 470 ILE A C 1
ATOM 3720 O O . ILE A 1 470 ? 10 37.125 9.539 1 94.19 470 ILE A O 1
ATOM 3724 N N . LEU A 1 471 ? 9.75 34.938 9.234 1 91.5 471 LEU A N 1
ATOM 3725 C CA . LEU A 1 471 ? 11.18 34.688 9.398 1 91.5 471 LEU A CA 1
ATOM 3726 C C . LEU A 1 471 ? 11.977 35.406 8.312 1 91.5 471 LEU A C 1
ATOM 3728 O O . LEU A 1 471 ? 13.07 35.938 8.57 1 91.5 471 LEU A O 1
ATOM 3732 N N . ILE A 1 472 ? 11.445 35.438 7.133 1 88.56 472 ILE A N 1
ATOM 3733 C CA . ILE A 1 472 ? 12.109 36.094 6.016 1 88.56 472 ILE A CA 1
ATOM 3734 C C . ILE A 1 472 ? 11.977 37.594 6.156 1 88.56 472 ILE A C 1
ATOM 3736 O O . ILE A 1 472 ? 12.93 38.344 5.918 1 88.56 472 ILE A O 1
ATOM 3740 N N . HIS A 1 473 ? 10.711 38.031 6.535 1 91.19 473 HIS A N 1
ATOM 3741 C CA . HIS A 1 473 ? 10.414 39.438 6.695 1 91.19 473 HIS A CA 1
ATOM 3742 C C . HIS A 1 473 ? 9.875 39.719 8.086 1 91.19 473 HIS A C 1
ATOM 3744 O O . HIS A 1 473 ? 8.719 40.125 8.234 1 91.19 473 HIS A O 1
ATOM 3750 N N . PRO A 1 474 ? 10.641 39.719 9.094 1 93.44 474 PRO A N 1
ATOM 3751 C CA . PRO A 1 474 ? 10.148 39.844 10.469 1 93.44 474 PRO A CA 1
ATOM 3752 C C . PRO A 1 474 ? 9.562 41.219 10.75 1 93.44 474 PRO A C 1
ATOM 3754 O O . PRO A 1 474 ? 8.719 41.375 11.641 1 93.44 474 PRO A O 1
ATOM 3757 N N . LEU A 1 475 ? 10.008 42.219 10 1 93.56 475 LEU A N 1
ATOM 3758 C CA . LEU A 1 475 ? 9.484 43.562 10.195 1 93.56 475 LEU A CA 1
ATOM 3759 C C . LEU A 1 475 ? 8.648 44 9 1 93.56 475 LEU A C 1
ATOM 3761 O O . LEU A 1 475 ? 8.484 45.219 8.75 1 93.56 475 LEU A O 1
ATOM 3765 N N . GLY A 1 476 ? 8.203 43.062 8.289 1 90.56 476 GLY A N 1
ATOM 3766 C CA . GLY A 1 476 ? 7.355 43.344 7.148 1 90.56 476 GLY A CA 1
ATOM 3767 C C . GLY A 1 476 ? 5.996 43.906 7.543 1 90.56 476 GLY A C 1
ATOM 3768 O O . GLY A 1 476 ? 5.605 43.812 8.711 1 90.56 476 GLY A O 1
ATOM 3769 N N . SER A 1 477 ? 5.223 44.375 6.625 1 90.19 477 SER A N 1
ATOM 3770 C CA . SER A 1 477 ? 3.943 45.062 6.863 1 90.19 477 SER A CA 1
ATOM 3771 C C . SER A 1 477 ? 2.912 44.094 7.43 1 90.19 477 SER A C 1
ATOM 3773 O O . SER A 1 477 ? 2.029 44.469 8.188 1 90.19 477 SER A O 1
ATOM 3775 N N . SER A 1 478 ? 3.039 42.812 7.062 1 92.19 478 SER A N 1
ATOM 3776 C CA . SER A 1 478 ? 2.035 41.844 7.492 1 92.19 478 SER A CA 1
ATOM 3777 C C . SER A 1 478 ? 2.518 41.062 8.703 1 92.19 478 SER A C 1
ATOM 3779 O O . SER A 1 478 ? 1.776 40.25 9.242 1 92.19 478 SER A O 1
ATOM 3781 N N . ALA A 1 479 ? 3.701 41.219 9.109 1 94.5 479 ALA A N 1
ATOM 3782 C CA . ALA A 1 479 ? 4.328 40.375 10.125 1 94.5 479 ALA A CA 1
ATOM 3783 C C . ALA A 1 479 ? 3.531 40.375 11.43 1 94.5 479 ALA A C 1
ATOM 3785 O O . ALA A 1 479 ? 3.287 39.344 12.031 1 94.5 479 ALA A O 1
ATOM 3786 N N . ASP A 1 480 ? 3.104 41.594 11.836 1 94.38 480 ASP A N 1
ATOM 3787 C CA . ASP A 1 480 ? 2.361 41.719 13.086 1 94.38 480 ASP A CA 1
ATOM 3788 C C . ASP A 1 480 ? 1.023 40.969 13.008 1 94.38 480 ASP A C 1
ATOM 3790 O O . ASP A 1 480 ? 0.635 40.281 13.945 1 94.38 480 ASP A O 1
ATOM 3794 N N . ASN A 1 481 ? 0.362 41.25 11.945 1 94.25 481 ASN A N 1
ATOM 3795 C CA . ASN A 1 481 ? -0.921 40.562 11.75 1 94.25 481 ASN A CA 1
ATOM 3796 C C . ASN A 1 481 ? -0.764 39.062 11.711 1 94.25 481 ASN A C 1
ATOM 3798 O O . ASN A 1 481 ? -1.562 38.344 12.305 1 94.25 481 ASN A O 1
ATOM 3802 N N . ASP A 1 482 ? 0.22 38.594 10.969 1 95.81 482 ASP A N 1
ATOM 3803 C CA . ASP A 1 482 ? 0.469 37.156 10.859 1 95.81 482 ASP A CA 1
ATOM 3804 C C . ASP A 1 482 ? 0.839 36.562 12.219 1 95.81 482 ASP A C 1
ATOM 3806 O O . ASP A 1 482 ? 0.453 35.438 12.531 1 95.81 482 ASP A O 1
ATOM 3810 N N . LEU A 1 483 ? 1.573 37.25 12.938 1 96.12 483 LEU A N 1
ATOM 3811 C CA . LEU A 1 483 ? 1.929 36.781 14.281 1 96.12 483 LEU A CA 1
ATOM 3812 C C . LEU A 1 483 ? 0.688 36.656 15.156 1 96.12 483 LEU A C 1
ATOM 3814 O O . LEU A 1 483 ? 0.573 35.719 15.945 1 96.12 483 LEU A O 1
ATOM 3818 N N . HIS A 1 484 ? -0.179 37.594 15.047 1 95.56 484 HIS A N 1
ATOM 3819 C CA . HIS A 1 484 ? -1.434 37.562 15.789 1 95.56 484 HIS A CA 1
ATOM 3820 C C . HIS A 1 484 ? -2.271 36.344 15.375 1 95.56 484 HIS A C 1
ATOM 3822 O O . HIS A 1 484 ? -2.871 35.688 16.219 1 95.56 484 HIS A O 1
ATOM 3828 N N . ILE A 1 485 ? -2.295 36.125 14.125 1 95.56 485 ILE A N 1
ATOM 3829 C CA . ILE A 1 485 ? -3.043 35 13.602 1 95.56 485 ILE A CA 1
ATOM 3830 C C . ILE A 1 485 ? -2.447 33.688 14.141 1 95.56 485 ILE A C 1
ATOM 3832 O O . ILE A 1 485 ? -3.176 32.812 14.609 1 95.56 485 ILE A O 1
ATOM 3836 N N . LEU A 1 486 ? -1.127 33.531 14.062 1 97 486 LEU A N 1
ATOM 3837 C CA . LEU A 1 486 ? -0.471 32.344 14.594 1 97 486 LEU A CA 1
ATOM 3838 C C . LEU A 1 486 ? -0.768 32.188 16.078 1 97 486 LEU A C 1
ATOM 3840 O O . LEU A 1 486 ? -1.057 31.078 16.547 1 97 486 LEU A O 1
ATOM 3844 N N . SER A 1 487 ? -0.767 33.219 16.797 1 96.5 487 SER A N 1
ATOM 3845 C CA . SER A 1 487 ? -0.961 33.188 18.25 1 96.5 487 SER A CA 1
ATOM 3846 C C . SER A 1 487 ? -2.387 32.781 18.594 1 96.5 487 SER A C 1
ATOM 3848 O O . SER A 1 487 ? -2.65 32.344 19.719 1 96.5 487 SER A O 1
ATOM 3850 N N . SER A 1 488 ? -3.273 32.969 17.672 1 95.62 488 SER A N 1
ATOM 3851 C CA . SER A 1 488 ? -4.664 32.594 17.922 1 95.62 488 SER A CA 1
ATOM 3852 C C . SER A 1 488 ? -4.812 31.094 18.125 1 95.62 488 SER A C 1
ATOM 3854 O O . SER A 1 488 ? -5.852 30.625 18.609 1 95.62 488 SER A O 1
ATOM 3856 N N . ILE A 1 489 ? -3.758 30.328 17.828 1 96.12 489 ILE A N 1
ATOM 3857 C CA . ILE A 1 489 ? -3.787 28.875 18 1 96.12 489 ILE A CA 1
ATOM 3858 C C . ILE A 1 489 ? -4.105 28.531 19.453 1 96.12 489 ILE A C 1
ATOM 3860 O O . ILE A 1 489 ? -4.773 27.531 19.719 1 96.12 489 ILE A O 1
ATOM 3864 N N . SER A 1 490 ? -3.615 29.297 20.391 1 95.19 490 SER A N 1
ATOM 3865 C CA . SER A 1 490 ? -3.859 29.062 21.797 1 95.19 490 SER A CA 1
ATOM 3866 C C . SER A 1 490 ? -5.348 29.141 22.125 1 95.19 490 SER A C 1
ATOM 3868 O O . SER A 1 490 ? -5.871 28.297 22.859 1 95.19 490 SER A O 1
ATOM 3870 N N . LYS A 1 491 ? -5.973 30.109 21.578 1 94.25 491 LYS A N 1
ATOM 3871 C CA . LYS A 1 491 ? -7.41 30.25 21.781 1 94.25 491 LYS A CA 1
ATOM 3872 C C . LYS A 1 491 ? -8.172 29.125 21.094 1 94.25 491 LYS A C 1
ATOM 3874 O O . LYS A 1 491 ? -9.109 28.562 21.656 1 94.25 491 LYS A O 1
ATOM 3879 N N . ILE A 1 492 ? -7.816 28.859 19.875 1 94.19 492 ILE A N 1
ATOM 3880 C CA . ILE A 1 492 ? -8.477 27.828 19.078 1 94.19 492 ILE A CA 1
ATOM 3881 C C . ILE A 1 492 ? -8.406 26.484 19.797 1 94.19 492 ILE A C 1
ATOM 3883 O O . ILE A 1 492 ? -9.414 25.781 19.922 1 94.19 492 ILE A O 1
ATOM 3887 N N . THR A 1 493 ? -7.254 26.094 20.297 1 94.44 493 THR A N 1
ATOM 3888 C CA . THR A 1 493 ? -7.074 24.797 20.938 1 94.44 493 THR A CA 1
ATOM 3889 C C . THR A 1 493 ? -7.793 24.766 22.281 1 94.44 493 THR A C 1
ATOM 3891 O O . THR A 1 493 ? -8.297 23.719 22.703 1 94.44 493 THR A O 1
ATOM 3894 N N . ARG A 1 494 ? -7.895 25.828 22.953 1 91.69 494 ARG A N 1
ATOM 3895 C CA . ARG A 1 494 ? -8.57 25.906 24.25 1 91.69 494 ARG A CA 1
ATOM 3896 C C . ARG A 1 494 ? -10.078 25.781 24.094 1 91.69 494 ARG A C 1
ATOM 3898 O O . ARG A 1 494 ? -10.773 25.312 25 1 91.69 494 ARG A O 1
ATOM 3905 N N . LYS A 1 495 ? -10.531 26.234 22.984 1 91.31 495 LYS A N 1
ATOM 3906 C CA . LYS A 1 495 ? -11.961 26.172 22.719 1 91.31 495 LYS A CA 1
ATOM 3907 C C . LYS A 1 495 ? -12.422 24.734 22.516 1 91.31 495 LYS A C 1
ATOM 3909 O O . LYS A 1 495 ? -13.617 24.438 22.625 1 91.31 495 LYS A O 1
ATOM 3914 N N . VAL A 1 496 ? -11.562 23.844 22.125 1 90.44 496 VAL A N 1
ATOM 3915 C CA . VAL A 1 496 ? -11.93 22.438 21.953 1 90.44 496 VAL A CA 1
ATOM 3916 C C . VAL A 1 496 ? -12.258 21.828 23.312 1 90.44 496 VAL A C 1
ATOM 3918 O O . VAL A 1 496 ? -11.406 21.797 24.219 1 90.44 496 VAL A O 1
ATOM 3921 N N . PRO A 1 497 ? -13.508 21.375 23.453 1 88.06 497 PRO A N 1
ATOM 3922 C CA . PRO A 1 497 ? -13.828 20.766 24.75 1 88.06 497 PRO A CA 1
ATOM 3923 C C . PRO A 1 497 ? -12.938 19.562 25.062 1 88.06 497 PRO A C 1
ATOM 3925 O O . PRO A 1 497 ? -12.852 18.625 24.266 1 88.06 497 PRO A O 1
ATOM 3928 N N . SER A 1 498 ? -12.273 19.609 26.141 1 86 498 SER A N 1
ATOM 3929 C CA . SER A 1 498 ? -11.289 18.578 26.453 1 86 498 SER A CA 1
ATOM 3930 C C . SER A 1 498 ? -11.758 17.672 27.594 1 86 498 SER A C 1
ATOM 3932 O O . SER A 1 498 ? -11.133 16.656 27.875 1 86 498 SER A O 1
ATOM 3934 N N . ASP A 1 499 ? -12.852 17.906 28.156 1 81.69 499 ASP A N 1
ATOM 3935 C CA . ASP A 1 499 ? -13.266 17.203 29.359 1 81.69 499 ASP A CA 1
ATOM 3936 C C . ASP A 1 499 ? -13.516 15.727 29.094 1 81.69 499 ASP A C 1
ATOM 3938 O O . ASP A 1 499 ? -13.242 14.875 29.938 1 81.69 499 ASP A O 1
ATOM 3942 N N . ARG A 1 500 ? -13.969 15.508 27.922 1 79.12 500 ARG A N 1
ATOM 3943 C CA . ARG A 1 500 ? -14.375 14.133 27.641 1 79.12 500 ARG A CA 1
ATOM 3944 C C . ARG A 1 500 ? -13.367 13.445 26.734 1 79.12 500 ARG A C 1
ATOM 3946 O O . ARG A 1 500 ? -13.477 12.242 26.469 1 79.12 500 ARG A O 1
ATOM 3953 N N . LEU A 1 501 ? -12.414 14.133 26.266 1 87.56 501 LEU A N 1
ATOM 3954 C CA . LEU A 1 501 ? -11.469 13.578 25.312 1 87.56 501 LEU A CA 1
ATOM 3955 C C . LEU A 1 501 ? -10.438 12.695 26 1 87.56 501 LEU A C 1
ATOM 3957 O O . LEU A 1 501 ? -10.047 12.969 27.141 1 87.56 501 LEU A O 1
ATOM 3961 N N . PRO A 1 502 ? -10.117 11.609 25.344 1 85.88 502 PRO A N 1
ATOM 3962 C CA . PRO A 1 502 ? -9.016 10.805 25.891 1 85.88 502 PRO A CA 1
ATOM 3963 C C . PRO A 1 502 ? -7.723 11.602 26.047 1 85.88 502 PRO A C 1
ATOM 3965 O O . PRO A 1 502 ? -7.516 12.594 25.344 1 85.88 502 PRO A O 1
ATOM 3968 N N . MET A 1 503 ? -6.871 11.125 26.938 1 84.69 503 MET A N 1
ATOM 3969 C CA . MET A 1 503 ? -5.641 11.828 27.281 1 84.69 503 MET A CA 1
ATOM 3970 C C . MET A 1 503 ? -4.746 11.992 26.047 1 84.69 503 MET A C 1
ATOM 3972 O O . MET A 1 503 ? -4.094 13.023 25.891 1 84.69 503 MET A O 1
ATOM 3976 N N . GLU A 1 504 ? -4.676 10.984 25.172 1 86.06 504 GLU A N 1
ATOM 3977 C CA . GLU A 1 504 ? -3.834 11.055 23.984 1 86.06 504 GLU A CA 1
ATOM 3978 C C . GLU A 1 504 ? -4.258 12.211 23.078 1 86.06 504 GLU A C 1
ATOM 3980 O O . GLU A 1 504 ? -3.414 12.867 22.453 1 86.06 504 GLU A O 1
ATOM 3985 N N . GLU A 1 505 ? -5.504 12.453 23 1 90.75 505 GLU A N 1
ATOM 3986 C CA . GLU A 1 505 ? -6.016 13.531 22.172 1 90.75 505 GLU A CA 1
ATOM 3987 C C . GLU A 1 505 ? -5.746 14.898 22.797 1 90.75 505 GLU A C 1
ATOM 3989 O O . GLU A 1 505 ? -5.426 15.859 22.109 1 90.75 505 GLU A O 1
ATOM 3994 N N . ILE A 1 506 ? -5.902 14.93 24.094 1 90.38 506 ILE A N 1
ATOM 3995 C CA . ILE A 1 506 ? -5.625 16.172 24.812 1 90.38 506 ILE A CA 1
ATOM 3996 C C . ILE A 1 506 ? -4.152 16.547 24.641 1 90.38 506 ILE A C 1
ATOM 3998 O O . ILE A 1 506 ? -3.828 17.703 24.359 1 90.38 506 ILE A O 1
ATOM 4002 N N . GLU A 1 507 ? -3.33 15.555 24.797 1 89.19 507 GLU A N 1
ATOM 4003 C CA . GLU A 1 507 ? -1.899 15.781 24.609 1 89.19 507 GLU A CA 1
ATOM 4004 C C . GLU A 1 507 ? -1.591 16.25 23.203 1 89.19 507 GLU A C 1
ATOM 4006 O O . GLU A 1 507 ? -0.721 17.109 23 1 89.19 507 GLU A O 1
ATOM 4011 N N . HIS A 1 508 ? -2.266 15.742 22.281 1 90.25 508 HIS A N 1
ATOM 4012 C CA . HIS A 1 508 ? -2.021 16.094 20.891 1 90.25 508 HIS A CA 1
ATOM 4013 C C . HIS A 1 508 ? -2.432 17.547 20.609 1 90.25 508 HIS A C 1
ATOM 4015 O O . HIS A 1 508 ? -1.734 18.266 19.891 1 90.25 508 HIS A O 1
ATOM 4021 N N . ILE A 1 509 ? -3.516 17.938 21.125 1 91.06 509 ILE A N 1
ATOM 4022 C CA . ILE A 1 509 ? -3.963 19.312 20.969 1 91.06 509 ILE A CA 1
ATOM 4023 C C . ILE A 1 509 ? -2.943 20.266 21.594 1 91.06 509 ILE A C 1
ATOM 4025 O O . ILE A 1 509 ? -2.646 21.328 21.047 1 91.06 509 ILE A O 1
ATOM 4029 N N . GLN A 1 510 ? -2.508 19.859 22.688 1 91.25 510 GLN A N 1
ATOM 4030 C CA . GLN A 1 510 ? -1.505 20.672 23.375 1 91.25 510 GLN A CA 1
ATOM 4031 C C . GLN A 1 510 ? -0.214 20.75 22.562 1 91.25 510 GLN A C 1
ATOM 4033 O O . GLN A 1 510 ? 0.42 21.797 22.484 1 91.25 510 GLN A O 1
ATOM 4038 N N . GLU A 1 511 ? 0.114 19.641 22.031 1 90.94 511 GLU A N 1
ATOM 4039 C CA . GLU A 1 511 ? 1.317 19.594 21.203 1 90.94 511 GLU A CA 1
ATOM 4040 C C . GLU A 1 511 ? 1.207 20.547 20.016 1 90.94 511 GLU A C 1
ATOM 4042 O O . GLU A 1 511 ? 2.182 21.203 19.656 1 90.94 511 GLU A O 1
ATOM 4047 N N . ILE A 1 512 ? 0.095 20.578 19.406 1 92.75 512 ILE A N 1
ATOM 4048 C CA . ILE A 1 512 ? -0.132 21.469 18.266 1 92.75 512 ILE A CA 1
ATOM 4049 C C . ILE A 1 512 ? 0.005 22.922 18.703 1 92.75 512 ILE A C 1
ATOM 4051 O O . ILE A 1 512 ? 0.66 23.719 18.047 1 92.75 512 ILE A O 1
ATOM 4055 N N . SER A 1 513 ? -0.613 23.188 19.828 1 94.31 513 SER A N 1
ATOM 4056 C CA . SER A 1 513 ? -0.529 24.547 20.375 1 94.31 513 SER A CA 1
ATOM 4057 C C . SER A 1 513 ? 0.913 24.922 20.703 1 94.31 513 SER A C 1
ATOM 4059 O O . SER A 1 513 ? 1.365 26.016 20.359 1 94.31 513 SER A O 1
ATOM 4061 N N . GLU A 1 514 ? 1.608 24.031 21.312 1 92.19 514 GLU A N 1
ATOM 4062 C CA . GLU A 1 514 ? 3 24.281 21.688 1 92.19 514 GLU A CA 1
ATOM 4063 C C . GLU A 1 514 ? 3.867 24.484 20.438 1 92.19 514 GLU A C 1
ATOM 4065 O O . GLU A 1 514 ? 4.762 25.328 20.438 1 92.19 514 GLU A O 1
ATOM 4070 N N . PHE A 1 515 ? 3.668 23.719 19.516 1 93.44 515 PHE A N 1
ATOM 4071 C CA . PHE A 1 515 ? 4.422 23.844 18.266 1 93.44 515 PHE A CA 1
ATOM 4072 C C . PHE A 1 515 ? 4.223 25.219 17.641 1 93.44 515 PHE A C 1
ATOM 4074 O O . PHE A 1 515 ? 5.195 25.906 17.328 1 93.44 515 PHE A O 1
ATOM 4081 N N . VAL A 1 516 ? 3.002 25.594 17.453 1 95.5 516 VAL A N 1
ATOM 4082 C CA . VAL A 1 516 ? 2.709 26.875 16.797 1 95.5 516 VAL A CA 1
ATOM 4083 C C . VAL A 1 516 ? 3.189 28.031 17.672 1 95.5 516 VAL A C 1
ATOM 4085 O O . VAL A 1 516 ? 3.693 29.031 17.156 1 95.5 516 VAL A O 1
ATOM 4088 N N . MET A 1 517 ? 3.088 27.844 18.969 1 94 517 MET A N 1
ATOM 4089 C CA . MET A 1 517 ? 3.557 28.906 19.859 1 94 517 MET A CA 1
ATOM 4090 C C . MET A 1 517 ? 5.078 29.016 19.812 1 94 517 MET A C 1
ATOM 4092 O O . MET A 1 517 ? 5.625 30.109 19.969 1 94 517 MET A O 1
ATOM 4096 N N . GLU A 1 518 ? 5.738 27.891 19.578 1 93.25 518 GLU A N 1
ATOM 4097 C CA . GLU A 1 518 ? 7.18 27.953 19.359 1 93.25 518 GLU A CA 1
ATOM 4098 C C . GLU A 1 518 ? 7.512 28.75 18.109 1 93.25 518 GLU A C 1
ATOM 4100 O O . GLU A 1 518 ? 8.5 29.484 18.062 1 93.25 518 GLU A O 1
ATOM 4105 N N . LEU A 1 519 ? 6.734 28.562 17.078 1 94.5 519 LEU A N 1
ATOM 4106 C CA . LEU A 1 519 ? 6.922 29.359 15.867 1 94.5 519 LEU A CA 1
ATOM 4107 C C . LEU A 1 519 ? 6.727 30.844 16.141 1 94.5 519 LEU A C 1
ATOM 4109 O O . LEU A 1 519 ? 7.449 31.672 15.602 1 94.5 519 LEU A O 1
ATOM 4113 N N . VAL A 1 520 ? 5.742 31.125 17.016 1 95.62 520 VAL A N 1
ATOM 4114 C CA . VAL A 1 520 ? 5.484 32.5 17.406 1 95.62 520 VAL A CA 1
ATOM 4115 C C . VAL A 1 520 ? 6.699 33.062 18.141 1 95.62 520 VAL A C 1
ATOM 4117 O O . VAL A 1 520 ? 7.141 34.188 17.859 1 95.62 520 VAL A O 1
ATOM 4120 N N . ARG A 1 521 ? 7.164 32.312 19.031 1 94.5 521 ARG A N 1
ATOM 4121 C CA . ARG A 1 521 ? 8.336 32.75 19.797 1 94.5 521 ARG A CA 1
ATOM 4122 C C . ARG A 1 521 ? 9.516 33 18.875 1 94.5 521 ARG A C 1
ATOM 4124 O O . ARG A 1 521 ? 10.203 34.031 19.016 1 94.5 521 ARG A O 1
ATOM 4131 N N . LEU A 1 522 ? 9.789 32.125 17.969 1 93.88 522 LEU A N 1
ATOM 4132 C CA . LEU A 1 522 ? 10.891 32.281 17.031 1 93.88 522 LEU A CA 1
ATOM 4133 C C . LEU A 1 522 ? 10.688 33.5 16.141 1 93.88 522 LEU A C 1
ATOM 4135 O O . LEU A 1 522 ? 11.648 34.188 15.773 1 93.88 522 LEU A O 1
ATOM 4139 N N . SER A 1 523 ? 9.469 33.75 15.766 1 95 523 SER A N 1
ATOM 4140 C CA . SER A 1 523 ? 9.148 34.906 14.953 1 95 523 SER A CA 1
ATOM 4141 C C . SER A 1 523 ? 9.453 36.219 15.695 1 95 523 SER A C 1
ATOM 4143 O O . SER A 1 523 ? 10.008 37.156 15.117 1 95 523 SER A O 1
ATOM 4145 N N . HIS A 1 524 ? 9.117 36.25 16.969 1 94.06 524 HIS A N 1
ATOM 4146 C CA . HIS A 1 524 ? 9.438 37.406 17.797 1 94.06 524 HIS A CA 1
ATOM 4147 C C . HIS A 1 524 ? 10.945 37.594 17.891 1 94.06 524 HIS A C 1
ATOM 4149 O O . HIS A 1 524 ? 11.438 38.719 17.828 1 94.06 524 HIS A O 1
ATOM 4155 N N . SER A 1 525 ? 11.586 36.531 18.062 1 94.12 525 SER A N 1
ATOM 4156 C CA . SER A 1 525 ? 13.039 36.594 18.172 1 94.12 525 SER A CA 1
ATOM 4157 C C . SER A 1 525 ? 13.672 37.125 16.891 1 94.12 525 SER A C 1
ATOM 4159 O O . SER A 1 525 ? 14.703 37.781 16.938 1 94.12 525 SER A O 1
ATOM 4161 N N . ALA A 1 526 ? 13.148 36.719 15.82 1 94.44 526 ALA A N 1
ATOM 4162 C CA . ALA A 1 526 ? 13.664 37.188 14.539 1 94.44 526 ALA A CA 1
ATOM 4163 C C . ALA A 1 526 ? 13.484 38.688 14.406 1 94.44 526 ALA A C 1
ATOM 4165 O O . ALA A 1 526 ? 14.375 39.375 13.922 1 94.44 526 ALA A O 1
ATOM 4166 N N . ALA A 1 527 ? 12.352 39.219 14.781 1 94.31 527 ALA A N 1
ATOM 4167 C CA . ALA A 1 527 ? 12.086 40.656 14.727 1 94.31 527 ALA A CA 1
ATOM 4168 C C . ALA A 1 527 ? 13.055 41.438 15.625 1 94.31 527 ALA A C 1
ATOM 4170 O O . ALA A 1 527 ? 13.57 42.469 15.227 1 94.31 527 ALA A O 1
ATOM 4171 N N . TRP A 1 528 ? 13.266 40.875 16.766 1 92.69 528 TRP A N 1
ATOM 4172 C CA . TRP A 1 528 ? 14.156 41.531 17.719 1 92.69 528 TRP A CA 1
ATOM 4173 C C . TRP A 1 528 ? 15.594 41.531 17.203 1 92.69 528 TRP A C 1
ATOM 4175 O O . TRP A 1 528 ? 16.312 42.5 17.391 1 92.69 528 TRP A O 1
ATOM 4185 N N . LYS A 1 529 ? 15.906 40.469 16.625 1 93 529 LYS A N 1
ATOM 4186 C CA . LYS A 1 529 ? 17.25 40.375 16.062 1 93 529 LYS A CA 1
ATOM 4187 C C . LYS A 1 529 ? 17.469 41.438 14.984 1 93 529 LYS A C 1
ATOM 4189 O O . LYS A 1 529 ? 18.547 42.031 14.891 1 93 529 LYS A O 1
ATOM 4194 N N . VAL A 1 530 ? 16.531 41.688 14.188 1 93.31 530 VAL A N 1
ATOM 4195 C CA . VAL A 1 530 ? 16.625 42.688 13.141 1 93.31 530 VAL A CA 1
ATOM 4196 C C . VAL A 1 530 ? 16.672 44.094 13.781 1 93.31 530 VAL A C 1
ATOM 4198 O O . VAL A 1 530 ? 17.469 44.938 13.367 1 93.31 530 VAL A O 1
ATOM 4201 N N . LYS A 1 531 ? 15.906 44.312 14.734 1 93 531 LYS A N 1
ATOM 4202 C CA . LYS A 1 531 ? 15.844 45.625 15.406 1 93 531 LYS A CA 1
ATOM 4203 C C . LYS A 1 531 ? 17.172 45.938 16.094 1 93 531 LYS A C 1
ATOM 4205 O O . LYS A 1 531 ? 17.562 47.094 16.188 1 93 531 LYS A O 1
ATOM 4210 N N . ARG A 1 532 ? 17.844 44.906 16.484 1 93.38 532 ARG A N 1
ATOM 4211 C CA . ARG A 1 532 ? 19.125 45.094 17.156 1 93.38 532 ARG A CA 1
ATOM 4212 C C . ARG A 1 532 ? 20.25 45.219 16.141 1 93.38 532 ARG A C 1
ATOM 4214 O O . ARG A 1 532 ? 21.406 45.469 16.5 1 93.38 532 ARG A O 1
ATOM 4221 N N . GLY A 1 533 ? 19.969 45 14.906 1 90.19 533 GLY A N 1
ATOM 4222 C CA . GLY A 1 533 ? 20.953 45.125 13.852 1 90.19 533 GLY A CA 1
ATOM 4223 C C . GLY A 1 533 ? 21.859 43.906 13.703 1 90.19 533 GLY A C 1
ATOM 4224 O O . GLY A 1 533 ? 22.953 44 13.141 1 90.19 533 GLY A O 1
ATOM 4225 N N . GLU A 1 534 ? 21.375 42.875 14.227 1 90.62 534 GLU A N 1
ATOM 4226 C CA . GLU A 1 534 ? 22.203 41.656 14.219 1 90.62 534 GLU A CA 1
ATOM 4227 C C . GLU A 1 534 ? 22 40.844 12.945 1 90.62 534 GLU A C 1
ATOM 4229 O O . GLU A 1 534 ? 22.719 39.906 12.68 1 90.62 534 GLU A O 1
ATOM 4234 N N . ARG A 1 535 ? 21.016 41.188 12.18 1 87.56 535 ARG A N 1
ATOM 4235 C CA . ARG A 1 535 ? 20.797 40.562 10.875 1 87.56 535 ARG A CA 1
ATOM 4236 C C . ARG A 1 535 ? 20.125 41.531 9.914 1 87.56 535 ARG A C 1
ATOM 4238 O O . ARG A 1 535 ? 19.609 42.562 10.336 1 87.56 535 ARG A O 1
ATOM 4245 N N . GLU A 1 536 ? 20.203 41.156 8.641 1 85.19 536 GLU A N 1
ATOM 4246 C CA . GLU A 1 536 ? 19.547 41.969 7.621 1 85.19 536 GLU A CA 1
ATOM 4247 C C . GLU A 1 536 ? 18.031 41.938 7.766 1 85.19 536 GLU A C 1
ATOM 4249 O O . GLU A 1 536 ? 17.484 41 8.359 1 85.19 536 GLU A O 1
ATOM 4254 N N . HIS A 1 537 ? 17.484 43 7.305 1 84.69 537 HIS A N 1
ATOM 4255 C CA . HIS A 1 537 ? 16.047 43.156 7.406 1 84.69 537 HIS A CA 1
ATOM 4256 C C . HIS A 1 537 ? 15.32 41.969 6.754 1 84.69 537 HIS A C 1
ATOM 4258 O O . HIS A 1 537 ? 14.328 41.469 7.293 1 84.69 537 HIS A O 1
ATOM 4264 N N . ASP A 1 538 ? 15.75 41.594 5.594 1 82.31 538 ASP A N 1
ATOM 4265 C CA . ASP A 1 538 ? 15.148 40.469 4.883 1 82.31 538 ASP A CA 1
ATOM 4266 C C . ASP A 1 538 ? 16.172 39.375 4.613 1 82.31 538 ASP A C 1
ATOM 4268 O O . ASP A 1 538 ? 17.344 39.656 4.34 1 82.31 538 ASP A O 1
ATOM 4272 N N . LEU A 1 539 ? 15.734 38.125 4.984 1 75.19 539 LEU A N 1
ATOM 4273 C CA . LEU A 1 539 ? 16.578 36.969 4.691 1 75.19 539 LEU A CA 1
ATOM 4274 C C . LEU A 1 539 ? 16.375 36.469 3.26 1 75.19 539 LEU A C 1
ATOM 4276 O O . LEU A 1 539 ? 15.258 36.562 2.736 1 75.19 539 LEU A O 1
ATOM 4280 N N . ASP A 1 540 ? 17.594 35.688 2.812 1 59.22 540 ASP A N 1
ATOM 4281 C CA . ASP A 1 540 ? 17.625 34.875 1.607 1 59.22 540 ASP A CA 1
ATOM 4282 C C . ASP A 1 540 ? 16.891 35.562 0.459 1 59.22 540 ASP A C 1
ATOM 4284 O O . ASP A 1 540 ? 16.109 34.906 -0.25 1 59.22 540 ASP A O 1
ATOM 4288 N N . ILE A 1 541 ? 16.828 37 0.597 1 47.88 541 ILE A N 1
ATOM 4289 C CA . ILE A 1 541 ? 16.453 37.688 -0.635 1 47.88 541 ILE A CA 1
ATOM 4290 C C . ILE A 1 541 ? 17.109 37 -1.829 1 47.88 541 ILE A C 1
ATOM 4292 O O . ILE A 1 541 ? 18.281 36.594 -1.758 1 47.88 541 ILE A O 1
ATOM 4296 N N . ILE A 1 542 ? 16.453 36.125 -2.586 1 41.66 542 ILE A N 1
ATOM 4297 C CA . ILE A 1 542 ? 16.969 36 -3.945 1 41.66 542 ILE A CA 1
ATOM 4298 C C . ILE A 1 542 ? 17.781 37.219 -4.309 1 41.66 542 ILE A C 1
ATOM 4300 O O . ILE A 1 542 ? 17.234 38.312 -4.465 1 41.66 542 ILE A O 1
ATOM 4304 N N . HIS A 1 543 ? 18.797 37.438 -3.672 1 33.44 543 HIS A N 1
ATOM 4305 C CA . HIS A 1 543 ? 19.641 38.625 -3.873 1 33.44 543 HIS A CA 1
ATOM 4306 C C . HIS A 1 543 ? 19.656 39.031 -5.34 1 33.44 543 HIS A C 1
ATOM 4308 O O . HIS A 1 543 ? 19.797 38.188 -6.227 1 33.44 543 HIS A O 1
ATOM 4314 N N . THR A 1 544 ? 19.016 40.125 -5.699 1 28.3 544 THR A N 1
ATOM 4315 C CA . THR A 1 544 ? 19.484 41.031 -6.75 1 28.3 544 THR A CA 1
ATOM 4316 C C . THR A 1 544 ? 20.938 41.438 -6.52 1 28.3 544 THR A C 1
ATOM 4318 O O . THR A 1 544 ? 21.328 41.75 -5.391 1 28.3 544 THR A O 1
ATOM 4321 N N . MET B 1 1 ? 5.984 -57.375 -40.844 1 23.16 1 MET B N 1
ATOM 4322 C CA . MET B 1 1 ? 5.211 -57.906 -39.719 1 23.16 1 MET B CA 1
ATOM 4323 C C . MET B 1 1 ? 4.902 -56.781 -38.719 1 23.16 1 MET B C 1
ATOM 4325 O O . MET B 1 1 ? 5.809 -56.094 -38.281 1 23.16 1 MET B O 1
ATOM 4329 N N . SER B 1 2 ? 3.646 -56.219 -38.75 1 25.7 2 SER B N 1
ATOM 4330 C CA . SER B 1 2 ? 3.047 -54.969 -38.281 1 25.7 2 SER B CA 1
ATOM 4331 C C . SER B 1 2 ? 2.98 -54.938 -36.75 1 25.7 2 SER B C 1
ATOM 4333 O O . SER B 1 2 ? 2.361 -55.812 -36.125 1 25.7 2 SER B O 1
ATOM 4335 N N . VAL B 1 3 ? 4.023 -54.688 -36.031 1 28.61 3 VAL B N 1
ATOM 4336 C CA . VAL B 1 3 ? 4.27 -54.906 -34.625 1 28.61 3 VAL B CA 1
ATOM 4337 C C . VAL B 1 3 ? 3.305 -54.094 -33.781 1 28.61 3 VAL B C 1
ATOM 4339 O O . VAL B 1 3 ? 3.371 -52.844 -33.781 1 28.61 3 VAL B O 1
ATOM 4342 N N . GLY B 1 4 ? 2.008 -54.438 -33.75 1 26.5 4 GLY B N 1
ATOM 4343 C CA . GLY B 1 4 ? 0.802 -53.844 -33.188 1 26.5 4 GLY B CA 1
ATOM 4344 C C . GLY B 1 4 ? 0.873 -53.656 -31.672 1 26.5 4 GLY B C 1
ATOM 4345 O O . GLY B 1 4 ? 0.786 -54.625 -30.922 1 26.5 4 GLY B O 1
ATOM 4346 N N . GLY B 1 5 ? 1.818 -53 -31.125 1 28.62 5 GLY B N 1
ATOM 4347 C CA . GLY B 1 5 ? 1.977 -53.031 -29.688 1 28.62 5 GLY B CA 1
ATOM 4348 C C . GLY B 1 5 ? 0.732 -52.594 -28.938 1 28.62 5 GLY B C 1
ATOM 4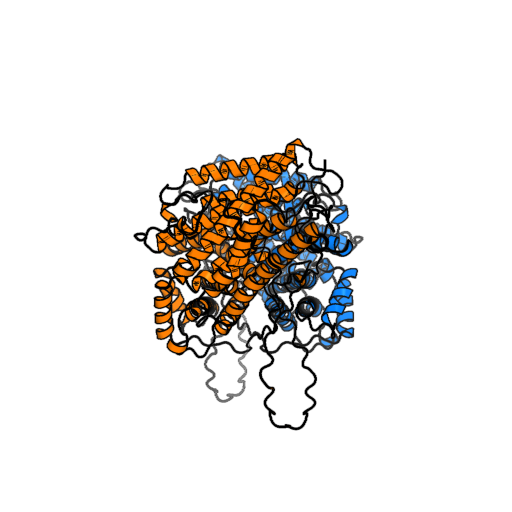349 O O . GLY B 1 5 ? -0.143 -51.938 -29.5 1 28.62 5 GLY B O 1
ATOM 4350 N N . PRO B 1 6 ? 0.276 -53.344 -27.906 1 28.91 6 PRO B N 1
ATOM 4351 C CA . PRO B 1 6 ? -1.028 -53.25 -27.25 1 28.91 6 PRO B CA 1
ATOM 4352 C C . PRO B 1 6 ? -1.292 -51.875 -26.672 1 28.91 6 PRO B C 1
ATOM 4354 O O . PRO B 1 6 ? -0.349 -51.125 -26.391 1 28.91 6 PRO B O 1
ATOM 4357 N N . SER B 1 7 ? -2.41 -51.219 -27 1 30.03 7 SER B N 1
ATOM 4358 C CA . SER B 1 7 ? -2.924 -49.875 -26.734 1 30.03 7 SER B CA 1
ATOM 4359 C C . SER B 1 7 ? -3.031 -49.625 -25.234 1 30.03 7 SER B C 1
ATOM 4361 O O . SER B 1 7 ? -3.516 -50.469 -24.484 1 30.03 7 SER B O 1
ATOM 4363 N N . PRO B 1 8 ? -2.195 -48.844 -24.609 1 31.14 8 PRO B N 1
ATOM 4364 C CA . PRO B 1 8 ? -1.992 -48.562 -23.172 1 31.14 8 PRO B CA 1
ATOM 4365 C C . PRO B 1 8 ? -3.289 -48.219 -22.453 1 31.14 8 PRO B C 1
ATOM 4367 O O . PRO B 1 8 ? -3.264 -47.906 -21.266 1 31.14 8 PRO B O 1
ATOM 4370 N N . TRP B 1 9 ? -4.453 -48.062 -23.156 1 33.62 9 TRP B N 1
ATOM 4371 C CA . TRP B 1 9 ? -5.719 -47.594 -22.594 1 33.62 9 TRP B CA 1
ATOM 4372 C C . TRP B 1 9 ? -6.375 -48.688 -21.766 1 33.62 9 TRP B C 1
ATOM 4374 O O . TRP B 1 9 ? -7.602 -48.781 -21.672 1 33.62 9 TRP B O 1
ATOM 4384 N N . SER B 1 10 ? -5.609 -49.781 -21.344 1 28.12 10 SER B N 1
ATOM 4385 C CA . SER B 1 10 ? -6.328 -50.875 -20.688 1 28.12 10 SER B CA 1
ATOM 4386 C C . SER B 1 10 ? -7.027 -50.375 -19.422 1 28.12 10 SER B C 1
ATOM 4388 O O . SER B 1 10 ? -6.625 -49.375 -18.828 1 28.12 10 SER B O 1
ATOM 4390 N N . GLU B 1 11 ? -8.125 -51.062 -19.031 1 29.67 11 GLU B N 1
ATOM 4391 C CA . GLU B 1 11 ? -9.055 -50.781 -17.938 1 29.67 11 GLU B CA 1
ATOM 4392 C C . GLU B 1 11 ? -8.367 -50.844 -16.578 1 29.67 11 GLU B C 1
ATOM 4394 O O . GLU B 1 11 ? -7.684 -51.844 -16.281 1 29.67 11 GLU B O 1
ATOM 4399 N N . PRO B 1 12 ? -7.836 -49.906 -15.93 1 27.83 12 PRO B N 1
ATOM 4400 C CA . PRO B 1 12 ? -7.09 -50.125 -14.688 1 27.83 12 PRO B CA 1
ATOM 4401 C C . PRO B 1 12 ? -7.836 -51 -13.688 1 27.83 12 PRO B C 1
ATOM 4403 O O . PRO B 1 12 ? -9.055 -50.875 -13.555 1 27.83 12 PRO B O 1
ATOM 4406 N N . THR B 1 13 ? -7.477 -52.312 -13.547 1 26.02 13 THR B N 1
ATOM 4407 C CA . THR B 1 13 ? -8.016 -53.25 -12.547 1 26.02 13 THR B CA 1
ATOM 4408 C C . THR B 1 13 ? -8.07 -52.562 -11.172 1 26.02 13 THR B C 1
ATOM 4410 O O . THR B 1 13 ? -7.207 -51.75 -10.836 1 26.02 13 THR B O 1
ATOM 4413 N N . SER B 1 14 ? -9.086 -52.906 -10.383 1 24.98 14 SER B N 1
ATOM 4414 C CA . SER B 1 14 ? -9.477 -52.406 -9.062 1 24.98 14 SER B CA 1
ATOM 4415 C C . SER B 1 14 ? -8.414 -52.75 -8.016 1 24.98 14 SER B C 1
ATOM 4417 O O . SER B 1 14 ? -8.062 -53.906 -7.832 1 24.98 14 SER B O 1
ATOM 4419 N N . LEU B 1 15 ? -7.285 -52.219 -7.91 1 21.25 15 LEU B N 1
ATOM 4420 C CA . LEU B 1 15 ? -6.281 -52.531 -6.898 1 21.25 15 LEU B CA 1
ATOM 4421 C C . LEU B 1 15 ? -6.922 -52.688 -5.523 1 21.25 15 LEU B C 1
ATOM 4423 O O . LEU B 1 15 ? -7.305 -51.688 -4.895 1 21.25 15 LEU B O 1
ATOM 4427 N N . ARG B 1 16 ? -7.629 -53.875 -5.254 1 24.42 16 ARG B N 1
ATOM 4428 C CA . ARG B 1 16 ? -8.094 -54.188 -3.908 1 24.42 16 ARG B CA 1
ATOM 4429 C C . ARG B 1 16 ? -6.93 -54.312 -2.932 1 24.42 16 ARG B C 1
ATOM 4431 O O . ARG B 1 16 ? -6.047 -55.156 -3.098 1 24.42 16 ARG B O 1
ATOM 4438 N N . PHE B 1 17 ? -6.477 -53.25 -2.314 1 22.19 17 PHE B N 1
ATOM 4439 C CA . PHE B 1 17 ? -5.52 -53.344 -1.22 1 22.19 17 PHE B CA 1
ATOM 4440 C C . PHE B 1 17 ? -5.926 -54.406 -0.205 1 22.19 17 PHE B C 1
ATOM 4442 O O . PHE B 1 17 ? -7.09 -54.438 0.204 1 22.19 17 PHE B O 1
ATOM 4449 N N . ALA B 1 18 ? -5.418 -55.562 -0.101 1 23.45 18 ALA B N 1
ATOM 4450 C CA . ALA B 1 18 ? -5.547 -56.656 0.837 1 23.45 18 ALA B CA 1
ATOM 4451 C C . ALA B 1 18 ? -5.547 -56.156 2.279 1 23.45 18 ALA B C 1
ATOM 4453 O O . ALA B 1 18 ? -4.754 -55.281 2.645 1 23.45 18 ALA B O 1
ATOM 4454 N N . SER B 1 19 ? -6.664 -56.594 3.127 1 23.27 19 SER B N 1
ATOM 4455 C CA . SER B 1 19 ? -7.098 -56.312 4.492 1 23.27 19 SER B CA 1
ATOM 4456 C C . SER B 1 19 ? -6.152 -56.938 5.512 1 23.27 19 SER B C 1
ATOM 4458 O O . SER B 1 19 ? -6.051 -58.156 5.602 1 23.27 19 SER B O 1
ATOM 4460 N N . SER B 1 20 ? -4.988 -56.625 5.707 1 24.17 20 SER B N 1
ATOM 4461 C CA . SER B 1 20 ? -4.184 -57.344 6.695 1 24.17 20 SER B CA 1
ATOM 4462 C C . SER B 1 20 ? -4.957 -57.531 7.996 1 24.17 20 SER B C 1
ATOM 4464 O O . SER B 1 20 ? -5.84 -56.75 8.328 1 24.17 20 SER B O 1
ATOM 4466 N N . PRO B 1 21 ? -4.961 -58.719 8.617 1 25.38 21 PRO B N 1
ATOM 4467 C CA . PRO B 1 21 ? -5.727 -59.156 9.781 1 25.38 21 PRO B CA 1
ATOM 4468 C C . PRO B 1 21 ? -5.719 -58.156 10.93 1 25.38 21 PRO B C 1
ATOM 4470 O O . PRO B 1 21 ? -4.746 -57.406 11.102 1 25.38 21 PRO B O 1
ATOM 4473 N N . ILE B 1 22 ? -6.926 -57.812 11.359 1 25.64 22 ILE B N 1
ATOM 4474 C CA . ILE B 1 22 ? -7.301 -56.906 12.422 1 25.64 22 ILE B CA 1
ATOM 4475 C C . ILE B 1 22 ? -6.828 -57.438 13.773 1 25.64 22 ILE B C 1
ATOM 4477 O O . ILE B 1 22 ? -7.316 -58.469 14.234 1 25.64 22 ILE B O 1
ATOM 4481 N N . THR B 1 23 ? -5.605 -57.688 13.969 1 24.28 23 THR B N 1
ATOM 4482 C CA . THR B 1 23 ? -5.215 -58.156 15.281 1 24.28 23 THR B CA 1
ATOM 4483 C C . THR B 1 23 ? -6.039 -57.5 16.375 1 24.28 23 THR B C 1
ATOM 4485 O O . THR B 1 23 ? -6.312 -56.312 16.312 1 24.28 23 THR B O 1
ATOM 4488 N N . ARG B 1 24 ? -6.605 -58.344 17.344 1 27.42 24 ARG B N 1
ATOM 4489 C CA . ARG B 1 24 ? -7.547 -58.094 18.438 1 27.42 24 ARG B CA 1
ATOM 4490 C C . ARG B 1 24 ? -7.074 -56.938 19.312 1 27.42 24 ARG B C 1
ATOM 4492 O O . ARG B 1 24 ? -6.086 -57.062 20.031 1 27.42 24 ARG B O 1
ATOM 4499 N N . GLN B 1 25 ? -6.809 -55.781 18.844 1 23.33 25 GLN B N 1
ATOM 4500 C CA . GLN B 1 25 ? -6.25 -54.969 19.922 1 23.33 25 GLN B CA 1
ATOM 4501 C C . GLN B 1 25 ? -7.191 -54.906 21.109 1 23.33 25 GLN B C 1
ATOM 4503 O O . GLN B 1 25 ? -8.414 -54.938 20.953 1 23.33 25 GLN B O 1
ATOM 4508 N N . PRO B 1 26 ? -6.809 -55.219 22.328 1 28.84 26 PRO B N 1
ATOM 4509 C CA . PRO B 1 26 ? -7.629 -55.438 23.531 1 28.84 26 PRO B CA 1
ATOM 4510 C C . PRO B 1 26 ? -8.797 -54.438 23.609 1 28.84 26 PRO B C 1
ATOM 4512 O O . PRO B 1 26 ? -8.758 -53.375 23 1 28.84 26 PRO B O 1
ATOM 4515 N N . VAL B 1 27 ? -9.984 -54.812 24.172 1 28.52 27 VAL B N 1
ATOM 4516 C CA . VAL B 1 27 ? -11.32 -54.312 24.422 1 28.52 27 VAL B CA 1
ATOM 4517 C C . VAL B 1 27 ? -11.211 -52.969 25.172 1 28.52 27 VAL B C 1
ATOM 4519 O O . VAL B 1 27 ? -11.43 -52.906 26.391 1 28.52 27 VAL B O 1
ATOM 4522 N N . ILE B 1 28 ? -10.227 -52.219 25.094 1 27.77 28 ILE B N 1
ATOM 4523 C CA . ILE B 1 28 ? -10.242 -51.219 26.141 1 27.77 28 ILE B CA 1
ATOM 4524 C C . ILE B 1 28 ? -11.602 -50.531 26.188 1 27.77 28 ILE B C 1
ATOM 4526 O O . ILE B 1 28 ? -12.211 -50.281 25.141 1 27.77 28 ILE B O 1
ATOM 4530 N N . SER B 1 29 ? -12.375 -50.5 27.25 1 29.23 29 SER B N 1
ATOM 4531 C CA . SER B 1 29 ? -13.711 -50 27.562 1 29.23 29 SER B CA 1
ATOM 4532 C C . SER B 1 29 ? -14.039 -48.75 26.719 1 29.23 29 SER B C 1
ATOM 4534 O O . SER B 1 29 ? -13.164 -47.938 26.453 1 29.23 29 SER B O 1
ATOM 4536 N N . PRO B 1 30 ? -15.219 -48.688 25.906 1 27.48 30 PRO B N 1
ATOM 4537 C CA . PRO B 1 30 ? -15.594 -47.844 24.766 1 27.48 30 PRO B CA 1
ATOM 4538 C C . PRO B 1 30 ? -15.531 -46.375 25.078 1 27.48 30 PRO B C 1
ATOM 4540 O O . PRO B 1 30 ? -16.375 -45.844 25.812 1 27.48 30 PRO B O 1
ATOM 4543 N N . ILE B 1 31 ? -14.57 -45.812 25.656 1 30.48 31 ILE B N 1
ATOM 4544 C CA . ILE B 1 31 ? -14.703 -44.5 26.234 1 30.48 31 ILE B CA 1
ATOM 4545 C C . ILE B 1 31 ? -15.305 -43.531 25.203 1 30.48 31 ILE B C 1
ATOM 4547 O O . ILE B 1 31 ? -14.812 -43.469 24.078 1 30.48 31 ILE B O 1
ATOM 4551 N N . GLY B 1 32 ? -16.625 -43.156 25.172 1 29.42 32 GLY B N 1
ATOM 4552 C CA . GLY B 1 32 ? -17.562 -42.438 24.328 1 29.42 32 GLY B CA 1
ATOM 4553 C C . GLY B 1 32 ? -16.969 -41.188 23.688 1 29.42 32 GLY B C 1
ATOM 4554 O O . GLY B 1 32 ? -17.062 -40.094 24.219 1 29.42 32 GLY B O 1
ATOM 4555 N N . VAL B 1 33 ? -15.805 -41.219 23.109 1 29.34 33 VAL B N 1
ATOM 4556 C CA . VAL B 1 33 ? -15.117 -40.062 22.516 1 29.34 33 VAL B CA 1
ATOM 4557 C C . VAL B 1 33 ? -15.883 -39.594 21.281 1 29.34 33 VAL B C 1
ATOM 4559 O O . VAL B 1 33 ? -16.078 -40.375 20.328 1 29.34 33 VAL B O 1
ATOM 4562 N N . SER B 1 34 ? -16.766 -38.625 21.391 1 32.12 34 SER B N 1
ATOM 4563 C CA . SER B 1 34 ? -17.562 -38.156 20.266 1 32.12 34 SER B CA 1
ATOM 4564 C C . SER B 1 34 ? -16.719 -38 19.016 1 32.12 34 SER B C 1
ATOM 4566 O O . SER B 1 34 ? -15.523 -37.688 19.094 1 32.12 34 SER B O 1
ATOM 4568 N N . PRO B 1 35 ? -17.031 -38.688 17.875 1 32.69 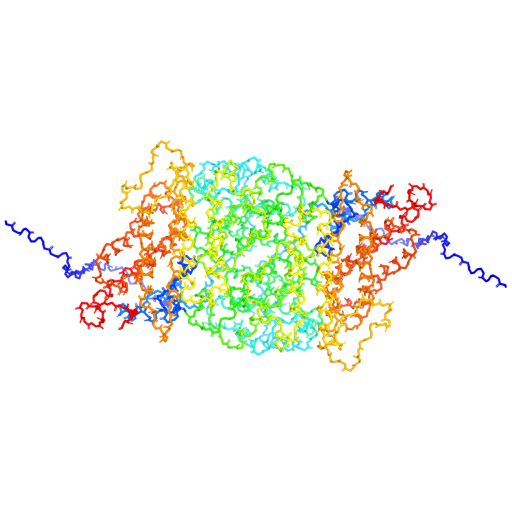35 PRO B N 1
ATOM 4569 C CA . PRO B 1 35 ? -16.234 -38.594 16.656 1 32.69 35 PRO B CA 1
ATOM 4570 C C . PRO B 1 35 ? -15.766 -37.156 16.375 1 32.69 35 PRO B C 1
ATOM 4572 O O . PRO B 1 35 ? -16.578 -36.25 16.281 1 32.69 35 PRO B O 1
ATOM 4575 N N . THR B 1 36 ? -14.711 -36.812 16.953 1 33.47 36 THR B N 1
ATOM 4576 C CA . THR B 1 36 ? -14.125 -35.5 16.672 1 33.47 36 THR B CA 1
ATOM 4577 C C . THR B 1 36 ? -14.148 -35.219 15.164 1 33.47 36 THR B C 1
ATOM 4579 O O . THR B 1 36 ? -13.578 -35.969 14.375 1 33.47 36 THR B O 1
ATOM 4582 N N . THR B 1 37 ? -15.219 -34.75 14.539 1 32.84 37 THR B N 1
ATOM 4583 C CA . THR B 1 37 ? -15.266 -34.188 13.195 1 32.84 37 THR B CA 1
ATOM 4584 C C . THR B 1 37 ? -13.914 -33.594 12.805 1 32.84 37 THR B C 1
ATOM 4586 O O . THR B 1 37 ? -13.461 -32.594 13.414 1 32.84 37 THR B O 1
ATOM 4589 N N . ARG B 1 38 ? -13.078 -34.375 12.344 1 36.25 38 ARG B N 1
ATOM 4590 C CA . ARG B 1 38 ? -11.844 -33.844 11.773 1 36.25 38 ARG B CA 1
ATOM 4591 C C . ARG B 1 38 ? -12.109 -32.562 10.992 1 36.25 38 ARG B C 1
ATOM 4593 O O . ARG B 1 38 ? -12.93 -32.562 10.07 1 36.25 38 ARG B O 1
ATOM 4600 N N . SER B 1 39 ? -11.812 -31.469 11.523 1 44.25 39 SER B N 1
ATOM 4601 C CA . SER B 1 39 ? -11.922 -30.156 10.891 1 44.25 39 SER B CA 1
ATOM 4602 C C . SER B 1 39 ? -11.305 -30.172 9.5 1 44.25 39 SER B C 1
ATOM 4604 O O . SER B 1 39 ? -10.266 -30.797 9.281 1 44.25 39 SER B O 1
ATOM 4606 N N . LYS B 1 40 ? -11.969 -30.141 8.367 1 49.38 40 LYS B N 1
ATOM 4607 C CA . LYS B 1 40 ? -11.555 -30.016 6.977 1 49.38 40 LYS B CA 1
ATOM 4608 C C . LYS B 1 40 ? -10.258 -29.219 6.863 1 49.38 40 LYS B C 1
ATOM 4610 O O . LYS B 1 40 ? -10.086 -28.188 7.52 1 49.38 40 LYS B O 1
ATOM 4615 N N . PRO B 1 41 ? -9.234 -29.984 6.305 1 52.62 41 PRO B N 1
ATOM 4616 C CA . PRO B 1 41 ? -7.965 -29.266 6.152 1 52.62 41 PRO B CA 1
ATOM 4617 C C . PRO B 1 41 ? -8.133 -27.891 5.512 1 52.62 41 PRO B C 1
ATOM 4619 O O . PRO B 1 41 ? -8.969 -27.719 4.621 1 52.62 41 PRO B O 1
ATOM 4622 N N . VAL B 1 42 ? -7.711 -26.891 6.141 1 60.88 42 VAL B N 1
ATOM 4623 C CA . VAL B 1 42 ? -7.754 -25.516 5.656 1 60.88 42 VAL B CA 1
ATOM 4624 C C . VAL B 1 42 ? -6.641 -25.297 4.633 1 60.88 42 VAL B C 1
ATOM 4626 O O . VAL B 1 42 ? -5.457 -25.359 4.973 1 60.88 42 VAL B O 1
ATOM 4629 N N . TYR B 1 43 ? -6.953 -25.453 3.266 1 64.94 43 TYR B N 1
ATOM 4630 C CA . TYR B 1 43 ? -5.957 -25.25 2.219 1 64.94 43 TYR B CA 1
ATOM 4631 C C . TYR B 1 43 ? -5.625 -23.766 2.07 1 64.94 43 TYR B C 1
ATOM 4633 O O . TYR B 1 43 ? -6.508 -22.922 2.184 1 64.94 43 TYR B O 1
ATOM 4641 N N . LYS B 1 44 ? -4.359 -23.531 1.872 1 72.25 44 LYS B N 1
ATOM 4642 C CA . LYS B 1 44 ? -3.848 -22.156 1.764 1 72.25 44 LYS B CA 1
ATOM 4643 C C . LYS B 1 44 ? -3.719 -21.734 0.303 1 72.25 44 LYS B C 1
ATOM 4645 O O . LYS B 1 44 ? -3.609 -20.547 0.004 1 72.25 44 LYS B O 1
ATOM 4650 N N . LEU B 1 45 ? -3.709 -22.766 -0.551 1 77.38 45 LEU B N 1
ATOM 4651 C CA . LEU B 1 45 ? -3.619 -22.422 -1.964 1 77.38 45 LEU B CA 1
ATOM 4652 C C . LEU B 1 45 ? -4.805 -21.562 -2.387 1 77.38 45 LEU B C 1
ATOM 4654 O O . LEU B 1 45 ? -5.953 -21.891 -2.088 1 77.38 45 LEU B O 1
ATOM 4658 N N . CYS B 1 46 ? -4.465 -20.391 -2.941 1 77 46 CYS B N 1
ATOM 4659 C CA . CYS B 1 46 ? -5.512 -19.438 -3.279 1 77 46 CYS B CA 1
ATOM 4660 C C . CYS B 1 46 ? -5.281 -18.844 -4.664 1 77 46 CYS B C 1
ATOM 4662 O O . CYS B 1 46 ? -4.434 -19.312 -5.418 1 77 46 CYS B O 1
ATOM 4664 N N . ARG B 1 47 ? -6.008 -17.953 -5.031 1 76.81 47 ARG B N 1
ATOM 4665 C CA . ARG B 1 47 ? -6.008 -17.344 -6.363 1 76.81 47 ARG B CA 1
ATOM 4666 C C . ARG B 1 47 ? -4.688 -16.641 -6.641 1 76.81 47 ARG B C 1
ATOM 4668 O O . ARG B 1 47 ? -4.273 -16.516 -7.793 1 76.81 47 ARG B O 1
ATOM 4675 N N . CYS B 1 48 ? -4.102 -16.281 -5.609 1 81.25 48 CYS B N 1
ATOM 4676 C CA . CYS B 1 48 ? -2.824 -15.594 -5.754 1 81.25 48 CYS B CA 1
ATOM 4677 C C . CYS B 1 48 ? -1.769 -16.516 -6.352 1 81.25 48 CYS B C 1
ATOM 4679 O O . CYS B 1 48 ? -0.816 -16.047 -6.98 1 81.25 48 CYS B O 1
ATOM 4681 N N . HIS B 1 49 ? -1.939 -17.812 -6.156 1 84 49 HIS B N 1
ATOM 4682 C CA . HIS B 1 49 ? -1 -18.781 -6.703 1 84 49 HIS B CA 1
ATOM 4683 C C . HIS B 1 49 ? -1.343 -19.125 -8.148 1 84 49 HIS B C 1
ATOM 4685 O O . HIS B 1 49 ? -0.448 -19.375 -8.961 1 84 49 HIS B O 1
ATOM 4691 N N . ILE B 1 50 ? -2.604 -19.125 -8.422 1 88.19 50 ILE B N 1
ATOM 4692 C CA . ILE B 1 50 ? -3.096 -19.641 -9.703 1 88.19 50 ILE B CA 1
ATOM 4693 C C . ILE B 1 50 ? -3.125 -18.5 -10.727 1 88.19 50 ILE B C 1
ATOM 4695 O O . ILE B 1 50 ? -2.82 -18.719 -11.906 1 88.19 50 ILE B O 1
ATOM 4699 N N . GLY B 1 51 ? -3.445 -17.328 -10.289 1 85.5 51 GLY B N 1
ATOM 4700 C CA . GLY B 1 51 ? -3.596 -16.203 -11.195 1 85.5 51 GLY B CA 1
ATOM 4701 C C . GLY B 1 51 ? -4.969 -16.125 -11.836 1 85.5 51 GLY B C 1
ATOM 4702 O O . GLY B 1 51 ? -5.828 -16.969 -11.57 1 85.5 51 GLY B O 1
ATOM 4703 N N . THR B 1 52 ? -5.09 -15.125 -12.625 1 81.75 52 THR B N 1
ATOM 4704 C CA . THR B 1 52 ? -6.367 -14.922 -13.297 1 81.75 52 THR B CA 1
ATOM 4705 C C . THR B 1 52 ? -6.438 -15.742 -14.586 1 81.75 52 THR B C 1
ATOM 4707 O O . THR B 1 52 ? -5.465 -15.805 -15.336 1 81.75 52 THR B O 1
ATOM 4710 N N . ASN B 1 53 ? -7.543 -16.484 -14.672 1 82.31 53 ASN B N 1
ATOM 4711 C CA . ASN B 1 53 ? -7.777 -17.297 -15.859 1 82.31 53 ASN B CA 1
ATOM 4712 C C . ASN B 1 53 ? -9.203 -17.141 -16.375 1 82.31 53 ASN B C 1
ATOM 4714 O O . ASN B 1 53 ? -10.125 -16.859 -15.594 1 82.31 53 ASN B O 1
ATOM 4718 N N . TRP B 1 54 ? -9.258 -17.281 -17.719 1 79.19 54 TRP B N 1
ATOM 4719 C CA . TRP B 1 54 ? -10.562 -17.125 -18.359 1 79.19 54 TRP B CA 1
ATOM 4720 C C . TRP B 1 54 ? -10.867 -18.312 -19.266 1 79.19 54 TRP B C 1
ATOM 4722 O O . TRP B 1 54 ? -9.961 -18.906 -19.844 1 79.19 54 TRP B O 1
ATOM 4732 N N . TYR B 1 55 ? -12.008 -18.844 -19.297 1 72.31 55 TYR B N 1
ATOM 4733 C CA . TYR B 1 55 ? -12.297 -19.906 -20.25 1 72.31 55 TYR B CA 1
ATOM 4734 C C . TYR B 1 55 ? -12.992 -19.344 -21.484 1 72.31 55 TYR B C 1
ATOM 4736 O O . TYR B 1 55 ? -13.008 -19.984 -22.547 1 72.31 55 TYR B O 1
ATOM 4744 N N . PHE B 1 56 ? -13.57 -18.344 -21.531 1 64 56 PHE B N 1
ATOM 4745 C CA . PHE B 1 56 ? -14.062 -17.672 -22.719 1 64 56 PHE B CA 1
ATOM 4746 C C . PHE B 1 56 ? -15.203 -16.719 -22.391 1 64 56 PHE B C 1
ATOM 4748 O O . PHE B 1 56 ? -15.852 -16.859 -21.344 1 64 56 PHE B O 1
ATOM 4755 N N . LYS B 1 57 ? -15.383 -15.836 -23.188 1 65.19 57 LYS B N 1
ATOM 4756 C CA . LYS B 1 57 ? -16.484 -14.883 -23.141 1 65.19 57 LYS B CA 1
ATOM 4757 C C . LYS B 1 57 ? -16.359 -13.945 -21.938 1 65.19 57 LYS B C 1
ATOM 4759 O O . LYS B 1 57 ? -17.359 -13.547 -21.344 1 65.19 57 LYS B O 1
ATOM 4764 N N . GLY B 1 58 ? -15.125 -13.906 -21.484 1 67.94 58 GLY B N 1
ATOM 4765 C CA . GLY B 1 58 ? -14.875 -12.961 -20.406 1 67.94 58 GLY B CA 1
ATOM 4766 C C . GLY B 1 58 ? -15.258 -13.508 -19.047 1 67.94 58 GLY B C 1
ATOM 4767 O O . GLY B 1 58 ? -15.422 -12.742 -18.094 1 67.94 58 GLY B O 1
ATOM 4768 N N . ILE B 1 59 ? -15.484 -14.773 -18.984 1 74.31 59 ILE B N 1
ATOM 4769 C CA . ILE B 1 59 ? -15.883 -15.383 -17.719 1 74.31 59 ILE B CA 1
ATOM 4770 C C . ILE B 1 59 ? -14.656 -15.977 -17.031 1 74.31 59 ILE B C 1
ATOM 4772 O O . ILE B 1 59 ? -13.906 -16.75 -17.641 1 74.31 59 ILE B O 1
ATOM 4776 N N . GLY B 1 60 ? -14.555 -15.633 -15.805 1 79.31 60 GLY B N 1
ATOM 4777 C CA . GLY B 1 60 ? -13.438 -16.156 -15.031 1 79.31 60 GLY B CA 1
ATOM 4778 C C . GLY B 1 60 ? -13.602 -17.609 -14.648 1 79.31 60 GLY B C 1
ATOM 4779 O O . GLY B 1 60 ? -14.695 -18.031 -14.258 1 79.31 60 GLY B O 1
ATOM 4780 N N . ILE B 1 61 ? -12.586 -18.328 -14.727 1 80.69 61 ILE B N 1
ATOM 4781 C CA . ILE B 1 61 ? -12.633 -19.766 -14.461 1 80.69 61 ILE B CA 1
ATOM 4782 C C . ILE B 1 61 ? -12.875 -20.016 -12.977 1 80.69 61 ILE B C 1
ATOM 4784 O O . ILE B 1 61 ? -13.414 -21.047 -12.594 1 80.69 61 ILE B O 1
ATOM 4788 N N . LEU B 1 62 ? -12.43 -19.078 -12.211 1 80.25 62 LEU B N 1
ATOM 4789 C CA . LEU B 1 62 ? -12.547 -19.25 -10.766 1 80.25 62 LEU B CA 1
ATOM 4790 C C . LEU B 1 62 ? -13.828 -18.609 -10.242 1 80.25 62 LEU B C 1
ATOM 4792 O O . LEU B 1 62 ? -14.023 -18.516 -9.031 1 80.25 62 LEU B O 1
ATOM 4796 N N . SER B 1 63 ? -14.633 -18.234 -11.125 1 78.62 63 SER B N 1
ATOM 4797 C CA . SER B 1 63 ? -15.977 -17.781 -10.773 1 78.62 63 SER B CA 1
ATOM 4798 C C . SER B 1 63 ? -16.922 -18.953 -10.562 1 78.62 63 SER B C 1
ATOM 4800 O O . SER B 1 63 ? -16.562 -20.109 -10.828 1 78.62 63 SER B O 1
ATOM 4802 N N . ASN B 1 64 ? -18.172 -18.688 -10.055 1 76.69 64 ASN B N 1
ATOM 4803 C CA . ASN B 1 64 ? -19.172 -19.734 -9.93 1 76.69 64 ASN B CA 1
ATOM 4804 C C . ASN B 1 64 ? -19.516 -20.344 -11.281 1 76.69 64 ASN B C 1
ATOM 4806 O O . ASN B 1 64 ? -19.75 -21.562 -11.383 1 76.69 64 ASN B O 1
ATOM 4810 N N . ARG B 1 65 ? -19.594 -19.531 -12.227 1 78.12 65 ARG B N 1
ATOM 4811 C CA . ARG B 1 65 ? -19.875 -20.016 -13.57 1 78.12 65 ARG B CA 1
ATOM 4812 C C . ARG B 1 65 ? -18.719 -20.875 -14.094 1 78.12 65 ARG B C 1
ATOM 4814 O O . ARG B 1 65 ? -18.938 -21.844 -14.828 1 78.12 65 ARG B O 1
ATOM 4821 N N . GLY B 1 66 ? -17.547 -20.375 -13.75 1 81.75 66 GLY B N 1
ATOM 4822 C CA . GLY B 1 66 ? -16.391 -21.172 -14.125 1 81.75 66 GLY B CA 1
ATOM 4823 C C . GLY B 1 66 ? -16.391 -22.547 -13.477 1 81.75 66 GLY B C 1
ATOM 4824 O O . GLY B 1 66 ? -16.031 -23.547 -14.117 1 81.75 66 GLY B O 1
ATOM 4825 N N . TRP B 1 67 ? -16.781 -22.578 -12.273 1 83.44 67 TRP B N 1
ATOM 4826 C CA . TRP B 1 67 ? -16.906 -23.844 -11.555 1 83.44 67 TRP B CA 1
ATOM 4827 C C . TRP B 1 67 ? -17.891 -24.766 -12.242 1 83.44 67 TRP B C 1
ATOM 4829 O O . TRP B 1 67 ? -17.609 -25.969 -12.398 1 83.44 67 TRP B O 1
ATOM 4839 N N . GLN B 1 68 ? -19 -24.219 -12.609 1 83.25 68 GLN B N 1
ATOM 4840 C CA . GLN B 1 68 ? -20.016 -25.016 -13.305 1 83.25 68 GLN B CA 1
ATOM 4841 C C . GLN B 1 68 ? -19.5 -25.5 -14.656 1 83.25 68 GLN B C 1
ATOM 4843 O O . GLN B 1 68 ? -19.781 -26.609 -15.078 1 83.25 68 GLN B O 1
ATOM 4848 N N . TRP B 1 69 ? -18.828 -24.641 -15.242 1 84.94 69 TRP B N 1
ATOM 4849 C CA . TRP B 1 69 ? -18.266 -24.984 -16.547 1 84.94 69 TRP B CA 1
ATOM 4850 C C . TRP B 1 69 ? -17.297 -26.156 -16.438 1 84.94 69 TRP B C 1
ATOM 4852 O O . TRP B 1 69 ? -17.297 -27.047 -17.281 1 84.94 69 TRP B O 1
ATOM 4862 N N . ILE B 1 70 ? -16.453 -26.141 -15.477 1 88.75 70 ILE B N 1
ATOM 4863 C CA . ILE B 1 70 ? -15.492 -27.203 -15.25 1 88.75 70 ILE B CA 1
ATOM 4864 C C . ILE B 1 70 ? -16.234 -28.5 -14.898 1 88.75 70 ILE B C 1
ATOM 4866 O O . ILE B 1 70 ? -15.906 -29.562 -15.414 1 88.75 70 ILE B O 1
ATOM 4870 N N . SER B 1 71 ? -17.172 -28.344 -14.016 1 87.88 71 SER B N 1
ATOM 4871 C CA . SER B 1 71 ? -17.938 -29.516 -13.594 1 87.88 71 SER B CA 1
ATOM 4872 C C . SER B 1 71 ? -18.672 -30.156 -14.766 1 87.88 71 SER B C 1
ATOM 4874 O O . SER B 1 71 ? -18.672 -31.375 -14.906 1 87.88 71 SER B O 1
ATOM 4876 N N . ASP B 1 72 ? -19.266 -29.328 -15.516 1 87 72 ASP B N 1
ATOM 4877 C CA . ASP B 1 72 ? -19.984 -29.828 -16.688 1 87 72 ASP B CA 1
ATOM 4878 C C . ASP B 1 72 ? -19.031 -30.469 -17.703 1 87 72 ASP B C 1
ATOM 4880 O O . ASP B 1 72 ? -19.359 -31.469 -18.328 1 87 72 ASP B O 1
ATOM 4884 N N . GLY B 1 73 ? -17.953 -29.828 -17.859 1 89.81 73 GLY B N 1
ATOM 4885 C CA . GLY B 1 73 ? -16.984 -30.328 -18.812 1 89.81 73 GLY B CA 1
ATOM 4886 C C . GLY B 1 73 ? -16.375 -31.656 -18.406 1 89.81 73 GLY B C 1
ATOM 4887 O O . GLY B 1 73 ? -16.125 -32.531 -19.25 1 89.81 73 GLY B O 1
ATOM 4888 N N . ALA B 1 74 ? -16.078 -31.766 -17.156 1 91.38 74 ALA B N 1
ATOM 4889 C CA . ALA B 1 74 ? -15.453 -33 -16.641 1 91.38 74 ALA B CA 1
ATOM 4890 C C . ALA B 1 74 ? -16.5 -34.062 -16.312 1 91.38 74 ALA B C 1
ATOM 4892 O O . ALA B 1 74 ? -16.188 -35.25 -16.266 1 91.38 74 ALA B O 1
ATOM 4893 N N . GLY B 1 75 ? -17.734 -33.625 -16.094 1 85.56 75 GLY B N 1
ATOM 4894 C CA . GLY B 1 75 ? -18.797 -34.562 -15.742 1 85.56 75 GLY B CA 1
ATOM 4895 C C . GLY B 1 75 ? -18.734 -35.031 -14.305 1 85.56 75 GLY B C 1
ATOM 4896 O O . GLY B 1 75 ? -19.281 -36.094 -13.969 1 85.56 75 GLY B O 1
ATOM 4897 N N . GLU B 1 76 ? -17.875 -34.5 -13.562 1 83 76 GLU B N 1
ATOM 4898 C CA . GLU B 1 76 ? -17.688 -34.875 -12.172 1 83 76 GLU B CA 1
ATOM 4899 C C . GLU B 1 76 ? -17.719 -33.688 -11.242 1 83 76 GLU B C 1
ATOM 4901 O O . GLU B 1 76 ? -17.547 -32.531 -11.695 1 83 76 GLU B O 1
ATOM 4906 N N . ARG B 1 77 ? -17.922 -34.125 -10.055 1 75.81 77 ARG B N 1
ATOM 4907 C CA . ARG B 1 77 ? -17.891 -33.094 -9.023 1 75.81 77 ARG B CA 1
ATOM 4908 C C . ARG B 1 77 ? -16.484 -32.5 -8.883 1 75.81 77 ARG B C 1
ATOM 4910 O O . ARG B 1 77 ? -15.492 -33.25 -8.906 1 75.81 77 ARG B O 1
ATOM 4917 N N . VAL B 1 78 ? -16.438 -31.188 -8.883 1 72.5 78 VAL B N 1
ATOM 4918 C CA . VAL B 1 78 ? -15.188 -30.469 -8.766 1 72.5 78 VAL B CA 1
ATOM 4919 C C . VAL B 1 78 ? -14.789 -30.344 -7.301 1 72.5 78 VAL B C 1
ATOM 4921 O O . VAL B 1 78 ? -15.516 -29.719 -6.508 1 72.5 78 VAL B O 1
ATOM 4924 N N . PHE B 1 79 ? -13.727 -31.016 -6.883 1 66.75 79 PHE B N 1
ATOM 4925 C CA . PHE B 1 79 ? -13.266 -30.969 -5.5 1 66.75 79 PHE B CA 1
ATOM 4926 C C . PHE B 1 79 ? -12.344 -29.766 -5.273 1 66.75 79 PHE B C 1
ATOM 4928 O O . PHE B 1 79 ? -11.742 -29.641 -4.207 1 66.75 79 PHE B O 1
ATOM 4935 N N . LEU B 1 80 ? -12.328 -29.016 -6.176 1 68.44 80 LEU B N 1
ATOM 4936 C CA . LEU B 1 80 ? -11.508 -27.828 -6.086 1 68.44 80 LEU B CA 1
ATOM 4937 C C . LEU B 1 80 ? -12.078 -26.844 -5.059 1 68.44 80 LEU B C 1
ATOM 4939 O O . LEU B 1 80 ? -11.375 -25.938 -4.602 1 68.44 80 LEU B O 1
ATOM 4943 N N . GLU B 1 81 ? -13.156 -27.188 -4.605 1 64.44 81 GLU B N 1
ATOM 4944 C CA . GLU B 1 81 ? -13.828 -26.312 -3.65 1 64.44 81 GLU B CA 1
ATOM 4945 C C . GLU B 1 81 ? -13.117 -26.312 -2.301 1 64.44 81 GLU B C 1
ATOM 4947 O O . GLU B 1 81 ? -13.281 -25.391 -1.503 1 64.44 81 GLU B O 1
ATOM 4952 N N . ASN B 1 82 ? -12.266 -27.359 -2.145 1 68.44 82 ASN B N 1
ATOM 4953 C CA . ASN B 1 82 ? -11.531 -27.453 -0.891 1 68.44 82 ASN B CA 1
ATOM 4954 C C . ASN B 1 82 ? -10.406 -26.422 -0.821 1 68.44 82 ASN B C 1
ATOM 4956 O O . ASN B 1 82 ? -9.891 -26.125 0.26 1 68.44 82 ASN B O 1
ATOM 4960 N N . PHE B 1 83 ? -9.977 -25.828 -1.961 1 70.38 83 PHE B N 1
ATOM 4961 C CA . PHE B 1 83 ? -8.836 -24.938 -2.016 1 70.38 83 PHE B CA 1
ATOM 4962 C C . PHE B 1 83 ? -9.281 -23.484 -1.899 1 70.38 83 PHE B C 1
ATOM 4964 O O . PHE B 1 83 ? -8.445 -22.578 -1.82 1 70.38 83 PHE B O 1
ATOM 4971 N N . ASP B 1 84 ? -10.086 -23.094 -1.45 1 68.25 84 ASP B N 1
ATOM 4972 C CA . ASP B 1 84 ? -10.578 -21.734 -1.332 1 68.25 84 ASP B CA 1
ATOM 4973 C C . ASP B 1 84 ? -10.266 -20.922 -2.592 1 68.25 84 ASP B C 1
ATOM 4975 O O . ASP B 1 84 ? -9.672 -19.844 -2.514 1 68.25 84 ASP B O 1
ATOM 4979 N N . ILE B 1 85 ? -10.531 -21.344 -3.742 1 74.19 85 ILE B N 1
ATOM 4980 C CA . ILE B 1 85 ? -10.125 -20.688 -4.977 1 74.19 85 ILE B CA 1
ATOM 4981 C C . ILE B 1 85 ? -11.352 -20.156 -5.711 1 74.19 85 ILE B C 1
ATOM 4983 O O . ILE B 1 85 ? -11.242 -19.266 -6.547 1 74.19 85 ILE B O 1
ATOM 4987 N N . PHE B 1 86 ? -12.516 -20.812 -5.363 1 65.06 86 PHE B N 1
ATOM 4988 C CA . PHE B 1 86 ? -13.688 -20.359 -6.105 1 65.06 86 PHE B CA 1
ATOM 4989 C C . PHE B 1 86 ? -14.484 -19.328 -5.305 1 65.06 86 PHE B C 1
ATOM 4991 O O . PHE B 1 86 ? -14.57 -19.422 -4.078 1 65.06 86 PHE B O 1
ATOM 4998 N N . GLY B 1 87 ? -15.055 -18.562 -5.914 1 59.5 87 GLY B N 1
ATOM 4999 C CA . GLY B 1 87 ? -15.883 -17.562 -5.266 1 59.5 87 GLY B CA 1
ATOM 5000 C C . GLY B 1 87 ? -15.117 -16.688 -4.289 1 59.5 87 GLY B C 1
ATOM 5001 O O . GLY B 1 87 ? -13.93 -16.422 -4.488 1 59.5 87 GLY B O 1
ATOM 5002 N N . ASN B 1 88 ? -15.648 -15.898 -3.484 1 54.38 88 ASN B N 1
ATOM 5003 C CA . ASN B 1 88 ? -14.969 -15.086 -2.479 1 54.38 88 ASN B CA 1
ATOM 5004 C C . ASN B 1 88 ? -14.898 -15.805 -1.135 1 54.38 88 ASN B C 1
ATOM 5006 O O . ASN B 1 88 ? -15.617 -15.453 -0.197 1 54.38 88 ASN B O 1
ATOM 5010 N N . PRO B 1 89 ? -14.109 -17.047 -1.204 1 52.09 89 PRO B N 1
ATOM 5011 C CA . PRO B 1 89 ? -14.172 -17.75 0.079 1 52.09 89 PRO B CA 1
ATOM 5012 C C . PRO B 1 89 ? -13.43 -17.016 1.19 1 52.09 89 PRO B C 1
ATOM 5014 O O . PRO B 1 89 ? -12.383 -16.406 0.939 1 52.09 89 PRO B O 1
ATOM 5017 N N . ALA B 1 90 ? -14.102 -16.438 2.219 1 53.31 90 ALA B N 1
ATOM 5018 C CA . ALA B 1 90 ? -13.367 -15.977 3.389 1 53.31 90 ALA B CA 1
ATOM 5019 C C . ALA B 1 90 ? -12.57 -17.109 4.027 1 53.31 90 ALA B C 1
ATOM 5021 O O . ALA B 1 90 ? -13.141 -18.109 4.449 1 53.31 90 ALA B O 1
ATOM 5022 N N . PRO B 1 91 ? -11.203 -17.156 3.834 1 55.78 91 PRO B N 1
ATOM 5023 C CA . PRO B 1 91 ? -10.461 -18.297 4.375 1 55.78 91 PRO B CA 1
ATOM 5024 C C . PRO B 1 91 ? -10.625 -18.438 5.883 1 55.78 91 PRO B C 1
ATOM 5026 O O . PRO B 1 91 ? -10.82 -17.453 6.594 1 55.78 91 PRO B O 1
ATOM 5029 N N . PRO B 1 92 ? -10.859 -19.688 6.328 1 54.03 92 PRO B N 1
ATOM 5030 C CA . PRO B 1 92 ? -10.836 -19.891 7.777 1 54.03 92 PRO B CA 1
ATOM 5031 C C . PRO B 1 92 ? -9.523 -19.453 8.422 1 54.03 92 PRO B C 1
ATOM 5033 O O . PRO B 1 92 ? -8.461 -19.562 7.797 1 54.03 92 PRO B O 1
ATOM 5036 N N . LEU B 1 93 ? -9.555 -18.453 9.273 1 54.06 93 LEU B N 1
ATOM 5037 C CA . LEU B 1 93 ? -8.336 -18.094 9.992 1 54.06 93 LEU B CA 1
ATOM 5038 C C . LEU B 1 93 ? -7.91 -19.219 10.93 1 54.06 93 LEU B C 1
ATOM 5040 O O . LEU B 1 93 ? -8.727 -19.734 11.695 1 54.06 93 LEU B O 1
ATOM 5044 N N . GLY B 1 94 ? -6.918 -20 10.508 1 48.91 94 GLY B N 1
ATOM 5045 C CA . GLY B 1 94 ? -6.363 -20.891 11.516 1 48.91 94 GLY B CA 1
ATOM 5046 C C . GLY B 1 94 ? -6.105 -20.203 12.836 1 48.91 94 GLY B C 1
ATOM 5047 O O . GLY B 1 94 ? -6.316 -18.984 12.969 1 48.91 94 GLY B O 1
ATOM 5048 N N . SER B 1 95 ? -5.871 -20.922 13.914 1 42.75 95 SER B N 1
ATOM 5049 C CA . SER B 1 95 ? -5.586 -20.453 15.258 1 42.75 95 SER B CA 1
ATOM 5050 C C . SER B 1 95 ? -4.43 -19.453 15.266 1 42.75 95 SER B C 1
ATOM 5052 O O . SER B 1 95 ? -3.307 -19.812 14.891 1 42.75 95 SER B O 1
ATOM 5054 N N . VAL B 1 96 ? -4.59 -18.266 14.727 1 47.53 96 VAL B N 1
ATOM 5055 C CA . VAL B 1 96 ? -3.473 -17.344 14.906 1 47.53 96 VAL B CA 1
ATOM 5056 C C . VAL B 1 96 ? -3.236 -17.094 16.391 1 47.53 96 VAL B C 1
ATOM 5058 O O . VAL B 1 96 ? -4.133 -16.625 17.109 1 47.53 96 VAL B O 1
ATOM 5061 N N . SER B 1 97 ? -2.391 -17.984 17.031 1 45.09 97 SER B N 1
ATOM 5062 C CA . SER B 1 97 ? -2.031 -17.719 18.406 1 45.09 97 SER B CA 1
ATOM 5063 C C . SER B 1 97 ? -1.006 -16.594 18.516 1 45.09 97 SER B C 1
ATOM 5065 O O . SER B 1 97 ? 0.017 -16.609 17.828 1 45.09 97 SER B O 1
ATOM 5067 N N . PHE B 1 98 ? -1.363 -15.406 18.609 1 49.19 98 PHE B N 1
ATOM 5068 C CA . PHE B 1 98 ? -0.353 -14.43 19 1 49.19 98 PHE B CA 1
ATOM 5069 C C . PHE B 1 98 ? 0.292 -14.805 20.328 1 49.19 98 PHE B C 1
ATOM 5071 O O . PHE B 1 98 ? -0.404 -15.039 21.312 1 49.19 98 PHE B O 1
ATOM 5078 N N . SER B 1 99 ? 1.284 -15.586 20.172 1 50.28 99 SER B N 1
ATOM 5079 C CA . SER B 1 99 ? 1.927 -15.82 21.453 1 50.28 99 SER B CA 1
ATOM 5080 C C . SER B 1 99 ? 2.109 -14.523 22.234 1 50.28 99 SER B C 1
ATOM 5082 O O . SER B 1 99 ? 2.6 -13.531 21.672 1 50.28 99 SER B O 1
ATOM 5084 N N . GLU B 1 100 ? 1.336 -14.359 23.281 1 55.62 100 GLU B N 1
ATOM 5085 C CA . GLU B 1 100 ? 1.229 -13.273 24.25 1 55.62 100 GLU B CA 1
ATOM 5086 C C . GLU B 1 100 ? 2.605 -12.82 24.734 1 55.62 100 GLU B C 1
ATOM 5088 O O . GLU B 1 100 ? 2.789 -11.664 25.109 1 55.62 100 GLU B O 1
ATOM 5093 N N . THR B 1 101 ? 3.662 -13.75 24.703 1 64.38 101 THR B N 1
ATOM 5094 C CA . THR B 1 101 ? 4.875 -13.305 25.375 1 64.38 101 THR B CA 1
ATOM 5095 C C . THR B 1 101 ? 5.988 -13.023 24.375 1 64.38 101 THR B C 1
ATOM 5097 O O . THR B 1 101 ? 6.324 -13.883 23.562 1 64.38 101 THR B O 1
ATOM 5100 N N . PRO B 1 102 ? 6.445 -11.812 24.344 1 77.31 102 PRO B N 1
ATOM 5101 C CA . PRO B 1 102 ? 7.594 -11.5 23.484 1 77.31 102 PRO B CA 1
ATOM 5102 C C . PRO B 1 102 ? 8.742 -12.492 23.656 1 77.31 102 PRO B C 1
ATOM 5104 O O . PRO B 1 102 ? 8.992 -12.969 24.766 1 77.31 102 PRO B O 1
ATOM 5107 N N . ARG B 1 103 ? 9.305 -12.969 22.609 1 85.56 103 ARG B N 1
ATOM 5108 C CA . ARG B 1 103 ? 10.461 -13.859 22.641 1 85.56 103 ARG B CA 1
ATOM 5109 C C . ARG B 1 103 ? 11.758 -13.07 22.641 1 85.56 103 ARG B C 1
ATOM 5111 O O . ARG B 1 103 ? 11.797 -11.938 22.141 1 85.56 103 ARG B O 1
ATOM 5118 N N . VAL B 1 104 ? 12.766 -13.734 23.234 1 88.38 104 VAL B N 1
ATOM 5119 C CA . VAL B 1 104 ? 14.078 -13.086 23.328 1 88.38 104 VAL B CA 1
ATOM 5120 C C . VAL B 1 104 ? 15 -13.656 22.25 1 88.38 104 VAL B C 1
ATOM 5122 O O . VAL B 1 104 ? 15.039 -14.867 22.031 1 88.38 104 VAL B O 1
ATOM 5125 N N . LEU B 1 105 ? 15.711 -12.758 21.625 1 92.38 105 LEU B N 1
ATOM 5126 C CA . LEU B 1 105 ? 16.672 -13.172 20.609 1 92.38 105 LEU B CA 1
ATOM 5127 C C . LEU B 1 105 ? 17.766 -14.047 21.203 1 92.38 105 LEU B C 1
ATOM 5129 O O . LEU B 1 105 ? 18.156 -13.852 22.359 1 92.38 105 LEU B O 1
ATOM 5133 N N . PRO B 1 106 ? 18.219 -15 20.422 1 92.12 106 PRO B N 1
ATOM 5134 C CA . PRO B 1 106 ? 19.422 -15.703 20.891 1 92.12 106 PRO B CA 1
ATOM 5135 C C . PRO B 1 106 ? 20.594 -14.758 21.156 1 92.12 106 PRO B C 1
ATOM 5137 O O . PRO B 1 106 ? 20.562 -13.602 20.719 1 92.12 106 PRO B O 1
ATOM 5140 N N . PRO B 1 107 ? 21.594 -15.266 21.953 1 92.75 107 PRO B N 1
ATOM 5141 C CA . PRO B 1 107 ? 22.75 -14.422 22.234 1 92.75 107 PRO B CA 1
ATOM 5142 C C . PRO B 1 107 ? 23.391 -13.859 20.969 1 92.75 107 PRO B C 1
ATOM 5144 O O . PRO B 1 107 ? 23.344 -14.5 19.906 1 92.75 107 PRO B O 1
ATOM 5147 N N . ARG B 1 108 ? 24.016 -12.742 21.062 1 94.25 108 ARG B N 1
ATOM 5148 C CA . ARG B 1 108 ? 24.562 -12 19.938 1 94.25 108 ARG B CA 1
ATOM 5149 C C . ARG B 1 108 ? 25.531 -12.867 19.141 1 94.25 108 ARG B C 1
ATOM 5151 O O . ARG B 1 108 ? 25.547 -12.812 17.906 1 94.25 108 ARG B O 1
ATOM 5158 N N . ALA B 1 109 ? 26.328 -13.625 19.812 1 93.75 109 ALA B N 1
ATOM 5159 C CA . ALA B 1 109 ? 27.328 -14.461 19.156 1 93.75 109 ALA B CA 1
ATOM 5160 C C . ALA B 1 109 ? 26.656 -15.484 18.25 1 93.75 109 ALA B C 1
ATOM 5162 O O . ALA B 1 109 ? 27.141 -15.758 17.141 1 93.75 109 ALA B O 1
ATOM 5163 N N . ILE B 1 110 ? 25.656 -16.062 18.703 1 92.69 110 ILE B N 1
ATOM 5164 C CA . ILE B 1 110 ? 24.922 -17.047 17.922 1 92.69 110 ILE B CA 1
ATOM 5165 C C . ILE B 1 110 ? 24.25 -16.375 16.734 1 92.69 110 ILE B C 1
ATOM 5167 O O . ILE B 1 110 ? 24.266 -16.922 15.617 1 92.69 110 ILE B O 1
ATOM 5171 N N . CYS B 1 111 ? 23.641 -15.195 16.953 1 93.88 111 CYS B N 1
ATOM 5172 C CA . CYS B 1 111 ? 23.016 -14.469 15.859 1 93.88 111 CYS B CA 1
ATOM 5173 C C . CYS B 1 111 ? 24.047 -14.117 14.789 1 93.88 111 CYS B C 1
ATOM 5175 O O . CYS B 1 111 ? 23.766 -14.219 13.594 1 93.88 111 CYS B O 1
ATOM 5177 N N . ALA B 1 112 ? 25.219 -13.719 15.266 1 94.5 112 ALA B N 1
ATOM 5178 C CA . ALA B 1 112 ? 26.297 -13.398 14.328 1 94.5 112 ALA B CA 1
ATOM 5179 C C . ALA B 1 112 ? 26.656 -14.617 13.484 1 94.5 112 ALA B C 1
ATOM 5181 O O . ALA B 1 112 ? 26.922 -14.492 12.281 1 94.5 112 ALA B O 1
ATOM 5182 N N . HIS B 1 113 ? 26.672 -15.734 14.102 1 93.06 113 HIS B N 1
ATOM 5183 C CA . HIS B 1 113 ? 26.969 -16.969 13.391 1 93.06 113 HIS B CA 1
ATOM 5184 C C . HIS B 1 113 ? 25.875 -17.281 12.367 1 93.06 113 HIS B C 1
ATOM 5186 O O . HIS B 1 113 ? 26.172 -17.688 11.242 1 93.06 113 HIS B O 1
ATOM 5192 N N . VAL B 1 114 ? 24.672 -17.156 12.758 1 93.31 114 VAL B N 1
ATOM 5193 C CA . VAL B 1 114 ? 23.547 -17.422 11.867 1 93.31 114 VAL B CA 1
ATOM 5194 C C . VAL B 1 114 ? 23.594 -16.453 10.68 1 93.31 114 VAL B C 1
ATOM 5196 O O . VAL B 1 114 ? 23.234 -16.828 9.562 1 93.31 114 VAL B O 1
ATOM 5199 N N . VAL B 1 115 ? 23.969 -15.195 10.945 1 94.94 115 VAL B N 1
ATOM 5200 C CA . VAL B 1 115 ? 24.109 -14.211 9.875 1 94.94 115 VAL B CA 1
ATOM 5201 C C . VAL B 1 115 ? 25.125 -14.703 8.844 1 94.94 115 VAL B C 1
ATOM 5203 O O . VAL B 1 115 ? 24.891 -14.609 7.641 1 94.94 115 VAL B O 1
ATOM 5206 N N . GLU B 1 116 ? 26.172 -15.242 9.289 1 93.44 116 GLU B N 1
ATOM 5207 C CA . GLU B 1 116 ? 27.188 -15.781 8.383 1 93.44 116 GLU B CA 1
ATOM 5208 C C . GLU B 1 116 ? 26.641 -16.969 7.586 1 93.44 116 GLU B C 1
ATOM 5210 O O . GLU B 1 116 ? 26.938 -17.109 6.398 1 93.44 116 GLU B O 1
ATOM 5215 N N . LEU B 1 117 ? 25.922 -17.812 8.242 1 91.94 117 LEU B N 1
ATOM 5216 C CA . LEU B 1 117 ? 25.297 -18.938 7.551 1 91.94 117 LEU B CA 1
ATOM 5217 C C . LEU B 1 117 ? 24.328 -18.453 6.484 1 91.94 117 LEU B C 1
ATOM 5219 O O . LEU B 1 117 ? 24.25 -19.031 5.398 1 91.94 117 LEU B O 1
ATOM 5223 N N . PHE B 1 118 ? 23.594 -17.422 6.793 1 93.31 118 PHE B N 1
ATOM 5224 C CA . PHE B 1 118 ? 22.641 -16.875 5.844 1 93.31 118 PHE B CA 1
ATOM 5225 C C . PHE B 1 118 ? 23.328 -16.422 4.566 1 93.31 118 PHE B C 1
ATOM 5227 O O . PHE B 1 118 ? 22.906 -16.781 3.463 1 93.31 118 PHE B O 1
ATOM 5234 N N . PHE B 1 119 ? 24.391 -15.664 4.707 1 93.19 119 PHE B N 1
ATOM 5235 C CA . PHE B 1 119 ? 25.062 -15.07 3.547 1 93.19 119 PHE B CA 1
ATOM 5236 C C . PHE B 1 119 ? 25.766 -16.141 2.725 1 93.19 119 PHE B C 1
ATOM 5238 O O . PHE B 1 119 ? 26.047 -15.938 1.542 1 93.19 119 PHE B O 1
ATOM 5245 N N . LYS B 1 120 ? 25.969 -17.328 3.281 1 89.5 120 LYS B N 1
ATOM 5246 C CA . LYS B 1 120 ? 26.594 -18.438 2.561 1 89.5 120 LYS B CA 1
ATOM 5247 C C . LYS B 1 120 ? 25.531 -19.375 1.979 1 89.5 120 LYS B C 1
ATOM 5249 O O . LYS B 1 120 ? 25.844 -20.234 1.152 1 89.5 120 LYS B O 1
ATOM 5254 N N . SER B 1 121 ? 24.359 -19.156 2.361 1 88.19 121 SER B N 1
ATOM 5255 C CA . SER B 1 121 ? 23.281 -20.062 1.959 1 88.19 121 SER B CA 1
ATOM 5256 C C . SER B 1 121 ? 22.734 -19.688 0.583 1 88.19 121 SER B C 1
ATOM 5258 O O . SER B 1 121 ? 22.938 -18.562 0.111 1 88.19 121 SER B O 1
ATOM 5260 N N . LYS B 1 122 ? 22.031 -20.656 -0.046 1 85.94 122 LYS B N 1
ATOM 5261 C CA . LYS B 1 122 ? 21.344 -20.406 -1.303 1 85.94 122 LYS B CA 1
ATOM 5262 C C . LYS B 1 122 ? 20.156 -19.453 -1.099 1 85.94 122 LYS B C 1
ATOM 5264 O O . LYS B 1 122 ? 19.766 -18.734 -2.021 1 85.94 122 LYS B O 1
ATOM 5269 N N . THR B 1 123 ? 19.672 -19.438 0.152 1 89.19 123 THR B N 1
ATOM 5270 C CA . THR B 1 123 ? 18.547 -18.578 0.485 1 89.19 123 THR B CA 1
ATOM 5271 C C . THR B 1 123 ? 18.875 -17.109 0.222 1 89.19 123 THR B C 1
ATOM 5273 O O . THR B 1 123 ? 18.031 -16.359 -0.257 1 89.19 123 THR B O 1
ATOM 5276 N N . ALA B 1 124 ? 20.094 -16.766 0.476 1 90.06 124 ALA B N 1
ATOM 5277 C CA . ALA B 1 124 ? 20.531 -15.375 0.301 1 90.06 124 ALA B CA 1
ATOM 5278 C C . ALA B 1 124 ? 20.578 -15 -1.178 1 90.06 124 ALA B C 1
ATOM 5280 O O . ALA B 1 124 ? 20.438 -13.828 -1.535 1 90.06 124 ALA B O 1
ATOM 5281 N N . VAL B 1 125 ? 20.766 -15.961 -2.002 1 87.56 125 VAL B N 1
ATOM 5282 C CA . VAL B 1 125 ? 20.828 -15.734 -3.439 1 87.56 125 VAL B CA 1
ATOM 5283 C C . VAL B 1 125 ? 19.422 -15.578 -4.008 1 87.56 125 VAL B C 1
ATOM 5285 O O . VAL B 1 125 ? 19.188 -14.75 -4.891 1 87.56 125 VAL B O 1
ATOM 5288 N N . ILE B 1 126 ? 18.547 -16.375 -3.467 1 87.19 126 ILE B N 1
ATOM 5289 C CA . ILE B 1 126 ? 17.172 -16.359 -3.939 1 87.19 126 ILE B CA 1
ATOM 5290 C C . ILE B 1 126 ? 16.469 -15.094 -3.449 1 87.19 126 ILE B C 1
ATOM 5292 O O . ILE B 1 126 ? 15.664 -14.5 -4.172 1 87.19 126 ILE B O 1
ATOM 5296 N N . PHE B 1 127 ? 16.766 -14.727 -2.195 1 91.12 127 PHE B N 1
ATOM 5297 C CA . PHE B 1 127 ? 16.172 -13.547 -1.569 1 91.12 127 PHE B CA 1
ATOM 5298 C C . PHE B 1 127 ? 17.25 -12.555 -1.15 1 91.12 127 PHE B C 1
ATOM 5300 O O . PHE B 1 127 ? 17.531 -12.406 0.04 1 91.12 127 PHE B O 1
ATOM 5307 N N . PRO B 1 128 ? 17.734 -11.859 -2.129 1 92.31 128 PRO B N 1
ATOM 5308 C CA . PRO B 1 128 ? 18.844 -10.953 -1.837 1 92.31 128 PRO B CA 1
ATOM 5309 C C . PRO B 1 128 ? 18.391 -9.641 -1.203 1 92.31 128 PRO B C 1
ATOM 5311 O O . PRO B 1 128 ? 18.656 -8.57 -1.746 1 92.31 128 PRO B O 1
ATOM 5314 N N . PHE B 1 129 ? 17.922 -9.695 0.024 1 95.81 129 PHE B N 1
ATOM 5315 C CA . PHE B 1 129 ? 17.344 -8.523 0.671 1 95.81 129 PHE B CA 1
ATOM 5316 C C . PHE B 1 129 ? 18.328 -7.875 1.622 1 95.81 129 PHE B C 1
ATOM 5318 O O . PHE B 1 129 ? 18.094 -6.766 2.109 1 95.81 129 PHE B O 1
ATOM 5325 N N . LEU B 1 130 ? 19.422 -8.57 1.893 1 96.12 130 LEU B N 1
ATOM 5326 C CA . LEU B 1 130 ? 20.391 -8.062 2.857 1 96.12 130 LEU B CA 1
ATOM 5327 C C . LEU B 1 130 ? 21.719 -7.754 2.184 1 96.12 130 LEU B C 1
ATOM 5329 O O . LEU B 1 130 ? 22.047 -8.344 1.149 1 96.12 130 LEU B O 1
ATOM 5333 N N . GLU B 1 131 ? 22.312 -6.801 2.699 1 94.25 131 GLU B N 1
ATOM 5334 C CA . GLU B 1 131 ? 23.688 -6.465 2.322 1 94.25 131 GLU B CA 1
ATOM 5335 C C . GLU B 1 131 ? 24.656 -6.688 3.484 1 94.25 131 GLU B C 1
ATOM 5337 O O . GLU B 1 131 ? 24.5 -6.086 4.551 1 94.25 131 GLU B O 1
ATOM 5342 N N . ARG B 1 132 ? 25.656 -7.484 3.244 1 92.31 132 ARG B N 1
ATOM 5343 C CA . ARG B 1 132 ? 26.547 -7.953 4.305 1 92.31 132 ARG B CA 1
ATOM 5344 C C . ARG B 1 132 ? 27.172 -6.785 5.051 1 92.31 132 ARG B C 1
ATOM 5346 O O . ARG B 1 132 ? 27.219 -6.781 6.281 1 92.31 132 ARG B O 1
ATOM 5353 N N . GLY B 1 133 ? 27.703 -5.797 4.355 1 92.19 133 GLY B N 1
ATOM 5354 C CA . GLY B 1 133 ? 28.359 -4.66 4.984 1 92.19 133 GLY B CA 1
ATOM 5355 C C . GLY B 1 133 ? 27.438 -3.844 5.867 1 92.19 133 GLY B C 1
ATOM 5356 O O . GLY B 1 133 ? 27.859 -3.328 6.906 1 92.19 133 GLY B O 1
ATOM 5357 N N . LEU B 1 134 ? 26.219 -3.754 5.551 1 94.88 134 LEU B N 1
ATOM 5358 C CA . LEU B 1 134 ? 25.25 -2.943 6.273 1 94.88 134 LEU B CA 1
ATOM 5359 C C . LEU B 1 134 ? 24.625 -3.736 7.414 1 94.88 134 LEU B C 1
ATOM 5361 O O . LEU B 1 134 ? 24.172 -3.158 8.406 1 94.88 134 LEU B O 1
ATOM 5365 N N . PHE B 1 135 ? 24.609 -5.062 7.34 1 96 135 PHE B N 1
ATOM 5366 C CA . PHE B 1 135 ? 23.859 -5.883 8.273 1 96 135 PHE B CA 1
ATOM 5367 C C . PHE B 1 135 ? 24.578 -5.977 9.617 1 96 135 PHE B C 1
ATOM 5369 O O . PHE B 1 135 ? 23.984 -6.34 10.625 1 96 135 PHE B O 1
ATOM 5376 N N . GLU B 1 136 ? 25.859 -5.664 9.578 1 92.94 136 GLU B N 1
ATOM 5377 C CA . GLU B 1 136 ? 26.578 -5.547 10.852 1 92.94 136 GLU B CA 1
ATOM 5378 C C . GLU B 1 136 ? 25.969 -4.449 11.719 1 92.94 136 GLU B C 1
ATOM 5380 O O . GLU B 1 136 ? 25.922 -4.57 12.945 1 92.94 136 GLU B O 1
ATOM 5385 N N . GLY B 1 137 ? 25.547 -3.387 11.055 1 92.44 137 GLY B N 1
ATOM 5386 C CA . GLY B 1 137 ? 24.844 -2.336 11.773 1 92.44 137 GLY B CA 1
ATOM 5387 C C . GLY B 1 137 ? 23.531 -2.795 12.352 1 92.44 137 GLY B C 1
ATOM 5388 O O . GLY B 1 137 ? 23.172 -2.43 13.477 1 92.44 137 GLY B O 1
ATOM 5389 N N . THR B 1 138 ? 22.797 -3.566 11.586 1 94.88 138 THR B N 1
ATOM 5390 C CA . THR B 1 138 ? 21.531 -4.113 12.055 1 94.88 138 THR B CA 1
ATOM 5391 C C . THR B 1 138 ? 21.734 -4.977 13.297 1 94.88 138 THR B C 1
ATOM 5393 O O . THR B 1 138 ? 20.984 -4.859 14.273 1 94.88 138 THR B O 1
ATOM 5396 N N . LEU B 1 139 ? 22.75 -5.824 13.227 1 95.12 139 LEU B N 1
ATOM 5397 C CA . LEU B 1 139 ? 23.078 -6.676 14.367 1 95.12 139 LEU B CA 1
ATOM 5398 C C . LEU B 1 139 ? 23.422 -5.836 15.586 1 95.12 139 LEU B C 1
ATOM 5400 O O . LEU B 1 139 ? 22.984 -6.129 16.703 1 95.12 139 LEU B O 1
ATOM 5404 N N . GLY B 1 140 ? 24.219 -4.852 15.406 1 92.62 140 GLY B N 1
ATOM 5405 C CA . GLY B 1 140 ? 24.578 -3.963 16.5 1 92.62 140 GLY B CA 1
ATOM 5406 C C . GLY B 1 140 ? 23.391 -3.277 17.125 1 92.62 140 GLY B C 1
ATOM 5407 O O . GLY B 1 140 ? 23.281 -3.195 18.359 1 92.62 140 GLY B O 1
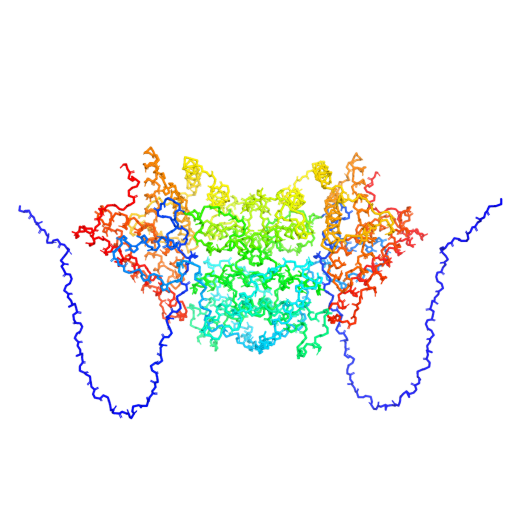ATOM 5408 N N . ARG B 1 141 ? 22.422 -2.814 16.344 1 91.94 141 ARG B N 1
ATOM 5409 C CA . ARG B 1 141 ? 21.25 -2.109 16.828 1 91.94 141 ARG B CA 1
ATOM 5410 C C . ARG B 1 141 ? 20.312 -3.055 17.578 1 91.94 141 ARG B C 1
ATOM 5412 O O . ARG B 1 141 ? 19.656 -2.652 18.547 1 91.9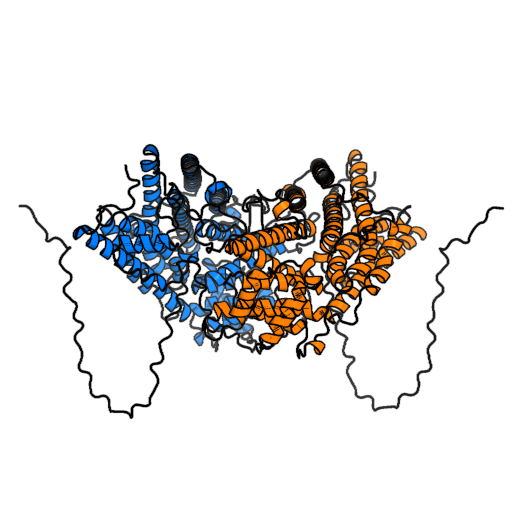4 141 ARG B O 1
ATOM 5419 N N . ALA B 1 142 ? 20.219 -4.262 17.141 1 93.69 142 ALA B N 1
ATOM 5420 C CA . ALA B 1 142 ? 19.344 -5.23 17.781 1 93.69 142 ALA B CA 1
ATOM 5421 C C . ALA B 1 142 ? 19.797 -5.527 19.203 1 93.69 142 ALA B C 1
ATOM 5423 O O . ALA B 1 142 ? 18.984 -5.883 20.062 1 93.69 142 ALA B O 1
ATOM 5424 N N . PHE B 1 143 ? 21.094 -5.391 19.5 1 91.69 143 PHE B N 1
ATOM 5425 C CA . PHE B 1 143 ? 21.625 -5.738 20.812 1 91.69 143 PHE B CA 1
ATOM 5426 C C . PHE B 1 143 ? 22.125 -4.496 21.531 1 91.69 143 PHE B C 1
ATOM 5428 O O . PHE B 1 143 ? 22.844 -4.605 22.531 1 91.69 143 PHE B O 1
ATOM 5435 N N . ASP B 1 144 ? 21.781 -3.338 20.984 1 80.56 144 ASP B N 1
ATOM 5436 C CA . ASP B 1 144 ? 22.203 -2.096 21.625 1 80.56 144 ASP B CA 1
ATOM 5437 C C . ASP B 1 144 ? 21.453 -1.855 22.922 1 80.56 144 ASP B C 1
ATOM 5439 O O . ASP B 1 144 ? 20.234 -1.638 22.906 1 80.56 144 ASP B O 1
ATOM 5443 N N . GLU B 1 145 ? 22.016 -2.184 24.062 1 65.88 145 GLU B N 1
ATOM 5444 C CA . GLU B 1 145 ? 21.422 -2.064 25.391 1 65.88 145 GLU B CA 1
ATOM 5445 C C . GLU B 1 145 ? 21.281 -0.601 25.812 1 65.88 145 GLU B C 1
ATOM 5447 O O . GLU B 1 145 ? 20.484 -0.27 26.688 1 65.88 145 GLU B O 1
ATOM 5452 N N . GLY B 1 146 ? 22.094 0.253 25.406 1 55.62 146 GLY B N 1
ATOM 5453 C CA . GLY B 1 146 ? 22.078 1.632 25.859 1 55.62 146 GLY B CA 1
ATOM 5454 C C . GLY B 1 146 ? 20.906 2.428 25.344 1 55.62 146 GLY B C 1
ATOM 5455 O O . GLY B 1 146 ? 20.594 3.502 25.859 1 55.62 146 GLY B O 1
ATOM 5456 N N . VAL B 1 147 ? 20.625 2.137 24.141 1 52.66 147 VAL B N 1
ATOM 5457 C CA . VAL B 1 147 ? 19.672 3.051 23.531 1 52.66 147 VAL B CA 1
ATOM 5458 C C . VAL B 1 147 ? 18.25 2.658 23.953 1 52.66 147 VAL B C 1
ATOM 5460 O O . VAL B 1 147 ? 17.828 1.524 23.734 1 52.66 147 VAL B O 1
ATOM 5463 N N . VAL B 1 148 ? 17.781 3.225 24.984 1 51.31 148 VAL B N 1
ATOM 5464 C CA . VAL B 1 148 ? 16.406 3.254 25.453 1 51.31 148 VAL B CA 1
ATOM 5465 C C . VAL B 1 148 ? 15.438 3.189 24.281 1 51.31 148 VAL B C 1
ATOM 5467 O O . VAL B 1 148 ? 14.25 2.908 24.453 1 51.31 148 VAL B O 1
ATOM 5470 N N . ASP B 1 149 ? 15.914 3.424 23.031 1 56.69 149 ASP B N 1
ATOM 5471 C CA . ASP B 1 149 ? 14.977 3.715 21.953 1 56.69 149 ASP B CA 1
ATOM 5472 C C . ASP B 1 149 ? 14.445 2.428 21.312 1 56.69 149 ASP B C 1
ATOM 5474 O O . ASP B 1 149 ? 15.148 1.777 20.547 1 56.69 149 ASP B O 1
ATOM 5478 N N . LEU B 1 150 ? 13.43 1.921 21.891 1 61.34 150 LEU B N 1
ATOM 5479 C CA . LEU B 1 150 ? 12.68 0.781 21.375 1 61.34 150 LEU B CA 1
ATOM 5480 C C . LEU B 1 150 ? 12.406 0.943 19.891 1 61.34 150 LEU B C 1
ATOM 5482 O O . LEU B 1 150 ? 12.328 -0.045 19.156 1 61.34 150 LEU B O 1
ATOM 5486 N N . GLY B 1 151 ? 12.469 2.162 19.469 1 69.19 151 GLY B N 1
ATOM 5487 C CA . GLY B 1 151 ? 12.141 2.416 18.078 1 69.19 151 GLY B CA 1
ATOM 5488 C C . GLY B 1 151 ? 13.227 1.964 17.125 1 69.19 151 GLY B C 1
ATOM 5489 O O . GLY B 1 151 ? 12.938 1.559 15.992 1 69.19 151 GLY B O 1
ATOM 5490 N N . ARG B 1 152 ? 14.398 1.897 17.641 1 76.25 152 ARG B N 1
ATOM 5491 C CA . ARG B 1 152 ? 15.5 1.478 16.781 1 76.25 152 ARG B CA 1
ATOM 5492 C C . ARG B 1 152 ? 15.797 -0.008 16.969 1 76.25 152 ARG B C 1
ATOM 5494 O O . ARG B 1 152 ? 16.125 -0.701 16 1 76.25 152 ARG B O 1
ATOM 5501 N N . ARG B 1 153 ? 15.625 -0.449 18.109 1 86.19 153 ARG B N 1
ATOM 5502 C CA . ARG B 1 153 ? 15.977 -1.83 18.422 1 86.19 153 ARG B CA 1
ATOM 5503 C C . ARG B 1 153 ? 14.945 -2.801 17.859 1 86.19 153 ARG B C 1
ATOM 5505 O O . ARG B 1 153 ? 15.297 -3.844 17.312 1 86.19 153 ARG B O 1
ATOM 5512 N N . ALA B 1 154 ? 13.695 -2.461 17.953 1 87.75 154 ALA B N 1
ATOM 5513 C CA . ALA B 1 154 ? 12.617 -3.381 17.609 1 87.75 154 ALA B CA 1
ATOM 5514 C C . ALA B 1 154 ? 12.648 -3.725 16.109 1 87.75 154 ALA B C 1
ATOM 5516 O O . ALA B 1 154 ? 12.523 -4.891 15.742 1 87.75 154 ALA B O 1
ATOM 5517 N N . PRO B 1 155 ? 12.883 -2.758 15.266 1 91.69 155 PRO B N 1
ATOM 5518 C CA . PRO B 1 155 ? 12.977 -3.111 13.844 1 91.69 155 PRO B CA 1
ATOM 5519 C C . PRO B 1 155 ? 14.164 -4.02 13.539 1 91.69 155 PRO B C 1
ATOM 5521 O O . PRO B 1 155 ? 14.055 -4.926 12.711 1 91.69 155 PRO B O 1
ATOM 5524 N N . ALA B 1 156 ? 15.227 -3.705 14.18 1 94.44 156 ALA B N 1
ATOM 5525 C CA . ALA B 1 156 ? 16.406 -4.535 13.977 1 94.44 156 ALA B CA 1
ATOM 5526 C C . ALA B 1 156 ? 16.172 -5.957 14.477 1 94.44 156 ALA B C 1
ATOM 5528 O O . ALA B 1 156 ? 16.578 -6.926 13.82 1 94.44 156 ALA B O 1
ATOM 5529 N N . GLU B 1 157 ? 15.562 -6.074 15.609 1 94.75 157 GLU B N 1
ATOM 5530 C CA . GLU B 1 157 ? 15.227 -7.391 16.141 1 94.75 157 GLU B CA 1
ATOM 5531 C C . GLU B 1 157 ? 14.281 -8.141 15.203 1 94.75 157 GLU B C 1
ATOM 5533 O O . GLU B 1 157 ? 14.445 -9.336 14.977 1 94.75 157 GLU B O 1
ATOM 5538 N N . ALA B 1 158 ? 13.289 -7.438 14.758 1 94.88 158 ALA B N 1
ATOM 5539 C CA . ALA B 1 158 ? 12.344 -8.047 13.828 1 94.88 158 ALA B CA 1
ATOM 5540 C C . ALA B 1 158 ? 13.062 -8.594 12.594 1 94.88 158 ALA B C 1
ATOM 5542 O O . ALA B 1 158 ? 12.742 -9.68 12.117 1 94.88 158 ALA B O 1
ATOM 5543 N N . CYS B 1 159 ? 13.984 -7.836 12.094 1 97.25 159 CYS B N 1
ATOM 5544 C CA . CYS B 1 159 ? 14.758 -8.242 10.922 1 97.25 159 CYS B CA 1
ATOM 5545 C C . CYS B 1 159 ? 15.539 -9.516 11.203 1 97.25 159 CYS B C 1
ATOM 5547 O O . CYS B 1 159 ? 15.57 -10.43 10.375 1 97.25 159 CYS B O 1
ATOM 5549 N N . LEU B 1 160 ? 16.141 -9.57 12.359 1 97.19 160 LEU B N 1
ATOM 5550 C CA . LEU B 1 160 ? 16.906 -10.758 12.734 1 97.19 160 LEU B CA 1
ATOM 5551 C C . LEU B 1 160 ? 15.992 -11.977 12.852 1 97.19 160 LEU B C 1
ATOM 5553 O O . LEU B 1 160 ? 16.328 -13.055 12.367 1 97.19 160 LEU B O 1
ATOM 5557 N N . TRP B 1 161 ? 14.844 -11.805 13.5 1 96.19 161 TRP B N 1
ATOM 5558 C CA . TRP B 1 161 ? 13.898 -12.906 13.633 1 96.19 161 TRP B CA 1
ATOM 5559 C C . TRP B 1 161 ? 13.461 -13.414 12.266 1 96.19 161 TRP B C 1
ATOM 5561 O O . TRP B 1 161 ? 13.352 -14.625 12.047 1 96.19 161 TRP B O 1
ATOM 5571 N N . ALA B 1 162 ? 13.164 -12.5 11.375 1 97.12 162 ALA B N 1
ATOM 5572 C CA . ALA B 1 162 ? 12.742 -12.891 10.031 1 97.12 162 ALA B CA 1
ATOM 5573 C C . ALA B 1 162 ? 13.852 -13.633 9.305 1 97.12 162 ALA B C 1
ATOM 5575 O O . ALA B 1 162 ? 13.594 -14.617 8.602 1 97.12 162 ALA B O 1
ATOM 5576 N N . MET B 1 163 ? 15.07 -13.164 9.453 1 96.81 163 MET B N 1
ATOM 5577 C CA . MET B 1 163 ? 16.203 -13.844 8.836 1 96.81 163 MET B CA 1
ATOM 5578 C C . MET B 1 163 ? 16.375 -15.242 9.398 1 96.81 163 MET B C 1
ATOM 5580 O O . MET B 1 163 ? 16.594 -16.203 8.648 1 96.81 163 MET B O 1
ATOM 5584 N N . ILE B 1 164 ? 16.266 -15.367 10.695 1 95.12 164 ILE B N 1
ATOM 5585 C CA . ILE B 1 164 ? 16.422 -16.656 11.352 1 95.12 164 ILE B CA 1
ATOM 5586 C C . ILE B 1 164 ? 15.336 -17.625 10.875 1 95.12 164 ILE B C 1
ATOM 5588 O O . ILE B 1 164 ? 15.602 -18.812 10.656 1 95.12 164 ILE B O 1
ATOM 5592 N N . ALA B 1 165 ? 14.141 -17.094 10.672 1 93.56 165 ALA B N 1
ATOM 5593 C CA . ALA B 1 165 ? 13.039 -17.922 10.188 1 93.56 165 ALA B CA 1
ATOM 5594 C C . ALA B 1 165 ? 13.391 -18.578 8.859 1 93.56 165 ALA B C 1
ATOM 5596 O O . ALA B 1 165 ? 13.008 -19.734 8.617 1 93.56 165 ALA B O 1
ATOM 5597 N N . LEU B 1 166 ? 14.125 -17.953 8.008 1 92.75 166 LEU B N 1
ATOM 5598 C CA . LEU B 1 166 ? 14.461 -18.469 6.688 1 92.75 166 LEU B CA 1
ATOM 5599 C C . LEU B 1 166 ? 15.625 -19.469 6.766 1 92.75 166 LEU B C 1
ATOM 5601 O O . LEU B 1 166 ? 15.641 -20.469 6.051 1 92.75 166 LEU B O 1
ATOM 5605 N N . ILE B 1 167 ? 16.516 -19.203 7.68 1 89.25 167 ILE B N 1
ATOM 5606 C CA . ILE B 1 167 ? 17.719 -20.016 7.734 1 89.25 167 ILE B CA 1
ATOM 5607 C C . ILE B 1 167 ? 17.438 -21.328 8.461 1 89.25 167 ILE B C 1
ATOM 5609 O O . ILE B 1 167 ? 18 -22.359 8.133 1 89.25 167 ILE B O 1
ATOM 5613 N N . VAL B 1 168 ? 16.609 -21.266 9.422 1 86.5 168 VAL B N 1
ATOM 5614 C CA . VAL B 1 168 ? 16.359 -22.453 10.242 1 86.5 168 VAL B CA 1
ATOM 5615 C C . VAL B 1 168 ? 15.555 -23.469 9.445 1 86.5 168 VAL B C 1
ATOM 5617 O O . VAL B 1 168 ? 15.461 -24.641 9.836 1 86.5 168 VAL B O 1
ATOM 5620 N N . ARG B 1 169 ? 15.07 -23.125 8.32 1 83.75 169 ARG B N 1
ATOM 5621 C CA . ARG B 1 169 ? 14.375 -24.031 7.422 1 83.75 169 ARG B CA 1
ATOM 5622 C C . ARG B 1 169 ? 15.344 -25.047 6.82 1 83.75 169 ARG B C 1
ATOM 5624 O O . ARG B 1 169 ? 14.945 -26.172 6.488 1 83.75 169 ARG B O 1
ATOM 5631 N N . THR B 1 170 ? 16.562 -24.547 6.574 1 76 170 THR B N 1
ATOM 5632 C CA . THR B 1 170 ? 17.484 -25.359 5.789 1 76 170 THR B CA 1
ATOM 5633 C C . THR B 1 170 ? 18.562 -25.969 6.68 1 76 170 THR B C 1
ATOM 5635 O O . THR B 1 170 ? 19.281 -26.875 6.266 1 76 170 THR B O 1
ATOM 5638 N N . ILE B 1 171 ? 18.625 -25.328 7.781 1 72.81 171 ILE B N 1
ATOM 5639 C CA . ILE B 1 171 ? 19.656 -25.828 8.695 1 72.81 171 ILE B CA 1
ATOM 5640 C C . ILE B 1 171 ? 18.984 -26.391 9.961 1 72.81 171 ILE B C 1
ATOM 5642 O O . ILE B 1 171 ? 17.938 -25.891 10.383 1 72.81 171 ILE B O 1
ATOM 5646 N N . ASP B 1 172 ? 19.422 -27.422 10.359 1 64.25 172 ASP B N 1
ATOM 5647 C CA . ASP B 1 172 ? 18.859 -28 11.57 1 64.25 172 ASP B CA 1
ATOM 5648 C C . ASP B 1 172 ? 18.969 -27.031 12.75 1 64.25 172 ASP B C 1
ATOM 5650 O O . ASP B 1 172 ? 20.078 -26.766 13.227 1 64.25 172 ASP B O 1
ATOM 5654 N N . ALA B 1 173 ? 17.875 -26.453 13.062 1 62.09 173 ALA B N 1
ATOM 5655 C CA . ALA B 1 173 ? 17.781 -25.5 14.164 1 62.09 173 ALA B CA 1
ATOM 5656 C C . ALA B 1 173 ? 18.375 -26.094 15.445 1 62.09 173 ALA B C 1
ATOM 5658 O O . ALA B 1 173 ? 18.984 -25.359 16.234 1 62.09 173 ALA B O 1
ATOM 5659 N N . GLN B 1 174 ? 18.156 -27.312 15.617 1 63.34 174 GLN B N 1
ATOM 5660 C CA . GLN B 1 174 ? 18.672 -27.969 16.812 1 63.34 174 GLN B CA 1
ATOM 5661 C C . GLN B 1 174 ? 20.188 -27.922 16.859 1 63.34 174 GLN B C 1
ATOM 5663 O O . GLN B 1 174 ? 20.781 -27.844 17.938 1 63.34 174 GLN B O 1
ATOM 5668 N N . GLN B 1 175 ? 20.656 -27.875 15.727 1 69.44 175 GLN B N 1
ATOM 5669 C CA . GLN B 1 175 ? 22.109 -27.781 15.664 1 69.44 175 GLN B CA 1
ATOM 5670 C C . GLN B 1 175 ? 22.594 -26.422 16.141 1 69.44 175 GLN B C 1
ATOM 5672 O O . GLN B 1 175 ? 23.719 -26.281 16.625 1 69.44 175 GLN B O 1
ATOM 5677 N N . LEU B 1 176 ? 21.625 -25.531 16.031 1 77.38 176 LEU B N 1
ATOM 5678 C CA . LEU B 1 176 ? 21.969 -24.188 16.453 1 77.38 176 LEU B CA 1
ATOM 5679 C C . LEU B 1 176 ? 21.562 -23.938 17.891 1 77.38 176 LEU B C 1
ATOM 5681 O O . LEU B 1 176 ? 21.875 -22.875 18.469 1 77.38 176 LEU B O 1
ATOM 5685 N N . GLY B 1 177 ? 20.906 -24.906 18.516 1 75.25 177 GLY B N 1
ATOM 5686 C CA . GLY B 1 177 ? 20.516 -24.828 19.906 1 75.25 177 GLY B CA 1
ATOM 5687 C C . GLY B 1 177 ? 19.25 -24 20.125 1 75.25 177 GLY B C 1
ATOM 5688 O O . GLY B 1 177 ? 19.016 -23.5 21.219 1 75.25 177 GLY B O 1
ATOM 5689 N N . PHE B 1 178 ? 18.562 -23.844 19 1 81.62 178 PHE B N 1
ATOM 5690 C CA . PHE B 1 178 ? 17.359 -23.016 19.156 1 81.62 178 PHE B CA 1
ATOM 5691 C C . PHE B 1 178 ? 16.219 -23.828 19.734 1 81.62 178 PHE B C 1
ATOM 5693 O O . PHE B 1 178 ? 16.047 -25 19.406 1 81.62 178 PHE B O 1
ATOM 5700 N N . SER B 1 179 ? 15.484 -23.203 20.688 1 77.38 179 SER B N 1
ATOM 5701 C CA . SER B 1 179 ? 14.336 -23.859 21.312 1 77.38 179 SER B CA 1
ATOM 5702 C C . SER B 1 179 ? 13.039 -23.469 20.625 1 77.38 179 SER B C 1
ATOM 5704 O O . SER B 1 179 ? 11.953 -23.844 21.062 1 77.38 179 SER B O 1
ATOM 5706 N N . PHE B 1 180 ? 13.156 -22.672 19.531 1 81.94 180 PHE B N 1
ATOM 5707 C CA . PHE B 1 180 ? 11.945 -22.234 18.844 1 81.94 180 PHE B CA 1
ATOM 5708 C C . PHE B 1 180 ? 11.867 -22.812 17.438 1 81.94 180 PHE B C 1
ATOM 5710 O O . PHE B 1 180 ? 12.883 -23.234 16.875 1 81.94 180 PHE B O 1
ATOM 5717 N N . GLU B 1 181 ? 10.625 -22.875 16.969 1 81.5 181 GLU B N 1
ATOM 5718 C CA . GLU B 1 181 ? 10.359 -23.328 15.609 1 81.5 181 GLU B CA 1
ATOM 5719 C C . GLU B 1 181 ? 10.32 -22.156 14.633 1 81.5 181 GLU B C 1
ATOM 5721 O O . GLU B 1 181 ? 10.117 -21.016 15.039 1 81.5 181 GLU B O 1
ATOM 5726 N N . PRO B 1 182 ? 10.531 -22.469 13.383 1 85.94 182 PRO B N 1
ATOM 5727 C CA . PRO B 1 182 ? 10.492 -21.406 12.383 1 85.94 182 PRO B CA 1
ATOM 5728 C C . PRO B 1 182 ? 9.203 -20.578 12.445 1 85.94 182 PRO B C 1
ATOM 5730 O O . PRO B 1 182 ? 9.227 -19.359 12.25 1 85.94 182 PRO B O 1
ATOM 5733 N N . GLY B 1 183 ? 8.109 -21.219 12.734 1 86.62 183 GLY B N 1
ATOM 5734 C CA . GLY B 1 183 ? 6.844 -20.516 12.867 1 86.62 183 GLY B CA 1
ATOM 5735 C C . GLY B 1 183 ? 6.852 -19.469 13.969 1 86.62 183 GLY B C 1
ATOM 5736 O O . GLY B 1 183 ? 6.227 -18.422 13.836 1 86.62 183 GLY B O 1
ATOM 5737 N N . ASP B 1 184 ? 7.574 -19.797 15 1 88.5 184 ASP B N 1
ATOM 5738 C CA . ASP B 1 184 ? 7.711 -18.859 16.109 1 88.5 184 ASP B CA 1
ATOM 5739 C C . ASP B 1 184 ? 8.492 -17.625 15.672 1 88.5 184 ASP B C 1
ATOM 5741 O O . ASP B 1 184 ? 8.188 -16.5 16.109 1 88.5 184 ASP B O 1
ATOM 5745 N N . CYS B 1 185 ? 9.5 -17.859 14.875 1 92.25 185 CYS B N 1
ATOM 5746 C CA . CYS B 1 185 ? 10.312 -16.75 14.383 1 92.25 185 CYS B CA 1
ATOM 5747 C C . CYS B 1 185 ? 9.484 -15.812 13.516 1 92.25 185 CYS B C 1
ATOM 5749 O O . CYS B 1 185 ? 9.594 -14.594 13.625 1 92.25 185 CYS B O 1
ATOM 5751 N N . VAL B 1 186 ? 8.648 -16.438 12.688 1 92.19 186 VAL B N 1
ATOM 5752 C CA . VAL B 1 186 ? 7.789 -15.664 11.797 1 92.19 186 VAL B CA 1
ATOM 5753 C C . VAL B 1 186 ? 6.801 -14.844 12.625 1 92.19 186 VAL B C 1
ATOM 5755 O O . VAL B 1 186 ? 6.59 -13.656 12.352 1 92.19 186 VAL B O 1
ATOM 5758 N N . ASN B 1 187 ? 6.254 -15.445 13.617 1 88 187 ASN B N 1
ATOM 5759 C CA . ASN B 1 187 ? 5.285 -14.766 14.469 1 88 187 ASN B CA 1
ATOM 5760 C C . ASN B 1 187 ? 5.926 -13.609 15.234 1 88 187 ASN B C 1
ATOM 5762 O O . ASN B 1 187 ? 5.32 -12.539 15.367 1 88 187 ASN B O 1
ATOM 5766 N N . GLU B 1 188 ? 7.102 -13.867 15.742 1 91.06 188 GLU B N 1
ATOM 5767 C CA . GLU B 1 188 ? 7.785 -12.812 16.5 1 91.06 188 GLU B CA 1
ATOM 5768 C C . GLU B 1 188 ? 8.18 -11.656 15.578 1 91.06 188 GLU B C 1
ATOM 5770 O O . GLU B 1 188 ? 8.062 -10.492 15.961 1 91.06 188 GLU B O 1
ATOM 5775 N N . ALA B 1 189 ? 8.719 -11.984 14.398 1 93.38 189 ALA B N 1
ATOM 5776 C CA . ALA B 1 189 ? 9.031 -10.938 13.43 1 93.38 189 ALA B CA 1
ATOM 5777 C C . ALA B 1 189 ? 7.797 -10.117 13.086 1 93.38 189 ALA B C 1
ATOM 5779 O O . ALA B 1 189 ? 7.848 -8.883 13.047 1 93.38 189 ALA B O 1
ATOM 5780 N N . SER B 1 190 ? 6.668 -10.805 12.867 1 89.88 190 SER B N 1
ATOM 5781 C CA . SER B 1 190 ? 5.41 -10.148 12.531 1 89.88 190 SER B CA 1
ATOM 5782 C C . SER B 1 190 ? 4.922 -9.266 13.672 1 89.88 190 SER B C 1
ATOM 5784 O O . SER B 1 190 ? 4.449 -8.148 13.438 1 89.88 190 SER B O 1
ATOM 5786 N N . ARG B 1 191 ? 4.988 -9.781 14.82 1 86 191 ARG B N 1
ATOM 5787 C CA . ARG B 1 191 ? 4.57 -9.031 16 1 86 191 ARG B CA 1
ATOM 5788 C C . ARG B 1 191 ? 5.387 -7.746 16.141 1 86 191 ARG B C 1
ATOM 5790 O O . ARG B 1 191 ? 4.824 -6.664 16.312 1 86 191 ARG B O 1
ATOM 5797 N N . LEU B 1 192 ? 6.715 -7.848 16.109 1 87.81 192 LEU B N 1
ATOM 5798 C CA . LEU B 1 192 ? 7.602 -6.703 16.281 1 87.81 192 LEU B CA 1
ATOM 5799 C C . LEU B 1 192 ? 7.383 -5.672 15.188 1 87.81 192 LEU B C 1
ATOM 5801 O O . LEU B 1 192 ? 7.355 -4.469 15.453 1 87.81 192 LEU B O 1
ATOM 5805 N N . LEU B 1 193 ? 7.23 -6.148 13.961 1 89.31 193 LEU B N 1
ATOM 5806 C CA . LEU B 1 193 ? 6.98 -5.227 12.852 1 89.31 193 LEU B CA 1
ATOM 5807 C C . LEU B 1 193 ? 5.625 -4.547 13.008 1 89.31 193 LEU B C 1
ATOM 5809 O O . LEU B 1 193 ? 5.449 -3.402 12.586 1 89.31 193 LEU B O 1
ATOM 5813 N N . GLY B 1 194 ? 4.688 -5.234 13.609 1 82.94 194 GLY B N 1
ATOM 5814 C CA . GLY B 1 194 ? 3.398 -4.641 13.914 1 82.94 194 GLY B CA 1
ATOM 5815 C C . GLY B 1 194 ? 3.482 -3.537 14.953 1 82.94 194 GLY B C 1
ATOM 5816 O O . GLY B 1 194 ? 2.836 -2.496 14.812 1 82.94 194 GLY B O 1
ATOM 5817 N N . VAL B 1 195 ? 4.309 -3.775 15.883 1 78.31 195 VAL B N 1
ATOM 5818 C CA . VAL B 1 195 ? 4.48 -2.822 16.969 1 78.31 195 VAL B CA 1
ATOM 5819 C C . VAL B 1 195 ? 5.137 -1.548 16.453 1 78.31 195 VAL B C 1
ATOM 5821 O O . VAL B 1 195 ? 4.777 -0.441 16.859 1 78.31 195 VAL B O 1
ATOM 5824 N N . VAL B 1 196 ? 6 -1.702 15.586 1 81.12 196 VAL B N 1
ATOM 5825 C CA . VAL B 1 196 ? 6.738 -0.539 15.109 1 81.12 196 VAL B CA 1
ATOM 5826 C C . VAL B 1 196 ? 6.152 -0.058 13.781 1 81.12 196 VAL B C 1
ATOM 5828 O O . VAL B 1 196 ? 6.859 0.524 12.961 1 81.12 196 VAL B O 1
ATOM 5831 N N . SER B 1 197 ? 4.832 -0.445 13.758 1 79.56 197 SER B N 1
ATOM 5832 C CA . SER B 1 197 ? 4.184 -0.065 12.508 1 79.56 197 SER B CA 1
ATOM 5833 C C . SER B 1 197 ? 4.207 1.446 12.312 1 79.56 197 SER B C 1
ATOM 5835 O O . SER B 1 197 ? 3.979 2.205 13.258 1 79.56 197 SER B O 1
ATOM 5837 N N . GLY B 1 198 ? 4.863 2.098 11.5 1 74.25 198 GLY B N 1
ATOM 5838 C CA . GLY B 1 198 ? 4.984 3.523 11.234 1 74.25 198 GLY B CA 1
ATOM 5839 C C . GLY B 1 198 ? 6.418 4.012 11.234 1 74.25 198 GLY B C 1
ATOM 5840 O O . GLY B 1 198 ? 6.699 5.133 10.812 1 74.25 198 GLY B O 1
ATOM 5841 N N . ILE B 1 199 ? 7.137 3.172 11.883 1 79.31 199 ILE B N 1
ATOM 5842 C CA . ILE B 1 199 ? 8.547 3.531 11.875 1 79.31 199 ILE B CA 1
ATOM 5843 C C . ILE B 1 199 ? 9.25 2.838 10.703 1 79.31 199 ILE B C 1
ATOM 5845 O O . ILE B 1 199 ? 9.469 1.626 10.734 1 79.31 199 ILE B O 1
ATOM 5849 N N . THR B 1 200 ? 9.578 3.592 9.805 1 88.44 200 THR B N 1
ATOM 5850 C CA . THR B 1 200 ? 10.242 3.045 8.625 1 88.44 200 THR B CA 1
ATOM 5851 C C . THR B 1 200 ? 11.75 3.221 8.727 1 88.44 200 THR B C 1
ATOM 5853 O O . THR B 1 200 ? 12.234 4.324 8.984 1 88.44 200 THR B O 1
ATOM 5856 N N . SER B 1 201 ? 12.461 2.229 8.711 1 90.62 201 SER B N 1
ATOM 5857 C CA . SER B 1 201 ? 13.922 2.18 8.688 1 90.62 201 SER B CA 1
ATOM 5858 C C . SER B 1 201 ? 14.422 1.089 7.746 1 90.62 201 SER B C 1
ATOM 5860 O O . SER B 1 201 ? 13.633 0.3 7.223 1 90.62 201 SER B O 1
ATOM 5862 N N . LEU B 1 202 ? 15.703 1.142 7.508 1 94.38 202 LEU B N 1
ATOM 5863 C CA . LEU B 1 202 ? 16.281 0.083 6.684 1 94.38 202 LEU B CA 1
ATOM 5864 C C . LEU B 1 202 ? 16.016 -1.287 7.305 1 94.38 202 LEU B C 1
ATOM 5866 O O . LEU B 1 202 ? 15.711 -2.244 6.59 1 94.38 202 LEU B O 1
ATOM 5870 N N . ASP B 1 203 ? 16.094 -1.34 8.625 1 95.12 203 ASP B N 1
ATOM 5871 C CA . ASP B 1 203 ? 15.891 -2.6 9.328 1 95.12 203 ASP B CA 1
ATOM 5872 C C . ASP B 1 203 ? 14.461 -3.094 9.164 1 95.12 203 ASP B C 1
ATOM 5874 O O . ASP B 1 203 ? 14.227 -4.277 8.898 1 95.12 203 ASP B O 1
ATOM 5878 N N . SER B 1 204 ? 13.523 -2.215 9.391 1 94.81 204 SER B N 1
ATOM 5879 C CA . SER B 1 204 ? 12.133 -2.623 9.25 1 94.81 204 SER B CA 1
ATOM 5880 C C . SER B 1 204 ? 11.812 -3.037 7.82 1 94.81 204 SER B C 1
ATOM 5882 O O . SER B 1 204 ? 11.039 -3.975 7.598 1 94.81 204 SER B O 1
ATOM 5884 N N . LEU B 1 205 ? 12.367 -2.35 6.832 1 96.88 205 LEU B N 1
ATOM 5885 C CA . LEU B 1 205 ? 12.156 -2.705 5.43 1 96.88 205 LEU B CA 1
ATOM 5886 C C . LEU B 1 205 ? 12.719 -4.09 5.133 1 96.88 205 LEU B C 1
ATOM 5888 O O . LEU B 1 205 ? 12.023 -4.945 4.586 1 96.88 205 LEU B O 1
ATOM 5892 N N . GLN B 1 206 ? 13.961 -4.301 5.531 1 97.81 206 GLN B N 1
ATOM 5893 C CA . GLN B 1 206 ? 14.594 -5.602 5.332 1 97.81 206 GLN B CA 1
ATOM 5894 C C . GLN B 1 206 ? 13.82 -6.703 6.047 1 97.81 206 GLN B C 1
ATOM 5896 O O . GLN B 1 206 ? 13.594 -7.777 5.484 1 97.81 206 GLN B O 1
ATOM 5901 N N . GLY B 1 207 ? 13.484 -6.406 7.25 1 97.62 207 GLY B N 1
ATOM 5902 C CA . GLY B 1 207 ? 12.703 -7.371 8.008 1 97.62 207 GLY B CA 1
ATOM 5903 C C . GLY B 1 207 ? 11.375 -7.711 7.355 1 97.62 207 GLY B C 1
ATOM 5904 O O . GLY B 1 207 ? 10.969 -8.875 7.336 1 97.62 207 GLY B O 1
ATOM 5905 N N . THR B 1 208 ? 10.688 -6.727 6.816 1 97.62 208 THR B N 1
ATOM 5906 C CA . THR B 1 208 ? 9.398 -6.926 6.16 1 97.62 208 THR B CA 1
ATOM 5907 C C . THR B 1 208 ? 9.562 -7.758 4.891 1 97.62 208 THR B C 1
ATOM 5909 O O . THR B 1 208 ? 8.734 -8.617 4.598 1 97.62 208 THR B O 1
ATOM 5912 N N . LEU B 1 209 ? 10.586 -7.551 4.145 1 98.12 209 LEU B N 1
ATOM 5913 C CA . LEU B 1 209 ? 10.844 -8.32 2.932 1 98.12 209 LEU B CA 1
ATOM 5914 C C . LEU B 1 209 ? 11.195 -9.766 3.271 1 98.12 209 LEU B C 1
ATOM 5916 O O . LEU B 1 209 ? 10.758 -10.695 2.586 1 98.12 209 LEU B O 1
ATOM 5920 N N . LEU B 1 210 ? 12.008 -9.891 4.324 1 98 210 LEU B N 1
ATOM 5921 C CA . LEU B 1 210 ? 12.336 -11.242 4.762 1 98 210 LEU B CA 1
ATOM 5922 C C . LEU B 1 210 ? 11.086 -11.969 5.246 1 98 210 LEU B C 1
ATOM 5924 O O . LEU B 1 210 ? 10.922 -13.172 4.996 1 98 210 LEU B O 1
ATOM 5928 N N . LEU B 1 211 ? 10.266 -11.273 5.965 1 96.88 211 LEU B N 1
ATOM 5929 C CA . LEU B 1 211 ? 8.992 -11.844 6.395 1 96.88 211 LEU B CA 1
ATOM 5930 C C . LEU B 1 211 ? 8.141 -12.234 5.191 1 96.88 211 LEU B C 1
ATOM 5932 O O . LEU B 1 211 ? 7.504 -13.297 5.195 1 96.88 211 LEU B O 1
ATOM 5936 N N . TRP B 1 212 ? 8.078 -11.375 4.203 1 96.44 212 TRP B N 1
ATOM 5937 C CA . TRP B 1 212 ? 7.383 -11.68 2.959 1 96.44 212 TRP B CA 1
ATOM 5938 C C . TRP B 1 212 ? 7.875 -12.992 2.363 1 96.44 212 TRP B C 1
ATOM 5940 O O . TRP B 1 212 ? 7.078 -13.852 1.986 1 96.44 212 TRP B O 1
ATOM 5950 N N . ALA B 1 213 ? 9.172 -13.148 2.301 1 95.5 213 ALA B N 1
ATOM 5951 C CA . ALA B 1 213 ? 9.766 -14.359 1.746 1 95.5 213 ALA B CA 1
ATOM 5952 C C . ALA B 1 213 ? 9.359 -15.594 2.555 1 95.5 213 ALA B C 1
ATOM 5954 O O . ALA B 1 213 ? 9.031 -16.641 1.987 1 95.5 213 ALA B O 1
ATOM 5955 N N . SER B 1 214 ? 9.375 -15.445 3.842 1 94.62 214 SER B N 1
ATOM 5956 C CA . SER B 1 214 ? 8.992 -16.547 4.715 1 94.62 214 SER B CA 1
ATOM 5957 C C . SER B 1 214 ? 7.539 -16.953 4.496 1 94.62 214 SER B C 1
ATOM 5959 O O . SER B 1 214 ? 7.211 -18.141 4.484 1 94.62 214 SER B O 1
ATOM 5961 N N . ARG B 1 215 ? 6.715 -16.016 4.332 1 92.44 215 ARG B N 1
ATOM 5962 C CA . ARG B 1 215 ? 5.297 -16.281 4.117 1 92.44 215 ARG B CA 1
ATOM 5963 C C . ARG B 1 215 ? 5.059 -16.906 2.748 1 92.44 215 ARG B C 1
ATOM 5965 O O . ARG B 1 215 ? 4.227 -17.812 2.607 1 92.44 215 ARG B O 1
ATOM 5972 N N . LYS B 1 216 ? 5.777 -16.453 1.782 1 92.06 216 LYS B N 1
ATOM 5973 C CA . LYS B 1 216 ? 5.645 -17.016 0.437 1 92.06 216 LYS B CA 1
ATOM 5974 C C . LYS B 1 216 ? 6.039 -18.484 0.409 1 92.06 216 LYS B C 1
ATOM 5976 O O . LYS B 1 216 ? 5.375 -19.297 -0.242 1 92.06 216 LYS B O 1
ATOM 5981 N N . THR B 1 217 ? 7.098 -18.828 1.099 1 91.5 217 THR B N 1
ATOM 5982 C CA . THR B 1 217 ? 7.555 -20.219 1.114 1 91.5 217 THR B CA 1
ATOM 5983 C C . THR B 1 217 ? 6.562 -21.109 1.853 1 91.5 217 THR B C 1
ATOM 5985 O O . THR B 1 217 ? 6.473 -22.297 1.578 1 91.5 217 THR B O 1
ATOM 5988 N N . ARG B 1 218 ? 5.754 -20.516 2.697 1 89.19 218 ARG B N 1
ATOM 5989 C CA . ARG B 1 218 ? 4.797 -21.281 3.498 1 89.19 218 ARG B CA 1
ATOM 5990 C C . ARG B 1 218 ? 3.428 -21.312 2.824 1 89.19 218 ARG B C 1
ATOM 5992 O O . ARG B 1 218 ? 2.484 -21.906 3.355 1 89.19 218 ARG B O 1
ATOM 5999 N N . GLY B 1 219 ? 3.332 -20.672 1.738 1 88 219 GLY B N 1
ATOM 6000 C CA . GLY B 1 219 ? 2.078 -20.656 1.001 1 88 219 GLY B CA 1
ATOM 6001 C C . GLY B 1 219 ? 1.089 -19.641 1.525 1 88 219 GLY B C 1
ATOM 6002 O O . GLY B 1 219 ? -0.083 -19.641 1.145 1 88 219 GLY B O 1
ATOM 6003 N N . GLN B 1 220 ? 1.553 -18.781 2.389 1 87.81 220 GLN B N 1
ATOM 6004 C CA . GLN B 1 220 ? 0.697 -17.734 2.951 1 87.81 220 GLN B CA 1
ATOM 6005 C C . GLN B 1 220 ? 0.648 -16.516 2.039 1 87.81 220 GLN B C 1
ATOM 6007 O O . GLN B 1 220 ? 1.104 -15.43 2.418 1 87.81 220 GLN B O 1
ATOM 6012 N N . CYS B 1 221 ? -0.003 -16.703 0.95 1 87.62 221 CYS B N 1
ATOM 6013 C CA . CYS B 1 221 ? 0.053 -15.727 -0.139 1 87.62 221 CYS B CA 1
ATOM 6014 C C . CYS B 1 221 ? -0.659 -14.438 0.243 1 87.62 221 CYS B C 1
ATOM 6016 O O . CYS B 1 221 ? -0.209 -13.344 -0.115 1 87.62 221 CYS B O 1
ATOM 6018 N N . ARG B 1 222 ? -1.73 -14.5 0.952 1 84.62 222 ARG B N 1
ATOM 6019 C CA . ARG B 1 222 ? -2.488 -13.305 1.327 1 84.62 222 ARG B CA 1
ATOM 6020 C C . ARG B 1 222 ? -1.715 -12.461 2.328 1 84.62 222 ARG B C 1
ATOM 6022 O O . ARG B 1 222 ? -1.617 -11.242 2.172 1 84.62 222 ARG B O 1
ATOM 6029 N N . GLU B 1 223 ? -1.204 -13.148 3.34 1 87.94 223 GLU B N 1
ATOM 6030 C CA . GLU B 1 223 ? -0.377 -12.445 4.316 1 87.94 223 GLU B CA 1
ATOM 6031 C C . GLU B 1 223 ? 0.873 -11.859 3.666 1 87.94 223 GLU B C 1
ATOM 6033 O O . GLU B 1 223 ? 1.308 -10.766 4.02 1 87.94 223 GLU B O 1
ATOM 6038 N N . ALA B 1 224 ? 1.399 -12.664 2.746 1 92.62 224 ALA B N 1
ATOM 6039 C CA . ALA B 1 224 ? 2.584 -12.195 2.033 1 92.62 224 ALA B CA 1
ATOM 6040 C C . ALA B 1 224 ? 2.281 -10.922 1.248 1 92.62 224 ALA B C 1
ATOM 6042 O O . ALA B 1 224 ? 3.111 -10.008 1.185 1 92.62 224 ALA B O 1
ATOM 6043 N N . ALA B 1 225 ? 1.091 -10.844 0.684 1 91.75 225 ALA B N 1
ATOM 6044 C CA . ALA B 1 225 ? 0.71 -9.664 -0.095 1 91.75 225 ALA B CA 1
ATOM 6045 C C . ALA B 1 225 ? 0.655 -8.422 0.783 1 91.75 225 ALA B C 1
ATOM 6047 O O . ALA B 1 225 ? 1.026 -7.328 0.346 1 91.75 225 ALA B O 1
ATOM 6048 N N . VAL B 1 226 ? 0.197 -8.57 1.997 1 91.5 226 VAL B N 1
ATOM 6049 C CA . VAL B 1 226 ? 0.126 -7.449 2.934 1 91.5 226 VAL B CA 1
ATOM 6050 C C . VAL B 1 226 ? 1.535 -6.977 3.279 1 91.5 226 VAL B C 1
ATOM 6052 O O . VAL B 1 226 ? 1.819 -5.777 3.248 1 91.5 226 VAL B O 1
ATOM 6055 N N . SER B 1 227 ? 2.43 -7.91 3.611 1 93.62 227 SER B N 1
ATOM 6056 C CA . SER B 1 227 ? 3.818 -7.57 3.906 1 93.62 227 SER B CA 1
ATOM 6057 C C . SER B 1 227 ? 4.488 -6.891 2.717 1 93.62 227 SER B C 1
ATOM 6059 O O . SER B 1 227 ? 5.234 -5.926 2.885 1 93.62 227 SER B O 1
ATOM 6061 N N . PHE B 1 228 ? 4.191 -7.41 1.619 1 95.75 228 PHE B N 1
ATOM 6062 C CA . PHE B 1 228 ? 4.812 -6.871 0.417 1 95.75 228 PHE B CA 1
ATOM 6063 C C . PHE B 1 228 ? 4.359 -5.438 0.171 1 95.75 228 PHE B C 1
ATOM 6065 O O . PHE B 1 228 ? 5.164 -4.578 -0.198 1 95.75 228 PHE B O 1
ATOM 6072 N N . ALA B 1 229 ? 3.086 -5.168 0.298 1 95 229 ALA B N 1
ATOM 6073 C CA . ALA B 1 229 ? 2.566 -3.812 0.134 1 95 229 ALA B CA 1
ATOM 6074 C C . ALA B 1 229 ? 3.234 -2.848 1.108 1 95 229 ALA B C 1
ATOM 6076 O O . ALA B 1 229 ? 3.568 -1.719 0.743 1 95 229 ALA B O 1
ATOM 6077 N N . SER B 1 230 ? 3.412 -3.291 2.295 1 94.56 230 SER B N 1
ATOM 6078 C CA . SER B 1 230 ? 4.098 -2.475 3.293 1 94.56 230 SER B CA 1
ATOM 6079 C C . SER B 1 230 ? 5.535 -2.189 2.879 1 94.56 230 SER B C 1
ATOM 6081 O O . SER B 1 230 ? 6.02 -1.063 3.023 1 94.56 230 SER B O 1
ATOM 6083 N N . ALA B 1 231 ? 6.195 -3.205 2.404 1 97.25 231 ALA B N 1
ATOM 6084 C CA . ALA B 1 231 ? 7.582 -3.035 1.971 1 97.25 231 ALA B CA 1
ATOM 6085 C C . ALA B 1 231 ? 7.684 -2.004 0.85 1 97.25 231 ALA B C 1
ATOM 6087 O O . ALA B 1 231 ? 8.617 -1.2 0.82 1 97.25 231 ALA B O 1
ATOM 6088 N N . CYS B 1 232 ? 6.762 -2.035 -0.088 1 97.19 232 CYS B N 1
ATOM 6089 C CA . CYS B 1 232 ? 6.77 -1.088 -1.196 1 97.19 232 CYS B CA 1
ATOM 6090 C C . CYS B 1 232 ? 6.617 0.342 -0.693 1 97.19 232 CYS B C 1
ATOM 6092 O O . CYS B 1 232 ? 7.266 1.257 -1.204 1 97.19 232 CYS B O 1
ATOM 6094 N N . ARG B 1 233 ? 5.793 0.508 0.326 1 94.81 233 ARG B N 1
ATOM 6095 C CA . ARG B 1 233 ? 5.641 1.843 0.896 1 94.81 233 ARG B CA 1
ATOM 6096 C C . ARG B 1 233 ? 6.902 2.262 1.646 1 94.81 233 ARG B C 1
ATOM 6098 O O . ARG B 1 233 ? 7.336 3.412 1.551 1 94.81 233 ARG B O 1
ATOM 6105 N N . MET B 1 234 ? 7.484 1.353 2.373 1 94.62 234 MET B N 1
ATOM 6106 C CA . MET B 1 234 ? 8.68 1.644 3.166 1 94.62 234 MET B CA 1
ATOM 6107 C C . MET B 1 234 ? 9.844 2.057 2.271 1 94.62 234 MET B C 1
ATOM 6109 O O . MET B 1 234 ? 10.602 2.963 2.613 1 94.62 234 MET B O 1
ATOM 6113 N N . VAL B 1 235 ? 9.992 1.34 1.16 1 95.69 235 VAL B N 1
ATOM 6114 C CA . VAL B 1 235 ? 11.125 1.639 0.289 1 95.69 235 VAL B CA 1
ATOM 6115 C C . VAL B 1 235 ? 10.969 3.039 -0.298 1 95.69 235 VAL B C 1
ATOM 6117 O O . VAL B 1 235 ? 11.961 3.748 -0.502 1 95.69 235 VAL B O 1
ATOM 6120 N N . CYS B 1 236 ? 9.75 3.508 -0.521 1 92.94 236 CYS B N 1
ATOM 6121 C CA . CYS B 1 236 ? 9.492 4.867 -0.981 1 92.94 236 CYS B CA 1
ATOM 6122 C C . CYS B 1 236 ? 9.758 5.879 0.13 1 92.94 236 CYS B C 1
ATOM 6124 O O . CYS B 1 236 ? 10.305 6.953 -0.118 1 92.94 236 CYS B O 1
ATOM 6126 N N . ASP B 1 237 ? 9.344 5.504 1.354 1 89.06 237 ASP B N 1
ATOM 6127 C CA . ASP B 1 237 ? 9.578 6.383 2.496 1 89.06 237 ASP B CA 1
ATOM 6128 C C . ASP B 1 237 ? 11.07 6.633 2.703 1 89.06 237 ASP B C 1
ATOM 6130 O O . ASP B 1 237 ? 11.461 7.699 3.186 1 89.06 237 ASP B O 1
ATOM 6134 N N . LEU B 1 238 ? 11.828 5.672 2.312 1 90.62 238 LEU B N 1
ATOM 6135 C CA . LEU B 1 238 ? 13.266 5.77 2.523 1 90.62 238 LEU B CA 1
ATOM 6136 C C . LEU B 1 238 ? 13.953 6.363 1.298 1 90.62 238 LEU B C 1
ATOM 6138 O O . LEU B 1 238 ? 15.18 6.484 1.27 1 90.62 238 LEU B O 1
ATOM 6142 N N . GLY B 1 239 ? 13.219 6.641 0.256 1 89.06 239 GLY B N 1
ATOM 6143 C CA . GLY B 1 239 ? 13.734 7.355 -0.9 1 89.06 239 GLY B CA 1
ATOM 6144 C C . GLY B 1 239 ? 14.258 6.434 -1.987 1 89.06 239 GLY B C 1
ATOM 6145 O O . GLY B 1 239 ? 14.875 6.895 -2.955 1 89.06 239 GLY B O 1
ATOM 6146 N N . GLY B 1 240 ? 14.008 5.145 -1.897 1 92.06 240 GLY B N 1
ATOM 6147 C CA . GLY B 1 240 ? 14.508 4.199 -2.887 1 92.06 240 GLY B CA 1
ATOM 6148 C C . GLY B 1 240 ? 13.914 4.418 -4.27 1 92.06 240 GLY B C 1
ATOM 6149 O O . GLY B 1 240 ? 14.539 4.078 -5.273 1 92.06 240 GLY B O 1
ATOM 6150 N N . HIS B 1 241 ? 12.734 4.977 -4.379 1 91.38 241 HIS B N 1
ATOM 6151 C CA . HIS B 1 241 ? 12.031 5.137 -5.645 1 91.38 241 HIS B CA 1
ATOM 6152 C C . HIS B 1 241 ? 12.562 6.34 -6.418 1 91.38 241 HIS B C 1
ATOM 6154 O O . HIS B 1 241 ? 12.242 6.516 -7.598 1 91.38 241 HIS B O 1
ATOM 6160 N N . PHE B 1 242 ? 13.305 7.109 -5.633 1 86.81 242 PHE B N 1
ATOM 6161 C CA . PHE B 1 242 ? 13.758 8.367 -6.219 1 86.81 242 PHE B CA 1
ATOM 6162 C C . PHE B 1 242 ? 15.18 8.688 -5.766 1 86.81 242 PHE B C 1
ATOM 6164 O O . PHE B 1 242 ? 15.375 9.445 -4.816 1 86.81 242 PHE B O 1
ATOM 6171 N N . PRO B 1 243 ? 16.156 8.156 -6.531 1 77.56 243 PRO B N 1
ATOM 6172 C CA . PRO B 1 243 ? 17.516 8.461 -6.094 1 77.56 243 PRO B CA 1
ATOM 6173 C C . PRO B 1 243 ? 17.953 9.875 -6.473 1 77.56 243 PRO B C 1
ATOM 6175 O O . PRO B 1 243 ? 17.906 10.242 -7.648 1 77.56 243 PRO B O 1
ATOM 6178 N N . LEU B 1 244 ? 17.781 10.852 -5.625 1 68.75 244 LEU B N 1
ATOM 6179 C CA . LEU B 1 244 ? 18.109 12.234 -5.957 1 68.75 244 LEU B CA 1
ATOM 6180 C C . LEU B 1 244 ? 19.609 12.484 -5.793 1 68.75 244 LEU B C 1
ATOM 6182 O O . LEU B 1 244 ? 20.219 11.984 -4.848 1 68.75 244 LEU B O 1
ATOM 6186 N N . SER B 1 245 ? 20.125 12.922 -6.863 1 60.03 245 SER B N 1
ATOM 6187 C CA . SER B 1 245 ? 21.547 13.25 -6.891 1 60.03 245 SER B CA 1
ATOM 6188 C C . SER B 1 245 ? 21.844 14.5 -6.062 1 60.03 245 SER B C 1
ATOM 6190 O O . SER B 1 245 ? 22.953 14.68 -5.57 1 60.03 245 SER B O 1
ATOM 6192 N N . ARG B 1 246 ? 20.859 15.328 -6.074 1 59.62 246 ARG B N 1
ATOM 6193 C CA . ARG B 1 246 ? 21.156 16.578 -5.383 1 59.62 246 ARG B CA 1
ATOM 6194 C C . ARG B 1 246 ? 20.422 16.641 -4.047 1 59.62 246 ARG B C 1
ATOM 6196 O O . ARG B 1 246 ? 19.203 16.828 -4.008 1 59.62 246 ARG B O 1
ATOM 6203 N N . PRO B 1 247 ? 21.156 16.5 -3.066 1 55.91 247 PRO B N 1
ATOM 6204 C CA . PRO B 1 247 ? 20.547 16.453 -1.734 1 55.91 247 PRO B CA 1
ATOM 6205 C C . PRO B 1 247 ? 19.734 17.703 -1.409 1 55.91 247 PRO B C 1
ATOM 6207 O O . PRO B 1 247 ? 18.797 17.641 -0.605 1 55.91 247 PRO B O 1
ATOM 6210 N N . ALA B 1 248 ? 20.156 18.766 -2.008 1 52.25 248 ALA B N 1
ATOM 6211 C CA . ALA B 1 248 ? 19.5 20.031 -1.641 1 52.25 248 ALA B CA 1
ATOM 6212 C C . ALA B 1 248 ? 18.016 19.984 -1.986 1 52.25 248 ALA B C 1
ATOM 6214 O O . ALA B 1 248 ? 17.219 20.703 -1.382 1 52.25 248 ALA B O 1
ATOM 6215 N N . ILE B 1 249 ? 17.672 19.094 -2.828 1 59.41 249 ILE B N 1
ATOM 6216 C CA . ILE B 1 249 ? 16.281 19.125 -3.307 1 59.41 249 ILE B CA 1
ATOM 6217 C C . ILE B 1 249 ? 15.539 17.875 -2.834 1 59.41 249 ILE B C 1
ATOM 6219 O O . ILE B 1 249 ? 14.398 17.641 -3.234 1 59.41 249 ILE B O 1
ATOM 6223 N N . PHE B 1 250 ? 16.062 17.328 -1.905 1 61.91 250 PHE B N 1
ATOM 6224 C CA . PHE B 1 250 ? 15.43 16.094 -1.438 1 61.91 250 PHE B CA 1
ATOM 6225 C C . PHE B 1 250 ? 14.141 16.406 -0.686 1 61.91 250 PHE B C 1
ATOM 6227 O O . PHE B 1 250 ? 14.094 17.328 0.127 1 61.91 250 PHE B O 1
ATOM 6234 N N . PRO B 1 251 ? 13.211 15.641 -1.127 1 59.56 251 PRO B N 1
ATOM 6235 C CA . PRO B 1 251 ? 12.016 15.758 -0.285 1 59.56 251 PRO B CA 1
ATOM 6236 C C . PRO B 1 251 ? 12.32 15.539 1.197 1 59.56 251 PRO B C 1
ATOM 6238 O O . PRO B 1 251 ? 13.117 14.672 1.55 1 59.56 251 PRO B O 1
ATOM 6241 N N . GLN B 1 252 ? 11.805 16.312 1.963 1 65.31 252 GLN B N 1
ATOM 6242 C CA . GLN B 1 252 ? 12.133 16.406 3.381 1 65.31 252 GLN B CA 1
ATOM 6243 C C . GLN B 1 252 ? 11.758 15.117 4.117 1 65.31 252 GLN B C 1
ATOM 6245 O O . GLN B 1 252 ? 12.32 14.812 5.172 1 65.31 252 GLN B O 1
ATOM 6250 N N . HIS B 1 253 ? 10.867 14.422 3.475 1 65.69 253 HIS B N 1
ATOM 6251 C CA . HIS B 1 253 ? 10.422 13.234 4.191 1 65.69 253 HIS B CA 1
ATOM 6252 C C . HIS B 1 253 ? 11.414 12.094 4.027 1 65.69 253 HIS B C 1
ATOM 6254 O O . HIS B 1 253 ? 11.336 11.086 4.738 1 65.69 253 HIS B O 1
ATOM 6260 N N . ILE B 1 254 ? 12.367 12.203 3.178 1 73.31 254 ILE B N 1
ATOM 6261 C CA . ILE B 1 254 ? 13.328 11.133 2.918 1 73.31 254 ILE B CA 1
ATOM 6262 C C . ILE B 1 254 ? 14.586 11.359 3.754 1 73.31 254 ILE B C 1
ATOM 6264 O O . ILE B 1 254 ? 15.219 12.422 3.662 1 73.31 254 ILE B O 1
ATOM 6268 N N . PRO B 1 255 ? 14.891 10.406 4.57 1 75 255 PRO B N 1
ATOM 6269 C CA . PRO B 1 255 ? 16.109 10.539 5.375 1 75 255 PRO B CA 1
ATOM 6270 C C . PRO B 1 255 ? 17.375 10.57 4.523 1 75 255 PRO B C 1
ATOM 6272 O O . PRO B 1 255 ? 17.375 10.078 3.391 1 75 255 PRO B O 1
ATOM 6275 N N . THR B 1 256 ? 18.422 11.102 5.062 1 75.81 256 THR B N 1
ATOM 6276 C CA . THR B 1 256 ? 19.719 11.117 4.391 1 75.81 256 THR B CA 1
ATOM 6277 C C . THR B 1 256 ? 20.531 9.875 4.754 1 75.81 256 THR B C 1
ATOM 6279 O O . THR B 1 256 ? 20.625 9.516 5.926 1 75.81 256 THR B O 1
ATOM 6282 N N . PHE B 1 257 ? 21.078 9.242 3.717 1 83.25 257 PHE B N 1
ATOM 6283 C CA . PHE B 1 257 ? 21.844 8.023 3.92 1 83.25 257 PHE B CA 1
ATOM 6284 C C . PHE B 1 257 ? 23.219 8.141 3.289 1 83.25 257 PHE B C 1
ATOM 6286 O O . PHE B 1 257 ? 23.438 8.977 2.406 1 83.25 257 PHE B O 1
ATOM 6293 N N . ASP B 1 258 ? 24.141 7.367 3.842 1 87.44 258 ASP B N 1
ATOM 6294 C CA . ASP B 1 258 ? 25.422 7.223 3.154 1 87.44 258 ASP B CA 1
ATOM 6295 C C . ASP B 1 258 ? 25.25 6.516 1.813 1 87.44 258 ASP B C 1
ATOM 6297 O O . ASP B 1 258 ? 24.188 5.949 1.536 1 87.44 258 ASP B O 1
ATOM 6301 N N . ASP B 1 259 ? 26.266 6.496 1.004 1 87.81 259 ASP B N 1
ATOM 6302 C CA . ASP B 1 259 ? 26.188 5.996 -0.366 1 87.81 259 ASP B CA 1
ATOM 6303 C C . ASP B 1 259 ? 25.891 4.504 -0.39 1 87.81 259 ASP B C 1
ATOM 6305 O O . ASP B 1 259 ? 25.125 4.031 -1.246 1 87.81 259 ASP B O 1
ATOM 6309 N N . GLN B 1 260 ? 26.484 3.85 0.493 1 91.69 260 GLN B N 1
ATOM 6310 C CA . GLN B 1 260 ? 26.266 2.406 0.526 1 91.69 260 GLN B CA 1
ATOM 6311 C C . GLN B 1 260 ? 24.797 2.08 0.842 1 91.69 260 GLN B C 1
ATOM 6313 O O . GLN B 1 260 ? 24.203 1.209 0.208 1 91.69 260 GLN B O 1
ATOM 6318 N N . THR B 1 261 ? 24.297 2.75 1.815 1 92.75 261 THR B N 1
ATOM 6319 C CA . THR B 1 261 ? 22.906 2.545 2.197 1 92.75 261 THR B CA 1
ATOM 6320 C C . THR B 1 261 ? 21.969 2.98 1.075 1 92.75 261 THR B C 1
ATOM 6322 O O . THR B 1 261 ? 20.969 2.311 0.798 1 92.75 261 THR B O 1
ATOM 6325 N N . ARG B 1 262 ? 22.297 4.043 0.453 1 90.12 262 ARG B N 1
ATOM 6326 C CA . ARG B 1 262 ? 21.5 4.531 -0.66 1 90.12 262 ARG B CA 1
ATOM 6327 C C . ARG B 1 262 ? 21.469 3.52 -1.801 1 90.12 262 ARG B C 1
ATOM 6329 O O . ARG B 1 262 ? 20.422 3.279 -2.398 1 90.12 262 ARG B O 1
ATOM 6336 N N . LEU B 1 263 ? 22.594 3.01 -2.119 1 91 263 LEU B N 1
ATOM 6337 C CA . LEU B 1 263 ? 22.688 2.01 -3.176 1 91 263 LEU B CA 1
ATOM 6338 C C . LEU B 1 263 ? 21.875 0.768 -2.82 1 91 263 LEU B C 1
ATOM 6340 O O . LEU B 1 263 ? 21.188 0.196 -3.68 1 91 263 LEU B O 1
ATOM 6344 N N . HIS B 1 264 ? 21.953 0.348 -1.611 1 93.81 264 HIS B N 1
ATOM 6345 C CA . HIS B 1 264 ? 21.203 -0.829 -1.173 1 93.81 264 HIS B CA 1
ATOM 6346 C C . HIS B 1 264 ? 19.703 -0.581 -1.222 1 93.81 264 HIS B C 1
ATOM 6348 O O . HIS B 1 264 ? 18.938 -1.458 -1.63 1 93.81 264 HIS B O 1
ATOM 6354 N N . LEU B 1 265 ? 19.297 0.642 -0.779 1 94.31 265 LEU B N 1
ATOM 6355 C CA . LEU B 1 265 ? 17.891 1.006 -0.85 1 94.31 265 LEU B CA 1
ATOM 6356 C C . LEU B 1 265 ? 17.391 0.989 -2.293 1 94.31 265 LEU B C 1
ATOM 6358 O O . LEU B 1 265 ? 16.266 0.562 -2.562 1 94.31 265 LEU B O 1
ATOM 6362 N N . ARG B 1 266 ? 18.234 1.464 -3.178 1 93.5 266 ARG B N 1
ATOM 6363 C CA . ARG B 1 266 ? 17.875 1.439 -4.594 1 93.5 266 ARG B CA 1
ATOM 6364 C C . ARG B 1 266 ? 17.75 0.008 -5.102 1 93.5 266 ARG B C 1
ATOM 6366 O O . ARG B 1 266 ? 16.859 -0.29 -5.91 1 93.5 266 ARG B O 1
ATOM 6373 N N . ARG B 1 267 ? 18.578 -0.854 -4.676 1 93.31 267 ARG B N 1
ATOM 6374 C CA . ARG B 1 267 ? 18.484 -2.27 -5.023 1 93.31 267 ARG B CA 1
ATOM 6375 C C . ARG B 1 267 ? 17.172 -2.869 -4.527 1 93.31 267 ARG B C 1
ATOM 6377 O O . ARG B 1 267 ? 16.516 -3.609 -5.258 1 93.31 267 ARG B O 1
ATOM 6384 N N . LEU B 1 268 ? 16.844 -2.572 -3.299 1 95.44 268 LEU B N 1
ATOM 6385 C CA . LEU B 1 268 ? 15.609 -3.08 -2.725 1 95.44 268 LEU B CA 1
ATOM 6386 C C . LEU B 1 268 ? 14.398 -2.535 -3.479 1 95.44 268 LEU B C 1
ATOM 6388 O O . LEU B 1 268 ? 13.391 -3.232 -3.629 1 95.44 268 LEU B O 1
ATOM 6392 N N . PHE B 1 269 ? 14.461 -1.279 -3.947 1 96.5 269 PHE B N 1
ATOM 6393 C CA . PHE B 1 269 ? 13.391 -0.719 -4.766 1 96.5 269 PHE B CA 1
ATOM 6394 C C . PHE B 1 269 ? 13.172 -1.56 -6.02 1 96.5 269 PHE B C 1
ATOM 6396 O O . PHE B 1 269 ? 12.031 -1.904 -6.348 1 96.5 269 PHE B O 1
ATOM 6403 N N . TRP B 1 270 ? 14.234 -1.882 -6.676 1 94.94 270 TRP B N 1
ATOM 6404 C CA . TRP B 1 270 ? 14.102 -2.641 -7.914 1 94.94 270 TRP B CA 1
ATOM 6405 C C . TRP B 1 270 ? 13.547 -4.035 -7.645 1 94.94 270 TRP B C 1
ATOM 6407 O O . TRP B 1 270 ? 12.773 -4.57 -8.445 1 94.94 270 TRP B O 1
ATOM 6417 N N . ILE B 1 271 ? 13.938 -4.625 -6.547 1 94.94 271 ILE B N 1
ATOM 6418 C CA . ILE B 1 271 ? 13.375 -5.914 -6.172 1 94.94 271 ILE B CA 1
ATOM 6419 C C . ILE B 1 271 ? 11.867 -5.777 -5.973 1 94.94 271 ILE B C 1
ATOM 6421 O O . ILE B 1 271 ? 11.086 -6.566 -6.512 1 94.94 271 ILE B O 1
ATOM 6425 N N . CYS B 1 272 ? 11.469 -4.738 -5.238 1 96.75 272 CYS B N 1
ATOM 6426 C CA . CYS B 1 272 ? 10.047 -4.488 -5.012 1 96.75 272 CYS B CA 1
ATOM 6427 C C . CYS B 1 272 ? 9.328 -4.211 -6.328 1 96.75 272 CYS B C 1
ATOM 6429 O O . CYS B 1 272 ? 8.227 -4.723 -6.559 1 96.75 272 CYS B O 1
ATOM 6431 N N . TYR B 1 273 ? 9.984 -3.385 -7.164 1 96.38 273 TYR B N 1
ATOM 6432 C CA . TYR B 1 273 ? 9.391 -3.033 -8.445 1 96.38 273 TYR B CA 1
ATOM 6433 C C . TYR B 1 273 ? 9.133 -4.277 -9.289 1 96.38 273 TYR B C 1
ATOM 6435 O O . TYR B 1 273 ? 8.055 -4.434 -9.867 1 96.38 273 TYR B O 1
ATOM 6443 N N . CYS B 1 274 ? 10.023 -5.18 -9.312 1 95.31 274 CYS B N 1
ATOM 6444 C CA . CYS B 1 274 ? 9.914 -6.391 -10.117 1 95.31 274 CYS B CA 1
ATOM 6445 C C . CYS B 1 274 ? 8.805 -7.301 -9.594 1 95.31 274 CYS B C 1
ATOM 6447 O O . CYS B 1 274 ? 7.957 -7.758 -10.352 1 95.31 274 CYS B O 1
ATOM 6449 N N . TYR B 1 275 ? 8.82 -7.539 -8.336 1 95.06 275 TYR B N 1
ATOM 6450 C CA . TYR B 1 275 ? 7.812 -8.43 -7.766 1 95.06 275 TYR B CA 1
ATOM 6451 C C . TYR B 1 275 ? 6.43 -7.797 -7.832 1 95.06 275 TYR B C 1
ATOM 6453 O O . TYR B 1 275 ? 5.426 -8.5 -7.977 1 95.06 275 TYR B O 1
ATOM 6461 N N . ASP B 1 276 ? 6.387 -6.484 -7.695 1 96.5 276 ASP B N 1
ATOM 6462 C CA . ASP B 1 276 ? 5.121 -5.766 -7.812 1 96.5 276 ASP B CA 1
ATOM 6463 C C . ASP B 1 276 ? 4.477 -6.012 -9.18 1 96.5 276 ASP B C 1
ATOM 6465 O O . ASP B 1 276 ? 3.266 -6.215 -9.273 1 96.5 276 ASP B O 1
ATOM 6469 N N . LYS B 1 277 ? 5.246 -6.043 -10.195 1 96 277 LYS B N 1
ATOM 6470 C CA . LYS B 1 277 ? 4.719 -6.27 -11.539 1 96 277 LYS B CA 1
ATOM 6471 C C . LYS B 1 277 ? 4.25 -7.715 -11.711 1 96 277 LYS B C 1
ATOM 6473 O O . LYS B 1 277 ? 3.234 -7.969 -12.359 1 96 277 LYS B O 1
ATOM 6478 N N . ASP B 1 278 ? 4.992 -8.609 -11.117 1 93.56 278 ASP B N 1
ATOM 6479 C CA . ASP B 1 278 ? 4.562 -10 -11.156 1 93.56 278 ASP B CA 1
ATOM 6480 C C . ASP B 1 278 ? 3.189 -10.172 -10.516 1 93.56 278 ASP B C 1
ATOM 6482 O O . ASP B 1 278 ? 2.312 -10.836 -11.078 1 93.56 278 ASP B O 1
ATOM 6486 N N . MET B 1 279 ? 3.08 -9.594 -9.438 1 92.44 279 MET B N 1
ATOM 6487 C CA . MET B 1 279 ? 1.829 -9.727 -8.695 1 92.44 279 MET B CA 1
ATOM 6488 C C . MET B 1 279 ? 0.678 -9.07 -9.445 1 92.44 279 MET B C 1
ATOM 6490 O O . MET B 1 279 ? -0.414 -9.633 -9.539 1 92.44 279 MET B O 1
ATOM 6494 N N . SER B 1 280 ? 0.956 -7.883 -9.938 1 92.12 280 SER B N 1
ATOM 6495 C CA . SER B 1 280 ? -0.09 -7.141 -10.625 1 92.12 280 SER B CA 1
ATOM 6496 C C . SER B 1 280 ? -0.544 -7.871 -11.891 1 92.12 280 SER B C 1
ATOM 6498 O O . SER B 1 280 ? -1.743 -7.98 -12.148 1 92.12 280 SER B O 1
ATOM 6500 N N . LEU B 1 281 ? 0.352 -8.375 -12.648 1 91.62 281 LEU B N 1
ATOM 6501 C CA . LEU B 1 281 ? 0.026 -9.062 -13.891 1 91.62 281 LEU B CA 1
ATOM 6502 C C . LEU B 1 281 ? -0.702 -10.375 -13.617 1 91.62 281 LEU B C 1
ATOM 6504 O O . LEU B 1 281 ? -1.579 -10.773 -14.391 1 91.62 281 LEU B O 1
ATOM 6508 N N . ARG B 1 282 ? -0.343 -11.008 -12.539 1 90.31 282 ARG B N 1
ATOM 6509 C CA . ARG B 1 282 ? -0.924 -12.305 -12.211 1 90.31 282 ARG B CA 1
ATOM 6510 C C . ARG B 1 282 ? -2.326 -12.148 -11.633 1 90.31 282 ARG B C 1
ATOM 6512 O O . ARG B 1 282 ? -3.217 -12.953 -11.914 1 90.31 282 ARG B O 1
ATOM 6519 N N . THR B 1 283 ? -2.531 -11.141 -10.852 1 86.62 283 THR B N 1
ATOM 6520 C CA . THR B 1 283 ? -3.762 -11.055 -10.078 1 86.62 283 THR B CA 1
ATOM 6521 C C . THR B 1 283 ? -4.664 -9.945 -10.617 1 86.62 283 THR B C 1
ATOM 6523 O O . THR B 1 283 ? -5.805 -9.797 -10.172 1 86.62 283 THR B O 1
ATOM 6526 N N . ASP B 1 284 ? -4.207 -9.086 -11.516 1 84.56 284 ASP B N 1
ATOM 6527 C CA . ASP B 1 284 ? -4.938 -7.965 -12.086 1 84.56 284 ASP B CA 1
ATOM 6528 C C . ASP B 1 284 ? -5.148 -6.859 -11.055 1 84.56 284 ASP B C 1
ATOM 6530 O O . ASP B 1 284 ? -6.023 -6.008 -11.219 1 84.56 284 ASP B O 1
ATOM 6534 N N . LYS B 1 285 ? -4.387 -6.926 -10.008 1 88.38 285 LYS B N 1
ATOM 6535 C CA . LYS B 1 285 ? -4.453 -5.859 -9.016 1 88.38 285 LYS B CA 1
ATOM 6536 C C . LYS B 1 285 ? -3.631 -4.648 -9.453 1 88.38 285 LYS B C 1
ATOM 6538 O O . LYS B 1 285 ? -2.602 -4.797 -10.117 1 88.38 285 LYS B O 1
ATOM 6543 N N . PRO B 1 286 ? -4.094 -3.439 -9.055 1 92.06 286 PRO B N 1
ATOM 6544 C CA . PRO B 1 286 ? -3.275 -2.27 -9.383 1 92.06 286 PRO B CA 1
ATOM 6545 C C . PRO B 1 286 ? -1.874 -2.34 -8.781 1 92.06 286 PRO B C 1
ATOM 6547 O O . PRO B 1 286 ? -1.711 -2.762 -7.637 1 92.06 286 PRO B O 1
ATOM 6550 N N . PRO B 1 287 ? -0.878 -1.984 -9.586 1 95.5 287 PRO B N 1
ATOM 6551 C CA . PRO B 1 287 ? 0.486 -2 -9.047 1 95.5 287 PRO B CA 1
ATOM 6552 C C . PRO B 1 287 ? 0.688 -0.995 -7.918 1 95.5 287 PRO B C 1
ATOM 6554 O O . PRO B 1 287 ? -0.037 0 -7.832 1 95.5 287 PRO B O 1
ATOM 6557 N N . LEU B 1 288 ? 1.652 -1.274 -7.074 1 96.06 288 LEU B N 1
ATOM 6558 C CA . LEU B 1 288 ? 1.987 -0.427 -5.934 1 96.06 288 LEU B CA 1
ATOM 6559 C C . LEU B 1 288 ? 3.029 0.617 -6.32 1 96.06 288 LEU B C 1
ATOM 6561 O O . LEU B 1 288 ? 3.082 1.696 -5.727 1 96.06 288 LEU B O 1
ATOM 6565 N N . LEU B 1 289 ? 3.896 0.285 -7.234 1 96.44 289 LEU B N 1
ATOM 6566 C CA . LEU B 1 289 ? 4.953 1.158 -7.738 1 96.44 289 LEU B CA 1
ATOM 6567 C C . LEU B 1 289 ? 4.793 1.397 -9.234 1 96.44 289 LEU B C 1
ATOM 6569 O O . LEU B 1 289 ? 4.828 0.452 -10.023 1 96.44 289 LEU B O 1
ATOM 6573 N N . THR B 1 290 ? 4.59 2.605 -9.594 1 94.62 290 THR B N 1
ATOM 6574 C CA . THR B 1 290 ? 4.383 2.898 -11.008 1 94.62 290 THR B CA 1
ATOM 6575 C C . THR B 1 290 ? 5.492 3.797 -11.547 1 94.62 290 THR B C 1
ATOM 6577 O O . THR B 1 290 ? 6.047 4.613 -10.805 1 94.62 290 THR B O 1
ATOM 6580 N N . SER B 1 291 ? 5.715 3.695 -12.781 1 92.88 291 SER B N 1
ATOM 6581 C CA . SER B 1 291 ? 6.785 4.449 -13.422 1 92.88 291 SER B CA 1
ATOM 6582 C C . SER B 1 291 ? 6.477 5.945 -13.438 1 92.88 291 SER B C 1
ATOM 6584 O O . SER B 1 291 ? 7.383 6.77 -13.594 1 92.88 291 SER B O 1
ATOM 6586 N N . ASP B 1 292 ? 5.293 6.297 -13.211 1 89.88 292 ASP B N 1
ATOM 6587 C CA . ASP B 1 292 ? 4.926 7.707 -13.148 1 89.88 292 ASP B CA 1
ATOM 6588 C C . ASP B 1 292 ? 5.418 8.344 -11.852 1 89.88 292 ASP B C 1
ATOM 6590 O O . ASP B 1 292 ? 5.676 9.547 -11.805 1 89.88 292 ASP B O 1
ATOM 6594 N N . HIS B 1 293 ? 5.562 7.535 -10.906 1 91.69 293 HIS B N 1
ATOM 6595 C CA . HIS B 1 293 ? 5.898 8.094 -9.602 1 91.69 293 HIS B CA 1
ATOM 6596 C C . HIS B 1 293 ? 7.219 7.531 -9.086 1 91.69 293 HIS B C 1
ATOM 6598 O O . HIS B 1 293 ? 7.645 7.848 -7.973 1 91.69 293 HIS B O 1
ATOM 6604 N N . CYS B 1 294 ? 7.82 6.672 -9.805 1 92.88 294 CYS B N 1
ATOM 6605 C CA . CYS B 1 294 ? 9.133 6.121 -9.492 1 92.88 294 CYS B CA 1
ATOM 6606 C C . CYS B 1 294 ? 10.125 6.387 -10.625 1 92.88 294 CYS B C 1
ATOM 6608 O O . CYS B 1 294 ? 9.758 6.328 -11.797 1 92.88 294 CYS B O 1
ATOM 6610 N N . ASP B 1 295 ? 11.297 6.707 -10.266 1 91.12 295 ASP B N 1
ATOM 6611 C CA . ASP B 1 295 ? 12.344 6.875 -11.273 1 91.12 295 ASP B CA 1
ATOM 6612 C C . ASP B 1 295 ? 12.867 5.523 -11.75 1 91.12 295 ASP B C 1
ATOM 6614 O O . ASP B 1 295 ? 13.539 4.816 -10.992 1 91.12 295 ASP B O 1
ATOM 6618 N N . ILE B 1 296 ? 12.586 5.211 -12.961 1 91.25 296 ILE B N 1
ATOM 6619 C CA . ILE B 1 296 ? 13.023 3.922 -13.484 1 91.25 296 ILE B CA 1
ATOM 6620 C C . ILE B 1 296 ? 14.07 4.137 -14.57 1 91.25 296 ILE B C 1
ATOM 6622 O O . ILE B 1 296 ? 14.266 3.275 -15.43 1 91.25 296 ILE B O 1
ATOM 6626 N N . SER B 1 297 ? 14.75 5.211 -14.555 1 85.12 297 SER B N 1
ATOM 6627 C CA . SER B 1 297 ? 15.672 5.605 -15.617 1 85.12 297 SER B CA 1
ATOM 6628 C C . SER B 1 297 ? 16.906 4.707 -15.641 1 85.12 297 SER B C 1
ATOM 6630 O O . SER B 1 297 ? 17.516 4.523 -16.688 1 85.12 297 SER B O 1
ATOM 6632 N N . ASP B 1 298 ? 17.234 4.156 -14.484 1 84.69 298 ASP B N 1
ATOM 6633 C CA . ASP B 1 298 ? 18.453 3.344 -14.445 1 84.69 298 ASP B CA 1
ATOM 6634 C C . ASP B 1 298 ? 18.125 1.861 -14.609 1 84.69 298 ASP B C 1
ATOM 6636 O O . ASP B 1 298 ? 18.938 1.001 -14.266 1 84.69 298 ASP B O 1
ATOM 6640 N N . ALA B 1 299 ? 17.031 1.578 -15.094 1 78.06 299 ALA B N 1
ATOM 6641 C CA . ALA B 1 299 ? 16.609 0.192 -15.281 1 78.06 299 ALA B CA 1
ATOM 6642 C C . ALA B 1 299 ? 17.531 -0.538 -16.25 1 78.06 299 ALA B C 1
ATOM 6644 O O . ALA B 1 299 ? 17.797 -1.732 -16.094 1 78.06 299 ALA B O 1
ATOM 6645 N N . GLU B 1 300 ? 18.047 0.202 -17.156 1 75.19 300 GLU B N 1
ATOM 6646 C CA . GLU B 1 300 ? 18.844 -0.423 -18.219 1 75.19 300 GLU B CA 1
ATOM 6647 C C . GLU B 1 300 ? 20.297 -0.566 -17.797 1 75.19 300 GLU B C 1
ATOM 6649 O O . GLU B 1 300 ? 21.094 -1.205 -18.5 1 75.19 300 GLU B O 1
ATOM 6654 N N . ASP B 1 301 ? 20.516 0.016 -16.672 1 71.62 301 ASP B N 1
ATOM 6655 C CA . ASP B 1 301 ? 21.906 -0.087 -16.219 1 71.62 301 ASP B CA 1
ATOM 6656 C C . ASP B 1 301 ? 22.172 -1.455 -15.602 1 71.62 301 ASP B C 1
ATOM 6658 O O . ASP B 1 301 ? 22.125 -1.609 -14.375 1 71.62 301 ASP B O 1
ATOM 6662 N N . GLN B 1 302 ? 22.562 -2.369 -16.391 1 63.75 302 GLN B N 1
ATOM 6663 C CA . GLN B 1 302 ? 22.719 -3.754 -15.969 1 63.75 302 GLN B CA 1
ATOM 6664 C C . GLN B 1 302 ? 24.031 -3.941 -15.211 1 63.75 302 GLN B C 1
ATOM 6666 O O . GLN B 1 302 ? 24.234 -4.953 -14.539 1 63.75 302 GLN B O 1
ATOM 6671 N N . THR B 1 303 ? 24.766 -2.969 -15.219 1 58.78 303 THR B N 1
ATOM 6672 C CA . THR B 1 303 ? 25.969 -3.059 -14.414 1 58.78 303 THR B CA 1
ATOM 6673 C C . THR B 1 303 ? 25.656 -2.949 -12.93 1 58.78 303 THR B C 1
ATOM 6675 O O . THR B 1 303 ? 26.297 -3.586 -12.094 1 58.78 303 THR B O 1
ATOM 6678 N N . LEU B 1 304 ? 24.703 -2.271 -12.727 1 62.56 304 LEU B N 1
ATOM 6679 C CA . LEU B 1 304 ? 24.328 -2.041 -11.328 1 62.56 304 LEU B CA 1
ATOM 6680 C C . LEU B 1 304 ? 23.406 -3.146 -10.82 1 62.56 304 LEU B C 1
ATOM 6682 O O . LEU B 1 304 ? 23.484 -3.531 -9.648 1 62.56 304 LEU B O 1
ATOM 6686 N N . TRP B 1 305 ? 22.75 -3.703 -11.758 1 66.62 305 TRP B N 1
ATOM 6687 C CA . TRP B 1 305 ? 21.672 -4.559 -11.273 1 66.62 305 TRP B CA 1
ATOM 6688 C C . TRP B 1 305 ? 21.859 -5.992 -11.75 1 66.62 305 TRP B C 1
ATOM 6690 O O . TRP B 1 305 ? 20.922 -6.793 -11.711 1 66.62 305 TRP B O 1
ATOM 6700 N N . TYR B 1 306 ? 23.031 -6.285 -12.133 1 56.66 306 TYR B N 1
ATOM 6701 C CA . TYR B 1 306 ? 23.344 -7.605 -12.68 1 56.66 306 TYR B CA 1
ATOM 6702 C C . TYR B 1 306 ? 23.078 -8.695 -11.641 1 56.66 306 TYR B C 1
ATOM 6704 O O . TYR B 1 306 ? 22.719 -9.82 -12 1 56.66 306 TYR B O 1
ATOM 6712 N N . SER B 1 307 ? 23.109 -8.344 -10.492 1 62.31 307 SER B N 1
ATOM 6713 C CA . SER B 1 307 ? 22.969 -9.359 -9.453 1 62.31 307 SER B CA 1
ATOM 6714 C C . SER B 1 307 ? 21.531 -9.484 -8.984 1 62.31 307 SER B C 1
ATOM 6716 O O . SER B 1 307 ? 21.219 -10.281 -8.102 1 62.31 307 SER B O 1
ATOM 6718 N N . HIS B 1 308 ? 20.703 -8.859 -9.711 1 71.25 308 HIS B N 1
ATOM 6719 C CA . HIS B 1 308 ? 19.297 -8.898 -9.297 1 71.25 308 HIS B CA 1
ATOM 6720 C C . HIS B 1 308 ? 18.625 -10.188 -9.742 1 71.25 308 HIS B C 1
ATOM 6722 O O . HIS B 1 308 ? 18.906 -10.703 -10.828 1 71.25 308 HIS B O 1
ATOM 6728 N N . PRO B 1 309 ? 17.797 -10.625 -8.898 1 68.38 309 PRO B N 1
ATOM 6729 C CA . PRO B 1 309 ? 17.094 -11.859 -9.227 1 68.38 309 PRO B CA 1
ATOM 6730 C C . PRO B 1 309 ? 16.125 -11.695 -10.406 1 68.38 309 PRO B C 1
ATOM 6732 O O . PRO B 1 309 ? 15.727 -12.688 -11.023 1 68.38 309 PRO B O 1
ATOM 6735 N N . ARG B 1 310 ? 15.852 -10.469 -10.703 1 80.94 310 ARG B N 1
ATOM 6736 C CA . ARG B 1 310 ? 14.914 -10.234 -11.797 1 80.94 310 ARG B CA 1
ATOM 6737 C C . ARG B 1 310 ? 15.398 -9.102 -12.695 1 80.94 310 ARG B C 1
ATOM 6739 O O . ARG B 1 310 ? 16.078 -8.188 -12.242 1 80.94 310 ARG B O 1
ATOM 6746 N N . ASP B 1 311 ? 15.016 -9.297 -13.891 1 87.69 311 ASP B N 1
ATOM 6747 C CA . ASP B 1 311 ? 15.43 -8.305 -14.883 1 87.69 311 ASP B CA 1
ATOM 6748 C C . ASP B 1 311 ? 14.539 -7.066 -14.828 1 87.69 311 ASP B C 1
ATOM 6750 O O . ASP B 1 311 ? 13.312 -7.172 -14.914 1 87.69 311 ASP B O 1
ATOM 6754 N N . THR B 1 312 ? 15.156 -5.953 -14.781 1 91.5 312 THR B N 1
ATOM 6755 C CA . THR B 1 312 ? 14.43 -4.703 -14.594 1 91.5 312 THR B CA 1
ATOM 6756 C C . THR B 1 312 ? 13.727 -4.289 -15.883 1 91.5 312 THR B C 1
ATOM 6758 O O . THR B 1 312 ? 12.656 -3.686 -15.844 1 91.5 312 THR B O 1
ATOM 6761 N N . ASN B 1 313 ? 14.258 -4.613 -17.016 1 91.62 313 ASN B N 1
ATOM 6762 C CA . ASN B 1 313 ? 13.609 -4.285 -18.281 1 91.62 313 ASN B CA 1
ATOM 6763 C C . ASN B 1 313 ? 12.367 -5.145 -18.516 1 91.62 313 ASN B C 1
ATOM 6765 O O . ASN B 1 313 ? 11.367 -4.668 -19.062 1 91.62 313 ASN B O 1
ATOM 6769 N N . LEU B 1 314 ? 12.531 -6.375 -18.203 1 94.38 314 LEU B N 1
ATOM 6770 C CA . LEU B 1 314 ? 11.359 -7.242 -18.281 1 94.38 314 LEU B CA 1
ATOM 6771 C C . LEU B 1 314 ? 10.25 -6.754 -17.359 1 94.38 314 LEU B C 1
ATOM 6773 O O . LEU B 1 314 ? 9.062 -6.848 -17.703 1 94.38 314 LEU B O 1
ATOM 6777 N N . ALA B 1 315 ? 10.648 -6.234 -16.234 1 95.19 315 ALA B N 1
ATOM 6778 C CA . ALA B 1 315 ? 9.672 -5.676 -15.305 1 95.19 315 ALA B CA 1
ATOM 6779 C C . ALA B 1 315 ? 8.938 -4.488 -15.938 1 95.19 315 ALA B C 1
ATOM 6781 O O . ALA B 1 315 ? 7.738 -4.312 -15.727 1 95.19 315 ALA B O 1
ATOM 6782 N N . ARG B 1 316 ? 9.609 -3.672 -16.672 1 95.25 316 ARG B N 1
ATOM 6783 C CA . ARG B 1 316 ? 8.984 -2.551 -17.359 1 95.25 316 ARG B CA 1
ATOM 6784 C C . ARG B 1 316 ? 7.969 -3.037 -18.391 1 95.25 316 ARG B C 1
ATOM 6786 O O . ARG B 1 316 ? 6.898 -2.443 -18.531 1 95.25 316 ARG B O 1
ATOM 6793 N N . ILE B 1 317 ? 8.32 -4.059 -19.031 1 96.25 317 ILE B N 1
ATOM 6794 C CA . ILE B 1 317 ? 7.402 -4.641 -20.016 1 96.25 317 ILE B CA 1
ATOM 6795 C C . ILE B 1 317 ? 6.16 -5.172 -19.297 1 96.25 317 ILE B C 1
ATOM 6797 O O . ILE B 1 317 ? 5.039 -5 -19.797 1 96.25 317 ILE B O 1
ATOM 6801 N N . LYS B 1 318 ? 6.387 -5.816 -18.219 1 96.5 318 LYS B N 1
ATOM 6802 C CA . LYS B 1 318 ? 5.262 -6.324 -17.438 1 96.5 318 LYS B CA 1
ATOM 6803 C C . LYS B 1 318 ? 4.371 -5.184 -16.953 1 96.5 318 LYS B C 1
ATOM 6805 O O . LYS B 1 318 ? 3.152 -5.336 -16.859 1 96.5 318 LYS B O 1
ATOM 6810 N N . GLU B 1 319 ? 4.988 -4.047 -16.531 1 95.81 319 GLU B N 1
ATOM 6811 C CA . GLU B 1 319 ? 4.172 -2.896 -16.156 1 95.81 319 GLU B CA 1
ATOM 6812 C C . GLU B 1 319 ? 3.311 -2.428 -17.328 1 95.81 319 GLU B C 1
ATOM 6814 O O . GLU B 1 319 ? 2.125 -2.139 -17.156 1 95.81 319 GLU B O 1
ATOM 6819 N N . ASN B 1 320 ? 3.893 -2.328 -18.484 1 95.19 320 ASN B N 1
ATOM 6820 C CA . ASN B 1 320 ? 3.146 -1.948 -19.688 1 95.19 320 ASN B CA 1
ATOM 6821 C C . ASN B 1 320 ? 2.004 -2.92 -19.969 1 95.19 320 ASN B C 1
ATOM 6823 O O . ASN B 1 320 ? 0.893 -2.5 -20.297 1 95.19 320 ASN B O 1
ATOM 6827 N N . ALA B 1 321 ? 2.342 -4.191 -19.859 1 95 321 ALA B N 1
ATOM 6828 C CA . ALA B 1 321 ? 1.325 -5.219 -20.062 1 95 321 ALA B CA 1
ATOM 6829 C C . ALA B 1 321 ? 0.171 -5.059 -19.078 1 95 321 ALA B C 1
ATOM 6831 O O . ALA B 1 321 ? -0.998 -5.16 -19.469 1 95 321 ALA B O 1
ATOM 6832 N N . SER B 1 322 ? 0.495 -4.832 -17.812 1 92.12 322 SER B N 1
ATOM 6833 C CA . SER B 1 322 ? -0.53 -4.637 -16.797 1 92.12 322 SER B CA 1
ATOM 6834 C C . SER B 1 322 ? -1.385 -3.412 -17.094 1 92.12 322 SER B C 1
ATOM 6836 O O . SER B 1 322 ? -2.602 -3.432 -16.891 1 92.12 322 SER B O 1
ATOM 6838 N N . ASN B 1 323 ? -0.783 -2.332 -17.562 1 91.81 323 ASN B N 1
ATOM 6839 C CA . ASN B 1 323 ? -1.491 -1.101 -17.891 1 91.81 323 ASN B CA 1
ATOM 6840 C C . ASN B 1 323 ? -2.455 -1.304 -19.062 1 91.81 323 ASN B C 1
ATOM 6842 O O . ASN B 1 323 ? -3.559 -0.756 -19.062 1 91.81 323 ASN B O 1
ATOM 6846 N N . ILE B 1 324 ? -2.053 -2.084 -19.969 1 91.5 324 ILE B N 1
ATOM 6847 C CA . ILE B 1 324 ? -2.801 -2.24 -21.203 1 91.5 324 ILE B CA 1
ATOM 6848 C C . ILE B 1 324 ? -3.877 -3.309 -21.031 1 91.5 324 ILE B C 1
ATOM 6850 O O . ILE B 1 324 ? -4.98 -3.182 -21.562 1 91.5 324 ILE B O 1
ATOM 6854 N N . LEU B 1 325 ? -3.543 -4.289 -20.234 1 88 325 LEU B N 1
ATOM 6855 C CA . LEU B 1 325 ? -4.41 -5.461 -20.266 1 88 325 LEU B CA 1
ATOM 6856 C C . LEU B 1 325 ? -5.199 -5.586 -18.969 1 88 325 LEU B C 1
ATOM 6858 O O . LEU B 1 325 ? -6.227 -6.266 -18.922 1 88 325 LEU B O 1
ATOM 6862 N N . CYS B 1 326 ? -4.699 -5 -17.891 1 85.06 326 CYS B N 1
ATOM 6863 C CA . CYS B 1 326 ? -5.301 -5.258 -16.594 1 85.06 326 CYS B CA 1
ATOM 6864 C C . CYS B 1 326 ? -5.938 -3.994 -16.016 1 85.06 326 CYS B C 1
ATOM 6866 O O . CYS B 1 326 ? -6.641 -4.047 -15.008 1 85.06 326 CYS B O 1
ATOM 6868 N N . SER B 1 327 ? -5.742 -2.82 -16.625 1 86.12 327 SER B N 1
ATOM 6869 C CA . SER B 1 327 ? -6.324 -1.57 -16.141 1 86.12 327 SER B CA 1
ATOM 6870 C C . SER B 1 327 ? -7.793 -1.458 -16.531 1 86.12 327 SER B C 1
ATOM 6872 O O . SER B 1 327 ? -8.273 -2.217 -17.375 1 86.12 327 SER B O 1
ATOM 6874 N N . PRO B 1 328 ? -8.523 -0.553 -15.883 1 81.69 328 PRO B N 1
ATOM 6875 C CA . PRO B 1 328 ? -9.938 -0.381 -16.234 1 81.69 328 PRO B CA 1
ATOM 6876 C C . PRO B 1 328 ? -10.148 -0.074 -17.703 1 81.69 328 PRO B C 1
ATOM 6878 O O . PRO B 1 328 ? -11.156 -0.483 -18.297 1 81.69 328 PRO B O 1
ATOM 6881 N N . ARG B 1 329 ? -9.281 0.559 -18.328 1 81.69 329 ARG B N 1
ATOM 6882 C CA . ARG B 1 329 ? -9.367 0.885 -19.75 1 81.69 329 ARG B CA 1
ATOM 6883 C C . ARG B 1 329 ? -9.391 -0.379 -20.594 1 81.69 329 ARG B C 1
ATOM 6885 O O . ARG B 1 329 ? -9.992 -0.402 -21.672 1 81.69 329 ARG B O 1
ATOM 6892 N N . ALA B 1 330 ? -8.734 -1.397 -20.141 1 81.88 330 ALA B N 1
ATOM 6893 C CA . ALA B 1 330 ? -8.617 -2.646 -20.891 1 81.88 330 ALA B CA 1
ATOM 6894 C C . ALA B 1 330 ? -9.984 -3.312 -21.062 1 81.88 330 ALA B C 1
ATOM 6896 O O . ALA B 1 330 ? -10.219 -4.031 -22.031 1 81.88 330 ALA B O 1
ATOM 6897 N N . PHE B 1 331 ? -10.859 -3.037 -20.125 1 76.75 331 PHE B N 1
ATOM 6898 C CA . PHE B 1 331 ? -12.156 -3.697 -20.156 1 76.75 331 PHE B CA 1
ATOM 6899 C C . PHE B 1 331 ? -13.125 -2.963 -21.078 1 76.75 331 PHE B C 1
ATOM 6901 O O . PHE B 1 331 ? -14.242 -3.43 -21.312 1 76.75 331 PHE B O 1
ATOM 6908 N N . LYS B 1 332 ? -12.602 -1.953 -21.656 1 77.5 332 LYS B N 1
ATOM 6909 C CA . LYS B 1 332 ? -13.414 -1.204 -22.609 1 77.5 332 LYS B CA 1
ATOM 6910 C C . LYS B 1 332 ? -12.977 -1.49 -24.047 1 77.5 332 LYS B C 1
ATOM 6912 O O . LYS B 1 332 ? -13.625 -1.053 -24.984 1 77.5 332 LYS B O 1
ATOM 6917 N N . TYR B 1 333 ? -11.992 -2.32 -24.156 1 82.25 333 TYR B N 1
ATOM 6918 C CA . TYR B 1 333 ? -11.477 -2.645 -25.484 1 82.25 333 TYR B CA 1
ATOM 6919 C C . TYR B 1 333 ? -12.445 -3.543 -26.25 1 82.25 333 TYR B C 1
ATOM 6921 O O . TYR B 1 333 ? -13.094 -4.41 -25.656 1 82.25 333 TYR B O 1
ATOM 6929 N N . THR B 1 334 ? -12.508 -3.25 -27.484 1 81.94 334 THR B N 1
ATOM 6930 C CA . THR B 1 334 ? -13.094 -4.273 -28.344 1 81.94 334 THR B CA 1
ATOM 6931 C C . THR B 1 334 ? -12.18 -5.492 -28.438 1 81.94 334 THR B C 1
ATOM 6933 O O . THR B 1 334 ? -11.016 -5.43 -28.047 1 81.94 334 THR B O 1
ATOM 6936 N N . GLU B 1 335 ? -12.688 -6.586 -28.953 1 81.75 335 GLU B N 1
ATOM 6937 C CA . GLU B 1 335 ? -11.883 -7.789 -29.109 1 81.75 335 GLU B CA 1
ATOM 6938 C C . GLU B 1 335 ? -10.695 -7.543 -30.031 1 81.75 335 GLU B C 1
ATOM 6940 O O . GLU B 1 335 ? -9.578 -8 -29.75 1 81.75 335 GLU B O 1
ATOM 6945 N N . GLY B 1 336 ? -11 -6.844 -31.094 1 83.56 336 GLY B N 1
ATOM 6946 C CA . GLY B 1 336 ? -9.93 -6.516 -32 1 83.56 336 GLY B CA 1
ATOM 6947 C C . GLY B 1 336 ? -8.836 -5.676 -31.391 1 83.56 336 GLY B C 1
ATOM 6948 O O . GLY B 1 336 ? -7.648 -5.891 -31.656 1 83.56 336 GLY B O 1
ATOM 6949 N N . GLU B 1 337 ? -9.242 -4.75 -30.562 1 87.19 337 GLU B N 1
ATOM 6950 C CA . GLU B 1 337 ? -8.273 -3.891 -29.891 1 87.19 337 GLU B CA 1
ATOM 6951 C C . GLU B 1 337 ? -7.434 -4.68 -28.891 1 87.19 337 GLU B C 1
ATOM 6953 O O . GLU B 1 337 ? -6.223 -4.477 -28.797 1 87.19 337 GLU B O 1
ATOM 6958 N N . LEU B 1 338 ? -8.078 -5.531 -28.188 1 86.75 338 LEU B N 1
ATOM 6959 C CA . LEU B 1 338 ? -7.387 -6.355 -27.203 1 86.75 338 LEU B CA 1
ATOM 6960 C C . LEU B 1 338 ? -6.324 -7.223 -27.859 1 86.75 338 LEU B C 1
ATOM 6962 O O . LEU B 1 338 ? -5.191 -7.305 -27.391 1 86.75 338 LEU B O 1
ATOM 6966 N N . LEU B 1 339 ? -6.648 -7.859 -28.969 1 88.12 339 LEU B N 1
ATOM 6967 C CA . LEU B 1 339 ? -5.719 -8.734 -29.672 1 88.12 339 LEU B CA 1
ATOM 6968 C C . LEU B 1 339 ? -4.574 -7.934 -30.281 1 88.12 339 LEU B C 1
ATOM 6970 O O . LEU B 1 339 ? -3.441 -8.414 -30.344 1 88.12 339 LEU B O 1
ATOM 6974 N N . ALA B 1 340 ? -4.93 -6.73 -30.719 1 91.25 340 ALA B N 1
ATOM 6975 C CA . ALA B 1 340 ? -3.883 -5.863 -31.234 1 91.25 340 ALA B CA 1
ATOM 6976 C C . ALA B 1 340 ? -2.883 -5.484 -30.156 1 91.25 340 ALA B C 1
ATOM 6978 O O . ALA B 1 340 ? -1.679 -5.41 -30.406 1 91.25 340 ALA B O 1
ATOM 6979 N N . HIS B 1 341 ? -3.359 -5.234 -28.984 1 92.62 341 HIS B N 1
ATOM 6980 C CA . HIS B 1 341 ? -2.496 -4.902 -27.859 1 92.62 341 HIS B CA 1
ATOM 6981 C C . HIS B 1 341 ? -1.644 -6.098 -27.438 1 92.62 341 HIS B C 1
ATOM 6983 O O . HIS B 1 341 ? -0.473 -5.938 -27.078 1 92.62 341 HIS B O 1
ATOM 6989 N N . VAL B 1 342 ? -2.195 -7.27 -27.453 1 92.62 342 VAL B N 1
ATOM 6990 C CA . VAL B 1 342 ? -1.441 -8.477 -27.125 1 92.62 342 VAL B CA 1
ATOM 6991 C C . VAL B 1 342 ? -0.297 -8.656 -28.109 1 92.62 342 VAL B C 1
ATOM 6993 O O . VAL B 1 342 ? 0.827 -8.984 -27.719 1 92.62 342 VAL B O 1
ATOM 6996 N N . ARG B 1 343 ? -0.595 -8.414 -29.375 1 92.56 343 ARG B N 1
ATOM 6997 C CA . ARG B 1 343 ? 0.434 -8.523 -30.406 1 92.56 343 ARG B CA 1
ATOM 6998 C C . ARG B 1 343 ? 1.552 -7.512 -30.172 1 92.56 343 ARG B C 1
ATOM 7000 O O . ARG B 1 343 ? 2.73 -7.832 -30.344 1 92.56 343 ARG B O 1
ATOM 7007 N N . GLN B 1 344 ? 1.146 -6.348 -29.844 1 95.31 344 GLN B N 1
ATOM 7008 C CA . GLN B 1 344 ? 2.129 -5.309 -29.562 1 95.31 344 GLN B CA 1
ATOM 7009 C C . GLN B 1 344 ? 3.031 -5.707 -28.391 1 95.31 344 GLN B C 1
ATOM 7011 O O . GLN B 1 344 ? 4.246 -5.492 -28.438 1 95.31 344 GLN B O 1
ATOM 7016 N N . LEU B 1 345 ? 2.482 -6.227 -27.391 1 95.56 345 LEU B N 1
ATOM 7017 C CA . LEU B 1 345 ? 3.244 -6.668 -26.219 1 95.56 345 LEU B CA 1
ATOM 7018 C C . LEU B 1 345 ? 4.168 -7.824 -26.594 1 95.56 345 LEU B C 1
ATOM 7020 O O . LEU B 1 345 ? 5.293 -7.906 -26.094 1 95.56 345 LEU B O 1
ATOM 7024 N N . ASP B 1 346 ? 3.729 -8.695 -27.438 1 94.12 346 ASP B N 1
ATOM 7025 C CA . ASP B 1 346 ? 4.559 -9.797 -27.906 1 94.12 346 ASP B CA 1
ATOM 7026 C C . ASP B 1 346 ? 5.793 -9.281 -28.641 1 94.12 346 ASP B C 1
ATOM 7028 O O . ASP B 1 346 ? 6.895 -9.805 -28.469 1 94.12 346 ASP B O 1
ATOM 7032 N N . ASP B 1 347 ? 5.504 -8.305 -29.438 1 96.12 347 ASP B N 1
ATOM 7033 C CA . ASP B 1 347 ? 6.613 -7.703 -30.172 1 96.12 347 ASP B CA 1
ATOM 7034 C C . ASP B 1 347 ? 7.621 -7.066 -29.219 1 96.12 347 ASP B C 1
ATOM 7036 O O . ASP B 1 347 ? 8.836 -7.203 -29.406 1 96.12 347 ASP B O 1
ATOM 7040 N N . GLU B 1 348 ? 7.121 -6.414 -28.25 1 96.69 348 GLU B N 1
ATOM 7041 C CA . GLU B 1 348 ? 7.984 -5.789 -27.25 1 96.69 348 GLU B CA 1
ATOM 7042 C C . GLU B 1 348 ? 8.781 -6.836 -26.469 1 96.69 348 GLU B C 1
ATOM 7044 O O . GLU B 1 348 ? 9.969 -6.641 -26.188 1 96.69 348 GLU B O 1
ATOM 7049 N N . LEU B 1 349 ? 8.188 -7.906 -26.109 1 96.56 349 LEU B N 1
ATOM 7050 C CA . LEU B 1 349 ? 8.828 -8.992 -25.375 1 96.56 349 LEU B CA 1
ATOM 7051 C C . LEU B 1 349 ? 9.906 -9.656 -26.219 1 96.56 349 LEU B C 1
ATOM 7053 O O . LEU B 1 349 ? 10.984 -9.977 -25.719 1 96.56 349 LEU B O 1
ATOM 7057 N N . GLU B 1 350 ? 9.609 -9.812 -27.469 1 96 350 GLU B N 1
ATOM 7058 C CA . GLU B 1 350 ? 10.586 -10.43 -28.359 1 96 350 GLU B CA 1
ATOM 7059 C C . GLU B 1 350 ? 11.789 -9.516 -28.578 1 96 350 GLU B C 1
ATOM 7061 O O . GLU B 1 350 ? 12.93 -9.984 -28.641 1 96 350 GLU B O 1
ATOM 7066 N N . GLU B 1 351 ? 11.5 -8.289 -28.703 1 97.06 351 GLU B N 1
ATOM 7067 C CA . GLU B 1 351 ? 12.594 -7.332 -28.828 1 97.06 351 GLU B CA 1
ATOM 7068 C C . GLU B 1 351 ? 13.492 -7.363 -27.594 1 97.06 351 GLU B C 1
ATOM 7070 O O . GLU B 1 351 ? 14.719 -7.332 -27.719 1 97.06 351 GLU B O 1
ATOM 7075 N N . TRP B 1 352 ? 12.914 -7.363 -26.453 1 95.69 352 TRP B N 1
ATOM 7076 C CA . TRP B 1 352 ? 13.672 -7.484 -25.219 1 95.69 352 TRP B CA 1
ATOM 7077 C C . TRP B 1 352 ? 14.461 -8.789 -25.188 1 95.69 352 TRP B C 1
ATOM 7079 O O . TRP B 1 352 ? 15.648 -8.797 -24.859 1 95.69 352 TRP B O 1
ATOM 7089 N N . ARG B 1 353 ? 13.836 -9.93 -25.484 1 96.12 353 ARG B N 1
ATOM 7090 C CA . ARG B 1 353 ? 14.484 -11.234 -25.453 1 96.12 353 ARG B CA 1
ATOM 7091 C C . ARG B 1 353 ? 15.727 -11.258 -26.328 1 96.12 353 ARG B C 1
ATOM 7093 O O . ARG B 1 353 ? 16.766 -11.773 -25.938 1 96.12 353 ARG B O 1
ATOM 7100 N N . LEU B 1 354 ? 15.594 -10.594 -27.469 1 95.69 354 LEU B N 1
ATOM 7101 C CA . LEU B 1 354 ? 16.688 -10.562 -28.422 1 95.69 354 LEU B CA 1
ATOM 7102 C C . LEU B 1 354 ? 17.797 -9.625 -27.953 1 95.69 354 LEU B C 1
ATOM 7104 O O . LEU B 1 354 ? 18.953 -9.758 -28.375 1 95.69 354 LEU B O 1
ATOM 7108 N N . SER B 1 355 ? 17.453 -8.695 -27.094 1 93.19 355 SER B N 1
ATOM 7109 C CA . SER B 1 355 ? 18.422 -7.746 -26.594 1 93.19 355 SER B CA 1
ATOM 7110 C C . SER B 1 355 ? 19.234 -8.344 -25.453 1 93.19 355 SER B C 1
ATOM 7112 O O . SER B 1 355 ? 20.297 -7.824 -25.094 1 93.19 355 SER B O 1
ATOM 7114 N N . VAL B 1 356 ? 18.766 -9.391 -24.906 1 91 356 VAL B N 1
ATOM 7115 C CA . VAL B 1 356 ? 19.453 -10.062 -23.797 1 91 356 VAL B CA 1
ATOM 7116 C C . VAL B 1 356 ? 20.703 -10.75 -24.312 1 91 356 VAL B C 1
ATOM 7118 O O . VAL B 1 356 ? 20.734 -11.266 -25.438 1 91 356 VAL B O 1
ATOM 7121 N N . ASP B 1 357 ? 21.781 -10.727 -23.484 1 88.81 357 ASP B N 1
ATOM 7122 C CA . ASP B 1 357 ? 22.984 -11.469 -23.812 1 88.81 357 ASP B CA 1
ATOM 7123 C C . ASP B 1 357 ? 22.656 -12.914 -24.188 1 88.81 357 ASP B C 1
ATOM 7125 O O . ASP B 1 357 ? 21.953 -13.609 -23.453 1 88.81 357 ASP B O 1
ATOM 7129 N N . PRO B 1 358 ? 23.219 -13.414 -25.266 1 89.38 358 PRO B N 1
ATOM 7130 C CA . PRO B 1 358 ? 22.891 -14.758 -25.75 1 89.38 358 PRO B CA 1
ATOM 7131 C C . PRO B 1 358 ? 23.156 -15.836 -24.703 1 89.38 358 PRO B C 1
ATOM 7133 O O . PRO B 1 358 ? 22.5 -16.875 -24.703 1 89.38 358 PRO B O 1
ATOM 7136 N N . ARG B 1 359 ? 24.188 -15.617 -23.906 1 87.06 359 ARG B N 1
ATOM 7137 C CA . ARG B 1 359 ? 24.531 -16.594 -22.875 1 87.06 359 ARG B CA 1
ATOM 7138 C C . ARG B 1 359 ? 23.359 -16.812 -21.922 1 87.06 359 ARG B C 1
ATOM 7140 O O . ARG B 1 359 ? 23.25 -17.875 -21.281 1 87.06 359 ARG B O 1
ATOM 7147 N N . TYR B 1 360 ? 22.375 -15.742 -21.781 1 87.06 360 TYR B N 1
ATOM 7148 C CA . TYR B 1 360 ? 21.297 -15.773 -20.797 1 87.06 360 TYR B CA 1
ATOM 7149 C C . TYR B 1 360 ? 19.938 -15.648 -21.484 1 87.06 360 TYR B C 1
ATOM 7151 O O . TYR B 1 360 ? 18.906 -15.672 -20.812 1 87.06 360 TYR B O 1
ATOM 7159 N N . ARG B 1 361 ? 19.875 -15.609 -22.734 1 91.75 361 ARG B N 1
ATOM 7160 C CA . ARG B 1 361 ? 18.641 -15.359 -23.469 1 91.75 361 ARG B CA 1
ATOM 7161 C C . ARG B 1 361 ? 17.641 -16.484 -23.266 1 91.75 361 ARG B C 1
ATOM 7163 O O . ARG B 1 361 ? 17.953 -17.656 -23.5 1 91.75 361 ARG B O 1
ATOM 7170 N N . PRO B 1 362 ? 16.469 -16.094 -22.828 1 93.44 362 PRO B N 1
ATOM 7171 C CA . PRO B 1 362 ? 15.461 -17.125 -22.625 1 93.44 362 PRO B CA 1
ATOM 7172 C C . PRO B 1 362 ? 15.062 -17.828 -23.922 1 93.44 362 PRO B C 1
ATOM 7174 O O . PRO B 1 362 ? 14.969 -17.188 -24.969 1 93.44 362 PRO B O 1
ATOM 7177 N N . ARG B 1 363 ? 14.797 -19.078 -23.797 1 91.62 363 ARG B N 1
ATOM 7178 C CA . ARG B 1 363 ? 14.305 -19.859 -24.922 1 91.62 363 ARG B CA 1
ATOM 7179 C C . ARG B 1 363 ? 12.789 -19.75 -25.047 1 91.62 363 ARG B C 1
ATOM 7181 O O . ARG B 1 363 ? 12.094 -19.594 -24.031 1 91.62 363 ARG B O 1
ATOM 7188 N N . LEU B 1 364 ? 12.367 -19.953 -26.234 1 87.31 364 LEU B N 1
ATOM 7189 C CA . LEU B 1 364 ? 10.93 -19.859 -26.484 1 87.31 364 LEU B CA 1
ATOM 7190 C C . LEU B 1 364 ? 10.203 -21.062 -25.906 1 87.31 364 LEU B C 1
ATOM 7192 O O . LEU B 1 364 ? 9.055 -20.953 -25.469 1 87.31 364 LEU B O 1
ATOM 7196 N N . SER B 1 365 ? 10.891 -22.156 -26.078 1 84.44 365 SER B N 1
ATOM 7197 C CA . SER B 1 365 ? 10.305 -23.391 -25.578 1 84.44 365 SER B CA 1
ATOM 7198 C C . SER B 1 365 ? 11.383 -24.359 -25.109 1 84.44 365 SER B C 1
ATOM 7200 O O . SER B 1 365 ? 12.461 -24.438 -25.688 1 84.44 365 SER B O 1
ATOM 7202 N N . ILE B 1 366 ? 11.039 -24.969 -24.016 1 80.25 366 ILE B N 1
ATOM 7203 C CA . ILE B 1 366 ? 11.898 -26.047 -23.516 1 80.25 366 ILE B CA 1
ATOM 7204 C C . ILE B 1 366 ? 11.32 -27.391 -23.906 1 80.25 366 ILE B C 1
ATOM 7206 O O . ILE B 1 366 ? 10.266 -27.797 -23.391 1 80.25 366 ILE B O 1
ATOM 7210 N N . LEU B 1 367 ? 11.953 -28.078 -24.812 1 72.75 367 LEU B N 1
ATOM 7211 C CA . LEU B 1 367 ? 11.375 -29.25 -25.453 1 72.75 367 LEU B CA 1
ATOM 7212 C C . LEU B 1 367 ? 11.594 -30.5 -24.609 1 72.75 367 LEU B C 1
ATOM 7214 O O . LEU B 1 367 ? 10.781 -31.422 -24.641 1 72.75 367 LEU B O 1
ATOM 7218 N N . SER B 1 368 ? 12.719 -30.578 -24.047 1 66.12 368 SER B N 1
ATOM 7219 C CA . SER B 1 368 ? 12.969 -31.734 -23.203 1 66.12 368 SER B CA 1
ATOM 7220 C C . SER B 1 368 ? 13.742 -31.359 -21.938 1 66.12 368 SER B C 1
ATOM 7222 O O . SER B 1 368 ? 14.336 -30.281 -21.891 1 66.12 368 SER B O 1
ATOM 7224 N N . ASP B 1 369 ? 13.578 -32.125 -20.922 1 57.06 369 ASP B N 1
ATOM 7225 C CA . ASP B 1 369 ? 14.328 -31.922 -19.688 1 57.06 369 ASP B CA 1
ATOM 7226 C C . ASP B 1 369 ? 15.812 -31.734 -19.969 1 57.06 369 ASP B C 1
ATOM 7228 O O . ASP B 1 369 ? 16.469 -30.906 -19.344 1 57.06 369 ASP B O 1
ATOM 7232 N N . LEU B 1 370 ? 16.141 -32.625 -20.828 1 47.94 370 LEU B N 1
ATOM 7233 C CA . LEU B 1 370 ? 17.547 -32.625 -21.156 1 47.94 370 LEU B CA 1
ATOM 7234 C C . LEU B 1 370 ? 17.969 -31.328 -21.844 1 47.94 370 LEU B C 1
ATOM 7236 O O . LEU B 1 370 ? 19.141 -30.969 -21.812 1 47.94 370 LEU B O 1
ATOM 7240 N N . SER B 1 371 ? 16.938 -30.719 -22.219 1 56.53 371 SER B N 1
ATOM 7241 C CA . SER B 1 371 ? 17.203 -29.531 -23.047 1 56.53 371 SER B CA 1
ATOM 7242 C C . SER B 1 371 ? 17.484 -28.312 -22.188 1 56.53 371 SER B C 1
ATOM 7244 O O . SER B 1 371 ? 18.156 -27.375 -22.625 1 56.53 371 SER B O 1
ATOM 7246 N N . PHE B 1 372 ? 17.016 -28.328 -20.953 1 64.31 372 PHE B N 1
ATOM 7247 C CA . PHE B 1 372 ? 17.359 -27.188 -20.094 1 64.31 372 PHE B CA 1
ATOM 7248 C C . PHE B 1 372 ? 18.656 -27.438 -19.344 1 64.31 372 PHE B C 1
ATOM 7250 O O . PHE B 1 372 ? 18.641 -27.953 -18.219 1 64.31 372 PHE B O 1
ATOM 7257 N N . SER B 1 373 ? 19.734 -27.578 -20.125 1 66.5 373 SER B N 1
ATOM 7258 C CA . SER B 1 373 ? 21.047 -27.875 -19.562 1 66.5 373 SER B CA 1
ATOM 7259 C C . SER B 1 373 ? 21.719 -26.625 -19.016 1 66.5 373 SER B C 1
ATOM 7261 O O . SER B 1 373 ? 21.734 -25.578 -19.672 1 66.5 373 SER B O 1
ATOM 7263 N N . LEU B 1 374 ? 21.953 -26.719 -17.734 1 71.75 374 LEU B N 1
ATOM 7264 C CA . LEU B 1 374 ? 22.719 -25.641 -17.094 1 71.75 374 LEU B CA 1
ATOM 7265 C C . LEU B 1 374 ? 24.219 -25.922 -17.203 1 71.75 374 LEU B C 1
ATOM 7267 O O . LEU B 1 374 ? 24.672 -27 -16.844 1 71.75 374 LEU B O 1
ATOM 7271 N N . PRO B 1 375 ? 24.844 -24.969 -17.828 1 70.31 375 PRO B N 1
ATOM 7272 C CA . PRO B 1 375 ? 26.281 -25.219 -17.938 1 70.31 375 PRO B CA 1
ATOM 7273 C C . PRO B 1 375 ? 26.938 -25.484 -16.594 1 70.31 375 PRO B C 1
ATOM 7275 O O . PRO B 1 375 ? 26.703 -24.766 -15.625 1 70.31 375 PRO B O 1
ATOM 7278 N N . ALA B 1 376 ? 27.641 -26.484 -16.547 1 68.88 376 ALA B N 1
ATOM 7279 C CA . ALA B 1 376 ? 28.281 -26.906 -15.312 1 68.88 376 ALA B CA 1
ATOM 7280 C C . ALA B 1 376 ? 29.266 -25.859 -14.812 1 68.88 376 ALA B C 1
ATOM 7282 O O . ALA B 1 376 ? 29.469 -25.719 -13.602 1 68.88 376 ALA B O 1
ATOM 7283 N N . ALA B 1 377 ? 29.766 -25.125 -15.656 1 77.06 377 ALA B N 1
ATOM 7284 C CA . ALA B 1 377 ? 30.844 -24.203 -15.281 1 77.06 377 ALA B CA 1
ATOM 7285 C C . ALA B 1 377 ? 30.281 -22.906 -14.734 1 77.06 377 ALA B C 1
ATOM 7287 O O . ALA B 1 377 ? 31.016 -22.094 -14.164 1 77.06 377 ALA B O 1
ATOM 7288 N N . MET B 1 378 ? 29.094 -22.797 -14.734 1 80 378 MET B N 1
ATOM 7289 C CA . MET B 1 378 ? 28.484 -21.547 -14.312 1 80 378 MET B CA 1
ATOM 7290 C C . MET B 1 378 ? 28.391 -21.469 -12.797 1 80 378 MET B C 1
ATOM 7292 O O . MET B 1 378 ? 28.062 -22.469 -12.141 1 80 378 MET B O 1
ATOM 7296 N N . ASN B 1 379 ? 28.781 -20.328 -12.289 1 81.38 379 ASN B N 1
ATOM 7297 C CA . ASN B 1 379 ? 28.625 -20.156 -10.852 1 81.38 379 ASN B CA 1
ATOM 7298 C C . ASN B 1 379 ? 27.156 -20.078 -10.445 1 81.38 379 ASN B C 1
ATOM 7300 O O . ASN B 1 379 ? 26.281 -20 -11.305 1 81.38 379 ASN B O 1
ATOM 7304 N N . LEU B 1 380 ? 26.906 -20.203 -9.211 1 79.75 380 LEU B N 1
ATOM 7305 C CA . LEU B 1 380 ? 25.547 -20.297 -8.688 1 79.75 380 LEU B CA 1
ATOM 7306 C C . LEU B 1 380 ? 24.75 -19.031 -9.016 1 79.75 380 LEU B C 1
ATOM 7308 O O . LEU B 1 380 ? 23.562 -19.125 -9.336 1 79.75 380 LEU B O 1
ATOM 7312 N N . GLN B 1 381 ? 25.359 -17.922 -8.945 1 80.94 381 GLN B N 1
ATOM 7313 C CA . GLN B 1 381 ? 24.688 -16.672 -9.219 1 80.94 381 GLN B CA 1
ATOM 7314 C C . GLN B 1 381 ? 24.234 -16.594 -10.68 1 80.94 381 GLN B C 1
ATOM 7316 O O . GLN B 1 381 ? 23.094 -16.188 -10.961 1 80.94 381 GLN B O 1
ATOM 7321 N N . ASP B 1 382 ? 25.062 -16.969 -11.508 1 82.56 382 ASP B N 1
ATOM 7322 C CA . ASP B 1 382 ? 24.734 -16.953 -12.93 1 82.56 382 ASP B CA 1
ATOM 7323 C C . ASP B 1 382 ? 23.672 -17.984 -13.266 1 82.56 382 ASP B C 1
ATOM 7325 O O . ASP B 1 382 ? 22.812 -17.75 -14.109 1 82.56 382 ASP B O 1
ATOM 7329 N N . ARG B 1 383 ? 23.828 -19.094 -12.641 1 83.31 383 ARG B N 1
ATOM 7330 C CA . ARG B 1 383 ? 22.812 -20.125 -12.859 1 83.31 383 ARG B CA 1
ATOM 7331 C C . ARG B 1 383 ? 21.438 -19.656 -12.398 1 83.31 383 ARG B C 1
ATOM 7333 O O . ARG B 1 383 ? 20.438 -19.891 -13.078 1 83.31 383 ARG B O 1
ATOM 7340 N N . THR B 1 384 ? 21.484 -19.078 -11.25 1 84 384 THR B N 1
ATOM 7341 C CA . THR B 1 384 ? 20.234 -18.578 -10.703 1 84 384 THR B CA 1
ATOM 7342 C C . THR B 1 384 ? 19.656 -17.5 -11.617 1 84 384 THR B C 1
ATOM 7344 O O . THR B 1 384 ? 18.438 -17.469 -11.852 1 84 384 THR B O 1
ATOM 7347 N N . TYR B 1 385 ? 20.469 -16.688 -12.094 1 85.75 385 TYR B N 1
ATOM 7348 C CA . TYR B 1 385 ? 20.031 -15.625 -13 1 85.75 385 TYR B CA 1
ATOM 7349 C C . TYR B 1 385 ? 19.422 -16.219 -14.266 1 85.75 385 TYR B C 1
ATOM 7351 O O . TYR B 1 385 ? 18.375 -15.766 -14.727 1 85.75 385 TYR B O 1
ATOM 7359 N N . LEU B 1 386 ? 20.094 -17.188 -14.812 1 87.81 386 LEU B N 1
ATOM 7360 C CA . LEU B 1 386 ? 19.625 -17.844 -16.031 1 87.81 386 LEU B CA 1
ATOM 7361 C C . LEU B 1 386 ? 18.25 -18.469 -15.805 1 87.81 386 LEU B C 1
ATOM 7363 O O . LEU B 1 386 ? 17.344 -18.328 -16.641 1 87.81 386 LEU B O 1
ATOM 7367 N N . ILE B 1 387 ? 18.141 -19.156 -14.734 1 88.75 387 ILE B N 1
ATOM 7368 C CA . ILE B 1 387 ? 16.891 -19.844 -14.406 1 88.75 387 ILE B CA 1
ATOM 7369 C C . ILE B 1 387 ? 15.781 -18.812 -14.203 1 88.75 387 ILE B C 1
ATOM 7371 O O . ILE B 1 387 ? 14.688 -18.953 -14.75 1 88.75 387 ILE B O 1
ATOM 7375 N N . ASN B 1 388 ? 16.094 -17.781 -13.438 1 90.06 388 ASN B N 1
ATOM 7376 C CA . ASN B 1 388 ? 15.094 -16.766 -13.133 1 90.06 388 ASN B CA 1
ATOM 7377 C C . ASN B 1 388 ? 14.641 -16.031 -14.398 1 90.06 388 ASN B C 1
ATOM 7379 O O . ASN B 1 388 ? 13.461 -15.711 -14.539 1 90.06 388 ASN B O 1
ATOM 7383 N N . LEU B 1 389 ? 15.555 -15.773 -15.211 1 92.25 389 LEU B N 1
ATOM 7384 C CA . LEU B 1 389 ? 15.234 -15.062 -16.438 1 92.25 389 LEU B CA 1
ATOM 7385 C C . LEU B 1 389 ? 14.32 -15.898 -17.328 1 92.25 389 LEU B C 1
ATOM 7387 O O . LEU B 1 389 ? 13.359 -15.383 -17.906 1 92.25 389 LEU B O 1
ATOM 7391 N N . GLN B 1 390 ? 14.641 -17.141 -17.469 1 93.44 390 GLN B N 1
ATOM 7392 C CA . GLN B 1 390 ? 13.82 -18.047 -18.266 1 93.44 390 GLN B CA 1
ATOM 7393 C C . GLN B 1 390 ? 12.414 -18.188 -17.688 1 93.44 390 GLN B C 1
ATOM 7395 O O . GLN B 1 390 ? 11.43 -18.094 -18.422 1 93.44 390 GLN B O 1
ATOM 7400 N N . LEU B 1 391 ? 12.32 -18.391 -16.422 1 94.31 391 LEU B N 1
ATOM 7401 C CA . LEU B 1 391 ? 11.031 -18.547 -15.766 1 94.31 391 LEU B CA 1
ATOM 7402 C C . LEU B 1 391 ? 10.219 -17.25 -15.859 1 94.31 391 LEU B C 1
ATOM 7404 O O . LEU B 1 391 ? 9.008 -17.297 -16.094 1 94.31 391 LEU B O 1
ATOM 7408 N N . ASP B 1 392 ? 10.875 -16.188 -15.617 1 95.19 392 ASP B N 1
ATOM 7409 C CA . ASP B 1 392 ? 10.203 -14.891 -15.664 1 95.19 392 ASP B CA 1
ATOM 7410 C C . ASP B 1 392 ? 9.672 -14.602 -17.062 1 95.19 392 ASP B C 1
ATOM 7412 O O . ASP B 1 392 ? 8.602 -14.008 -17.219 1 95.19 392 ASP B O 1
ATOM 7416 N N . TYR B 1 393 ? 10.453 -14.938 -18.047 1 96.5 393 TYR B N 1
ATOM 7417 C CA . TYR B 1 393 ? 10.008 -14.797 -19.422 1 96.5 393 TYR B CA 1
ATOM 7418 C C . TYR B 1 393 ? 8.766 -15.633 -19.688 1 96.5 393 TYR B C 1
ATOM 7420 O O . TYR B 1 393 ? 7.77 -15.125 -20.219 1 96.5 393 TYR B O 1
ATOM 7428 N N . LEU B 1 394 ? 8.781 -16.844 -19.344 1 96.75 394 LEU B N 1
ATOM 7429 C CA . LEU B 1 394 ? 7.66 -17.75 -19.562 1 96.75 394 LEU B CA 1
ATOM 7430 C C . LEU B 1 394 ? 6.438 -17.297 -18.766 1 96.75 394 LEU B C 1
ATOM 7432 O O . LEU B 1 394 ? 5.309 -17.359 -19.266 1 96.75 394 LEU B O 1
ATOM 7436 N N . PHE B 1 395 ? 6.684 -16.875 -17.562 1 96.31 395 PHE B N 1
ATOM 7437 C CA . PHE B 1 395 ? 5.633 -16.281 -16.75 1 96.31 395 PHE B CA 1
ATOM 7438 C C . PHE B 1 395 ? 4.934 -15.148 -17.484 1 96.31 395 PHE B C 1
ATOM 7440 O O . PHE B 1 395 ? 3.701 -15.07 -17.5 1 96.31 395 PHE B O 1
ATOM 7447 N N . THR B 1 396 ? 5.691 -14.289 -18.047 1 96.62 396 THR B N 1
ATOM 7448 C CA . THR B 1 396 ? 5.164 -13.125 -18.766 1 96.62 396 THR B CA 1
ATOM 7449 C C . THR B 1 396 ? 4.348 -13.562 -19.969 1 96.62 396 THR B C 1
ATOM 7451 O O . THR B 1 396 ? 3.264 -13.023 -20.219 1 96.62 396 THR B O 1
ATOM 7454 N N . ILE B 1 397 ? 4.82 -14.578 -20.672 1 96.25 397 ILE B N 1
ATOM 7455 C CA . ILE B 1 397 ? 4.113 -15.109 -21.828 1 96.25 397 ILE B CA 1
ATOM 7456 C C . ILE B 1 397 ? 2.752 -15.648 -21.391 1 96.25 397 ILE B C 1
ATOM 7458 O O . ILE B 1 397 ? 1.728 -15.328 -22 1 96.25 397 ILE B O 1
ATOM 7462 N N . ILE B 1 398 ? 2.732 -16.375 -20.391 1 95.38 398 ILE B N 1
ATOM 7463 C CA . ILE B 1 398 ? 1.502 -17 -19.938 1 95.38 398 ILE B CA 1
ATOM 7464 C C . ILE B 1 398 ? 0.479 -15.938 -19.562 1 95.38 398 ILE B C 1
ATOM 7466 O O . ILE B 1 398 ? -0.67 -15.984 -20 1 95.38 398 ILE B O 1
ATOM 7470 N N . ASN B 1 399 ? 0.86 -14.984 -18.812 1 93.31 399 ASN B N 1
ATOM 7471 C CA . ASN B 1 399 ? -0.093 -14.023 -18.281 1 93.31 399 ASN B CA 1
ATOM 7472 C C . ASN B 1 399 ? -0.559 -13.031 -19.344 1 93.31 399 ASN B C 1
ATOM 7474 O O . ASN B 1 399 ? -1.686 -12.539 -19.281 1 93.31 399 ASN B O 1
ATOM 7478 N N . ILE B 1 400 ? 0.253 -12.758 -20.328 1 92.69 400 ILE B N 1
ATOM 7479 C CA . ILE B 1 400 ? -0.183 -11.914 -21.438 1 92.69 400 ILE B CA 1
ATOM 7480 C C . ILE B 1 400 ? -1.202 -12.664 -22.297 1 92.69 400 ILE B C 1
ATOM 7482 O O . ILE B 1 400 ? -2.256 -12.125 -22.625 1 92.69 400 ILE B O 1
ATOM 7486 N N . HIS B 1 401 ? -0.978 -13.859 -22.516 1 90.81 401 HIS B N 1
ATOM 7487 C CA . HIS B 1 401 ? -1.759 -14.586 -23.516 1 90.81 401 HIS B CA 1
ATOM 7488 C C . HIS B 1 401 ? -2.984 -15.242 -22.891 1 90.81 401 HIS B C 1
ATOM 7490 O O . HIS B 1 401 ? -3.918 -15.625 -23.594 1 90.81 401 HIS B O 1
ATOM 7496 N N . THR B 1 402 ? -2.984 -15.383 -21.656 1 83.56 402 THR B N 1
ATOM 7497 C CA . THR B 1 402 ? -4.188 -15.867 -20.984 1 83.56 402 THR B CA 1
ATOM 7498 C C . THR B 1 402 ? -5.312 -14.836 -21.094 1 83.56 402 THR B C 1
ATOM 7500 O O . THR B 1 402 ? -6.492 -15.195 -21.078 1 83.56 402 THR B O 1
ATOM 7503 N N . LEU B 1 403 ? -5.008 -13.641 -21.266 1 77.44 403 LEU B N 1
ATOM 7504 C CA . LEU B 1 403 ? -5.988 -12.562 -21.266 1 77.44 403 LEU B CA 1
ATOM 7505 C C . LEU B 1 403 ? -6.801 -12.547 -22.547 1 77.44 403 LEU B C 1
ATOM 7507 O O . LEU B 1 403 ? -7.879 -11.953 -22.609 1 77.44 403 LEU B O 1
ATOM 7511 N N . VAL B 1 404 ? -6.32 -13.242 -23.547 1 76.56 404 VAL B N 1
ATOM 7512 C CA . VAL B 1 404 ? -7.039 -13.297 -24.812 1 76.56 404 VAL B CA 1
ATOM 7513 C C . VAL B 1 404 ? -8.328 -14.102 -24.641 1 76.56 404 VAL B C 1
ATOM 7515 O O . VAL B 1 404 ? -9.289 -13.914 -25.391 1 76.56 404 VAL B O 1
ATOM 7518 N N . ARG B 1 405 ? -8.281 -14.812 -23.625 1 73.81 405 ARG B N 1
ATOM 7519 C CA . ARG B 1 405 ? -9.469 -15.625 -23.375 1 73.81 405 ARG B CA 1
ATOM 7520 C C . ARG B 1 405 ? -10.617 -14.773 -22.828 1 73.81 405 ARG B C 1
ATOM 7522 O O . ARG B 1 405 ? -11.75 -15.242 -22.719 1 73.81 405 ARG B O 1
ATOM 7529 N N . LYS B 1 406 ? -10.312 -13.5 -22.594 1 74.31 406 LYS B N 1
ATOM 7530 C CA . LYS B 1 406 ? -11.352 -12.539 -22.234 1 74.31 406 LYS B CA 1
ATOM 7531 C C . LYS B 1 406 ? -12.242 -12.211 -23.422 1 74.31 406 LYS B C 1
ATOM 7533 O O . LYS B 1 406 ? -13.359 -11.711 -23.25 1 74.31 406 LYS B O 1
ATOM 7538 N N . CYS B 1 407 ? -11.711 -12.5 -24.547 1 69.75 407 CYS B N 1
ATOM 7539 C CA . CYS B 1 407 ? -12.422 -12.133 -25.781 1 69.75 407 CYS B CA 1
ATOM 7540 C C . CYS B 1 407 ? -13.633 -13.031 -26 1 69.75 407 CYS B C 1
ATOM 7542 O O . CYS B 1 407 ? -13.578 -14.227 -25.703 1 69.75 407 CYS B O 1
ATOM 7544 N N . GLY B 1 408 ? -14.68 -12.359 -26.406 1 65.06 408 GLY B N 1
ATOM 7545 C CA . GLY B 1 408 ? -15.922 -13.055 -26.703 1 65.06 408 GLY B CA 1
ATOM 7546 C C . GLY B 1 408 ? -17.062 -12.672 -25.766 1 65.06 408 GLY B C 1
ATOM 7547 O O . GLY B 1 408 ? -16.859 -11.938 -24.812 1 65.06 408 GLY B O 1
ATOM 7548 N N . ASP B 1 409 ? -18.188 -12.617 -26.188 1 61.78 409 ASP B N 1
ATOM 7549 C CA . ASP B 1 409 ? -19.375 -12.305 -25.391 1 61.78 409 ASP B CA 1
ATOM 7550 C C . ASP B 1 409 ? -20.297 -13.516 -25.281 1 61.78 409 ASP B C 1
ATOM 7552 O O . ASP B 1 409 ? -20.266 -14.398 -26.141 1 61.78 409 ASP B O 1
ATOM 7556 N N . LEU B 1 410 ? -20.766 -13.625 -24.125 1 58.94 410 LEU B N 1
ATOM 7557 C CA . LEU B 1 410 ? -21.734 -14.695 -23.922 1 58.94 410 LEU B CA 1
ATOM 7558 C C . LEU B 1 410 ? -22.734 -14.742 -25.078 1 58.94 410 LEU B C 1
ATOM 7560 O O . LEU B 1 410 ? -23.141 -15.82 -25.5 1 58.94 410 LEU B O 1
ATOM 7564 N N . GLU B 1 411 ? -23 -13.516 -25.562 1 59.66 411 GLU B N 1
ATOM 7565 C CA . GLU B 1 411 ? -24.078 -13.422 -26.531 1 59.66 411 GLU B CA 1
ATOM 7566 C C . GLU B 1 411 ? -23.547 -13.469 -27.969 1 59.66 411 GLU B C 1
ATOM 7568 O O . GLU B 1 411 ? -24.234 -13.898 -28.891 1 59.66 411 GLU B O 1
ATOM 7573 N N . GLU B 1 412 ? -22.281 -12.984 -28.062 1 62.59 412 GLU B N 1
ATOM 7574 C CA . GLU B 1 412 ? -21.766 -12.883 -29.422 1 62.59 412 GLU B CA 1
ATOM 7575 C C . GLU B 1 412 ? -20.469 -13.688 -29.578 1 62.59 412 GLU B C 1
ATOM 7577 O O . GLU B 1 412 ? -19.594 -13.641 -28.719 1 62.59 412 GLU B O 1
ATOM 7582 N N . ASN B 1 413 ? -20.516 -14.492 -30.625 1 63.38 413 ASN B N 1
ATOM 7583 C CA . ASN B 1 413 ? -19.328 -15.258 -30.938 1 63.38 413 ASN B CA 1
ATOM 7584 C C . ASN B 1 413 ? -18.203 -14.359 -31.453 1 63.38 413 ASN B C 1
ATOM 7586 O O . ASN B 1 413 ? -18.453 -13.281 -31.984 1 63.38 413 ASN B O 1
ATOM 7590 N N . LEU B 1 414 ? -17.031 -14.82 -31.203 1 71.88 414 LEU B N 1
ATOM 7591 C CA . LEU B 1 414 ? -15.852 -14.141 -31.734 1 71.88 414 LEU B CA 1
ATOM 7592 C C . LEU B 1 414 ? -15.867 -14.156 -33.281 1 71.88 414 LEU B C 1
ATOM 7594 O O . LEU B 1 414 ? -16.203 -15.172 -33.875 1 71.88 414 LEU B O 1
ATOM 7598 N N . PRO B 1 415 ? -15.641 -13 -33.812 1 70.44 415 PRO B N 1
ATOM 7599 C CA . PRO B 1 415 ? -15.523 -13.008 -35.25 1 70.44 415 PRO B CA 1
ATOM 7600 C C . PRO B 1 415 ? -14.555 -14.07 -35.781 1 70.44 415 PRO B C 1
ATOM 7602 O O . PRO B 1 415 ? -13.516 -14.32 -35.156 1 70.44 415 PRO B O 1
ATOM 7605 N N . ASP B 1 416 ? -14.844 -14.703 -36.875 1 70.06 416 ASP B N 1
ATOM 7606 C CA . ASP B 1 416 ? -14.117 -15.844 -37.406 1 70.06 416 ASP B CA 1
ATOM 7607 C C . ASP B 1 416 ? -12.648 -15.5 -37.625 1 70.06 416 ASP B C 1
ATOM 7609 O O . ASP B 1 416 ? -11.773 -16.359 -37.469 1 70.06 416 ASP B O 1
ATOM 7613 N N . ASP B 1 417 ? -12.477 -14.344 -37.969 1 74.12 417 ASP B N 1
ATOM 7614 C CA . ASP B 1 417 ? -11.117 -13.953 -38.344 1 74.12 417 ASP B CA 1
ATOM 7615 C C . ASP B 1 417 ? -10.227 -13.859 -37.094 1 74.12 417 ASP B C 1
ATOM 7617 O O . ASP B 1 417 ? -9 -13.867 -37.219 1 74.12 417 ASP B O 1
ATOM 7621 N N . LEU B 1 418 ? -10.875 -13.891 -36 1 77.06 418 LEU B N 1
ATOM 7622 C CA . LEU B 1 418 ? -10.102 -13.711 -34.781 1 77.06 418 LEU B CA 1
ATOM 7623 C C . LEU B 1 418 ? -9.844 -15.047 -34.094 1 77.06 418 LEU B C 1
ATOM 7625 O O . LEU B 1 418 ? -8.984 -15.148 -33.219 1 77.06 418 LEU B O 1
ATOM 7629 N N . HIS B 1 419 ? -10.391 -16.031 -34.594 1 74.94 419 HIS B N 1
ATOM 7630 C CA . HIS B 1 419 ? -10.266 -17.344 -33.969 1 74.94 419 HIS B CA 1
ATOM 7631 C C . HIS B 1 419 ? -8.828 -17.859 -34.031 1 74.94 419 HIS B C 1
ATOM 7633 O O . HIS B 1 419 ? -8.305 -18.391 -33.062 1 74.94 419 HIS B O 1
ATOM 7639 N N . SER B 1 420 ? -8.289 -17.625 -35.156 1 79.19 420 SER B N 1
ATOM 7640 C CA . SER B 1 420 ? -6.926 -18.109 -35.375 1 79.19 420 SER B CA 1
ATOM 7641 C C . SER B 1 420 ? -5.945 -17.391 -34.438 1 79.19 420 SER B C 1
ATOM 7643 O O . SER B 1 420 ? -5.008 -18 -33.938 1 79.19 420 SER B O 1
ATOM 7645 N N . VAL B 1 421 ? -6.215 -16.172 -34.25 1 81.31 421 VAL B N 1
ATOM 7646 C CA . VAL B 1 421 ? -5.336 -15.367 -33.406 1 81.31 421 VAL B CA 1
ATOM 7647 C C . VAL B 1 421 ? -5.473 -15.812 -31.938 1 81.31 421 VAL B C 1
ATOM 7649 O O . VAL B 1 421 ? -4.473 -15.938 -31.234 1 81.31 421 VAL B O 1
ATOM 7652 N N . VAL B 1 422 ? -6.645 -16.047 -31.578 1 80.75 422 VAL B N 1
ATOM 7653 C CA . VAL B 1 422 ? -6.918 -16.484 -30.219 1 80.75 422 VAL B CA 1
ATOM 7654 C C . VAL B 1 422 ? -6.289 -17.844 -29.984 1 80.75 422 VAL B C 1
ATOM 7656 O O . VAL B 1 422 ? -5.695 -18.094 -28.922 1 80.75 422 VAL B O 1
ATOM 7659 N N . HIS B 1 423 ? -6.348 -18.688 -30.969 1 81.69 423 HIS B N 1
ATOM 7660 C CA . HIS B 1 423 ? -5.785 -20.031 -30.844 1 81.69 423 HIS B CA 1
ATOM 7661 C C . HIS B 1 423 ? -4.266 -19.984 -30.766 1 81.69 423 HIS B C 1
ATOM 76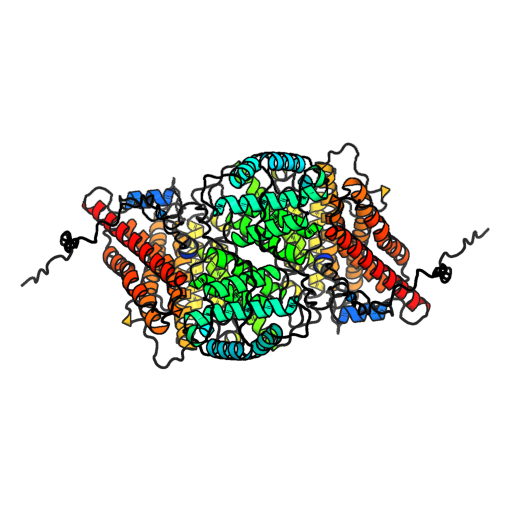63 O O . HIS B 1 423 ? -3.658 -20.703 -29.969 1 81.69 423 HIS B O 1
ATOM 7669 N N . SER B 1 424 ? -3.734 -19.156 -31.562 1 85.44 424 SER B N 1
ATOM 7670 C CA . SER B 1 424 ? -2.281 -19.031 -31.547 1 85.44 424 SER B CA 1
ATOM 7671 C C . SER B 1 424 ? -1.789 -18.484 -30.219 1 85.44 424 SER B C 1
ATOM 7673 O O . SER B 1 424 ? -0.75 -18.922 -29.703 1 85.44 424 SER B O 1
ATOM 7675 N N . SER B 1 425 ? -2.51 -17.578 -29.719 1 86.94 425 SER B N 1
ATOM 7676 C CA . SER B 1 425 ? -2.164 -17.016 -28.422 1 86.94 425 SER B CA 1
ATOM 7677 C C . SER B 1 425 ? -2.293 -18.047 -27.312 1 86.94 425 SER B C 1
ATOM 7679 O O . SER B 1 425 ? -1.458 -18.109 -26.406 1 86.94 425 SER B O 1
ATOM 7681 N N . ALA B 1 426 ? -3.324 -18.75 -27.359 1 84.88 426 ALA B N 1
ATOM 7682 C CA . ALA B 1 426 ? -3.512 -19.812 -26.375 1 84.88 426 ALA B CA 1
ATOM 7683 C C . ALA B 1 426 ? -2.379 -20.828 -26.453 1 84.88 426 ALA B C 1
ATOM 7685 O O . ALA B 1 426 ? -1.916 -21.328 -25.422 1 84.88 426 ALA B O 1
ATOM 7686 N N . ASP B 1 427 ? -1.933 -21.125 -27.641 1 90.62 427 ASP B N 1
ATOM 7687 C CA . ASP B 1 427 ? -0.861 -22.094 -27.828 1 90.62 427 ASP B CA 1
ATOM 7688 C C . ASP B 1 427 ? 0.439 -21.609 -27.188 1 90.62 427 ASP B C 1
ATOM 7690 O O . ASP B 1 427 ? 1.217 -22.422 -26.672 1 90.62 427 ASP B O 1
ATOM 7694 N N . LEU B 1 428 ? 0.637 -20.344 -27.297 1 93.06 428 LEU B N 1
ATOM 7695 C CA . LEU B 1 428 ? 1.844 -19.797 -26.703 1 93.06 428 LEU B CA 1
ATOM 7696 C C . LEU B 1 428 ? 1.833 -19.984 -25.188 1 93.06 428 LEU B C 1
ATOM 7698 O O . LEU B 1 428 ? 2.855 -20.328 -24.594 1 93.06 428 LEU B O 1
ATOM 7702 N N . SER B 1 429 ? 0.725 -19.734 -24.594 1 93.44 429 SER B N 1
ATOM 7703 C CA . SER B 1 429 ? 0.609 -19.922 -23.156 1 93.44 429 SER B CA 1
ATOM 7704 C C . SER B 1 429 ? 0.752 -21.391 -22.766 1 93.44 429 SER B C 1
ATOM 7706 O O . SER B 1 429 ? 1.345 -21.719 -21.734 1 93.44 429 SER B O 1
ATOM 7708 N N . ILE B 1 430 ? 0.238 -22.312 -23.562 1 94.19 430 ILE B N 1
ATOM 7709 C CA . ILE B 1 430 ? 0.31 -23.75 -23.312 1 94.19 430 ILE B CA 1
ATOM 7710 C C . ILE B 1 430 ? 1.76 -24.219 -23.406 1 94.19 430 ILE B C 1
ATOM 7712 O O . ILE B 1 430 ? 2.248 -24.938 -22.531 1 94.19 430 ILE B O 1
ATOM 7716 N N . GLU B 1 431 ? 2.391 -23.766 -24.438 1 95.25 431 GLU B N 1
ATOM 7717 C CA . GLU B 1 431 ? 3.785 -24.172 -24.609 1 95.25 431 GLU B CA 1
ATOM 7718 C C . GLU B 1 431 ? 4.66 -23.625 -23.484 1 95.25 431 GLU B C 1
ATOM 7720 O O . GLU B 1 431 ? 5.594 -24.297 -23.047 1 95.25 431 GLU B O 1
ATOM 7725 N N . ALA B 1 432 ? 4.406 -22.391 -23.125 1 96.5 432 ALA B N 1
ATOM 7726 C CA . ALA B 1 432 ? 5.129 -21.812 -22 1 96.5 432 ALA B CA 1
ATOM 7727 C C . ALA B 1 432 ? 4.895 -22.625 -20.719 1 96.5 432 ALA B C 1
ATOM 7729 O O . ALA B 1 432 ? 5.82 -22.828 -19.938 1 96.5 432 ALA B O 1
ATOM 7730 N N . SER B 1 433 ? 3.711 -23.078 -20.531 1 96.56 433 SER B N 1
ATOM 7731 C CA . SER B 1 433 ? 3.354 -23.875 -19.359 1 96.56 433 SER B CA 1
ATOM 7732 C C . SER B 1 433 ? 4.078 -25.219 -19.375 1 96.56 433 SER B C 1
ATOM 7734 O O . SER B 1 433 ? 4.602 -25.656 -18.344 1 96.56 433 SER B O 1
ATOM 7736 N N . ARG B 1 434 ? 4.133 -25.875 -20.547 1 95.94 434 ARG B N 1
ATOM 7737 C CA . ARG B 1 434 ? 4.891 -27.109 -20.703 1 95.94 434 ARG B CA 1
ATOM 7738 C C . ARG B 1 434 ? 6.348 -26.906 -20.297 1 95.94 434 ARG B C 1
ATOM 7740 O O . ARG B 1 434 ? 6.922 -27.734 -19.578 1 95.94 434 ARG B O 1
ATOM 7747 N N . SER B 1 435 ? 6.855 -25.828 -20.781 1 95.88 435 SER B N 1
ATOM 7748 C CA . SER B 1 435 ? 8.258 -25.516 -20.547 1 95.88 435 SER B CA 1
ATOM 7749 C C . SER B 1 435 ? 8.531 -25.312 -19.062 1 95.88 435 SER B C 1
ATOM 7751 O O . SER B 1 435 ? 9.578 -25.734 -18.547 1 95.88 435 SER B O 1
ATOM 7753 N N . ILE B 1 436 ? 7.645 -24.641 -18.328 1 96.25 436 ILE B N 1
ATOM 7754 C CA . ILE B 1 436 ? 7.828 -24.391 -16.906 1 96.25 436 ILE B CA 1
ATOM 7755 C C . ILE B 1 436 ? 7.898 -25.719 -16.156 1 96.25 436 ILE B C 1
ATOM 7757 O O . ILE B 1 436 ? 8.773 -25.922 -15.312 1 96.25 436 ILE B O 1
ATOM 7761 N N . PHE B 1 437 ? 7.051 -26.672 -16.438 1 95.38 437 PHE B N 1
ATOM 7762 C CA . PHE B 1 437 ? 7.059 -27.969 -15.766 1 95.38 437 PHE B CA 1
ATOM 7763 C C . PHE B 1 437 ? 8.367 -28.703 -16.016 1 95.38 437 PHE B C 1
ATOM 7765 O O . PHE B 1 437 ? 8.906 -29.344 -15.125 1 95.38 437 PHE B O 1
ATOM 7772 N N . ARG B 1 438 ? 8.859 -28.562 -17.188 1 92.38 438 ARG B N 1
ATOM 7773 C CA . ARG B 1 438 ? 10.125 -29.219 -17.531 1 92.38 438 ARG B CA 1
ATOM 7774 C C . ARG B 1 438 ? 11.273 -28.594 -16.75 1 92.38 438 ARG B C 1
ATOM 7776 O O . ARG B 1 438 ? 12.195 -29.297 -16.328 1 92.38 438 ARG B O 1
ATOM 7783 N N . ILE B 1 439 ? 11.211 -27.297 -16.625 1 92.5 439 ILE B N 1
ATOM 7784 C CA . ILE B 1 439 ? 12.242 -26.578 -15.883 1 92.5 439 ILE B CA 1
ATOM 7785 C C . ILE B 1 439 ? 12.156 -26.938 -14.406 1 92.5 439 ILE B C 1
ATOM 7787 O O . ILE B 1 439 ? 13.18 -27.094 -13.734 1 92.5 439 ILE B O 1
ATOM 7791 N N . LEU B 1 440 ? 10.93 -27 -13.867 1 92.62 440 LEU B N 1
ATOM 7792 C CA . LEU B 1 440 ? 10.742 -27.297 -12.453 1 92.62 440 LEU B CA 1
ATOM 7793 C C . LEU B 1 440 ? 11.359 -28.641 -12.078 1 92.62 440 LEU B C 1
ATOM 7795 O O . LEU B 1 440 ? 11.953 -28.781 -11.008 1 92.62 440 LEU B O 1
ATOM 7799 N N . ASP B 1 441 ? 11.258 -29.578 -12.906 1 85.56 441 ASP B N 1
ATOM 7800 C CA . ASP B 1 441 ? 11.82 -30.906 -12.656 1 85.56 441 ASP B CA 1
ATOM 7801 C C . ASP B 1 441 ? 13.336 -30.828 -12.477 1 85.56 441 ASP B C 1
ATOM 7803 O O . ASP B 1 441 ? 13.898 -31.531 -11.641 1 85.56 441 ASP B O 1
ATOM 7807 N N . THR B 1 442 ? 13.945 -29.938 -13.227 1 83.75 442 THR B N 1
ATOM 7808 C CA . THR B 1 442 ? 15.391 -29.781 -13.18 1 83.75 442 THR B CA 1
ATOM 7809 C C . THR B 1 442 ? 15.805 -28.938 -11.977 1 83.75 442 THR B C 1
ATOM 7811 O O . THR B 1 442 ? 16.812 -29.234 -11.32 1 83.75 442 THR B O 1
ATOM 7814 N N . ILE B 1 443 ? 15.055 -27.984 -11.688 1 87.31 443 ILE B N 1
ATOM 7815 C CA . ILE B 1 443 ? 15.453 -26.984 -10.695 1 87.31 443 ILE B CA 1
ATOM 7816 C C . ILE B 1 443 ? 15.344 -27.578 -9.297 1 87.31 443 ILE B C 1
ATOM 7818 O O . ILE B 1 443 ? 16.125 -27.219 -8.406 1 87.31 443 ILE B O 1
ATOM 7822 N N . VAL B 1 444 ? 14.445 -28.438 -9.039 1 88.69 444 VAL B N 1
ATOM 7823 C CA . VAL B 1 444 ? 14.258 -29.031 -7.715 1 88.69 444 VAL B CA 1
ATOM 7824 C C . VAL B 1 444 ? 15.531 -29.781 -7.305 1 88.69 444 VAL B C 1
ATOM 7826 O O . VAL B 1 444 ? 15.898 -29.781 -6.129 1 88.69 444 VAL B O 1
ATOM 7829 N N . ASP B 1 445 ? 16.234 -30.297 -8.234 1 84.44 445 ASP B N 1
ATOM 7830 C CA . ASP B 1 445 ? 17.5 -30.984 -7.949 1 84.44 445 ASP B CA 1
ATOM 7831 C C . ASP B 1 445 ? 18.609 -30 -7.609 1 84.44 445 ASP B C 1
ATOM 7833 O O . ASP B 1 445 ? 19.5 -30.297 -6.809 1 84.44 445 ASP B O 1
ATOM 7837 N N . LEU B 1 446 ? 18.516 -28.891 -8.219 1 82.44 446 LEU B N 1
ATOM 7838 C CA . LEU B 1 446 ? 19.547 -27.875 -8.039 1 82.44 446 LEU B CA 1
ATOM 7839 C C . LEU B 1 446 ? 19.375 -27.141 -6.715 1 82.44 446 LEU B C 1
ATOM 7841 O O . LEU B 1 446 ? 20.328 -26.969 -5.965 1 82.44 446 LEU B O 1
ATOM 7845 N N . TRP B 1 447 ? 18.141 -26.719 -6.402 1 85.88 447 TRP B N 1
ATOM 7846 C CA . TRP B 1 447 ? 17.906 -25.812 -5.285 1 85.88 447 TRP B CA 1
ATOM 7847 C C . TRP B 1 447 ? 17.391 -26.578 -4.062 1 85.88 447 TRP B C 1
ATOM 7849 O O . TRP B 1 447 ? 17.328 -26.016 -2.963 1 85.88 447 TRP B O 1
ATOM 7859 N N . LYS B 1 448 ? 17.047 -27.703 -4.215 1 86.75 448 LYS B N 1
ATOM 7860 C CA . LYS B 1 448 ? 16.609 -28.562 -3.125 1 86.75 448 LYS B CA 1
ATOM 7861 C C . LYS B 1 448 ? 15.5 -27.906 -2.309 1 86.75 448 LYS B C 1
ATOM 7863 O O . LYS B 1 448 ? 14.5 -27.453 -2.863 1 86.75 448 LYS B O 1
ATOM 7868 N N . GLU B 1 449 ? 15.719 -27.609 -1.044 1 84.88 449 GLU B N 1
ATOM 7869 C CA . GLU B 1 449 ? 14.68 -27.062 -0.182 1 84.88 449 GLU B CA 1
ATOM 7870 C C . GLU B 1 449 ? 14.234 -25.688 -0.664 1 84.88 449 GLU B C 1
ATOM 7872 O O . GLU B 1 449 ? 13.062 -25.312 -0.531 1 84.88 449 GLU B O 1
ATOM 7877 N N . ASP B 1 450 ? 15.109 -24.984 -1.239 1 86.12 450 ASP B N 1
ATOM 7878 C CA . ASP B 1 450 ? 14.82 -23.625 -1.651 1 86.12 450 ASP B CA 1
ATOM 7879 C C . ASP B 1 450 ? 14 -23.594 -2.939 1 86.12 450 ASP B C 1
ATOM 7881 O O . ASP B 1 450 ? 13.484 -22.547 -3.338 1 86.12 450 ASP B O 1
ATOM 7885 N N . SER B 1 451 ? 13.812 -24.75 -3.488 1 89.38 451 SER B N 1
ATOM 7886 C CA . SER B 1 451 ? 13.008 -24.812 -4.703 1 89.38 451 SER B CA 1
ATOM 7887 C C . SER B 1 451 ? 11.523 -24.672 -4.395 1 89.38 451 SER B C 1
ATOM 7889 O O . SER B 1 451 ? 10.719 -24.438 -5.293 1 89.38 451 SER B O 1
ATOM 7891 N N . LEU B 1 452 ? 11.188 -24.828 -3.197 1 90.31 452 LEU B N 1
ATOM 7892 C CA . LEU B 1 452 ? 9.781 -24.812 -2.807 1 90.31 452 LEU B CA 1
ATOM 7893 C C . LEU B 1 452 ? 9.117 -23.516 -3.258 1 90.31 452 LEU B C 1
ATOM 7895 O O . LEU B 1 452 ? 7.988 -23.516 -3.748 1 90.31 452 LEU B O 1
ATOM 7899 N N . TRP B 1 453 ? 9.758 -22.422 -3.018 1 89.81 453 TRP B N 1
ATOM 7900 C CA . TRP B 1 453 ? 9.156 -21.156 -3.412 1 89.81 453 TRP B CA 1
ATOM 7901 C C . TRP B 1 453 ? 8.922 -21.109 -4.918 1 89.81 453 TRP B C 1
ATOM 7903 O O . TRP B 1 453 ? 7.91 -20.562 -5.379 1 89.81 453 TRP B O 1
ATOM 7913 N N . ILE B 1 454 ? 9.75 -21.656 -5.699 1 91.94 454 ILE B N 1
ATOM 7914 C CA . ILE B 1 454 ? 9.641 -21.641 -7.156 1 91.94 454 ILE B CA 1
ATOM 7915 C C . ILE B 1 454 ? 8.492 -22.547 -7.59 1 91.94 454 ILE B C 1
ATOM 7917 O O . ILE B 1 454 ? 7.691 -22.172 -8.453 1 91.94 454 ILE B O 1
ATOM 7921 N N . VAL B 1 455 ? 8.461 -23.703 -7 1 93.69 455 VAL B N 1
ATOM 7922 C CA . VAL B 1 455 ? 7.395 -24.641 -7.328 1 93.69 455 VAL B CA 1
ATOM 7923 C C . VAL B 1 455 ? 6.039 -24.031 -6.977 1 93.69 455 VAL B C 1
ATOM 7925 O O . VAL B 1 455 ? 5.098 -24.094 -7.77 1 93.69 455 VAL B O 1
ATOM 7928 N N . SER B 1 456 ? 6.02 -23.438 -5.824 1 92.94 456 SER B N 1
ATOM 7929 C CA . SER B 1 456 ? 4.789 -22.812 -5.352 1 92.94 456 SER B CA 1
ATOM 7930 C C . SER B 1 456 ? 4.367 -21.656 -6.258 1 92.94 456 SER B C 1
ATOM 7932 O O . SER B 1 456 ? 3.178 -21.469 -6.516 1 92.94 456 SER B O 1
ATOM 7934 N N . HIS B 1 457 ? 5.297 -20.953 -6.711 1 92.81 457 HIS B N 1
ATOM 7935 C CA . HIS B 1 457 ? 5.031 -19.734 -7.473 1 92.81 457 HIS B CA 1
ATOM 7936 C C . HIS B 1 457 ? 4.637 -20.062 -8.906 1 92.81 457 HIS B C 1
ATOM 7938 O O . HIS B 1 457 ? 3.768 -19.391 -9.484 1 92.81 457 HIS B O 1
ATOM 7944 N N . TYR B 1 458 ? 5.172 -21.094 -9.492 1 95.62 458 TYR B N 1
ATOM 7945 C CA . TYR B 1 458 ? 5.027 -21.25 -10.93 1 95.62 458 TYR B CA 1
ATOM 7946 C C . TYR B 1 458 ? 4.125 -22.438 -11.258 1 95.62 458 TYR B C 1
ATOM 7948 O O . TYR B 1 458 ? 3.391 -22.406 -12.25 1 95.62 458 TYR B O 1
ATOM 7956 N N . ALA B 1 459 ? 4.125 -23.453 -10.492 1 96.31 459 ALA B N 1
ATOM 7957 C CA . ALA B 1 459 ? 3.484 -24.703 -10.883 1 96.31 459 ALA B CA 1
ATOM 7958 C C . ALA B 1 459 ? 1.972 -24.547 -10.984 1 96.31 459 ALA B C 1
ATOM 7960 O O . ALA B 1 459 ? 1.37 -24.891 -12 1 96.31 459 ALA B O 1
ATOM 7961 N N . PRO B 1 460 ? 1.328 -23.984 -9.914 1 94.5 460 PRO B N 1
ATOM 7962 C CA . PRO B 1 460 ? -0.125 -23.844 -10.031 1 94.5 460 PRO B CA 1
ATOM 7963 C C . PRO B 1 460 ? -0.539 -22.953 -11.203 1 94.5 460 PRO B C 1
ATOM 7965 O O . PRO B 1 460 ? -1.521 -23.25 -11.891 1 94.5 460 PRO B O 1
ATOM 7968 N N . MET B 1 461 ? 0.159 -21.906 -11.414 1 94.5 461 MET B N 1
ATOM 7969 C CA . MET B 1 461 ? -0.149 -20.984 -12.508 1 94.5 461 MET B CA 1
ATOM 7970 C C . MET B 1 461 ? 0.02 -21.672 -13.859 1 94.5 461 MET B C 1
ATOM 7972 O O . MET B 1 461 ? -0.831 -21.531 -14.742 1 94.5 461 MET B O 1
ATOM 7976 N N . ALA B 1 462 ? 1.09 -22.422 -14.023 1 96.5 462 ALA B N 1
ATOM 7977 C CA . ALA B 1 462 ? 1.388 -23.078 -15.289 1 96.5 462 ALA B CA 1
ATOM 7978 C C . ALA B 1 462 ? 0.437 -24.25 -15.539 1 96.5 462 ALA B C 1
ATOM 7980 O O . ALA B 1 462 ? 0.21 -24.641 -16.688 1 96.5 462 ALA B O 1
ATOM 7981 N N . ALA B 1 463 ? -0.131 -24.781 -14.539 1 96.81 463 ALA B N 1
ATOM 7982 C CA . ALA B 1 463 ? -1.021 -25.938 -14.672 1 96.81 463 ALA B CA 1
ATOM 7983 C C . ALA B 1 463 ? -2.344 -25.531 -15.32 1 96.81 463 ALA B C 1
ATOM 7985 O O . ALA B 1 463 ? -2.984 -26.344 -15.992 1 96.81 463 ALA B O 1
ATOM 7986 N N . MET B 1 464 ? -2.703 -24.297 -15.18 1 93.81 464 MET B N 1
ATOM 7987 C CA . MET B 1 464 ? -4.055 -23.875 -15.531 1 93.81 464 MET B CA 1
ATOM 7988 C C . MET B 1 464 ? -4.25 -23.875 -17.047 1 93.81 464 MET B C 1
ATOM 7990 O O . MET B 1 464 ? -5.23 -24.422 -17.547 1 93.81 464 MET B O 1
ATOM 7994 N N . PRO B 1 465 ? -3.359 -23.25 -17.781 1 93.25 465 PRO B N 1
ATOM 7995 C CA . PRO B 1 465 ? -3.557 -23.297 -19.234 1 93.25 465 PRO B CA 1
ATOM 7996 C C . PRO B 1 465 ? -3.578 -24.734 -19.781 1 93.25 465 PRO B C 1
ATOM 7998 O O . PRO B 1 465 ? -4.336 -25.031 -20.719 1 93.25 465 PRO B O 1
ATOM 8001 N N . LEU B 1 466 ? -2.777 -25.625 -19.203 1 95.62 466 LEU B N 1
ATOM 8002 C CA . LEU B 1 466 ? -2.764 -27.016 -19.625 1 95.62 466 LEU B CA 1
ATOM 8003 C C . LEU B 1 466 ? -4.098 -27.688 -19.328 1 95.62 466 LEU B C 1
ATOM 8005 O O . LEU B 1 466 ? -4.68 -28.344 -20.203 1 95.62 466 LEU B O 1
ATOM 8009 N N . PHE B 1 467 ? -4.535 -27.531 -18.188 1 95.12 467 PHE B N 1
ATOM 8010 C CA . PHE B 1 467 ? -5.809 -28.109 -17.766 1 95.12 467 PHE B CA 1
ATOM 8011 C C . PHE B 1 467 ? -6.945 -27.609 -18.641 1 95.12 467 PHE B C 1
ATOM 8013 O O . PHE B 1 467 ? -7.766 -28.391 -19.109 1 95.12 467 PHE B O 1
ATOM 8020 N N . MET B 1 468 ? -6.98 -26.312 -18.828 1 90.44 468 MET B N 1
ATOM 8021 C CA . MET B 1 468 ? -8.055 -25.719 -19.625 1 90.44 468 MET B CA 1
ATOM 8022 C C . MET B 1 468 ? -8.031 -26.266 -21.047 1 90.44 468 MET B C 1
ATOM 8024 O O . MET B 1 468 ? -9.086 -26.531 -21.625 1 90.44 468 MET B O 1
ATOM 8028 N N . ASN B 1 469 ? -6.879 -26.359 -21.547 1 90.69 469 ASN B N 1
ATOM 8029 C CA . ASN B 1 469 ? -6.773 -26.906 -22.891 1 90.69 469 ASN B CA 1
ATOM 8030 C C . ASN B 1 469 ? -7.305 -28.328 -22.969 1 90.69 469 ASN B C 1
ATOM 8032 O O . ASN B 1 469 ? -7.98 -28.703 -23.922 1 90.69 469 ASN B O 1
ATOM 8036 N N . ILE B 1 470 ? -7.008 -29.156 -22 1 94.25 470 ILE B N 1
ATOM 8037 C CA . ILE B 1 470 ? -7.473 -30.531 -21.969 1 94.25 470 ILE B CA 1
ATOM 8038 C C . ILE B 1 470 ? -8.992 -30.562 -21.781 1 94.25 470 ILE B C 1
ATOM 8040 O O . ILE B 1 470 ? -9.68 -31.375 -22.391 1 94.25 470 ILE B O 1
ATOM 8044 N N . LEU B 1 471 ? -9.438 -29.719 -20.891 1 91.62 471 LEU B N 1
ATOM 8045 C CA . LEU B 1 471 ? -10.875 -29.672 -20.641 1 91.62 471 LEU B CA 1
ATOM 8046 C C . LEU B 1 471 ? -11.641 -29.312 -21.906 1 91.62 471 LEU B C 1
ATOM 8048 O O . LEU B 1 471 ? -12.734 -29.828 -22.156 1 91.62 471 LEU B O 1
ATOM 8052 N N . ILE B 1 472 ? -11.086 -28.422 -22.672 1 88.62 472 ILE B N 1
ATOM 8053 C CA . ILE B 1 472 ? -11.727 -27.984 -23.922 1 88.62 472 ILE B CA 1
ATOM 8054 C C . ILE B 1 472 ? -11.578 -29.078 -24.984 1 88.62 472 ILE B C 1
ATOM 8056 O O . ILE B 1 472 ? -12.531 -29.359 -25.719 1 88.62 472 ILE B O 1
ATOM 8060 N N . HIS B 1 473 ? -10.328 -29.656 -25.016 1 91.19 473 HIS B N 1
ATOM 8061 C CA . HIS B 1 473 ? -10.031 -30.688 -25.984 1 91.19 473 HIS B CA 1
ATOM 8062 C C . HIS B 1 473 ? -9.516 -31.953 -25.297 1 91.19 473 HIS B C 1
ATOM 8064 O O . HIS B 1 473 ? -8.359 -32.344 -25.484 1 91.19 473 HIS B O 1
ATOM 8070 N N . PRO B 1 474 ? -10.305 -32.688 -24.641 1 93.5 474 PRO B N 1
ATOM 8071 C CA . PRO B 1 474 ? -9.844 -33.844 -23.859 1 93.5 474 PRO B CA 1
ATOM 8072 C C . PRO B 1 474 ? -9.25 -34.969 -24.719 1 93.5 474 PRO B C 1
ATOM 8074 O O . PRO B 1 474 ? -8.43 -35.75 -24.234 1 93.5 474 PRO B O 1
ATOM 8077 N N . LEU B 1 475 ? -9.648 -35.031 -25.969 1 93.5 475 LEU B N 1
ATOM 8078 C CA . LEU B 1 475 ? -9.117 -36.062 -26.859 1 93.5 475 LEU B CA 1
ATOM 8079 C C . LEU B 1 475 ? -8.25 -35.438 -27.953 1 93.5 475 LEU B C 1
ATOM 8081 O O . LEU B 1 475 ? -8.07 -36.031 -29.016 1 93.5 475 LEU B O 1
ATOM 8085 N N . GLY B 1 476 ? -7.801 -34.281 -27.656 1 90.5 476 GLY B N 1
ATOM 8086 C CA . GLY B 1 476 ? -6.922 -33.625 -28.609 1 90.5 476 GLY B CA 1
ATOM 8087 C C . GLY B 1 476 ? -5.57 -34.281 -28.75 1 90.5 476 GLY B C 1
ATOM 8088 O O . GLY B 1 476 ? -5.211 -35.125 -27.922 1 90.5 476 GLY B O 1
ATOM 8089 N N . SER B 1 477 ? -4.77 -33.906 -29.688 1 90.12 477 SER B N 1
ATOM 8090 C CA . SER B 1 477 ? -3.496 -34.531 -30.016 1 90.12 477 SER B CA 1
ATOM 8091 C C . SER B 1 477 ? -2.486 -34.344 -28.891 1 90.12 477 SER B C 1
ATOM 8093 O O . SER B 1 477 ? -1.612 -35.188 -28.688 1 90.12 477 SER B O 1
ATOM 8095 N N . SER B 1 478 ? -2.611 -33.281 -28.172 1 92.25 478 SER B N 1
ATOM 8096 C CA . SER B 1 478 ? -1.629 -32.969 -27.125 1 92.25 478 SER B CA 1
ATOM 8097 C C . SER B 1 478 ? -2.145 -33.375 -25.75 1 92.25 478 SER B C 1
ATOM 8099 O O . SER B 1 478 ? -1.425 -33.25 -24.75 1 92.25 478 SER B O 1
ATOM 8101 N N . ALA B 1 479 ? -3.336 -33.75 -25.625 1 94.5 479 ALA B N 1
ATOM 8102 C CA . ALA B 1 479 ? -3.994 -33.969 -24.344 1 94.5 479 ALA B CA 1
ATOM 8103 C C . ALA B 1 479 ? -3.229 -35 -23.5 1 94.5 479 ALA B C 1
ATOM 8105 O O . ALA B 1 479 ? -3 -34.781 -22.312 1 94.5 479 ALA B O 1
ATOM 8106 N N . ASP B 1 480 ? -2.799 -36.094 -24.141 1 94.31 480 ASP B N 1
ATOM 8107 C CA . ASP B 1 480 ? -2.088 -37.125 -23.406 1 94.31 480 ASP B CA 1
ATOM 8108 C C . ASP B 1 480 ? -0.752 -36.625 -22.875 1 94.31 480 ASP B C 1
ATOM 8110 O O . ASP B 1 480 ? -0.392 -36.875 -21.734 1 94.31 480 ASP B O 1
ATOM 8114 N N . ASN B 1 481 ? -0.062 -36 -23.734 1 94.19 481 ASN B N 1
ATOM 8115 C CA . ASN B 1 481 ? 1.222 -35.438 -23.328 1 94.19 481 ASN B CA 1
ATOM 8116 C C . ASN B 1 481 ? 1.057 -34.406 -22.203 1 94.19 481 ASN B C 1
ATOM 8118 O O . ASN B 1 481 ? 1.836 -34.406 -21.25 1 94.19 481 ASN B O 1
ATOM 8122 N N . ASP B 1 482 ? 0.085 -33.531 -22.359 1 95.81 482 ASP B N 1
ATOM 8123 C CA . ASP B 1 482 ? -0.17 -32.5 -21.328 1 95.81 482 ASP B CA 1
ATOM 8124 C C . ASP B 1 482 ? -0.581 -33.156 -20.016 1 95.81 482 ASP B C 1
ATOM 8126 O O . ASP B 1 482 ? -0.212 -32.656 -18.938 1 95.81 482 ASP B O 1
ATOM 8130 N N . LEU B 1 483 ? -1.319 -34.156 -20.094 1 96.12 483 LEU B N 1
ATOM 8131 C CA . LEU B 1 483 ? -1.712 -34.875 -18.891 1 96.12 483 LEU B CA 1
ATOM 8132 C C . LEU B 1 483 ? -0.495 -35.469 -18.188 1 96.12 483 LEU B C 1
ATOM 8134 O O . LEU B 1 483 ? -0.406 -35.469 -16.969 1 96.12 483 LEU B O 1
ATOM 8138 N N . HIS B 1 484 ? 0.377 -36 -18.953 1 95.56 484 HIS B N 1
ATOM 8139 C CA . HIS B 1 484 ? 1.612 -36.562 -18.422 1 95.56 484 HIS B CA 1
ATOM 8140 C C . HIS B 1 484 ? 2.451 -35.469 -17.75 1 95.56 484 HIS B C 1
ATOM 8142 O O . HIS B 1 484 ? 3.023 -35.688 -16.672 1 95.56 484 HIS B O 1
ATOM 8148 N N . ILE B 1 485 ? 2.516 -34.375 -18.391 1 95.5 485 ILE B N 1
ATOM 8149 C CA . ILE B 1 485 ? 3.266 -33.25 -17.844 1 95.5 485 ILE B CA 1
ATOM 8150 C C . ILE B 1 485 ? 2.645 -32.812 -16.531 1 95.5 485 ILE B C 1
ATOM 8152 O O . ILE B 1 485 ? 3.355 -32.625 -15.531 1 95.5 485 ILE B O 1
ATOM 8156 N N . LEU B 1 486 ? 1.319 -32.625 -16.484 1 97 486 LEU B N 1
ATOM 8157 C CA . LEU B 1 486 ? 0.641 -32.25 -15.242 1 97 486 LEU B CA 1
ATOM 8158 C C . LEU B 1 486 ? 0.902 -33.281 -14.148 1 97 486 LEU B C 1
ATOM 8160 O O . LEU B 1 486 ? 1.178 -32.906 -13 1 97 486 LEU B O 1
ATOM 8164 N N . SER B 1 487 ? 0.891 -34.5 -14.484 1 96.5 487 SER B N 1
ATOM 8165 C CA . SER B 1 487 ? 1.051 -35.594 -13.516 1 96.5 487 SER B CA 1
ATOM 8166 C C . SER B 1 487 ? 2.465 -35.625 -12.945 1 96.5 487 SER B C 1
ATOM 8168 O O . SER B 1 487 ? 2.697 -36.188 -11.875 1 96.5 487 SER B O 1
ATOM 8170 N N . SER B 1 488 ? 3.371 -35.031 -13.656 1 95.56 488 SER B N 1
ATOM 8171 C CA . SER B 1 488 ? 4.754 -35 -13.195 1 95.56 488 SER B CA 1
ATOM 8172 C C . SER B 1 488 ? 4.887 -34.188 -11.914 1 95.56 488 SER B C 1
ATOM 8174 O O . SER B 1 488 ? 5.91 -34.281 -11.227 1 95.56 488 SER B O 1
ATOM 8176 N N . ILE B 1 489 ? 3.832 -33.469 -11.547 1 96.06 489 ILE B N 1
ATOM 8177 C CA . ILE B 1 489 ? 3.85 -32.656 -10.336 1 96.06 489 ILE B CA 1
ATOM 8178 C C . ILE B 1 489 ? 4.133 -33.531 -9.125 1 96.06 489 ILE B C 1
ATOM 8180 O O . ILE B 1 489 ? 4.785 -33.094 -8.172 1 96.06 489 ILE B O 1
ATOM 8184 N N . SER B 1 490 ? 3.623 -34.719 -9.117 1 95.19 490 SER B N 1
ATOM 8185 C CA . SER B 1 490 ? 3.832 -35.656 -8 1 95.19 490 SER B CA 1
ATOM 8186 C C . SER B 1 490 ? 5.312 -35.969 -7.82 1 95.19 490 SER B C 1
ATOM 8188 O O . SER B 1 490 ? 5.812 -36 -6.695 1 95.19 490 SER B O 1
ATOM 8190 N N . LYS B 1 491 ? 5.957 -36.188 -8.898 1 94.25 491 LYS B N 1
ATOM 8191 C CA . LYS B 1 491 ? 7.391 -36.438 -8.852 1 94.25 491 LYS B CA 1
ATOM 8192 C C . LYS B 1 491 ? 8.164 -35.219 -8.422 1 94.25 491 LYS B C 1
ATOM 8194 O O . LYS B 1 491 ? 9.086 -35.281 -7.609 1 94.25 491 LYS B O 1
ATOM 8199 N N . ILE B 1 492 ? 7.836 -34.094 -9.016 1 94.12 492 ILE B N 1
ATOM 8200 C CA . ILE B 1 492 ? 8.508 -32.812 -8.734 1 94.12 492 ILE B CA 1
ATOM 8201 C C . ILE B 1 492 ? 8.406 -32.5 -7.242 1 94.12 492 ILE B C 1
ATOM 8203 O O . ILE B 1 492 ? 9.406 -32.188 -6.605 1 94.12 492 ILE B O 1
ATOM 8207 N N . THR B 1 493 ? 7.25 -32.625 -6.648 1 94.44 493 THR B N 1
ATOM 8208 C CA . THR B 1 493 ? 7.043 -32.281 -5.246 1 94.44 493 THR B CA 1
ATOM 8209 C C . THR B 1 493 ? 7.73 -33.281 -4.332 1 94.44 493 THR B C 1
ATOM 8211 O O . THR B 1 493 ? 8.227 -32.938 -3.264 1 94.44 493 THR B O 1
ATOM 8214 N N . ARG B 1 494 ? 7.816 -34.469 -4.707 1 91.81 494 ARG B N 1
ATOM 8215 C CA . ARG B 1 494 ? 8.461 -35.531 -3.908 1 91.81 494 ARG B CA 1
ATOM 8216 C C . ARG B 1 494 ? 9.977 -35.344 -3.889 1 91.81 494 ARG B C 1
ATOM 8218 O O . ARG B 1 494 ? 10.641 -35.75 -2.93 1 91.81 494 ARG B O 1
ATOM 8225 N N . LYS B 1 495 ? 10.461 -34.812 -4.945 1 91.38 495 LYS B N 1
ATOM 8226 C CA . LYS B 1 495 ? 11.898 -34.594 -5.047 1 91.38 495 LYS B CA 1
ATOM 8227 C C . LYS B 1 495 ? 12.359 -33.5 -4.074 1 91.38 495 LYS B C 1
ATOM 8229 O O . LYS B 1 495 ? 13.539 -33.406 -3.756 1 91.38 495 LYS B O 1
ATOM 8234 N N . VAL B 1 496 ? 11.492 -32.625 -3.656 1 90.5 496 VAL B N 1
ATOM 8235 C CA . VAL B 1 496 ? 11.852 -31.578 -2.691 1 90.5 496 VAL B CA 1
ATOM 8236 C C . VAL B 1 496 ? 12.141 -32.219 -1.333 1 90.5 496 VAL B C 1
ATOM 8238 O O . VAL B 1 496 ? 11.266 -32.875 -0.748 1 90.5 496 VAL B O 1
ATOM 8241 N N . PRO B 1 497 ? 13.398 -32.062 -0.882 1 88.31 497 PRO B N 1
ATOM 8242 C CA . PRO B 1 497 ? 13.68 -32.625 0.432 1 88.31 497 PRO B CA 1
ATOM 8243 C C . PRO B 1 497 ? 12.781 -32.062 1.53 1 88.31 497 PRO B C 1
ATOM 8245 O O . PRO B 1 497 ? 12.695 -30.859 1.713 1 88.31 497 PRO B O 1
ATOM 8248 N N . SER B 1 498 ? 12.086 -32.906 2.203 1 86.19 498 SER B N 1
ATOM 8249 C CA . SER B 1 498 ? 11.086 -32.438 3.162 1 86.19 498 SER B CA 1
ATOM 8250 C C . SER B 1 498 ? 11.516 -32.75 4.594 1 86.19 498 SER B C 1
ATOM 8252 O O . SER B 1 498 ? 10.883 -32.281 5.547 1 86.19 498 SER B O 1
ATOM 8254 N N . ASP B 1 499 ? 12.594 -33.344 4.82 1 81.56 499 ASP B N 1
ATOM 8255 C CA . ASP B 1 499 ? 12.969 -33.812 6.148 1 81.56 499 ASP B CA 1
ATOM 8256 C C . ASP B 1 499 ? 13.219 -32.656 7.102 1 81.56 499 ASP B C 1
ATOM 8258 O O . ASP B 1 499 ? 12.914 -32.75 8.289 1 81.56 499 ASP B O 1
ATOM 8262 N N . ARG B 1 500 ? 13.711 -31.641 6.527 1 79.31 500 ARG B N 1
ATOM 8263 C CA . ARG B 1 500 ? 14.109 -30.547 7.402 1 79.31 500 ARG B CA 1
ATOM 8264 C C . ARG B 1 500 ? 13.117 -29.375 7.309 1 79.31 500 ARG B C 1
ATOM 8266 O O . ARG B 1 500 ? 13.227 -28.406 8.055 1 79.31 500 ARG B O 1
ATOM 8273 N N . LEU B 1 501 ? 12.164 -29.453 6.457 1 87.75 501 LEU B N 1
ATOM 8274 C CA . LEU B 1 501 ? 11.242 -28.344 6.234 1 87.75 501 LEU B CA 1
ATOM 8275 C C . LEU B 1 501 ? 10.188 -28.297 7.332 1 87.75 501 LEU B C 1
ATOM 8277 O O . LEU B 1 501 ? 9.766 -29.328 7.848 1 87.75 501 LEU B O 1
ATOM 8281 N N . PRO B 1 502 ? 9.875 -27.078 7.727 1 85.81 502 PRO B N 1
ATOM 8282 C CA . PRO B 1 502 ? 8.758 -26.969 8.664 1 85.81 502 PRO B CA 1
ATOM 8283 C C . PRO B 1 502 ? 7.469 -27.578 8.133 1 85.81 502 PRO B C 1
ATOM 8285 O O . PRO B 1 502 ? 7.289 -27.703 6.918 1 85.81 502 PRO B O 1
ATOM 8288 N N . MET B 1 503 ? 6.598 -27.938 9.039 1 84.94 503 MET B N 1
ATOM 8289 C CA . MET B 1 503 ? 5.363 -28.641 8.703 1 84.94 503 MET B CA 1
ATOM 8290 C C . MET B 1 503 ? 4.5 -27.797 7.766 1 84.94 503 MET B C 1
ATOM 8292 O O . MET B 1 503 ? 3.857 -28.344 6.859 1 84.94 503 MET B O 1
ATOM 8296 N N . GLU B 1 504 ? 4.434 -26.5 7.961 1 86.12 504 GLU B N 1
ATOM 8297 C CA . GLU B 1 504 ? 3.619 -25.625 7.117 1 86.12 504 GLU B CA 1
ATOM 8298 C C . GLU B 1 504 ? 4.07 -25.688 5.66 1 86.12 504 GLU B C 1
ATOM 8300 O O . GLU B 1 504 ? 3.244 -25.641 4.746 1 86.12 504 GLU B O 1
ATOM 8305 N N . GLU B 1 505 ? 5.324 -25.812 5.453 1 90.81 505 GLU B N 1
ATOM 8306 C CA . GLU B 1 505 ? 5.863 -25.875 4.098 1 90.81 505 GLU B CA 1
ATOM 8307 C C . GLU B 1 505 ? 5.59 -27.234 3.467 1 90.81 505 GLU B C 1
ATOM 8309 O O . GLU B 1 505 ? 5.285 -27.328 2.275 1 90.81 505 GLU B O 1
ATOM 8314 N N . ILE B 1 506 ? 5.719 -28.234 4.285 1 90.5 506 ILE B N 1
ATOM 8315 C CA . ILE B 1 506 ? 5.434 -29.594 3.801 1 90.5 506 ILE B CA 1
ATOM 8316 C C . ILE B 1 506 ? 3.971 -29.688 3.379 1 90.5 506 ILE B C 1
ATOM 8318 O O . ILE B 1 506 ? 3.66 -30.219 2.312 1 90.5 506 ILE B O 1
ATOM 8322 N N . GLU B 1 507 ? 3.137 -29.172 4.207 1 89.31 507 GLU B N 1
ATOM 8323 C CA . GLU B 1 507 ? 1.712 -29.156 3.889 1 89.31 507 GLU B CA 1
ATOM 8324 C C . GLU B 1 507 ? 1.438 -28.391 2.602 1 89.31 507 GLU B C 1
ATOM 8326 O O . GLU B 1 507 ? 0.581 -28.781 1.807 1 89.31 507 GLU B O 1
ATOM 8331 N N . HIS B 1 508 ? 2.115 -27.359 2.404 1 90.38 508 HIS B N 1
ATOM 8332 C CA . HIS B 1 508 ? 1.903 -26.531 1.222 1 90.38 508 HIS B CA 1
ATOM 8333 C C . HIS B 1 508 ? 2.336 -27.266 -0.045 1 90.38 508 HIS B C 1
ATOM 8335 O O . HIS B 1 508 ? 1.662 -27.172 -1.075 1 90.38 508 HIS B O 1
ATOM 8341 N N . ILE B 1 509 ? 3.418 -27.922 0.036 1 91.25 509 ILE B N 1
ATOM 8342 C CA . ILE B 1 509 ? 3.883 -28.719 -1.103 1 91.25 509 ILE B CA 1
ATOM 8343 C C . ILE B 1 509 ? 2.852 -29.781 -1.441 1 91.25 509 ILE B C 1
ATOM 8345 O O . ILE B 1 509 ? 2.576 -30.047 -2.615 1 91.25 509 ILE B O 1
ATOM 8349 N N . GLN B 1 510 ? 2.381 -30.344 -0.449 1 91.44 510 GLN B N 1
ATOM 8350 C CA . GLN B 1 510 ? 1.366 -31.375 -0.646 1 91.44 510 GLN B CA 1
ATOM 8351 C C . GLN B 1 510 ? 0.097 -30.781 -1.258 1 91.44 510 GLN B C 1
ATOM 8353 O O . GLN B 1 510 ? -0.526 -31.406 -2.121 1 91.44 510 GLN B O 1
ATOM 8358 N N . GLU B 1 511 ? -0.224 -29.672 -0.77 1 90.94 511 GLU B N 1
ATOM 8359 C CA . GLU B 1 511 ? -1.405 -29 -1.299 1 90.94 511 GLU B CA 1
ATOM 8360 C C . GLU B 1 511 ? -1.256 -28.703 -2.791 1 90.94 511 GLU B C 1
ATOM 8362 O O . GLU B 1 511 ? -2.213 -28.859 -3.555 1 90.94 511 GLU B O 1
ATOM 8367 N N . ILE B 1 512 ? -0.13 -28.266 -3.189 1 92.81 512 ILE B N 1
ATOM 8368 C CA . ILE B 1 512 ? 0.132 -27.984 -4.594 1 92.81 512 ILE B CA 1
ATOM 8369 C C . ILE B 1 512 ? -0.007 -29.266 -5.414 1 92.81 512 ILE B C 1
ATOM 8371 O O . ILE B 1 512 ? -0.642 -29.266 -6.473 1 92.81 512 ILE B O 1
ATOM 8375 N N . SER B 1 513 ? 0.58 -30.297 -4.879 1 94.38 513 SER B N 1
ATOM 8376 C CA . SER B 1 513 ? 0.493 -31.594 -5.555 1 94.38 513 SER B CA 1
ATOM 8377 C C . SER B 1 513 ? -0.954 -32.062 -5.66 1 94.38 513 SER B C 1
ATOM 8379 O O . SER B 1 513 ? -1.39 -32.5 -6.723 1 94.38 513 SER B O 1
ATOM 8381 N N . GLU B 1 514 ? -1.67 -31.953 -4.598 1 92.19 514 GLU B N 1
ATOM 8382 C CA . GLU B 1 514 ? -3.068 -32.375 -4.578 1 92.19 514 GLU B CA 1
ATOM 8383 C C . GLU B 1 514 ? -3.902 -31.562 -5.559 1 92.19 514 GLU B C 1
ATOM 8385 O O . GLU B 1 514 ? -4.789 -32.094 -6.23 1 92.19 514 GLU B O 1
ATOM 8390 N N . PHE B 1 515 ? -3.691 -30.359 -5.59 1 93.44 515 PHE B N 1
ATOM 8391 C CA . PHE B 1 515 ? -4.414 -29.484 -6.5 1 93.44 515 PHE B CA 1
ATOM 8392 C C . PHE B 1 515 ? -4.191 -29.891 -7.949 1 93.44 515 PHE B C 1
ATOM 8394 O O . PHE B 1 515 ? -5.152 -30.094 -8.695 1 93.44 515 PHE B O 1
ATOM 8401 N N . VAL B 1 516 ? -2.959 -30.016 -8.328 1 95.56 516 VAL B N 1
ATOM 8402 C CA . VAL B 1 516 ? -2.641 -30.344 -9.719 1 95.56 516 VAL B CA 1
ATOM 8403 C C . VAL B 1 516 ? -3.131 -31.75 -10.039 1 95.56 516 VAL B C 1
ATOM 8405 O O . VAL B 1 516 ? -3.617 -32 -11.148 1 95.56 516 VAL B O 1
ATOM 8408 N N . MET B 1 517 ? -3.066 -32.625 -9.062 1 94.06 517 MET B N 1
ATOM 8409 C CA . MET B 1 517 ? -3.547 -33.969 -9.289 1 94.06 517 MET B CA 1
ATOM 8410 C C . MET B 1 517 ? -5.066 -34 -9.438 1 94.06 517 MET B C 1
ATOM 8412 O O . MET B 1 517 ? -5.609 -34.812 -10.18 1 94.06 517 MET B O 1
ATOM 8416 N N . GLU B 1 518 ? -5.727 -33.094 -8.75 1 93.31 518 GLU B N 1
ATOM 8417 C CA . GLU B 1 518 ? -7.164 -32.938 -8.977 1 93.31 518 GLU B CA 1
ATOM 8418 C C . GLU B 1 518 ? -7.461 -32.5 -10.398 1 93.31 518 GLU B C 1
ATOM 8420 O O . GLU B 1 518 ? -8.438 -32.938 -11.008 1 93.31 518 GLU B O 1
ATOM 8425 N N . LEU B 1 519 ? -6.664 -31.609 -10.914 1 94.75 519 LEU B N 1
ATOM 8426 C CA . LEU B 1 519 ? -6.816 -31.188 -12.305 1 94.75 519 LEU B CA 1
ATOM 8427 C C . LEU B 1 519 ? -6.617 -32.375 -13.25 1 94.75 519 LEU B C 1
ATOM 8429 O O . LEU B 1 519 ? -7.32 -32.5 -14.25 1 94.75 519 LEU B O 1
ATOM 8433 N N . VAL B 1 520 ? -5.652 -33.219 -12.883 1 95.75 520 VAL B N 1
ATOM 8434 C CA . VAL B 1 520 ? -5.391 -34.406 -13.68 1 95.75 520 VAL B CA 1
ATOM 8435 C C . VAL B 1 520 ? -6.613 -35.312 -13.648 1 95.75 520 VAL B C 1
ATOM 8437 O O . VAL B 1 520 ? -7.047 -35.844 -14.695 1 95.75 520 VAL B O 1
ATOM 8440 N N . ARG B 1 521 ? -7.105 -35.531 -12.5 1 94.56 521 ARG B N 1
ATOM 8441 C CA . ARG B 1 521 ? -8.289 -36.344 -12.359 1 94.56 521 ARG B CA 1
ATOM 8442 C C . ARG B 1 521 ? -9.453 -35.812 -13.188 1 94.56 521 ARG B C 1
ATOM 8444 O O . ARG B 1 521 ? -10.133 -36.562 -13.883 1 94.56 521 ARG B O 1
ATOM 8451 N N . LEU B 1 522 ? -9.703 -34.562 -13.102 1 93.88 522 LEU B N 1
ATOM 8452 C CA . LEU B 1 522 ? -10.789 -33.906 -13.852 1 93.88 522 LEU B CA 1
ATOM 8453 C C . LEU B 1 522 ? -10.547 -34.031 -15.352 1 93.88 522 LEU B C 1
ATOM 8455 O O . LEU B 1 522 ? -11.5 -34.188 -16.125 1 93.88 522 LEU B O 1
ATOM 8459 N N . SER B 1 523 ? -9.328 -33.938 -15.766 1 95 523 SER B N 1
ATOM 8460 C CA . SER B 1 523 ? -8.977 -34.062 -17.172 1 95 523 SER B CA 1
ATOM 8461 C C . SER B 1 523 ? -9.289 -35.469 -17.688 1 95 523 SER B C 1
ATOM 8463 O O . SER B 1 523 ? -9.82 -35.625 -18.781 1 95 523 SER B O 1
ATOM 8465 N N . HIS B 1 524 ? -8.977 -36.469 -16.891 1 94.06 524 HIS B N 1
ATOM 8466 C CA . HIS B 1 524 ? -9.312 -37.844 -17.234 1 94.06 524 HIS B CA 1
ATOM 8467 C C . HIS B 1 524 ? -10.82 -38.031 -17.344 1 94.06 524 HIS B C 1
ATOM 8469 O O . HIS B 1 524 ? -11.297 -38.688 -18.266 1 94.06 524 HIS B O 1
ATOM 8475 N N . SER B 1 525 ? -11.469 -37.438 -16.438 1 94.12 525 SER B N 1
ATOM 8476 C CA . SER B 1 525 ? -12.93 -37.562 -16.438 1 94.12 525 SER B CA 1
ATOM 8477 C C . SER B 1 525 ? -13.531 -36.906 -17.688 1 94.12 525 SER B C 1
ATOM 8479 O O . SER B 1 525 ? -14.562 -37.344 -18.188 1 94.12 525 SER B O 1
ATOM 8481 N N . ALA B 1 526 ? -12.984 -35.844 -18.062 1 94.56 526 ALA B N 1
ATOM 8482 C CA . ALA B 1 526 ? -13.461 -35.156 -19.266 1 94.56 526 ALA B CA 1
ATOM 8483 C C . ALA B 1 526 ? -13.266 -36.031 -20.5 1 94.56 526 ALA B C 1
ATOM 8485 O O . ALA B 1 526 ? -14.148 -36.094 -21.359 1 94.56 526 ALA B O 1
ATOM 8486 N N . ALA B 1 527 ? -12.141 -36.688 -20.625 1 94.25 527 ALA B N 1
ATOM 8487 C CA . ALA B 1 527 ? -11.867 -37.562 -21.75 1 94.25 527 ALA B CA 1
ATOM 8488 C C . ALA B 1 527 ? -12.852 -38.719 -21.781 1 94.25 527 ALA B C 1
ATOM 8490 O O . ALA B 1 527 ? -13.359 -39.094 -22.844 1 94.25 527 ALA B O 1
ATOM 8491 N N . TRP B 1 528 ? -13.094 -39.25 -20.641 1 92.69 528 TRP B N 1
ATOM 8492 C CA . TRP B 1 528 ? -14.008 -40.406 -20.531 1 92.69 528 TRP B CA 1
ATOM 8493 C C . TRP B 1 528 ? -15.43 -39.969 -20.906 1 92.69 528 TRP B C 1
ATOM 8495 O O . TRP B 1 528 ? -16.156 -40.75 -21.547 1 92.69 528 TRP B O 1
ATOM 8505 N N . LYS B 1 529 ? -15.734 -38.844 -20.469 1 93 529 LYS B N 1
ATOM 8506 C CA . LYS B 1 529 ? -17.062 -38.344 -20.797 1 93 529 LYS B CA 1
ATOM 8507 C C . LYS B 1 529 ? -17.25 -38.219 -22.297 1 93 529 LYS B C 1
ATOM 8509 O O . LYS B 1 529 ? -18.328 -38.5 -22.828 1 93 529 LYS B O 1
ATOM 8514 N N . VAL B 1 530 ? -16.297 -37.75 -22.984 1 93.38 530 VAL B N 1
ATOM 8515 C CA . VAL B 1 530 ? -16.359 -37.625 -24.438 1 93.38 530 VAL B CA 1
ATOM 8516 C C . VAL B 1 530 ? -16.406 -39 -25.078 1 93.38 530 VAL B C 1
ATOM 8518 O O . VAL B 1 530 ? -17.188 -39.219 -26.016 1 93.38 530 VAL B O 1
ATOM 8521 N N . LYS B 1 531 ? -15.664 -39.906 -24.625 1 93 531 LYS B N 1
ATOM 8522 C CA . LYS B 1 531 ? -15.617 -41.25 -25.188 1 93 531 LYS B CA 1
ATOM 8523 C C . LYS B 1 531 ? -16.953 -41.969 -25 1 93 531 LYS B C 1
ATOM 8525 O O . LYS B 1 531 ? -17.328 -42.781 -25.844 1 93 531 LYS B O 1
ATOM 8530 N N . ARG B 1 532 ? -17.625 -41.594 -23.969 1 93.25 532 ARG B N 1
ATOM 8531 C CA . ARG B 1 532 ? -18.922 -42.188 -23.703 1 93.25 532 ARG B CA 1
ATOM 8532 C C . ARG B 1 532 ? -20.031 -41.5 -24.484 1 93.25 532 ARG B C 1
ATOM 8534 O O . ARG B 1 532 ? -21.188 -41.938 -24.469 1 93.25 532 ARG B O 1
ATOM 8541 N N . GLY B 1 533 ? -19.734 -40.406 -25.109 1 89.94 533 GLY B N 1
ATOM 8542 C CA . GLY B 1 533 ? -20.688 -39.688 -25.922 1 89.94 533 GLY B CA 1
ATOM 8543 C C . GLY B 1 533 ? -21.594 -38.781 -25.109 1 89.94 533 GLY B C 1
ATOM 8544 O O . GLY B 1 533 ? -22.672 -38.406 -25.562 1 89.94 533 GLY B O 1
ATOM 8545 N N . GLU B 1 534 ? -21.125 -38.5 -23.953 1 90.5 534 GLU B N 1
ATOM 8546 C CA . GLU B 1 534 ? -21.969 -37.719 -23.062 1 90.5 534 GLU B CA 1
ATOM 8547 C C . GLU B 1 534 ? -21.734 -36.219 -23.266 1 90.5 534 GLU B C 1
ATOM 8549 O O . GLU B 1 534 ? -22.469 -35.406 -22.734 1 90.5 534 GLU B O 1
ATOM 8554 N N . ARG B 1 535 ? -20.734 -35.875 -23.984 1 87.5 535 ARG B N 1
ATOM 8555 C CA . ARG B 1 535 ? -20.5 -34.469 -24.375 1 87.5 535 ARG B CA 1
ATOM 8556 C C . ARG B 1 535 ? -19.797 -34.406 -25.719 1 87.5 535 ARG B C 1
ATOM 8558 O O . ARG B 1 535 ? -19.281 -35.406 -26.219 1 87.5 535 ARG B O 1
ATOM 8565 N N . GLU B 1 536 ? -19.844 -33.156 -26.25 1 85.06 536 GLU B N 1
ATOM 8566 C CA . GLU B 1 536 ? -19.156 -32.938 -27.531 1 85.06 536 GLU B CA 1
ATOM 8567 C C . GLU B 1 536 ? -17.641 -33.031 -27.375 1 85.06 536 GLU B C 1
ATOM 8569 O O . GLU B 1 536 ? -17.125 -32.906 -26.266 1 85.06 536 GLU B O 1
ATOM 8574 N N . HIS B 1 537 ? -17.078 -33.375 -28.453 1 84.5 537 HIS B N 1
ATOM 8575 C CA . HIS B 1 537 ? -15.633 -33.562 -28.469 1 84.5 537 HIS B CA 1
ATOM 8576 C C . HIS B 1 537 ? -14.906 -32.312 -27.984 1 84.5 537 HIS B C 1
ATOM 8578 O O . HIS B 1 537 ? -13.938 -32.406 -27.219 1 84.5 537 HIS B O 1
ATOM 8584 N N . ASP B 1 538 ? -15.305 -31.172 -28.438 1 82.12 538 ASP B N 1
ATOM 8585 C CA . ASP B 1 538 ? -14.703 -29.922 -28.016 1 82.12 538 ASP B CA 1
ATOM 8586 C C . ASP B 1 538 ? -15.734 -29 -27.359 1 82.12 538 ASP B C 1
ATOM 8588 O O . ASP B 1 538 ? -16.891 -28.969 -27.781 1 82.12 538 ASP B O 1
ATOM 8592 N N . LEU B 1 539 ? -15.312 -28.5 -26.125 1 75.06 539 LEU B N 1
ATOM 8593 C CA . LEU B 1 539 ? -16.172 -27.531 -25.453 1 75.06 539 LEU B CA 1
ATOM 8594 C C . LEU B 1 539 ? -15.953 -26.141 -26.031 1 75.06 539 LEU B C 1
ATOM 8596 O O . LEU B 1 539 ? -14.828 -25.766 -26.359 1 75.06 539 LEU B O 1
ATOM 8600 N N . ASP B 1 540 ? -17.156 -25.297 -25.828 1 58.88 540 ASP B N 1
ATOM 8601 C CA . ASP B 1 540 ? -17.172 -23.844 -26.031 1 58.88 540 ASP B CA 1
ATOM 8602 C C . ASP B 1 540 ? -16.469 -23.469 -27.344 1 58.88 540 ASP B C 1
ATOM 8604 O O . ASP B 1 540 ? -15.695 -22.516 -27.391 1 58.88 540 ASP B O 1
ATOM 8608 N N . ILE B 1 541 ? -16.391 -24.5 -28.281 1 46.25 541 ILE B N 1
ATOM 8609 C CA . ILE B 1 541 ? -16.047 -24 -29.609 1 46.25 541 ILE B CA 1
ATOM 8610 C C . ILE B 1 541 ? -16.766 -22.688 -29.875 1 46.25 541 ILE B C 1
ATOM 8612 O O . ILE B 1 541 ? -17.938 -22.531 -29.531 1 46.25 541 ILE B O 1
ATOM 8616 N N . ILE B 1 542 ? -16.109 -21.453 -29.734 1 40.34 542 ILE B N 1
ATOM 8617 C CA . ILE B 1 542 ? -16.625 -20.344 -30.531 1 40.34 542 ILE B CA 1
ATOM 8618 C C . ILE B 1 542 ? -17.453 -20.891 -31.688 1 40.34 542 ILE B C 1
ATOM 8620 O O . ILE B 1 542 ? -16.906 -21.453 -32.625 1 40.34 542 ILE B O 1
ATOM 8624 N N . HIS B 1 543 ? -18.328 -21.641 -31.438 1 33.91 543 HIS B N 1
ATOM 8625 C CA . HIS B 1 543 ? -19.156 -22.234 -32.469 1 33.91 543 HIS B CA 1
ATOM 8626 C C . HIS B 1 543 ? -19.375 -21.266 -33.625 1 33.91 543 HIS B C 1
ATOM 8628 O O . HIS B 1 543 ? -19.625 -20.078 -33.406 1 33.91 543 HIS B O 1
ATOM 8634 N N . THR B 1 544 ? -18.828 -21.531 -34.844 1 28.23 544 THR B N 1
ATOM 8635 C CA . THR B 1 544 ? -19.422 -21.266 -36.125 1 28.23 544 THR B CA 1
ATOM 8636 C C . THR B 1 544 ? -20.859 -21.781 -36.188 1 28.23 544 THR B C 1
ATOM 8638 O O . THR B 1 544 ? -21.141 -22.891 -35.75 1 28.23 544 THR B O 1
#

Solvent-accessible surface area (backbone atoms only — not comparable to full-atom values): 58800 Å² total; per-residue (Å²): 136,85,82,72,71,82,74,87,80,63,76,82,73,81,82,74,78,78,79,72,81,78,71,80,66,78,81,66,78,79,72,85,65,69,82,71,72,74,74,73,77,81,50,60,59,33,47,81,38,42,33,69,50,39,74,42,29,16,28,20,41,40,28,68,66,24,47,49,49,50,24,63,49,19,72,41,86,68,72,58,69,60,30,49,44,48,53,68,56,75,62,68,52,66,87,76,72,72,73,60,64,87,80,78,77,72,58,66,70,58,50,53,50,50,51,54,51,38,73,71,35,68,62,36,65,74,52,68,68,72,50,77,83,58,46,56,54,37,55,50,38,44,66,46,78,80,58,83,41,50,42,56,24,38,29,19,41,15,21,50,29,14,49,47,28,58,45,39,37,81,37,67,39,67,80,70,67,51,93,68,52,49,68,53,25,45,50,49,18,51,50,36,48,57,71,45,48,54,60,74,45,73,38,34,36,40,15,31,49,37,41,21,52,50,26,45,47,39,39,36,51,46,47,18,51,54,33,45,54,50,30,53,52,38,35,48,49,58,30,24,35,50,82,66,89,52,71,51,57,40,61,51,70,36,48,89,67,56,68,68,56,47,53,50,38,36,51,51,29,51,52,44,48,37,53,36,26,51,49,16,48,35,54,49,44,71,57,80,71,48,73,75,52,26,60,64,82,64,45,77,45,50,83,78,44,62,83,41,65,58,59,52,59,60,28,52,50,37,44,52,47,29,54,56,64,46,14,55,68,34,77,69,47,51,59,68,53,48,54,52,50,49,51,52,50,49,51,51,51,50,52,50,46,69,68,39,57,76,96,51,38,56,70,84,63,53,87,43,60,80,62,71,66,72,67,81,84,52,52,70,67,56,47,49,35,38,50,37,44,33,50,52,51,35,50,51,46,29,52,56,28,40,56,56,25,42,41,42,41,88,87,42,69,58,57,74,84,47,49,61,55,49,50,52,34,44,49,51,21,33,46,26,23,54,19,49,55,43,48,50,55,55,42,26,72,73,47,28,65,69,28,49,42,54,48,55,57,44,46,53,33,33,45,46,51,46,44,52,48,22,50,30,27,31,80,40,93,57,26,63,59,48,47,52,55,51,56,42,41,57,58,43,54,65,59,32,59,57,89,59,44,51,67,58,34,50,53,38,48,48,49,53,35,51,51,46,46,49,48,48,50,40,35,52,36,16,32,50,34,34,75,70,64,75,44,67,69,58,50,87,55,69,66,127,133,84,81,73,70,82,73,85,79,64,79,80,74,82,81,74,77,80,79,72,81,78,70,80,68,78,79,69,77,80,72,86,66,71,82,72,73,74,74,73,79,82,51,59,58,33,47,80,39,43,34,68,50,39,75,41,30,18,28,21,41,39,27,67,65,24,47,50,49,50,22,62,48,20,71,40,86,69,71,58,68,59,30,49,43,46,54,67,56,76,61,68,52,66,89,75,70,71,72,61,64,86,82,79,76,72,59,67,69,58,48,52,49,50,51,53,50,37,72,72,35,69,62,34,65,74,54,68,68,73,51,76,85,60,45,56,55,38,56,50,38,42,66,46,78,80,58,82,42,50,42,56,24,37,28,19,40,15,22,49,30,14,49,48,26,56,44,39,39,80,37,66,38,65,78,70,68,50,92,68,52,50,68,52,25,45,50,50,17,51,50,36,47,57,70,44,49,55,59,73,44,73,38,35,37,41,15,30,50,36,41,21,52,50,26,47,49,39,39,36,51,48,48,19,49,54,32,45,54,51,30,54,51,37,33,47,51,58,30,23,37,50,84,68,87,51,70,49,57,40,60,52,70,37,50,90,68,57,68,67,57,45,52,50,38,36,51,52,30,51,54,44,46,38,51,36,27,53,48,17,48,35,53,50,44,71,58,80,71,50,73,75,53,27,61,64,82,63,44,78,42,50,82,78,44,63,83,41,65,58,60,52,60,60,27,52,51,39,43,50,48,28,54,55,64,46,14,56,70,33,78,68,48,50,60,68,53,49,54,51,51,49,51,50,49,50,52,52,50,50,53,50,46,69,67,39,58,76,95,51,38,57,71,86,62,54,87,42,60,79,62,69,66,72,67,81,85,53,51,69,68,56,48,50,36,37,51,37,46,33,50,52,51,35,51,51,48,30,52,60,28,40,53,54,26,41,43,43,41,86,88,41,68,59,58,74,83,47,48,61,56,49,50,52,35,44,46,50,22,33,45,26,24,53,21,50,55,39,48,47,55,55,42,27,73,73,46,28,63,67,26,48,42,54,48,54,56,43,48,52,33,34,44,45,53,47,46,51,49,23,50,30,27,32,79,40,93,56,26,63,61,49,47,51,55,52,56,42,40,57,57,43,54,64,59,32,60,55,88,59,43,50,67,60,36,50,52,38,48,48,48,54,36,51,51,47,48,48,49,48,50,42,36,53,35,16,30,51,35,34,75,69,62,75,45,67,69,57,51,83,56,69,63,128

pLDDT: mean 80.51, std 19.19, range [21.25, 98.12]

Nearest PDB structures (foldseek):
  5hay-assembly1_A  TM=1.714E-01  e=7.202E-01  Thermochaetoides thermophila DSM 1495
  5hay-assembly1_A  TM=1.733E-01  e=3.394E-01  Thermochaetoides thermophila DSM 1495
  8b23-assembly1_B  TM=1.294E-01  e=9.840E+00  Thermotoga maritima

=== Feature glossary ===
A reading guide for the features in this record.

Start from the sequence.

  · This is the polypeptide sequence — one letter per residue, N-terminus first. Length ranges from a few dozen residues for small domains to over a thousand for large multi-domain proteins.

Fold it, and you get atomic coordinates and the backbone conformation that goes with them.

  · Structure coordinates are given as an mmCIF _atom_site loop: one row per atom with element, residue name, chain id, sequence number, and x/y/z position in Å. Only the four main-chain atoms per residue are included here; side chains are omitted to keep the record compact.

  · Backbone dihedral angles. Every residue except chain termini has a φ (preceding-C → N → Cα → C) and a ψ (N → Cα → C → next-N). They are reported in degrees following the IUPAC sign convention. Secondary structure is essentially a statement about which (φ, ψ) basin each residue occupies.

  · The SS8 string is DSSP's per-residue secondary-structure call. α-helix (H) means an i→i+4 H-bond ladder; β-strand (E) means the residue participates in a β-sheet; 3₁₀ (G) and π (I) are tighter and wider helices; T/S are turns/bends; '-' is loop.

  · SS3 is a coarse helix/strand/coil call (letters a/b/c) made by the P-SEA algorithm from inter-Cα distances and dihedrals. It is less detailed than DSSP but needs only Cα positions.

Summarize the fold with a handful of shape descriptors and a per-residue structural alphabet.

  · Radius of gyration (Rg) is the root-mean-square distance of Cα atoms from their centroid — a single number for overall size and compactness. A globular domain of N residues has Rg ≈ 2.2·N^0.38 Å; an extended or disordered chain has a much larger Rg. The Cα contact count is the number of residue pairs whose Cα atoms are within 8 Å and are more than four positions apart in sequence — a standard proxy for tertiary packing density. The bounding box is the smallest axis-aligned box enclosing all Cα atoms.

  · The Foldseek 3Di string encodes local tertiary geometry as a 20-letter alphabet — one character per residue — derived from the relative positions of nearby Cα atoms. Unlike the amino-acid sequence, 3Di is a direct function of the 3D structure, so two proteins with the same fold have similar 3Di strings even at low sequence identity.

  · Solvent-accessible surface area (SASA) is the area in Å² traced out by the centre of a 1.4 Å probe sphere (a water molecule) rolled over the protein's van der Waals surface (Shrake–Rupley / Lee–Richards construction). Buried residues have near-zero SASA; fully exposed residues can exceed 200 Å². The total SASA scales roughly with the number of surface residues.

Ask how reliable the model is.

  · pLDDT (predicted Local Distance Difference Test) is AlphaFold's per-residue confidence score, ranging from 0 to 100. Values above 90 indicate high confidence (typically well-packed cores); 70–90 is confident; 50–70 low confidence; below 50 usually means the region is disordered or the prediction is unreliable there. AlphaFold stores pLDDT in the mmCIF B-factor column.

  · B-factor (Debye–Waller factor) reflects atomic displacement in the crystal lattice. It is an experimental observable (units Å²), not a prediction; low values mean the atom is pinned down, high values mean it moves or is heterogeneous across the crystal.

  · Predicted Aligned Error (PAE) i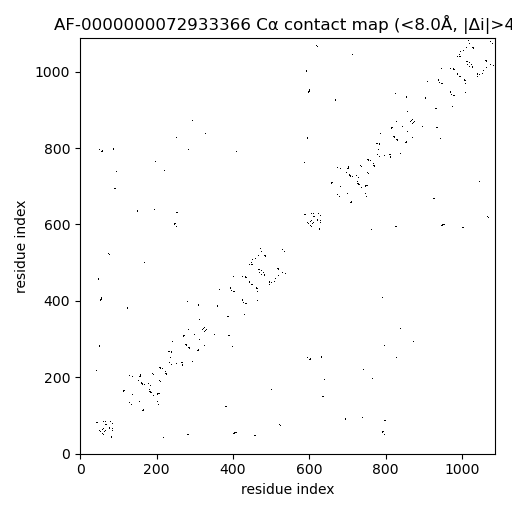s an AlphaFold confidence matrix: entry (i, j) is the expected error in the position of residue j, in ångströms, when the prediction is superimposed on the true structure at residue i. Low PAE within a block of residues means that block is internally rigid and well-predicted; high PAE between two blocks means their relative placement is uncertain even if each block individually is confident.

Place it in context: what it resembles, what it is annotated as, and how it looks.

  · Nearest PDB neighbors are the top structural matches found by Foldseek when searching this structure against the entire Protein Data Bank. Each hit reports a TM-score (0 to 1; >0.5 almost always implies the same fold) and an E-value. These are *structural* homologs — they may share no detectable sequence similarity.

  · Functional annotations link the protein to curated databases. InterPro entries identify conserved domains and families by matching the sequence against member-database signatures (Pfam, PROSITE, CDD, …). Gene Ontology (GO) terms describe molecular function, biological process, and cellular component in a controlled vocabulary. CATH places the structure in a hierarchical fold classification (Class/Architecture/Topology/Homologous-superfamily). The organism is the source species.

  · Three diagnostic plots accompany the record. The Cα contact map visualizes the tertiary structure as a 2D adjacency matrix (8 Å cutoff, sequence-local contacts suppressed). The Ramachandran plot shows the distribution of backbone (φ, ψ) torsions, with points in the α and β basins reflecting secondary structure content. The PAE plot shows AlphaFold's inter-residue confidence as a color matrix.

  · Six rendered views show the 3D structure from the faces of a cube — i.e. along ±x, ±y, ±z. Rendering representation is drawn randomly per protein from cartoon (secondary-structure ribbons), sticks (backbone bonds), or molecular surface; coloring is either N→C rainbow (blue at the N-terminus through red at the C-terminus) or one color per chain.